Protein AF-A0A2D7M1Y5-F1 (afdb_monomer)

Secondary structure (DSSP, 8-state):
------PPPPPPTT-S---TTTTTTGGGSS------PPP-TTSPEEEEEEEESHHHH--EE---TTSTTSHHHHHHH-HHHHGGGEETTEEPPEEEEEEEEEETTTEEEEEEE-S--SSSTTEE-THHHHHHHHHTT-SSPEEEEEEE-TT--TTTTT--GGG--SSSS--SBTBTTHHHHHHHHHHHHHHHTHHHH-TT--S--EEEEEEEEE--HHHHTSHHHHHHHHHHHHHHHHHHHHHTT-TT--EEEE---TTGGG---HHHHHHHHHHHGGG-TTT-GGGTTTEEEE-GGGG---GGGSS---GGGGGG-HHHHHHHHHHHHHHHHHHHSPPS---EEEEEEEESSBEEETTSTT--EETTS-EEEEEEEE-TT-PBPPPEEEEEEETTEEEEEEPB--SB--S----STTT----SSSSEEEEE-GGG-STT-EEEEEETTEEEEE----EE---EEEEEEEEEEESS-----PPTTHHHHHHHTSS-SEEEEEEEEEEEESSEEEPPBTTB--EEESSHHHHHHHHSS---TTHHHHHHHHHHHHHHH-SSSSSSEEEEEEESS----EE-SSEEEEETT-HHHHHHHHHHHTT---GGG-TT---BSSBTTBPPSTT--B---SSPEEETTTTEEE-SBPPTT-TT-PPTTSBP--GGGTTS-SSS-TT-SSPPPPHHHHHHHHHHHHHH--EEETTTTEEEEEETTTTEEEEE----SSSS-SEEEEEEEEEEEEE-SSSGGG-EEPPPEEEEEEEE-----TT-HHHHHHHHHHT-BTB---EEEEEEETTEEEEEEES----TTS-TTSGGG-EEEEEEEEGGG--EEEEEEEE-TTHHHH---SS--EEEEEESEESSS--EEEEEEE-SSSEEEEEEPPPEESSSSPPEEEEEE-S--TT--PPPSBS-SEEEEESPPTT-EEEEEEEEEETTEEPPPPPPEEEEPPPS---S-----TT---EEEETTEEEE--S-----TTSS---------S----S-------

Radius of gyration: 48.02 Å; Cα contacts (8 Å, |Δi|>4): 2340; chains: 1; bounding box: 130×64×132 Å

Mean predicted aligned error: 16.03 Å

Structure (mmCIF, N/CA/C/O backbone):
data_AF-A0A2D7M1Y5-F1
#
_entry.id   AF-A0A2D7M1Y5-F1
#
loop_
_atom_site.group_PDB
_atom_site.id
_atom_site.type_symbol
_atom_site.label_atom_id
_atom_site.label_alt_id
_atom_site.label_comp_id
_atom_site.label_asym_id
_atom_site.label_entity_id
_atom_site.label_seq_id
_atom_site.pdbx_PDB_ins_code
_atom_site.Cartn_x
_atom_site.Cartn_y
_atom_site.Cartn_z
_atom_site.occupancy
_atom_site.B_iso_or_equiv
_atom_site.auth_seq_id
_atom_site.auth_comp_id
_atom_site.auth_asym_id
_atom_site.auth_atom_id
_atom_site.pdbx_PDB_model_num
ATOM 1 N N . MET A 1 1 ? -56.696 -0.060 4.057 1.00 29.52 1 MET A N 1
ATOM 2 C CA . MET A 1 1 ? -55.349 -0.663 4.052 1.00 29.52 1 MET A CA 1
ATOM 3 C C . MET A 1 1 ? -54.733 -0.290 5.389 1.00 29.52 1 MET A C 1
ATOM 5 O O . MET A 1 1 ? -54.521 0.890 5.624 1.00 29.52 1 MET A O 1
ATOM 9 N N . MET A 1 2 ? -54.680 -1.242 6.323 1.00 22.23 2 MET A N 1
ATOM 10 C CA . MET A 1 2 ? -54.199 -1.024 7.692 1.00 22.23 2 MET A CA 1
ATOM 11 C C . MET A 1 2 ? -52.678 -0.868 7.666 1.00 22.23 2 MET A C 1
ATOM 13 O O . MET A 1 2 ? -52.003 -1.708 7.080 1.00 22.23 2 MET A O 1
ATOM 17 N N . ILE A 1 3 ? -52.159 0.180 8.299 1.00 24.41 3 ILE A N 1
ATOM 18 C CA . ILE A 1 3 ? -50.735 0.329 8.600 1.00 24.41 3 ILE A CA 1
ATOM 19 C C . ILE A 1 3 ? -50.605 0.032 10.093 1.00 24.41 3 ILE A C 1
ATOM 21 O O . ILE A 1 3 ? -51.083 0.806 10.919 1.00 24.41 3 ILE A O 1
ATOM 25 N N . SER A 1 4 ? -50.045 -1.131 10.429 1.00 21.67 4 SER A N 1
ATOM 26 C CA . SER A 1 4 ? -49.664 -1.475 11.797 1.00 21.67 4 SER A CA 1
ATOM 27 C C . SER A 1 4 ? -48.241 -0.986 12.047 1.00 21.67 4 SER A C 1
ATOM 29 O O . SER A 1 4 ? -47.296 -1.504 11.454 1.00 21.67 4 SER A O 1
ATOM 31 N N . THR A 1 5 ? -48.079 -0.010 12.931 1.00 24.72 5 THR A N 1
ATOM 32 C CA . THR A 1 5 ? -46.787 0.355 13.515 1.00 24.72 5 THR A CA 1
ATOM 33 C C . THR A 1 5 ? -46.574 -0.486 14.771 1.00 24.72 5 THR A C 1
ATOM 35 O O . THR A 1 5 ? -47.108 -0.178 15.834 1.00 24.72 5 THR A O 1
ATOM 38 N N . SER A 1 6 ? -45.825 -1.581 14.648 1.00 22.72 6 SER A N 1
ATOM 39 C CA . SER A 1 6 ? -45.257 -2.291 15.795 1.00 22.72 6 SER A CA 1
ATOM 40 C C . SER A 1 6 ? -43.955 -1.594 16.189 1.00 22.72 6 SER A C 1
ATOM 42 O O . SER A 1 6 ? -42.912 -1.845 15.590 1.00 22.72 6 SER A O 1
ATOM 44 N N . ALA A 1 7 ? -44.029 -0.686 17.162 1.00 25.39 7 ALA A N 1
ATOM 45 C CA . ALA A 1 7 ? -42.845 -0.175 17.839 1.00 25.39 7 ALA A CA 1
ATOM 46 C C . ALA A 1 7 ? -42.215 -1.321 18.648 1.00 25.39 7 ALA A C 1
ATOM 48 O O . ALA A 1 7 ? -42.887 -1.950 19.470 1.00 25.39 7 ALA A O 1
ATOM 49 N N . ALA A 1 8 ? -40.950 -1.623 18.361 1.00 24.36 8 ALA A N 1
ATOM 50 C CA . ALA A 1 8 ? -40.138 -2.532 19.154 1.00 24.36 8 ALA A CA 1
ATOM 51 C C . ALA A 1 8 ? -39.989 -1.960 20.573 1.00 24.36 8 ALA A C 1
ATOM 53 O O . ALA A 1 8 ? -39.695 -0.777 20.741 1.00 24.36 8 ALA A O 1
ATOM 54 N N . LYS A 1 9 ? -40.237 -2.788 21.591 1.00 23.36 9 LYS A N 1
ATOM 55 C CA . LYS A 1 9 ? -39.936 -2.446 22.985 1.00 23.36 9 LYS A CA 1
ATOM 56 C C . LYS A 1 9 ? -38.410 -2.392 23.166 1.00 23.36 9 LYS A C 1
ATOM 58 O O . LYS A 1 9 ? -37.757 -3.333 22.715 1.00 23.36 9 LYS A O 1
ATOM 63 N N . PRO A 1 10 ? -37.849 -1.369 23.831 1.00 27.39 10 PRO A N 1
ATOM 64 C CA . PRO A 1 10 ? -36.472 -1.428 24.296 1.00 27.39 10 PRO A CA 1
ATOM 65 C C . PRO A 1 10 ? -36.359 -2.480 25.407 1.00 27.39 10 PRO A C 1
ATOM 67 O O . PRO A 1 10 ? -37.180 -2.516 26.325 1.00 27.39 10 PRO A O 1
ATOM 70 N N . TYR A 1 11 ? -35.365 -3.356 25.276 1.00 25.48 11 TYR A N 1
ATOM 71 C CA . TYR A 1 11 ? -34.915 -4.262 26.328 1.00 25.48 11 TYR A CA 1
ATOM 72 C C . TYR A 1 11 ? -34.262 -3.415 27.428 1.00 25.48 11 TYR A C 1
ATOM 74 O O . TYR A 1 11 ? -33.254 -2.768 27.164 1.00 25.48 11 TYR A O 1
ATOM 82 N N . SER A 1 12 ? -34.822 -3.408 28.640 1.00 33.16 12 SER A N 1
ATOM 83 C CA . SER A 1 12 ? -34.104 -2.952 29.839 1.00 33.16 12 SER A CA 1
ATOM 84 C C . SER A 1 12 ? -33.575 -4.170 30.601 1.00 33.16 12 SER A C 1
ATOM 86 O O . SER A 1 12 ? -34.051 -5.293 30.397 1.00 33.16 12 SER A O 1
ATOM 88 N N . ARG A 1 13 ? -32.623 -3.960 31.520 1.00 38.09 13 ARG A N 1
ATOM 89 C CA . ARG A 1 13 ? -32.072 -4.984 32.434 1.00 38.09 13 ARG A CA 1
ATOM 90 C C . ARG A 1 13 ? -33.130 -5.739 33.271 1.00 38.09 13 ARG A C 1
ATOM 92 O O . ARG A 1 13 ? -32.784 -6.691 33.965 1.00 38.09 13 ARG A O 1
ATOM 99 N N . HIS A 1 14 ? -34.414 -5.376 33.182 1.00 36.22 14 HIS A N 1
ATOM 100 C CA . HIS A 1 14 ? -35.514 -5.923 33.979 1.00 36.22 14 HIS A CA 1
ATOM 101 C C . HIS A 1 14 ? -36.563 -6.741 33.208 1.00 36.22 14 HIS A C 1
ATOM 103 O O . HIS A 1 14 ? -37.696 -6.888 33.670 1.00 36.22 14 HIS A O 1
ATOM 109 N N . ASP A 1 15 ? -36.215 -7.373 32.088 1.00 32.47 15 ASP A N 1
ATOM 110 C CA . ASP A 1 15 ? -37.070 -8.429 31.533 1.00 32.47 15 ASP A CA 1
ATOM 111 C C . ASP A 1 15 ? -36.880 -9.753 32.301 1.00 32.47 15 ASP A C 1
ATOM 113 O O . ASP A 1 15 ? -36.162 -10.645 31.846 1.00 32.47 15 ASP A O 1
ATOM 117 N N . ARG A 1 16 ? -37.549 -9.879 33.468 1.00 31.91 16 ARG A N 1
ATOM 118 C CA . ARG A 1 16 ? -38.249 -11.087 33.989 1.00 31.91 16 ARG A CA 1
ATOM 119 C C . ARG A 1 16 ? -38.615 -10.984 35.490 1.00 31.91 16 ARG A C 1
ATOM 121 O O . ARG A 1 16 ? -37.747 -10.883 36.344 1.00 31.91 16 ARG A O 1
ATOM 128 N N . HIS A 1 17 ? -39.905 -11.241 35.761 1.00 27.70 17 HIS A N 1
ATOM 129 C CA . HIS A 1 17 ? -40.585 -11.643 37.016 1.00 27.70 17 HIS A CA 1
ATOM 130 C C . HIS A 1 17 ? -41.253 -10.566 37.914 1.00 27.70 17 HIS A C 1
ATOM 132 O O . HIS A 1 17 ? -40.684 -9.511 38.161 1.00 27.70 17 HIS A O 1
ATOM 138 N N . PRO A 1 18 ? -42.446 -10.859 38.491 1.00 29.55 18 PRO A N 1
ATOM 139 C CA . PRO A 1 18 ? -43.138 -9.974 39.426 1.00 29.55 18 PRO A CA 1
ATOM 140 C C . PRO A 1 18 ? -42.559 -10.154 40.840 1.00 29.55 18 PRO A C 1
ATOM 142 O O . PRO A 1 18 ? -42.897 -11.113 41.531 1.00 29.55 18 PRO A O 1
ATOM 145 N N .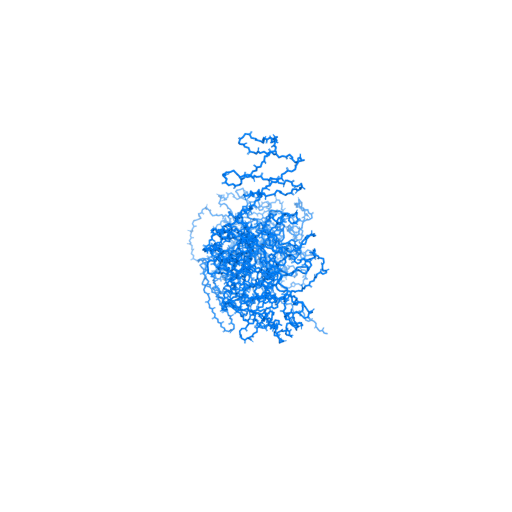 TRP A 1 19 ? -41.673 -9.254 41.273 1.00 27.17 19 TRP A N 1
ATOM 146 C CA . TRP A 1 19 ? -40.978 -9.337 42.574 1.00 27.17 19 TRP A CA 1
ATOM 147 C C . TRP A 1 19 ? -41.443 -8.298 43.605 1.00 27.17 19 TRP A C 1
ATOM 149 O O . TRP A 1 19 ? -40.751 -8.052 44.587 1.00 27.17 19 TRP A O 1
ATOM 159 N N . GLY A 1 20 ? -42.658 -7.759 43.473 1.00 28.73 20 GLY A N 1
ATOM 160 C CA . GLY A 1 20 ? -43.216 -6.745 44.387 1.00 28.73 20 GLY A CA 1
ATOM 161 C C . GLY A 1 20 ? -43.441 -7.170 45.851 1.00 28.73 20 GLY A C 1
ATOM 162 O O . GLY A 1 20 ? -44.026 -6.409 46.609 1.00 28.73 20 GLY A O 1
ATOM 163 N N . PHE A 1 21 ? -43.007 -8.361 46.276 1.00 30.44 21 PHE A N 1
ATOM 164 C CA . PHE A 1 21 ? -43.126 -8.822 47.669 1.00 30.44 21 PHE A CA 1
ATOM 165 C C . PHE A 1 21 ? -41.867 -9.502 48.240 1.00 30.44 21 PHE A C 1
ATOM 167 O O . PHE A 1 21 ? -41.849 -9.801 49.432 1.00 30.44 21 PHE A O 1
ATOM 174 N N . LEU A 1 22 ? -40.804 -9.722 47.449 1.00 29.20 22 LEU A N 1
ATOM 175 C CA . LEU A 1 22 ? -39.576 -10.396 47.920 1.00 29.20 22 LEU A CA 1
ATOM 176 C C . LEU A 1 22 ? -38.411 -9.434 48.236 1.00 29.20 22 LEU A C 1
ATOM 178 O O . LEU A 1 22 ? -37.340 -9.880 48.640 1.00 29.20 22 LEU A O 1
ATOM 182 N N . VAL A 1 23 ? -38.623 -8.122 48.086 1.00 36.06 23 VAL A N 1
ATOM 183 C CA . VAL A 1 23 ? -37.597 -7.076 48.286 1.00 36.06 23 VAL A CA 1
ATOM 184 C C . VAL A 1 23 ? -37.209 -6.901 49.763 1.00 36.06 23 VAL A C 1
ATOM 186 O O . VAL A 1 23 ? -36.140 -6.391 50.069 1.00 36.06 23 VAL A O 1
ATOM 189 N N . LEU A 1 24 ? -38.013 -7.399 50.707 1.00 34.97 24 LEU A N 1
ATOM 190 C CA . LEU A 1 24 ? -37.758 -7.190 52.136 1.00 34.97 24 LEU A CA 1
ATOM 191 C C . LEU A 1 24 ? -36.998 -8.334 52.833 1.00 34.97 24 LEU A C 1
ATOM 193 O O . LEU A 1 24 ? -36.590 -8.187 53.980 1.00 34.97 24 LEU A O 1
ATOM 197 N N . THR A 1 25 ? -36.815 -9.493 52.189 1.00 31.47 25 THR A N 1
ATOM 198 C CA . THR A 1 25 ? -36.315 -10.701 52.883 1.00 31.47 25 THR A CA 1
ATOM 199 C C . THR A 1 25 ? -34.816 -10.961 52.688 1.00 31.47 25 THR A C 1
ATOM 201 O O . THR A 1 25 ? -34.219 -11.673 53.493 1.00 31.47 25 THR A O 1
ATOM 204 N N . ILE A 1 26 ? -34.177 -10.371 51.672 1.00 31.59 26 ILE A N 1
ATOM 205 C CA . ILE A 1 26 ? -32.767 -10.666 51.347 1.00 31.59 26 ILE A CA 1
ATOM 206 C C . ILE A 1 26 ? -31.771 -9.792 52.139 1.00 31.59 26 ILE A C 1
ATOM 208 O O . ILE A 1 26 ? -30.643 -10.217 52.355 1.00 31.59 26 ILE A O 1
ATOM 212 N N . LEU A 1 27 ? -32.196 -8.661 52.714 1.00 33.72 27 LEU A N 1
ATOM 213 C CA . LEU A 1 27 ? -31.328 -7.803 53.543 1.00 33.72 27 LEU A CA 1
ATOM 214 C C . LEU A 1 27 ? -31.145 -8.267 55.006 1.00 33.72 27 LEU A C 1
ATOM 216 O O . LEU A 1 27 ? -30.360 -7.677 55.737 1.00 33.72 27 LEU A O 1
ATOM 220 N N . LEU A 1 28 ? -31.827 -9.330 55.454 1.00 32.84 28 LEU A N 1
ATOM 221 C CA . LEU A 1 28 ? -31.827 -9.754 56.869 1.00 32.84 28 LEU A CA 1
ATOM 222 C C . LEU A 1 28 ? -31.084 -11.069 57.165 1.00 32.84 28 LEU A C 1
ATOM 224 O O . LEU A 1 28 ? -31.109 -11.530 58.304 1.00 32.84 28 LEU A O 1
ATOM 228 N N . SER A 1 29 ? -30.418 -11.687 56.182 1.00 30.98 29 SER A N 1
ATOM 229 C CA . SER A 1 29 ? -29.858 -13.045 56.337 1.00 30.98 29 SER A CA 1
ATOM 230 C C . SER A 1 29 ? -28.378 -13.187 55.980 1.00 30.98 29 SER A C 1
ATOM 232 O O . SER A 1 29 ? -27.980 -14.219 55.453 1.00 30.98 29 SER A O 1
ATOM 234 N N . SER A 1 30 ? -27.543 -12.202 56.297 1.00 33.41 30 SER A N 1
ATOM 235 C CA . SER A 1 30 ? -26.091 -12.404 56.401 1.00 33.41 30 SER A CA 1
ATOM 236 C C . SER A 1 30 ? -25.444 -11.178 57.025 1.00 33.41 30 SER A C 1
ATOM 238 O O . SER A 1 30 ? -25.201 -10.214 56.322 1.00 33.41 30 SER A O 1
ATOM 240 N N . ILE A 1 31 ? -25.237 -11.221 58.344 1.00 36.06 31 ILE A N 1
ATOM 241 C CA . ILE A 1 31 ? -24.057 -10.771 59.111 1.00 36.06 31 ILE A CA 1
ATOM 242 C C . ILE A 1 31 ? -24.444 -10.963 60.589 1.00 36.06 31 ILE A C 1
ATOM 244 O O . ILE A 1 31 ? -24.975 -10.088 61.263 1.00 36.06 31 ILE A O 1
ATOM 248 N N . THR A 1 32 ? -24.212 -12.165 61.117 1.00 35.78 32 THR A N 1
ATOM 249 C CA . THR A 1 32 ? -23.962 -12.332 62.556 1.00 35.78 32 THR A CA 1
ATOM 250 C C . THR A 1 32 ? -22.473 -12.569 62.707 1.00 35.78 32 THR A C 1
ATOM 252 O O . THR A 1 32 ? -22.000 -13.704 62.688 1.00 35.78 32 THR A O 1
ATOM 255 N N . GLY A 1 33 ? -21.738 -11.470 62.796 1.00 29.92 33 GLY A N 1
ATOM 256 C CA . GLY A 1 33 ? -20.309 -11.449 63.044 1.00 29.92 33 GLY A CA 1
ATOM 257 C C . GLY A 1 33 ? -19.929 -10.061 63.521 1.00 29.92 33 GLY A C 1
ATOM 258 O O . GLY A 1 33 ? -19.493 -9.240 62.729 1.00 29.92 33 GLY A O 1
ATOM 259 N N . SER A 1 34 ? -20.139 -9.779 64.808 1.00 31.64 34 SER A N 1
ATOM 260 C CA . SER A 1 34 ? -19.578 -8.588 65.442 1.00 31.64 34 SER A CA 1
ATOM 261 C C . SER A 1 34 ? -18.054 -8.703 65.424 1.00 31.64 34 SER A C 1
ATOM 263 O O . SER A 1 34 ? -17.462 -9.362 66.278 1.00 31.64 34 SER A O 1
ATOM 265 N N . LEU A 1 35 ? -17.427 -8.083 64.431 1.00 30.94 35 LEU A N 1
ATOM 266 C CA . LEU A 1 35 ? -16.009 -7.766 64.432 1.00 30.94 35 LEU A CA 1
ATOM 267 C C . LEU A 1 35 ? -15.905 -6.253 64.571 1.00 30.94 35 LEU A C 1
ATOM 269 O O . LEU A 1 35 ? -16.088 -5.515 63.614 1.00 30.94 35 LEU A O 1
ATOM 273 N N . THR A 1 36 ? -15.627 -5.793 65.785 1.00 32.66 36 THR A N 1
ATOM 274 C CA . THR A 1 36 ? -15.134 -4.437 66.018 1.00 32.66 36 THR A CA 1
ATOM 275 C C . THR A 1 36 ? -13.777 -4.304 65.323 1.00 32.66 36 THR A C 1
ATOM 277 O O . THR A 1 36 ? -12.777 -4.787 65.859 1.00 32.66 36 THR A O 1
ATOM 280 N N . HIS A 1 37 ? -13.740 -3.703 64.134 1.00 32.91 37 HIS A N 1
ATOM 281 C CA . HIS A 1 37 ? -12.507 -3.258 63.485 1.00 32.91 37 HIS A CA 1
ATOM 282 C C . HIS A 1 37 ? -12.347 -1.751 63.696 1.00 32.91 37 HIS A C 1
ATOM 284 O O . HIS A 1 37 ? -13.298 -0.986 63.585 1.00 32.91 37 HIS A O 1
ATOM 290 N N . ALA A 1 38 ? -11.144 -1.346 64.094 1.00 31.50 38 ALA A N 1
ATOM 291 C CA . ALA A 1 38 ? -10.793 0.044 64.332 1.00 31.50 38 ALA A CA 1
ATOM 292 C C . ALA A 1 38 ? -10.486 0.743 62.998 1.00 31.50 38 ALA A C 1
ATOM 294 O O . ALA A 1 38 ? -9.658 0.239 62.241 1.00 31.50 38 ALA A O 1
ATOM 295 N N . GLN A 1 39 ? -11.113 1.900 62.754 1.00 37.84 39 GLN A N 1
ATOM 296 C CA . GLN A 1 39 ? -10.812 2.791 61.628 1.00 37.84 39 GLN A CA 1
ATOM 297 C C . GLN A 1 39 ? -9.316 3.136 61.581 1.00 37.84 39 GLN A C 1
ATOM 299 O O . GLN A 1 39 ? -8.747 3.662 62.544 1.00 37.84 39 GLN A O 1
ATOM 304 N N . THR A 1 40 ? -8.676 2.882 60.443 1.00 39.28 40 THR A N 1
ATOM 305 C CA . THR A 1 40 ? -7.374 3.455 60.097 1.00 39.28 40 THR A CA 1
ATOM 306 C C . THR A 1 40 ? -7.629 4.807 59.438 1.00 39.28 40 THR A C 1
ATOM 308 O O . THR A 1 40 ? -8.107 4.863 58.316 1.00 39.28 40 THR A O 1
ATOM 311 N N . GLY A 1 41 ? -7.377 5.912 60.146 1.00 48.25 41 GLY A N 1
ATOM 312 C CA . GLY A 1 41 ? -7.716 7.278 59.712 1.00 48.25 41 GLY A CA 1
ATOM 313 C C . GLY A 1 41 ? -6.909 7.843 58.530 1.00 48.25 41 GLY A C 1
ATOM 314 O O . GLY A 1 41 ? -6.389 8.949 58.650 1.00 48.25 41 GLY A O 1
ATOM 315 N N . SER A 1 42 ? -6.768 7.105 57.423 1.00 61.56 42 SER A N 1
ATOM 316 C CA . SER A 1 42 ? -6.041 7.523 56.211 1.00 61.56 42 SER A CA 1
ATOM 317 C C . SER A 1 42 ? -6.853 7.508 54.913 1.00 61.56 42 SER A C 1
ATOM 319 O O . SER A 1 42 ? -6.365 8.063 53.931 1.00 61.56 42 SER A O 1
ATOM 321 N N . ASP A 1 43 ? -8.038 6.897 54.881 1.00 79.00 43 ASP A N 1
ATOM 322 C CA . ASP A 1 43 ? -8.788 6.690 53.633 1.00 79.00 43 ASP A CA 1
ATOM 323 C C . ASP A 1 43 ? -9.723 7.873 53.322 1.00 79.00 43 ASP A C 1
ATOM 325 O O . ASP A 1 43 ? -10.274 8.465 54.255 1.00 79.00 43 ASP A O 1
ATOM 329 N N . PRO A 1 44 ? -9.881 8.267 52.041 1.00 91.62 44 PRO A N 1
ATOM 330 C CA . PRO A 1 44 ? -10.584 9.489 51.658 1.00 91.62 44 PRO A CA 1
ATOM 331 C C . PRO A 1 44 ? -12.092 9.412 51.916 1.00 91.62 44 PRO A C 1
ATOM 333 O O . PRO A 1 44 ? -12.712 8.356 51.819 1.00 91.62 44 PRO A O 1
ATOM 336 N N . VAL A 1 45 ? -12.700 10.571 52.181 1.00 94.56 45 VAL A N 1
ATOM 337 C CA . VAL A 1 45 ? -14.159 10.707 52.337 1.00 94.56 45 VAL A CA 1
ATOM 338 C C . VAL A 1 45 ? -14.859 10.392 51.013 1.00 94.56 45 VAL A C 1
ATOM 340 O O . VAL A 1 45 ? -14.505 10.962 49.978 1.00 94.56 45 VAL A O 1
ATOM 343 N N . LYS A 1 46 ? -15.883 9.535 51.045 1.00 96.75 46 LYS A N 1
ATOM 344 C CA . LYS A 1 46 ? -16.668 9.132 49.868 1.00 96.75 46 LYS A CA 1
ATOM 345 C C . LYS A 1 46 ? -17.790 10.135 49.616 1.00 96.75 46 LYS A C 1
ATOM 347 O O . LYS A 1 46 ? -18.731 10.227 50.401 1.00 96.75 46 LYS A O 1
ATOM 352 N N . VAL A 1 47 ? -17.698 10.912 48.540 1.00 98.00 47 VAL A N 1
ATOM 353 C CA . VAL A 1 47 ? -18.609 12.031 48.265 1.00 98.00 47 VAL A CA 1
ATOM 354 C C . VAL A 1 47 ? -19.657 11.653 47.224 1.00 98.00 47 VAL A C 1
ATOM 356 O O . VAL A 1 47 ? -19.327 11.285 46.096 1.00 98.00 47 VAL A O 1
ATOM 359 N N . PHE A 1 48 ? -20.927 11.833 47.579 1.00 98.44 48 PHE A N 1
ATOM 360 C CA . PHE A 1 48 ? -22.072 11.644 46.696 1.00 98.44 48 PHE A CA 1
ATOM 361 C C . PHE A 1 48 ? -22.834 12.950 46.505 1.00 98.44 48 PHE A C 1
ATOM 363 O O . PHE A 1 48 ? -23.159 13.658 47.462 1.00 98.44 48 PHE A O 1
ATOM 370 N N . LEU A 1 49 ? -23.146 13.260 45.251 1.00 98.69 49 LEU A N 1
ATOM 371 C CA . LEU A 1 49 ? -23.866 14.470 44.873 1.00 98.69 49 LEU A CA 1
ATOM 372 C C . LEU A 1 49 ? -25.347 14.152 44.699 1.00 98.69 49 LEU A C 1
ATOM 374 O O . LEU A 1 49 ? -25.705 13.244 43.957 1.00 98.69 49 LEU A O 1
ATOM 378 N N . LEU A 1 50 ? -26.218 14.884 45.390 1.00 98.56 50 LEU A N 1
ATOM 379 C CA . LEU A 1 50 ? -27.668 14.703 45.333 1.00 98.56 50 LEU A CA 1
ATOM 380 C C . LEU A 1 50 ? -28.292 15.971 44.760 1.00 98.56 50 LEU A C 1
ATOM 382 O O . LEU A 1 50 ? -28.464 16.952 45.482 1.00 98.56 50 LEU A O 1
ATOM 386 N N . ALA A 1 51 ? -28.659 15.952 43.481 1.00 98.31 51 ALA A N 1
ATOM 387 C CA . ALA A 1 51 ? -29.168 17.133 42.795 1.00 98.31 51 ALA A CA 1
ATOM 388 C C . ALA A 1 51 ? -30.578 16.936 42.233 1.00 98.31 51 ALA A C 1
ATOM 390 O O . ALA A 1 51 ? -31.004 15.832 41.878 1.00 98.31 51 ALA A O 1
ATOM 391 N N . GLY A 1 52 ? -31.324 18.034 42.142 1.00 97.19 52 GLY A N 1
ATOM 392 C CA . GLY A 1 52 ? -32.631 18.030 41.498 1.00 97.19 52 GLY A CA 1
ATOM 393 C C . GLY A 1 52 ? -33.559 19.134 41.979 1.00 97.19 52 GLY A C 1
ATOM 394 O O . GLY A 1 52 ? -33.137 20.128 42.567 1.00 97.19 52 GLY A O 1
ATOM 395 N N . GLN A 1 53 ? -34.857 18.961 41.721 1.00 95.19 53 GLN A N 1
ATOM 396 C CA . GLN A 1 53 ? -35.863 19.938 42.150 1.00 95.19 53 GLN A CA 1
ATOM 397 C C . GLN A 1 53 ? -36.488 19.587 43.514 1.00 95.19 53 GLN A C 1
ATOM 399 O O . GLN A 1 53 ? -35.926 18.822 44.293 1.00 95.19 53 GLN A O 1
ATOM 404 N N . SER A 1 54 ? -37.702 20.078 43.784 1.00 95.25 54 SER A N 1
ATOM 405 C CA . SER A 1 54 ? -38.440 19.878 45.042 1.00 95.25 54 SER A CA 1
ATOM 406 C C . SER A 1 54 ? -38.577 18.429 45.529 1.00 95.25 54 SER A C 1
ATOM 408 O O . SER A 1 54 ? -38.673 18.188 46.729 1.00 95.25 54 SER A O 1
ATOM 410 N N . ASN A 1 55 ? -38.565 17.433 44.639 1.00 96.19 55 ASN A N 1
ATOM 411 C CA . ASN A 1 55 ? -38.597 16.030 45.060 1.00 96.19 55 ASN A CA 1
ATOM 412 C C . ASN A 1 55 ? -37.235 15.497 45.529 1.00 96.19 55 ASN A C 1
ATOM 414 O O . ASN A 1 55 ? -37.216 14.584 46.347 1.00 96.19 55 ASN A O 1
ATOM 418 N N . MET A 1 56 ? -36.120 16.093 45.093 1.00 97.62 56 MET A N 1
ATOM 419 C CA . MET A 1 56 ? -34.828 15.898 45.754 1.00 97.62 56 MET A CA 1
ATOM 420 C C . MET A 1 56 ? -34.756 16.712 47.054 1.00 97.62 56 MET A C 1
ATOM 422 O O . MET A 1 56 ? -34.244 16.206 48.046 1.00 97.62 56 MET A O 1
ATOM 426 N N . GLU A 1 57 ? -35.315 17.936 47.100 1.00 96.19 57 GLU A N 1
ATOM 427 C CA . GLU A 1 57 ? -35.399 18.710 48.358 1.00 96.19 57 GLU A CA 1
ATOM 428 C C . GLU A 1 57 ? -36.095 17.905 49.452 1.00 96.19 57 GLU A C 1
ATOM 430 O O . GLU A 1 57 ? -35.606 17.869 50.574 1.00 96.19 57 GLU A O 1
ATOM 435 N N . GLY A 1 58 ? -37.193 17.227 49.117 1.00 96.75 58 GLY A N 1
ATOM 436 C CA . GLY A 1 58 ? -37.882 16.305 50.006 1.00 96.75 58 GLY A CA 1
ATOM 437 C C . GLY A 1 58 ? -39.092 16.919 50.699 1.00 96.75 58 GLY A C 1
ATOM 438 O O . GLY A 1 58 ? -38.987 17.872 51.473 1.00 96.75 58 GLY A O 1
ATOM 439 N N . HIS A 1 59 ? -40.265 16.344 50.448 1.00 97.38 59 HIS A N 1
ATOM 440 C CA . HIS A 1 59 ? -41.534 16.776 51.040 1.00 97.38 59 HIS A CA 1
ATOM 441 C C . HIS A 1 59 ? -42.245 15.658 51.816 1.00 97.38 59 HIS A C 1
ATOM 443 O O . HIS A 1 59 ? -43.418 15.807 52.149 1.00 97.38 59 HIS A O 1
ATOM 449 N N . GLY A 1 60 ? -41.565 14.549 52.115 1.00 97.62 60 GLY A N 1
ATOM 450 C CA . GLY A 1 60 ? -42.130 13.464 52.915 1.00 97.62 60 GLY A CA 1
ATOM 451 C C . GLY A 1 60 ? -42.316 13.905 54.362 1.00 97.62 60 GLY A C 1
ATOM 452 O O . GLY A 1 60 ? -41.338 14.279 55.003 1.00 97.62 60 GLY A O 1
ATOM 453 N N . GLU A 1 61 ? -43.541 13.887 54.886 1.00 98.12 61 GLU A N 1
ATOM 454 C CA . GLU A 1 61 ? -43.813 14.371 56.249 1.00 98.12 61 GLU A CA 1
ATOM 455 C C . GLU A 1 61 ? -43.256 13.414 57.313 1.00 98.12 61 GLU A C 1
ATOM 457 O O . GLU A 1 61 ? -43.505 12.207 57.292 1.00 98.12 61 GLU A O 1
ATOM 462 N N . LEU A 1 62 ? -42.547 13.949 58.308 1.00 97.31 62 LEU A N 1
ATOM 463 C CA . LEU A 1 62 ? -41.992 13.136 59.394 1.00 97.31 62 LEU A CA 1
ATOM 464 C C . LEU A 1 62 ? -43.041 12.733 60.439 1.00 97.31 62 LEU A C 1
ATOM 466 O O . LEU A 1 62 ? -42.891 11.703 61.092 1.00 97.31 62 LEU A O 1
ATOM 470 N N . SER A 1 63 ? -44.093 13.533 60.624 1.00 94.12 63 SER A N 1
ATOM 471 C CA . SER A 1 63 ? -45.021 13.442 61.762 1.00 94.12 63 SER A CA 1
ATOM 472 C C . SER A 1 63 ? -46.431 13.931 61.387 1.00 94.12 63 SER A C 1
ATOM 474 O O . SER A 1 63 ? -46.563 14.628 60.380 1.00 94.12 63 SER A O 1
ATOM 476 N N . PRO A 1 64 ? -47.483 13.639 62.180 1.00 93.75 64 PRO A N 1
ATOM 477 C CA . PRO A 1 64 ? -47.504 12.829 63.404 1.00 93.75 64 PRO A CA 1
ATOM 478 C C . PRO A 1 64 ? -47.702 11.327 63.141 1.00 93.75 64 PRO A C 1
ATOM 480 O O . PRO A 1 64 ? -48.329 10.942 62.161 1.00 93.75 64 PRO A O 1
ATOM 483 N N . VAL A 1 65 ? -47.287 10.484 64.096 1.00 90.19 65 VAL A N 1
ATOM 484 C CA . VAL A 1 65 ? -47.434 9.005 64.089 1.00 90.19 65 VAL A CA 1
ATOM 485 C C . VAL A 1 65 ? -48.823 8.471 63.700 1.00 90.19 65 VAL A C 1
ATOM 487 O O . VAL A 1 65 ? -48.934 7.361 63.190 1.00 90.19 65 VAL A O 1
ATOM 490 N N . GLY A 1 66 ? -49.891 9.236 63.946 1.00 90.62 66 GLY A N 1
ATOM 491 C CA . GLY A 1 66 ? -51.272 8.849 63.636 1.00 90.62 66 GLY A CA 1
ATOM 492 C C . GLY A 1 66 ? -51.708 9.097 62.188 1.00 90.62 66 GLY A C 1
ATOM 493 O O . GLY A 1 66 ? -52.809 8.689 61.825 1.00 90.62 66 GLY A O 1
ATOM 494 N N . THR A 1 67 ? -50.883 9.757 61.373 1.00 96.00 67 THR A N 1
ATOM 495 C CA . THR A 1 67 ? -51.205 10.098 59.982 1.00 96.00 67 THR A CA 1
ATOM 496 C C . THR A 1 67 ? -50.549 9.092 59.029 1.00 96.00 67 THR A C 1
ATOM 498 O O . THR A 1 67 ? -49.314 9.042 58.984 1.00 96.00 67 THR A O 1
ATOM 501 N N . PRO A 1 68 ? -51.334 8.310 58.256 1.00 95.50 68 PRO A N 1
ATOM 502 C CA . PRO A 1 68 ? -50.807 7.393 57.245 1.00 95.50 68 PRO A CA 1
ATOM 503 C C . PRO A 1 68 ? -49.835 8.081 56.280 1.00 95.50 68 PRO A C 1
ATOM 505 O O . PRO A 1 68 ? -50.066 9.215 55.861 1.00 95.50 68 PRO A O 1
ATOM 508 N N . GLY A 1 69 ? -48.735 7.404 55.953 1.00 95.00 69 GLY A N 1
ATOM 509 C CA . GLY A 1 69 ? -47.711 7.921 55.044 1.00 95.00 69 GLY A CA 1
ATOM 510 C C . GLY A 1 69 ? -46.663 8.840 55.679 1.00 95.00 69 GLY A C 1
ATOM 511 O O . GLY A 1 69 ? -45.713 9.207 54.996 1.00 95.00 69 GLY A O 1
ATOM 512 N N . THR A 1 70 ? -46.783 9.220 56.959 1.00 97.69 70 THR A N 1
ATOM 513 C CA . THR A 1 70 ? -45.702 9.945 57.662 1.00 97.69 70 THR A CA 1
ATOM 514 C C . THR A 1 70 ? -44.593 8.996 58.117 1.00 97.69 70 THR A C 1
ATOM 516 O O . THR A 1 70 ? -44.864 7.836 58.435 1.00 97.69 70 THR A O 1
ATOM 519 N N . LEU A 1 71 ? -43.346 9.465 58.229 1.00 96.25 71 LEU A N 1
ATOM 520 C CA . LEU A 1 71 ? -42.235 8.591 58.628 1.00 96.25 71 LEU A CA 1
ATOM 521 C C . LEU A 1 71 ? -42.465 7.960 60.015 1.00 96.25 71 LEU A C 1
ATOM 523 O O . LEU A 1 71 ? -42.270 6.759 60.181 1.00 96.25 71 LEU A O 1
ATOM 527 N N . GLN A 1 72 ? -42.978 8.723 60.989 1.00 95.56 72 GLN A N 1
ATOM 528 C CA . GLN A 1 72 ? -43.357 8.190 62.307 1.00 95.56 72 GLN A CA 1
ATOM 529 C C . GLN A 1 72 ? -44.433 7.100 62.228 1.00 95.56 72 GLN A C 1
ATOM 531 O O . GLN A 1 72 ? -44.364 6.124 62.977 1.00 95.56 72 GLN A O 1
ATOM 536 N N . TYR A 1 73 ? -45.420 7.240 61.336 1.00 96.00 73 TYR A N 1
ATOM 537 C CA . TYR A 1 73 ? -46.417 6.193 61.116 1.00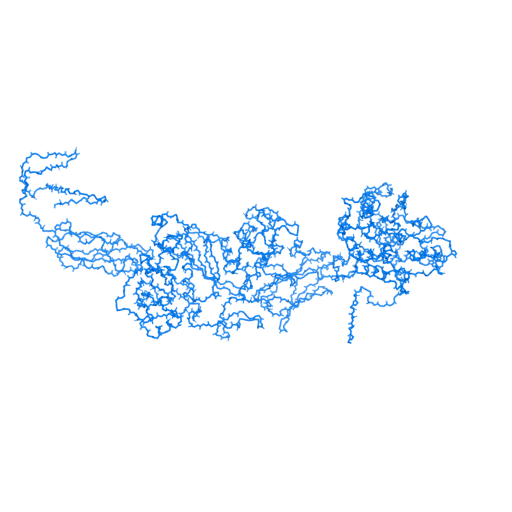 96.00 73 TYR A CA 1
ATOM 538 C C . TYR A 1 73 ? -45.750 4.898 60.634 1.00 96.00 73 TYR A C 1
ATOM 540 O O . TYR A 1 73 ? -46.055 3.827 61.161 1.00 96.00 73 TYR A O 1
ATOM 548 N N . HIS A 1 74 ? -44.805 4.983 59.693 1.00 95.44 74 HIS A N 1
ATOM 549 C CA . HIS A 1 74 ? -44.082 3.816 59.179 1.00 95.44 74 HIS A CA 1
ATOM 550 C C . HIS A 1 74 ? -43.136 3.198 60.218 1.00 95.44 74 HIS A C 1
ATOM 552 O O . HIS A 1 74 ? -43.122 1.979 60.359 1.00 95.44 74 HIS A O 1
ATOM 558 N N . VAL A 1 75 ? -42.438 4.001 61.023 1.00 94.50 75 VAL A N 1
ATOM 559 C CA . VAL A 1 75 ? -41.649 3.512 62.170 1.00 94.50 75 VAL A CA 1
ATOM 560 C C . VAL A 1 75 ? -42.517 2.713 63.146 1.00 94.50 75 VAL A C 1
ATOM 562 O O . VAL A 1 75 ? -42.128 1.630 63.575 1.00 94.50 75 VAL A O 1
ATOM 565 N N . ASN A 1 76 ? -43.714 3.210 63.470 1.00 92.75 76 ASN A N 1
ATOM 566 C CA . ASN A 1 76 ? -44.602 2.559 64.431 1.00 92.75 76 ASN A CA 1
ATOM 567 C C . ASN A 1 76 ? -45.276 1.291 63.877 1.00 92.75 76 ASN A C 1
ATOM 569 O O . ASN A 1 76 ? -45.438 0.314 64.604 1.00 92.75 76 ASN A O 1
ATOM 573 N N . ASN A 1 77 ? -45.702 1.304 62.611 1.00 92.88 77 ASN A N 1
ATOM 574 C CA . ASN A 1 77 ? -46.483 0.207 62.027 1.00 92.88 77 ASN A CA 1
ATOM 575 C C . ASN A 1 77 ? -45.619 -0.828 61.288 1.00 92.88 77 ASN A C 1
ATOM 577 O O . ASN A 1 77 ? -46.018 -1.984 61.191 1.00 92.88 77 ASN A O 1
ATOM 581 N N . ASN A 1 78 ? -44.431 -0.440 60.816 1.00 92.94 78 ASN A N 1
ATOM 582 C CA . ASN A 1 78 ? -43.508 -1.277 60.045 1.00 92.94 78 ASN A CA 1
ATOM 583 C C . ASN A 1 78 ? -42.065 -1.224 60.610 1.00 92.94 78 ASN A C 1
ATOM 585 O O . ASN A 1 78 ? -41.112 -0.986 59.862 1.00 92.94 78 ASN A O 1
ATOM 589 N N . PRO A 1 79 ? -41.849 -1.475 61.917 1.00 90.12 79 PRO A N 1
ATOM 590 C CA . PRO A 1 79 ? -40.551 -1.265 62.572 1.00 90.12 79 PRO A CA 1
ATOM 591 C C . PRO A 1 79 ? -39.417 -2.137 62.014 1.00 90.12 79 PRO A C 1
ATOM 593 O O . PRO A 1 79 ? -38.258 -1.762 62.124 1.00 90.12 79 PRO A O 1
ATOM 596 N N . SER A 1 80 ? -39.725 -3.275 61.381 1.00 88.00 80 SER A N 1
ATOM 597 C CA . SER A 1 80 ? -38.704 -4.110 60.722 1.00 88.00 80 SER A CA 1
ATOM 598 C C . SER A 1 80 ? -37.978 -3.406 59.571 1.00 88.00 80 SER A C 1
ATOM 600 O O . SER A 1 80 ? -36.840 -3.751 59.279 1.00 88.00 80 SER A O 1
ATOM 602 N N . VAL A 1 81 ? -38.622 -2.418 58.945 1.00 86.69 81 VAL A N 1
ATOM 603 C CA . VAL A 1 81 ? -38.073 -1.672 57.806 1.00 86.69 81 VAL A CA 1
ATOM 604 C C . VAL A 1 81 ? -37.530 -0.327 58.261 1.00 86.69 81 VAL A C 1
ATOM 606 O O . VAL A 1 81 ? -36.408 0.024 57.929 1.00 86.69 81 VAL A O 1
ATOM 609 N N . TYR A 1 82 ? -38.300 0.406 59.068 1.00 93.25 82 TYR A N 1
ATOM 610 C CA . TYR A 1 82 ? -37.999 1.802 59.413 1.00 93.25 82 TYR A CA 1
ATOM 611 C C . TYR A 1 82 ? -37.444 1.982 60.828 1.00 93.25 82 TYR A C 1
ATOM 613 O O . TYR A 1 82 ? -37.055 3.085 61.198 1.00 93.25 82 TYR A O 1
ATOM 621 N N . GLY A 1 83 ? -37.417 0.927 61.647 1.00 91.12 83 GLY A N 1
ATOM 622 C CA . GLY A 1 83 ? -37.037 1.018 63.058 1.00 91.12 83 GLY A CA 1
ATOM 623 C C . GLY A 1 83 ? -35.595 1.471 63.284 1.00 91.12 83 GLY A C 1
ATOM 624 O O . GLY A 1 83 ? -35.320 2.070 64.314 1.00 91.12 83 GLY A O 1
ATOM 625 N N . HIS A 1 84 ? -34.699 1.253 62.315 1.00 91.00 84 HIS A N 1
ATOM 626 C CA . HIS A 1 84 ? -33.304 1.706 62.378 1.00 91.00 84 HIS A CA 1
ATOM 627 C C . HIS A 1 84 ? -33.160 3.240 62.338 1.00 91.00 84 HIS A C 1
ATOM 629 O O . HIS A 1 84 ? -32.152 3.780 62.791 1.00 91.00 84 HIS A O 1
ATOM 635 N N . LEU A 1 85 ? -34.180 3.954 61.850 1.00 93.44 85 LEU A N 1
ATOM 636 C CA . LEU A 1 85 ? -34.183 5.416 61.763 1.00 93.44 85 LEU A CA 1
ATOM 637 C C . LEU A 1 85 ? -34.433 6.098 63.115 1.00 93.44 85 LEU A C 1
ATOM 639 O O . LEU A 1 85 ? -34.313 7.318 63.208 1.00 93.44 85 LEU A O 1
ATOM 643 N N . VAL A 1 86 ? -34.809 5.349 64.157 1.00 92.62 86 VAL A N 1
ATOM 644 C CA . VAL A 1 86 ? -35.069 5.893 65.494 1.00 92.62 86 VAL A CA 1
ATOM 645 C C . VAL A 1 86 ? -34.309 5.141 66.579 1.00 92.62 86 VAL A C 1
ATOM 647 O O . VAL A 1 86 ? -34.155 3.923 66.541 1.00 92.62 86 VAL A O 1
ATOM 650 N N . ASN A 1 87 ? -33.936 5.868 67.627 1.00 87.19 87 ASN A N 1
ATOM 651 C CA . ASN A 1 87 ? -33.531 5.304 68.905 1.00 87.19 87 ASN A CA 1
ATOM 652 C C . ASN A 1 87 ? -34.572 5.701 69.962 1.00 87.19 87 ASN A C 1
ATOM 654 O O . ASN A 1 87 ? -34.579 6.819 70.478 1.00 87.19 87 ASN A O 1
ATOM 658 N N . GLY A 1 88 ? -35.527 4.810 70.236 1.00 82.81 88 GLY A N 1
ATOM 659 C CA . GLY A 1 88 ? -36.688 5.134 71.067 1.00 82.81 88 GLY A CA 1
ATOM 660 C C . GLY A 1 88 ? -37.636 6.114 70.366 1.00 82.81 88 GLY A C 1
ATOM 661 O O . GLY A 1 88 ? -38.294 5.743 69.399 1.00 82.81 88 GLY A O 1
ATOM 662 N N . SER A 1 89 ? -37.747 7.348 70.873 1.00 80.19 89 SER A N 1
ATOM 663 C CA . SER A 1 89 ? -38.622 8.397 70.312 1.00 80.19 89 SER A CA 1
ATOM 664 C C . SER A 1 89 ? -37.877 9.501 69.552 1.00 80.19 89 SER A C 1
ATOM 666 O O . SER A 1 89 ? -38.504 10.477 69.140 1.00 80.19 89 SER A O 1
ATOM 668 N N . THR A 1 90 ? -36.555 9.396 69.419 1.00 90.06 90 THR A N 1
ATOM 669 C CA . THR A 1 90 ? -35.701 10.368 68.719 1.00 90.06 90 THR A CA 1
ATOM 670 C C . THR A 1 90 ? -35.175 9.769 67.422 1.00 90.06 90 THR A C 1
ATOM 672 O O . THR A 1 90 ? -34.909 8.568 67.375 1.00 90.06 90 THR A O 1
ATOM 675 N N . TRP A 1 91 ? -35.015 10.591 66.384 1.00 94.44 91 TRP A N 1
ATOM 676 C CA . TRP A 1 91 ? -34.360 10.171 65.144 1.00 94.44 91 TRP A CA 1
ATOM 677 C C . TRP A 1 91 ? -32.891 9.834 65.410 1.00 94.44 91 TRP A C 1
ATOM 679 O O . TRP A 1 91 ? -32.238 10.507 66.205 1.00 94.44 91 TRP A O 1
ATOM 689 N N . THR A 1 92 ? -32.402 8.769 64.785 1.00 92.69 92 THR A N 1
ATOM 690 C CA . THR A 1 92 ? -30.996 8.362 64.860 1.00 92.69 92 THR A CA 1
ATOM 691 C C . THR A 1 92 ? -30.135 9.343 64.061 1.00 92.69 92 THR A C 1
ATOM 693 O O . THR A 1 92 ? -30.558 9.827 63.010 1.00 92.69 92 THR A O 1
ATOM 696 N N . GLU A 1 93 ? -28.940 9.642 64.564 1.00 93.00 93 GLU A N 1
ATOM 697 C CA . GLU A 1 93 ? -27.879 10.340 63.831 1.00 93.00 93 GLU A CA 1
ATOM 698 C C . GLU A 1 93 ? -26.831 9.307 63.394 1.00 93.00 93 GLU A C 1
ATOM 700 O O . GLU A 1 93 ? -26.456 8.444 64.190 1.00 93.00 93 GLU A O 1
ATOM 705 N N . ARG A 1 94 ? -26.396 9.373 62.131 1.00 91.50 94 ARG A N 1
ATOM 706 C CA . ARG A 1 94 ? -25.261 8.607 61.592 1.00 91.50 94 ARG A CA 1
ATOM 707 C C . ARG A 1 94 ? -23.996 9.449 61.728 1.00 91.50 94 ARG A C 1
ATOM 709 O O . ARG A 1 94 ? -23.884 10.488 61.083 1.00 91.50 94 ARG A O 1
ATOM 716 N N . ASP A 1 95 ? -23.076 9.039 62.590 1.00 89.25 95 ASP A N 1
ATOM 717 C CA . ASP A 1 95 ? -21.792 9.719 62.808 1.00 89.25 95 ASP A CA 1
ATOM 718 C C . ASP A 1 95 ? -20.787 9.468 61.672 1.00 89.25 95 ASP A C 1
ATOM 720 O O . ASP A 1 95 ? -19.918 10.296 61.415 1.00 89.25 95 ASP A O 1
ATOM 724 N N . ASP A 1 96 ? -20.967 8.377 60.936 1.00 91.62 96 ASP A N 1
ATOM 725 C CA . ASP A 1 96 ? -20.208 7.971 59.752 1.00 91.62 96 ASP A CA 1
ATOM 726 C C . ASP A 1 96 ? -20.721 8.569 58.427 1.00 91.62 96 ASP A C 1
ATOM 728 O O . ASP A 1 96 ? -20.059 8.443 57.395 1.00 91.62 96 ASP A O 1
ATOM 732 N N . VAL A 1 97 ? -21.879 9.241 58.431 1.00 96.69 97 VAL A N 1
ATOM 733 C CA . VAL A 1 97 ? -22.459 9.869 57.234 1.00 96.69 97 VAL A CA 1
ATOM 734 C C . VAL A 1 97 ? -22.744 11.341 57.485 1.00 96.69 97 VAL A C 1
ATOM 736 O O . VAL A 1 97 ? -23.612 11.706 58.277 1.00 96.69 97 VAL A O 1
ATOM 739 N N . TRP A 1 98 ? -22.058 12.203 56.749 1.00 97.38 98 TRP A N 1
ATOM 740 C CA . TRP A 1 98 ? -22.237 13.644 56.772 1.00 97.38 98 TRP A CA 1
ATOM 741 C C . TRP A 1 98 ? -23.115 14.125 55.620 1.00 97.38 98 TRP A C 1
ATOM 743 O O . TRP A 1 98 ? -23.159 13.533 54.542 1.00 97.38 98 TRP A O 1
ATOM 753 N N . ILE A 1 99 ? -23.796 15.248 55.822 1.00 97.88 99 ILE A N 1
ATOM 754 C CA . ILE A 1 99 ? -24.567 15.921 54.779 1.00 97.88 99 ILE A CA 1
ATOM 755 C C . ILE A 1 99 ? -24.327 17.427 54.818 1.00 97.88 99 ILE A C 1
ATOM 757 O O . ILE A 1 99 ? -24.282 18.029 55.890 1.00 97.88 99 ILE A O 1
ATOM 761 N N . TYR A 1 100 ? -24.205 18.032 53.639 1.00 98.00 100 TYR A N 1
ATOM 762 C CA . TYR A 1 100 ? -24.308 19.470 53.416 1.00 98.00 100 TYR A CA 1
ATOM 763 C C . TYR A 1 100 ? -25.557 19.761 52.582 1.00 98.00 100 TYR A C 1
ATOM 765 O O . TYR A 1 100 ? -25.727 19.199 51.498 1.00 98.00 100 TYR A O 1
ATOM 773 N N . TYR A 1 101 ? -26.419 20.660 53.057 1.00 97.31 101 TYR A N 1
ATOM 774 C CA . TYR A 1 101 ? -27.577 21.134 52.304 1.00 97.31 101 TYR A CA 1
ATOM 775 C C . TYR A 1 101 ? -27.884 22.603 52.603 1.00 97.31 101 TYR A C 1
ATOM 777 O O . TYR A 1 101 ? -28.212 22.966 53.733 1.00 97.31 101 TYR A O 1
ATOM 785 N N . GLU A 1 102 ? -27.868 23.447 51.574 1.00 94.31 102 GLU A N 1
ATOM 786 C CA . GLU A 1 102 ? -28.350 24.824 51.672 1.00 94.31 102 GLU A CA 1
ATOM 787 C C . GLU A 1 102 ? -29.866 24.900 51.426 1.00 94.31 102 GLU A C 1
ATOM 789 O O . GLU A 1 102 ? -30.357 25.176 50.326 1.00 94.31 102 GLU A O 1
ATOM 794 N N . ARG A 1 103 ? -30.650 24.664 52.482 1.00 91.94 103 ARG A N 1
ATOM 795 C CA . ARG A 1 103 ? -32.112 24.709 52.415 1.00 91.94 103 ARG A CA 1
ATOM 796 C C . ARG A 1 103 ? -32.595 26.109 52.044 1.00 91.94 103 ARG A C 1
ATOM 798 O O . ARG A 1 103 ? -32.314 27.094 52.735 1.00 91.94 103 ARG A O 1
ATOM 805 N N . GLY A 1 104 ? -33.404 26.176 50.986 1.00 81.50 104 GLY A N 1
ATOM 806 C CA . GLY A 1 104 ? -34.048 27.410 50.536 1.00 81.50 104 GLY A CA 1
ATOM 807 C C . GLY A 1 104 ? -33.067 28.517 50.133 1.00 81.50 104 GLY A C 1
ATOM 808 O O . GLY A 1 104 ? -33.451 29.684 50.190 1.00 81.50 104 GLY A O 1
ATOM 809 N N . GLY A 1 105 ? -31.816 28.171 49.790 1.00 77.19 105 GLY A N 1
ATOM 810 C CA . GLY A 1 105 ? -30.777 29.118 49.355 1.00 77.19 105 GLY A CA 1
ATOM 811 C C . GLY A 1 105 ? -30.380 30.158 50.407 1.00 77.19 105 GLY A C 1
ATOM 812 O O . GLY A 1 105 ? -30.092 31.301 50.067 1.00 77.19 105 GLY A O 1
ATOM 813 N N . SER A 1 106 ? -30.521 29.826 51.694 1.00 77.88 106 SER A N 1
ATOM 814 C CA . SER A 1 106 ? -30.162 30.746 52.785 1.00 77.88 106 SER A CA 1
ATOM 815 C C . SER A 1 106 ? -29.884 30.068 54.126 1.00 77.88 106 SER A C 1
ATOM 817 O O . SER A 1 106 ? -29.262 30.674 54.997 1.00 77.88 106 SER A O 1
ATOM 819 N N . THR A 1 107 ? -30.359 28.835 54.336 1.00 88.75 107 THR A N 1
ATOM 820 C CA . THR A 1 107 ? -30.129 28.085 55.578 1.00 88.75 107 THR A CA 1
ATOM 821 C C . THR A 1 107 ? -29.199 26.908 55.311 1.00 88.75 107 THR A C 1
ATOM 823 O O . THR A 1 107 ? -29.640 25.878 54.810 1.00 88.75 107 THR A O 1
ATOM 826 N N . VAL A 1 108 ? -27.925 27.046 55.675 1.00 92.44 108 VAL A N 1
ATOM 827 C CA . VAL A 1 108 ? -26.947 25.952 55.586 1.00 92.44 108 VAL A CA 1
ATOM 828 C C . VAL A 1 108 ? -27.189 24.952 56.714 1.00 92.44 108 VAL A C 1
ATOM 830 O O . VAL A 1 108 ? -27.171 25.308 57.893 1.00 92.44 108 VAL A O 1
ATOM 833 N N . LEU A 1 109 ? -27.421 23.699 56.340 1.00 93.25 109 LEU A N 1
ATOM 834 C CA . LEU A 1 109 ? -27.507 22.552 57.231 1.00 93.25 109 LEU A CA 1
ATOM 835 C C . LEU A 1 109 ? -26.290 21.667 56.959 1.00 93.25 109 LEU A C 1
ATOM 837 O O . LEU A 1 109 ? -26.136 21.167 55.846 1.00 93.25 109 LEU A O 1
ATOM 841 N N . SER A 1 110 ? -25.428 21.495 57.959 1.00 93.25 110 SER A N 1
ATOM 842 C CA . SER A 1 110 ? -24.214 20.681 57.855 1.00 93.25 110 SER A CA 1
ATOM 843 C C . SER A 1 110 ? -23.988 19.873 59.130 1.00 93.25 110 SER A C 1
ATOM 845 O O . SER A 1 110 ? -23.978 20.450 60.220 1.00 93.25 110 SER A O 1
ATOM 847 N N . GLY A 1 111 ? -23.792 18.563 59.002 1.00 93.25 111 GLY A N 1
ATOM 848 C CA . GLY A 1 111 ? -23.498 17.671 60.127 1.00 93.25 111 GLY A CA 1
ATOM 849 C C . GLY A 1 111 ? -23.814 16.210 59.819 1.00 93.25 111 GLY A C 1
ATOM 850 O O . GLY A 1 111 ? -23.962 15.841 58.654 1.00 93.25 111 GLY A O 1
ATOM 851 N N . SER A 1 112 ? -23.936 15.397 60.868 1.00 95.62 112 SER A N 1
ATOM 852 C CA . SER A 1 112 ? -24.383 14.003 60.789 1.00 95.62 112 SER A CA 1
ATOM 853 C C . SER A 1 112 ? -25.763 13.876 60.142 1.00 95.62 112 SER A C 1
ATOM 855 O O . SER A 1 112 ? -26.656 14.715 60.337 1.00 95.62 112 SER A O 1
ATOM 857 N N . LEU A 1 113 ? -25.949 12.811 59.368 1.00 96.56 113 LEU A N 1
ATOM 858 C CA . LEU A 1 113 ? -27.210 12.515 58.710 1.00 96.56 113 LEU A CA 1
ATOM 859 C C . LEU A 1 113 ? -28.257 12.085 59.743 1.00 96.56 113 LEU A C 1
ATOM 861 O O . LEU A 1 113 ? -28.029 11.195 60.559 1.00 96.56 113 LEU A O 1
ATOM 865 N N . THR A 1 114 ? -29.433 12.703 59.675 1.00 96.06 114 THR A N 1
ATOM 866 C CA . THR A 1 114 ? -30.620 12.343 60.459 1.00 96.06 114 THR A CA 1
ATOM 867 C C . THR A 1 114 ? -31.887 12.756 59.708 1.00 96.06 114 THR A C 1
ATOM 869 O O . THR A 1 114 ? -31.819 13.341 58.628 1.00 96.06 114 THR A O 1
ATOM 872 N N . ALA A 1 115 ? -33.073 12.461 60.233 1.00 95.00 115 ALA A N 1
ATOM 873 C CA . ALA A 1 115 ? -34.310 12.931 59.622 1.00 95.00 115 ALA A CA 1
ATOM 874 C C . ALA A 1 115 ? -34.472 14.452 59.796 1.00 95.00 115 ALA A C 1
ATOM 876 O O . ALA A 1 115 ? -34.166 15.009 60.848 1.00 95.00 115 ALA A O 1
ATOM 877 N N . GLY A 1 116 ? -35.027 15.123 58.783 1.00 94.56 116 GLY A N 1
ATOM 878 C CA . GLY A 1 116 ? -35.279 16.566 58.837 1.00 94.56 116 GLY A CA 1
ATOM 879 C C . GLY A 1 116 ? -34.375 17.411 57.945 1.00 94.56 116 GLY A C 1
ATOM 880 O O . GLY A 1 116 ? -34.363 18.624 58.138 1.00 94.56 116 GLY A O 1
ATOM 881 N N . TYR A 1 117 ? -33.671 16.819 56.968 1.00 95.94 117 TYR A N 1
ATOM 882 C CA . TYR A 1 117 ? -32.964 17.507 55.868 1.00 95.94 117 TYR A CA 1
ATOM 883 C C . TYR A 1 117 ? -33.829 17.683 54.599 1.00 95.94 117 TYR A C 1
ATOM 885 O O . TYR A 1 117 ? -33.313 17.957 53.512 1.00 95.94 117 TYR A O 1
ATOM 893 N N . GLY A 1 118 ? -35.158 17.596 54.739 1.00 95.25 118 GLY A N 1
ATOM 894 C CA . GLY A 1 118 ? -36.114 17.891 53.671 1.00 95.25 118 GLY A CA 1
ATOM 895 C C . GLY A 1 118 ? -36.231 19.387 53.341 1.00 95.25 118 GLY A C 1
ATOM 896 O O . GLY A 1 118 ? -35.453 20.218 53.815 1.00 95.25 118 GLY A O 1
ATOM 897 N N . SER A 1 119 ? -37.278 19.769 52.613 1.00 94.88 119 SER A N 1
ATOM 898 C CA . SER A 1 119 ? -37.670 21.169 52.348 1.00 94.88 119 SER A CA 1
ATOM 899 C C . SER A 1 119 ? -37.947 21.992 53.621 1.00 94.88 119 SER A C 1
ATOM 901 O O . SER A 1 119 ? -37.896 23.222 53.609 1.00 94.88 119 SER A O 1
ATOM 903 N N . SER A 1 120 ? -38.212 21.326 54.745 1.00 94.50 120 SER A N 1
ATOM 904 C CA . SER A 1 120 ? -38.382 21.899 56.082 1.00 94.50 120 SER A CA 1
ATOM 905 C C . SER A 1 120 ? -37.799 20.965 57.149 1.00 94.50 120 SER A C 1
ATOM 907 O O . SER A 1 120 ? -37.540 19.793 56.890 1.00 94.50 120 SER A O 1
ATOM 909 N N . ALA A 1 121 ? -37.662 21.448 58.389 1.00 94.00 121 ALA A N 1
ATOM 910 C CA . ALA A 1 121 ? -37.206 20.620 59.513 1.00 94.00 121 ALA A CA 1
ATOM 911 C C . ALA A 1 121 ? -38.175 19.473 59.878 1.00 94.00 121 ALA A C 1
ATOM 913 O O . ALA A 1 121 ? -37.835 18.610 60.679 1.00 94.00 121 ALA A O 1
ATOM 914 N N . THR A 1 122 ? -39.389 19.463 59.317 1.00 95.50 122 THR A N 1
ATOM 915 C CA . THR A 1 122 ? -40.413 18.432 59.551 1.00 95.50 122 THR A CA 1
ATOM 916 C C . THR A 1 122 ? -40.592 17.490 58.364 1.00 95.50 122 THR A C 1
ATOM 918 O O . THR A 1 122 ? -41.528 16.691 58.373 1.00 95.50 122 THR A O 1
ATOM 921 N N . THR A 1 123 ? -39.734 17.582 57.345 1.00 97.25 123 THR A N 1
ATOM 922 C CA . THR A 1 123 ? -39.815 16.763 56.130 1.00 97.25 123 THR A CA 1
ATOM 923 C C . THR A 1 123 ? -38.497 16.054 55.820 1.00 97.25 123 THR A C 1
ATOM 925 O O . THR A 1 123 ? -37.438 16.428 56.326 1.00 97.25 123 THR A O 1
ATOM 928 N N . MET A 1 124 ? -38.571 15.022 54.980 1.00 96.88 124 MET A N 1
ATOM 929 C CA . MET A 1 124 ? -37.436 14.282 54.420 1.00 96.88 124 MET A CA 1
ATOM 930 C C . MET A 1 124 ? -37.539 14.182 52.895 1.00 96.88 124 MET A C 1
ATOM 932 O O . MET A 1 124 ? -38.637 14.249 52.328 1.00 96.88 124 MET A O 1
ATOM 936 N N . GLY A 1 125 ? -36.404 13.978 52.240 1.00 97.38 125 GLY A N 1
ATOM 937 C CA . GLY A 1 125 ? -36.321 13.527 50.855 1.00 97.38 125 GLY A CA 1
ATOM 938 C C . GLY A 1 125 ? -35.557 12.209 50.733 1.00 97.38 125 GLY A C 1
ATOM 939 O O . GLY A 1 125 ? -35.311 11.534 51.736 1.00 97.38 125 GLY A O 1
ATOM 940 N N . PRO A 1 126 ? -35.175 11.819 49.507 1.00 98.06 126 PRO A N 1
ATOM 941 C CA . PRO A 1 126 ? -34.437 10.582 49.270 1.00 98.06 126 PRO A CA 1
ATOM 942 C C . PRO A 1 126 ? -33.093 10.525 50.011 1.00 98.06 126 PRO A C 1
ATOM 944 O O . PRO A 1 126 ? -32.590 9.430 50.248 1.00 98.06 126 PRO A O 1
ATOM 947 N N . GLU A 1 127 ? -32.538 11.677 50.422 1.00 97.81 127 GLU A N 1
ATOM 948 C CA . GLU A 1 127 ? -31.231 11.773 51.082 1.00 97.81 127 GLU A CA 1
ATOM 949 C C . GLU A 1 127 ? -31.111 10.885 52.313 1.00 97.81 127 GLU A C 1
ATOM 951 O O . GLU A 1 127 ? -30.048 10.315 52.541 1.00 97.81 127 GLU A O 1
ATOM 956 N N . LEU A 1 128 ? -32.198 10.744 53.084 1.00 97.12 128 LEU A N 1
ATOM 957 C CA . LEU A 1 128 ? -32.159 10.004 54.337 1.00 97.12 128 LEU A CA 1
ATOM 958 C C . LEU A 1 128 ? -31.793 8.544 54.068 1.00 97.12 128 LEU A C 1
ATOM 960 O O . LEU A 1 128 ? -30.817 8.041 54.614 1.00 97.12 128 LEU A O 1
ATOM 964 N N . GLN A 1 129 ? -32.535 7.878 53.181 1.00 96.38 129 GLN A N 1
ATOM 965 C CA . GLN A 1 129 ? -32.283 6.466 52.920 1.00 96.38 129 GLN A CA 1
ATOM 966 C C . GLN A 1 129 ? -31.093 6.230 51.988 1.00 96.38 129 GLN A C 1
ATOM 968 O O . GLN A 1 129 ? -30.435 5.202 52.129 1.00 96.38 129 GLN A O 1
ATOM 973 N N . ILE A 1 130 ? -30.772 7.179 51.097 1.00 97.19 130 ILE A N 1
ATOM 974 C CA . ILE A 1 130 ? -29.526 7.129 50.317 1.00 97.19 130 ILE A CA 1
ATOM 975 C C . ILE A 1 130 ? -28.328 7.087 51.265 1.00 97.19 130 ILE A C 1
ATOM 977 O O . ILE A 1 130 ? -27.498 6.191 51.162 1.00 97.19 130 ILE A O 1
ATOM 981 N N . GLY A 1 131 ? -28.258 8.014 52.221 1.00 95.88 131 GLY A N 1
ATOM 982 C CA . GLY A 1 131 ? -27.127 8.084 53.135 1.00 95.88 131 GLY A CA 1
ATOM 983 C C . GLY A 1 131 ? -27.035 6.899 54.089 1.00 95.88 131 GLY A C 1
ATOM 984 O O . GLY A 1 131 ? -25.941 6.390 54.288 1.00 95.88 131 GLY A O 1
ATOM 985 N N . HIS A 1 132 ? -28.160 6.395 54.609 1.00 95.06 132 HIS A N 1
ATOM 986 C CA . HIS A 1 132 ? -28.154 5.165 55.410 1.00 95.06 132 HIS A CA 1
ATOM 987 C C . HIS A 1 132 ? -27.610 3.964 54.622 1.00 95.06 132 HIS A C 1
ATOM 989 O O . HIS A 1 132 ? -26.738 3.258 55.113 1.00 95.06 132 HIS A O 1
ATOM 995 N N . ALA A 1 133 ? -28.092 3.751 53.394 1.00 92.56 133 ALA A N 1
ATOM 996 C CA . ALA A 1 133 ? -27.665 2.619 52.576 1.00 92.56 133 ALA A CA 1
ATOM 997 C C . ALA A 1 133 ? -26.199 2.729 52.123 1.00 92.56 133 ALA A C 1
ATOM 999 O O . ALA A 1 133 ? -25.496 1.724 52.104 1.00 92.56 133 ALA A O 1
ATOM 1000 N N . LEU A 1 134 ? -25.730 3.933 51.777 1.00 91.00 134 LEU A N 1
ATOM 1001 C CA . LEU A 1 134 ? -24.335 4.154 51.388 1.00 91.00 134 LEU A CA 1
ATOM 1002 C C . LEU A 1 134 ? -23.382 4.088 52.585 1.00 91.00 134 LEU A C 1
ATOM 1004 O O . LEU A 1 134 ? -22.296 3.540 52.453 1.00 91.00 134 LEU A O 1
ATOM 1008 N N . GLY A 1 135 ? -23.782 4.579 53.757 1.00 91.25 135 GLY A N 1
ATOM 1009 C CA . GLY A 1 135 ? -22.982 4.416 54.971 1.00 91.25 135 GLY A CA 1
ATOM 1010 C C . GLY A 1 135 ? -22.877 2.956 55.421 1.00 91.25 135 GLY A C 1
ATOM 1011 O O . GLY A 1 135 ? -21.895 2.576 56.032 1.00 91.25 135 GLY A O 1
ATOM 1012 N N . ASP A 1 136 ? -23.871 2.111 55.130 1.00 90.00 136 ASP A N 1
ATOM 1013 C CA . ASP A 1 136 ? -23.767 0.663 55.387 1.00 90.00 136 ASP A CA 1
ATOM 1014 C C . ASP A 1 136 ? -22.839 -0.052 54.384 1.00 90.00 136 ASP A C 1
ATOM 1016 O O . ASP A 1 136 ? -22.438 -1.192 54.623 1.00 90.00 136 ASP A O 1
ATOM 1020 N N . LEU A 1 137 ? -22.531 0.590 53.251 1.00 84.94 137 LEU A N 1
ATOM 1021 C CA . LEU A 1 137 ? -21.700 0.039 52.180 1.00 84.94 137 LEU A CA 1
ATOM 1022 C C . LEU A 1 137 ? -20.207 0.353 52.356 1.00 84.94 137 LEU A C 1
ATOM 1024 O O . LEU A 1 137 ? -19.374 -0.426 51.896 1.00 84.94 137 LEU A O 1
ATOM 1028 N N . TYR A 1 138 ? -19.879 1.479 52.988 1.00 83.69 138 TYR A N 1
ATOM 1029 C CA . TYR A 1 138 ? -18.509 1.958 53.158 1.00 83.69 138 TYR A CA 1
ATOM 1030 C C . TYR A 1 138 ? -18.089 1.929 54.625 1.00 83.69 138 TYR A C 1
ATOM 1032 O O . TYR A 1 138 ? -18.846 2.329 55.503 1.00 83.69 138 TYR A O 1
ATOM 1040 N N . ASP A 1 139 ? -16.853 1.499 54.878 1.00 85.62 139 ASP A N 1
ATOM 1041 C CA . ASP A 1 139 ? -16.225 1.650 56.196 1.00 85.62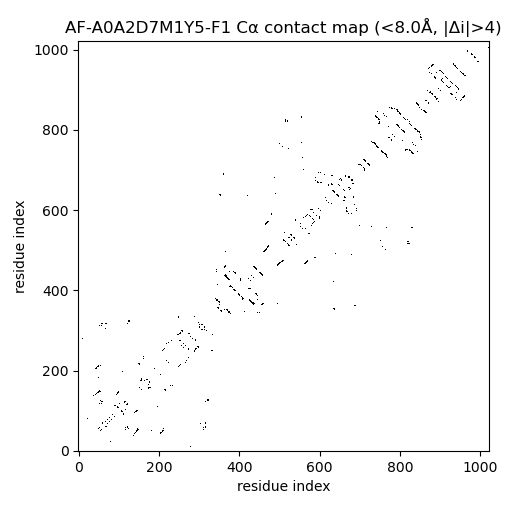 139 ASP A CA 1
ATOM 1042 C C . ASP A 1 139 ? -15.697 3.094 56.388 1.00 85.62 139 ASP A C 1
ATOM 1044 O O . ASP A 1 139 ? -15.505 3.565 57.518 1.00 85.62 139 ASP A O 1
ATOM 1048 N N . GLU A 1 140 ? -15.439 3.802 55.281 1.00 89.88 140 GLU A N 1
ATOM 1049 C CA . GLU A 1 140 ? -15.013 5.199 55.237 1.00 89.88 140 GLU A CA 1
ATOM 1050 C C . GLU A 1 140 ? -16.178 6.184 55.448 1.00 89.88 140 GLU A C 1
ATOM 1052 O O . GLU A 1 140 ? -17.313 5.897 55.063 1.00 89.88 140 GLU A O 1
ATOM 1057 N N . PRO A 1 141 ? -15.912 7.401 55.971 1.00 92.81 141 PRO A N 1
ATOM 1058 C CA . PRO A 1 141 ? -16.942 8.427 56.086 1.00 92.81 141 PRO A CA 1
ATOM 1059 C C . PRO A 1 141 ? -17.564 8.784 54.731 1.00 92.81 141 PRO A C 1
ATOM 1061 O O . PRO A 1 141 ? -16.852 9.065 53.759 1.00 92.81 141 PRO A O 1
ATOM 1064 N N . VAL A 1 142 ? -18.893 8.850 54.690 1.00 96.88 142 VAL A N 1
ATOM 1065 C CA . VAL A 1 142 ? -19.667 9.243 53.505 1.00 96.88 142 VAL A CA 1
ATOM 1066 C C . VAL A 1 142 ? -20.105 10.700 53.635 1.00 96.88 142 VAL A C 1
ATOM 1068 O O . VAL A 1 142 ? -20.613 11.107 54.673 1.00 96.88 142 VAL A O 1
ATOM 1071 N N . LEU A 1 143 ? -19.962 11.494 52.575 1.00 98.19 143 LEU A N 1
ATOM 1072 C CA . LEU A 1 143 ? -20.461 12.867 52.498 1.00 98.19 143 LEU A CA 1
ATOM 1073 C C . LEU A 1 143 ? -21.513 13.001 51.396 1.00 98.19 143 LEU A C 1
ATOM 1075 O O . LEU A 1 143 ? -21.226 12.798 50.219 1.00 98.19 143 LEU A O 1
ATOM 1079 N N . LEU A 1 144 ? -22.713 13.438 51.765 1.00 98.56 144 LEU A N 1
ATOM 1080 C CA . LEU A 1 144 ? -23.755 13.844 50.830 1.00 98.56 144 LEU A CA 1
ATOM 1081 C C . LEU A 1 144 ? -23.704 15.361 50.609 1.00 98.56 144 LEU A C 1
ATOM 1083 O O . LEU A 1 144 ? -23.932 16.134 51.540 1.00 98.56 144 LEU A O 1
ATOM 1087 N N . ILE A 1 145 ? -23.471 15.808 49.377 1.00 98.44 145 ILE A N 1
ATOM 1088 C CA . ILE A 1 145 ? -23.624 17.220 49.000 1.00 98.44 145 ILE A CA 1
ATOM 1089 C C . ILE A 1 145 ? -24.948 17.358 48.257 1.00 98.44 145 ILE A C 1
ATOM 1091 O O . ILE A 1 145 ? -25.089 16.919 47.115 1.00 98.44 145 ILE A O 1
ATOM 1095 N N . LYS A 1 146 ? -25.941 17.947 48.923 1.00 98.19 146 LYS A N 1
ATOM 1096 C CA . LYS A 1 146 ? -27.302 18.073 48.404 1.00 98.19 146 LYS A CA 1
ATOM 1097 C C . LYS A 1 146 ? -27.520 19.452 47.783 1.00 98.19 146 LYS A C 1
ATOM 1099 O O . LYS A 1 146 ? -27.573 20.461 48.482 1.00 98.19 146 LYS A O 1
ATOM 1104 N N . THR A 1 147 ? -27.710 19.478 46.470 1.00 97.31 147 THR A N 1
ATOM 1105 C CA . THR A 1 147 ? -27.909 20.668 45.631 1.00 97.31 147 THR A CA 1
ATOM 1106 C C . THR A 1 147 ? -29.304 20.628 45.008 1.00 97.31 147 THR A C 1
ATOM 1108 O O . THR A 1 147 ? -29.513 20.287 43.841 1.00 97.31 147 THR A O 1
ATOM 1111 N N . ALA A 1 148 ? -30.308 20.916 45.838 1.00 96.00 148 ALA A N 1
ATOM 1112 C CA . ALA A 1 148 ? -31.710 20.767 45.469 1.00 96.00 148 ALA A CA 1
ATOM 1113 C C . ALA A 1 148 ? -32.510 22.052 45.681 1.00 96.00 148 ALA A C 1
ATOM 1115 O O . ALA A 1 148 ? -32.443 22.656 46.753 1.00 96.00 148 ALA A O 1
ATOM 1116 N N . TRP A 1 149 ? -33.310 22.424 44.676 1.00 95.31 149 TRP A N 1
ATOM 1117 C CA . TRP A 1 149 ? -34.089 23.666 44.684 1.00 95.31 149 TRP A CA 1
ATOM 1118 C C . TRP A 1 149 ? -35.493 23.492 44.100 1.00 95.31 149 TRP A C 1
ATOM 1120 O O . TRP A 1 149 ? -35.689 22.975 42.998 1.00 95.31 149 TRP A O 1
ATOM 1130 N N . GLY A 1 150 ? -36.500 23.985 44.812 1.00 93.31 150 GLY A N 1
ATOM 1131 C CA . GLY A 1 150 ? -37.892 23.880 44.394 1.00 93.31 150 GLY A CA 1
ATOM 1132 C C . GLY A 1 150 ? -38.200 24.618 43.089 1.00 93.31 150 GLY A C 1
ATOM 1133 O O . GLY A 1 150 ? -37.730 25.729 42.842 1.00 93.31 150 GLY A O 1
ATOM 1134 N N . GLY A 1 151 ? -39.045 24.011 42.251 1.00 93.12 151 GLY A N 1
ATOM 1135 C CA . GLY A 1 151 ? -39.571 24.662 41.049 1.00 93.12 151 GLY A CA 1
ATOM 1136 C C . GLY A 1 151 ? -38.551 24.891 39.928 1.00 93.12 151 GLY A C 1
ATOM 1137 O O . GLY A 1 151 ? -38.733 25.819 39.141 1.00 93.12 151 GLY A O 1
ATOM 1138 N N . LYS A 1 152 ? -37.511 24.058 39.834 1.00 96.31 152 LYS A N 1
ATOM 1139 C CA . LYS A 1 152 ? -36.467 24.150 38.805 1.00 96.31 152 LYS A CA 1
ATOM 1140 C C . LYS A 1 152 ? -36.639 23.128 37.684 1.00 96.31 152 LYS A C 1
ATOM 1142 O O . LYS A 1 152 ? -37.026 21.982 37.924 1.00 96.31 152 LYS A O 1
ATOM 1147 N N . SER A 1 153 ? -36.378 23.576 36.461 1.00 97.75 153 SER A N 1
ATOM 1148 C CA . SER A 1 153 ? -36.461 22.812 35.213 1.00 97.75 153 SER A CA 1
ATOM 1149 C C . SER A 1 153 ? -35.078 22.454 34.676 1.00 97.75 153 SER A C 1
ATOM 1151 O O . SER A 1 153 ? -34.115 23.185 34.905 1.00 97.75 153 SER A O 1
ATOM 1153 N N . LEU A 1 154 ? -34.980 21.359 33.929 1.00 98.31 154 LEU A N 1
ATOM 1154 C CA . LEU A 1 154 ? -33.768 21.021 33.188 1.00 98.31 154 LEU A CA 1
ATOM 1155 C C . LEU A 1 154 ? -33.630 21.876 31.923 1.00 98.31 154 LEU A C 1
ATOM 1157 O O . LEU A 1 154 ? -32.528 22.260 31.553 1.00 98.31 154 LEU A O 1
ATOM 1161 N N . ALA A 1 155 ? -34.747 22.253 31.299 1.00 97.44 155 ALA A N 1
ATOM 1162 C CA . ALA A 1 155 ? -34.739 23.080 30.097 1.00 97.44 155 ALA A CA 1
ATOM 1163 C C . ALA A 1 155 ? -34.188 24.505 30.307 1.00 97.44 155 ALA A C 1
ATOM 1165 O O . ALA A 1 155 ? -33.683 25.098 29.349 1.00 97.44 155 ALA A O 1
ATOM 1166 N N . VAL A 1 156 ? -34.283 25.066 31.523 1.00 97.25 156 VAL A N 1
ATOM 1167 C CA . VAL A 1 156 ? -33.800 26.422 31.846 1.00 97.25 156 VAL A CA 1
ATOM 1168 C C . VAL A 1 156 ? -32.803 26.398 32.997 1.00 97.25 156 VAL A C 1
ATOM 1170 O O . VAL A 1 156 ? -31.638 26.710 32.793 1.00 97.25 156 VAL A O 1
ATOM 1173 N N . ASP A 1 157 ? -33.233 26.035 34.203 1.00 97.62 157 ASP A N 1
ATOM 1174 C CA . ASP A 1 157 ? -32.460 26.269 35.427 1.00 97.62 157 ASP A CA 1
ATOM 1175 C C . ASP A 1 157 ? -31.186 25.414 35.494 1.00 97.62 157 ASP A C 1
ATOM 1177 O O . ASP A 1 157 ? -30.103 25.939 35.750 1.00 97.62 157 ASP A O 1
ATOM 1181 N N . PHE A 1 158 ? -31.313 24.113 35.221 1.00 98.31 158 PHE A N 1
ATOM 1182 C CA . PHE A 1 158 ? -30.201 23.155 35.178 1.00 98.31 158 PHE A CA 1
ATOM 1183 C C . PHE A 1 158 ? -29.678 22.907 33.761 1.00 98.31 158 PHE A C 1
ATOM 1185 O O . PHE A 1 158 ? -29.002 21.906 33.531 1.00 98.31 158 PHE A O 1
ATOM 1192 N N . ARG A 1 159 ? -30.015 23.781 32.803 1.00 98.19 159 ARG A N 1
ATOM 1193 C CA . ARG A 1 159 ? -29.649 23.577 31.401 1.00 98.19 159 ARG A CA 1
ATOM 1194 C C . ARG A 1 159 ? -28.130 23.436 31.284 1.00 98.19 159 ARG A C 1
ATOM 1196 O O . ARG A 1 159 ? -27.429 24.362 31.694 1.00 98.19 159 ARG A O 1
ATOM 1203 N N . PRO A 1 160 ? -27.613 22.332 30.734 1.00 97.69 160 PRO A N 1
ATOM 1204 C CA . PRO A 1 160 ? -26.176 22.120 30.664 1.00 97.69 160 PRO A CA 1
ATOM 1205 C C . PRO A 1 160 ? -25.558 22.939 29.514 1.00 97.69 160 PRO A C 1
ATOM 1207 O O . PRO A 1 160 ? -26.267 23.270 28.552 1.00 97.69 160 PRO A O 1
ATOM 1210 N N . PRO A 1 161 ? -24.270 23.313 29.598 1.00 96.12 161 PRO A N 1
ATOM 1211 C CA . PRO A 1 161 ? -23.634 24.231 28.651 1.00 96.12 161 PRO A CA 1
ATOM 1212 C C . PRO A 1 161 ? -23.660 23.737 27.199 1.00 96.12 161 PRO A C 1
ATOM 1214 O O . PRO A 1 161 ? -23.876 24.545 26.290 1.00 96.12 161 PRO A O 1
ATOM 1217 N N . SER A 1 162 ? -23.530 22.430 26.955 1.00 96.50 162 SER A N 1
ATOM 1218 C CA . SER A 1 162 ? -23.625 21.835 25.610 1.00 96.50 162 SER A CA 1
ATOM 1219 C C . SER A 1 162 ? -25.029 21.927 24.995 1.00 96.50 162 SER A C 1
ATOM 1221 O O . SER A 1 162 ? -25.175 21.901 23.774 1.00 96.50 162 SER A O 1
ATOM 1223 N N . SER A 1 163 ? -26.066 22.145 25.814 1.00 95.44 163 SER A N 1
ATOM 1224 C CA . SER A 1 163 ? -27.426 22.453 25.340 1.00 95.44 163 SER A CA 1
ATOM 1225 C C . SER A 1 163 ? -27.626 23.942 25.021 1.00 95.44 163 SER A C 1
ATOM 1227 O O . SER A 1 163 ? -28.711 24.347 24.594 1.00 95.44 163 SER A O 1
ATOM 1229 N N . GLY A 1 164 ? -26.588 24.761 25.206 1.00 92.12 164 GLY A N 1
ATOM 1230 C CA . GLY A 1 164 ? -26.545 26.182 24.881 1.00 92.12 164 GLY A CA 1
ATOM 1231 C C . GLY A 1 164 ? -27.144 27.079 25.963 1.00 92.12 164 GLY A C 1
ATOM 1232 O O . GLY A 1 164 ? -28.233 26.820 26.474 1.00 92.12 164 GLY A O 1
ATOM 1233 N N . TRP A 1 165 ? -26.453 28.182 26.262 1.00 94.25 165 TRP A N 1
ATOM 1234 C CA . TRP A 1 165 ? -26.916 29.234 27.167 1.00 94.25 165 TRP A CA 1
ATOM 1235 C C . TRP A 1 165 ? -27.096 30.558 26.432 1.00 94.25 165 TRP A C 1
ATOM 1237 O O . TRP A 1 165 ? -26.226 30.984 25.671 1.00 94.25 165 TRP A O 1
ATOM 1247 N N . SER A 1 166 ? -28.189 31.262 26.717 1.00 89.31 166 SER A N 1
ATOM 1248 C CA . SER A 1 166 ? -28.383 32.641 26.259 1.00 89.31 166 SER A CA 1
ATOM 1249 C C . SER A 1 166 ? -27.388 33.630 26.883 1.00 89.31 166 SER A C 1
ATOM 1251 O O . SER A 1 166 ? -27.081 34.653 26.274 1.00 89.31 166 SER A O 1
ATOM 1253 N N . THR A 1 167 ? -26.882 33.318 28.079 1.00 89.25 167 THR A N 1
ATOM 1254 C CA . THR A 1 167 ? -25.897 34.103 28.836 1.00 89.25 167 THR A CA 1
ATOM 1255 C C . THR A 1 167 ? -24.801 33.149 29.311 1.00 89.25 167 THR A C 1
ATOM 1257 O O . THR A 1 167 ? -25.106 32.209 30.035 1.00 89.25 167 THR A O 1
ATOM 1260 N N . ASN A 1 168 ? -23.544 33.353 28.899 1.00 89.12 168 ASN A N 1
ATOM 1261 C CA . ASN A 1 168 ? -22.430 32.462 29.244 1.00 89.12 168 ASN A CA 1
ATOM 1262 C C . ASN A 1 168 ? -21.234 33.250 29.829 1.00 89.12 168 ASN A C 1
ATOM 1264 O O . ASN A 1 168 ? -20.640 34.044 29.089 1.00 89.12 168 ASN A O 1
ATOM 1268 N N . PRO A 1 169 ? -20.862 33.045 31.110 1.00 89.00 169 PRO A N 1
ATOM 1269 C CA . PRO A 1 169 ? -21.530 32.178 32.091 1.00 89.00 169 PRO A CA 1
ATOM 1270 C C . PRO A 1 169 ? -22.855 32.789 32.598 1.00 89.00 169 PRO A C 1
ATOM 1272 O O . PRO A 1 169 ? -23.012 34.013 32.543 1.00 89.00 169 PRO A O 1
ATOM 1275 N N . PRO A 1 170 ? -23.808 31.981 33.096 1.00 93.88 170 PRO A N 1
ATOM 1276 C CA . PRO A 1 170 ? -25.005 32.482 33.767 1.00 93.88 170 PRO A CA 1
ATOM 1277 C C . PRO A 1 170 ? -24.615 33.205 35.060 1.00 93.88 170 PRO A C 1
ATOM 1279 O O . PRO A 1 170 ? -23.687 32.797 35.756 1.00 93.88 170 PRO A O 1
ATOM 1282 N N . THR A 1 171 ? -25.313 34.294 35.393 1.00 93.44 171 THR A N 1
ATOM 1283 C CA . THR A 1 171 ? -24.924 35.169 36.520 1.00 93.44 171 THR A CA 1
ATOM 1284 C C . THR A 1 171 ? -26.040 35.438 37.521 1.00 93.44 171 THR A C 1
ATOM 1286 O O . THR A 1 171 ? -25.753 35.890 38.630 1.00 93.44 171 THR A O 1
ATOM 1289 N N . ALA A 1 172 ? -27.300 35.165 37.171 1.00 94.12 172 ALA A N 1
ATOM 1290 C CA . ALA A 1 172 ? -28.429 35.353 38.075 1.00 94.12 172 ALA A CA 1
ATOM 1291 C C . ALA A 1 172 ? -29.521 34.277 37.911 1.00 94.12 172 ALA A C 1
ATOM 1293 O O . ALA A 1 172 ? -29.688 33.726 36.819 1.00 94.12 172 ALA A O 1
ATOM 1294 N N . PRO A 1 173 ? -30.331 34.013 38.961 1.00 92.31 173 PRO A N 1
ATOM 1295 C CA . PRO A 1 173 ? -31.482 33.122 38.858 1.00 92.31 173 PRO A CA 1
ATOM 1296 C C . PRO A 1 173 ? -32.418 33.521 37.709 1.00 92.31 173 PRO A C 1
ATOM 1298 O O . PRO A 1 173 ? -32.910 34.649 37.663 1.00 92.31 173 PRO A O 1
ATOM 1301 N N . GLY A 1 174 ? -32.695 32.574 36.811 1.00 87.94 174 GLY A N 1
ATOM 1302 C CA . GLY A 1 174 ? -33.489 32.785 35.596 1.00 87.94 174 GLY A CA 1
ATOM 1303 C C . GLY A 1 174 ? -32.661 32.787 34.308 1.00 87.94 174 GLY A C 1
ATOM 1304 O O . GLY A 1 174 ? -33.232 32.535 33.247 1.00 87.94 174 GLY A O 1
ATOM 1305 N N . ASP A 1 175 ? -31.342 32.992 34.394 1.00 95.44 175 ASP A N 1
ATOM 1306 C CA . ASP A 1 175 ? -30.430 32.667 33.295 1.00 95.44 175 ASP A CA 1
ATOM 1307 C C . ASP A 1 175 ? -30.427 31.147 33.051 1.00 95.44 175 ASP A C 1
ATOM 1309 O O . ASP A 1 175 ? -30.517 30.348 33.991 1.00 95.44 175 ASP A O 1
ATOM 1313 N N . GLN A 1 176 ? -30.300 30.740 31.785 1.00 97.44 176 GLN A N 1
ATOM 1314 C CA . GLN A 1 176 ? -30.156 29.327 31.434 1.00 97.44 176 GLN A CA 1
ATOM 1315 C C . GLN A 1 176 ? -28.870 28.756 32.041 1.00 97.44 176 GLN A C 1
ATOM 1317 O O . GLN A 1 176 ? -27.798 29.315 31.838 1.00 97.44 176 GLN A O 1
ATOM 1322 N N . GLY A 1 177 ? -28.987 27.651 32.775 1.00 97.44 177 GLY A N 1
ATOM 1323 C CA . GLY A 1 177 ? -27.866 26.978 33.429 1.00 97.44 177 GLY A CA 1
ATOM 1324 C C . GLY A 1 177 ? -27.422 27.602 34.750 1.00 97.44 177 GLY A C 1
ATOM 1325 O O . GLY A 1 177 ? -26.426 27.158 35.313 1.00 97.44 177 GLY A O 1
ATOM 1326 N N . PHE A 1 178 ? -28.133 28.599 35.293 1.00 97.81 178 PHE A N 1
ATOM 1327 C CA . PHE A 1 178 ? -27.735 29.202 36.570 1.00 97.81 178 PHE A CA 1
ATOM 1328 C C . PHE A 1 178 ? -27.624 28.162 37.694 1.00 97.81 178 PHE A C 1
ATOM 1330 O O . PHE A 1 178 ? -26.617 28.110 38.385 1.00 97.81 178 PHE A O 1
ATOM 1337 N N . TYR A 1 179 ? -28.612 27.275 37.843 1.00 97.69 179 TYR A N 1
ATOM 1338 C CA . TYR A 1 179 ? -28.577 26.248 38.888 1.00 97.69 179 TYR A CA 1
ATOM 1339 C C . TYR A 1 179 ? -27.678 25.058 38.540 1.00 97.69 179 TYR A C 1
ATOM 1341 O O . TYR A 1 179 ? -27.243 24.356 39.445 1.00 97.69 179 TYR A O 1
ATOM 1349 N N . TYR A 1 180 ? -27.355 24.851 37.260 1.00 98.38 180 TYR A N 1
ATOM 1350 C CA . TYR A 1 180 ? -26.253 23.968 36.870 1.00 98.38 180 TYR A CA 1
ATOM 1351 C C . TYR A 1 180 ? -24.926 24.493 37.439 1.00 98.38 180 TYR A C 1
ATOM 1353 O O . TYR A 1 180 ? -24.206 23.765 38.117 1.00 98.38 180 TYR A O 1
ATOM 1361 N N . GLN A 1 181 ? -24.649 25.787 37.247 1.00 97.44 181 GLN A N 1
ATOM 1362 C CA . GLN A 1 181 ? -23.449 26.425 37.782 1.00 97.44 181 GLN A CA 1
ATOM 1363 C C . GLN A 1 181 ? -23.439 26.427 39.316 1.00 97.44 181 GLN A C 1
ATOM 1365 O O . GLN A 1 181 ? -22.390 26.202 39.915 1.00 97.44 181 GLN A O 1
ATOM 1370 N N . GLU A 1 182 ? -24.594 26.611 39.963 1.00 96.62 182 GLU A N 1
ATOM 1371 C CA . GLU A 1 182 ? -24.681 26.536 41.425 1.00 96.62 182 GLU A CA 1
ATOM 1372 C C . GLU A 1 182 ? -24.373 25.136 41.972 1.00 96.62 182 GLU A C 1
ATOM 1374 O O . GLU A 1 182 ? -23.762 25.044 43.031 1.00 96.62 182 GLU A O 1
ATOM 1379 N N . ILE A 1 183 ? -24.692 24.047 41.252 1.00 98.00 183 ILE A N 1
ATOM 1380 C CA . ILE A 1 183 ? -24.228 22.701 41.642 1.00 98.00 183 ILE A CA 1
ATOM 1381 C C . ILE A 1 183 ? -22.700 22.695 41.742 1.00 98.00 183 ILE A C 1
ATOM 1383 O O . ILE A 1 183 ? -22.156 22.308 42.774 1.00 98.00 183 ILE A O 1
ATOM 1387 N N . LEU A 1 184 ? -22.011 23.160 40.697 1.00 98.19 184 LEU A N 1
ATOM 1388 C CA . LEU A 1 184 ? -20.548 23.186 40.652 1.00 98.19 184 LEU A CA 1
ATOM 1389 C C . LEU A 1 184 ? -19.960 24.117 41.721 1.00 98.19 184 LEU A C 1
ATOM 1391 O O . LEU A 1 184 ? -18.992 23.752 42.386 1.00 98.19 184 LEU A O 1
ATOM 1395 N N . ASN A 1 185 ? -20.567 25.289 41.929 1.00 96.50 185 ASN A N 1
ATOM 1396 C CA . ASN A 1 185 ? -20.131 26.259 42.932 1.00 96.50 185 ASN A CA 1
ATOM 1397 C C . ASN A 1 185 ? -20.249 25.686 44.350 1.00 96.50 185 ASN A C 1
ATOM 1399 O O . ASN A 1 185 ? -19.281 25.740 45.107 1.00 96.50 185 ASN A O 1
ATOM 1403 N N . THR A 1 186 ? -21.397 25.096 44.703 1.00 96.81 186 THR A N 1
ATOM 1404 C CA . THR A 1 186 ? -21.604 24.475 46.018 1.00 96.81 186 THR A CA 1
ATOM 1405 C C . THR A 1 186 ? -20.668 23.289 46.224 1.00 96.81 186 THR A C 1
ATOM 1407 O O . THR A 1 186 ? -20.058 23.171 47.282 1.00 96.81 186 THR A O 1
ATOM 1410 N N . VAL A 1 187 ? -20.512 22.422 45.220 1.00 97.94 187 VAL A N 1
ATOM 1411 C CA . VAL A 1 187 ? -19.590 21.281 45.304 1.00 97.94 187 VAL A CA 1
ATOM 1412 C C . VAL A 1 187 ? -18.158 21.767 45.521 1.00 97.94 187 VAL A C 1
ATOM 1414 O O . VAL A 1 187 ? -17.489 21.304 46.442 1.00 97.94 187 VAL A O 1
ATOM 1417 N N . SER A 1 188 ? -17.704 22.754 44.747 1.00 97.38 188 SER A N 1
ATOM 1418 C CA . SER A 1 188 ? -16.375 23.345 44.908 1.00 97.38 188 SER A CA 1
ATOM 1419 C C . SER A 1 188 ? -16.181 23.981 46.287 1.00 97.38 188 SER A C 1
ATOM 1421 O O . SER A 1 188 ? -15.118 23.802 46.884 1.00 97.38 188 SER A O 1
ATOM 1423 N N . ASP A 1 189 ? -17.170 24.722 46.795 1.00 96.69 189 ASP A N 1
ATOM 1424 C CA . ASP A 1 189 ? -17.105 25.367 48.111 1.00 96.69 189 ASP A CA 1
ATOM 1425 C C . ASP A 1 189 ? -16.971 24.329 49.227 1.00 96.69 189 ASP A C 1
ATOM 1427 O O . ASP A 1 189 ? -16.004 24.357 49.991 1.00 96.69 189 ASP A O 1
ATOM 1431 N N . VAL A 1 190 ? -17.876 23.347 49.259 1.00 97.44 190 VAL A N 1
ATOM 1432 C CA . VAL A 1 190 ? -17.893 22.309 50.295 1.00 97.44 190 VAL A CA 1
ATOM 1433 C C . VAL A 1 190 ? -16.598 21.501 50.288 1.00 97.44 190 VAL A C 1
ATOM 1435 O O . VAL A 1 190 ? -16.006 21.291 51.346 1.00 97.44 190 VAL A O 1
ATOM 1438 N N . LEU A 1 191 ? -16.127 21.081 49.111 1.00 96.81 191 LEU A N 1
ATOM 1439 C CA . LEU A 1 191 ? -14.912 20.274 48.977 1.00 96.81 191 LEU A CA 1
ATOM 1440 C C . LEU A 1 191 ? -13.635 21.056 49.316 1.00 96.81 191 LEU A C 1
ATOM 1442 O O . LEU A 1 191 ? -12.685 20.484 49.850 1.00 96.81 191 LEU A O 1
ATOM 1446 N N . THR A 1 192 ? -13.612 22.367 49.060 1.00 96.50 192 THR A N 1
ATOM 1447 C CA . THR A 1 192 ? -12.489 23.241 49.450 1.00 96.50 192 THR A CA 1
ATOM 1448 C C . THR A 1 192 ? -12.494 23.523 50.954 1.00 96.50 192 THR A C 1
ATOM 1450 O O . THR A 1 192 ? -11.433 23.671 51.562 1.00 96.50 192 THR A O 1
ATOM 1453 N N . ASN A 1 193 ? -13.679 23.556 51.569 1.00 95.81 193 ASN A N 1
ATOM 1454 C CA . ASN A 1 193 ? -13.892 23.959 52.958 1.00 95.81 193 ASN A CA 1
ATOM 1455 C C . ASN A 1 193 ? -14.352 22.802 53.872 1.00 95.81 193 ASN A C 1
ATOM 1457 O O . ASN A 1 193 ? -15.011 23.040 54.888 1.00 95.81 193 ASN A O 1
ATOM 1461 N N . LEU A 1 194 ? -13.969 21.552 53.569 1.00 95.12 194 LEU A N 1
ATOM 1462 C CA . LEU A 1 194 ? -14.399 20.351 54.311 1.00 95.12 194 LEU A CA 1
ATOM 1463 C C . LEU A 1 194 ? -14.192 20.463 55.826 1.00 95.12 194 LEU A C 1
ATOM 1465 O O . LEU A 1 194 ? -15.116 20.197 56.583 1.00 95.12 194 LEU A O 1
ATOM 1469 N N . GLN A 1 195 ? -13.021 20.925 56.277 1.00 94.50 195 GLN A N 1
ATOM 1470 C CA . GLN A 1 195 ? -12.723 21.087 57.708 1.00 94.50 195 GLN A CA 1
ATOM 1471 C C . GLN A 1 195 ? -13.651 22.095 58.404 1.00 94.50 195 GLN A C 1
ATOM 1473 O O . GLN A 1 195 ? -13.940 21.964 59.594 1.00 94.50 195 GLN A O 1
ATOM 1478 N N . THR A 1 196 ? -14.084 23.130 57.680 1.00 94.12 196 THR A N 1
ATOM 1479 C CA . THR A 1 196 ? -14.967 24.176 58.204 1.00 94.12 196 THR A CA 1
ATOM 1480 C C . THR A 1 196 ? -16.399 23.673 58.330 1.00 94.12 196 THR A C 1
ATOM 1482 O O . THR A 1 196 ? -17.055 23.974 59.325 1.00 94.12 196 THR A O 1
ATOM 1485 N N . HIS A 1 197 ? -16.878 22.904 57.350 1.00 92.81 197 HIS A N 1
ATOM 1486 C CA . HIS A 1 197 ? -18.229 22.338 57.368 1.00 92.81 197 HIS A CA 1
ATOM 1487 C C . HIS A 1 197 ? -18.342 21.093 58.257 1.00 92.81 197 HIS A C 1
ATOM 1489 O O . HIS A 1 197 ? -19.384 20.882 58.876 1.00 92.81 197 HIS A O 1
ATOM 1495 N N . PHE A 1 198 ? -17.263 20.316 58.368 1.00 94.19 198 PHE A N 1
ATOM 1496 C CA . PHE A 1 198 ? -17.198 19.053 59.100 1.00 94.19 198 PHE A CA 1
ATOM 1497 C C . PHE A 1 198 ? -15.944 19.033 59.990 1.00 94.19 198 PHE A C 1
ATOM 1499 O O . PHE A 1 198 ? -14.881 18.589 59.560 1.00 94.19 198 PHE A O 1
ATOM 1506 N N . PRO A 1 199 ? -16.032 19.510 61.248 1.00 91.38 199 PRO A N 1
ATOM 1507 C CA . PRO A 1 199 ? -14.888 19.571 62.165 1.00 91.38 199 PRO A CA 1
ATOM 1508 C C . PRO A 1 199 ? -14.224 18.218 62.468 1.00 91.38 199 PRO A C 1
ATOM 1510 O O . PRO A 1 199 ? -13.088 18.199 62.931 1.00 91.38 199 PRO A O 1
ATOM 1513 N N . GLU A 1 200 ? -14.930 17.112 62.220 1.00 87.81 200 GLU A N 1
ATOM 1514 C CA . GLU A 1 200 ? -14.457 15.729 62.380 1.00 87.81 200 GLU A CA 1
ATOM 1515 C C . GLU A 1 200 ? -13.621 15.229 61.189 1.00 87.81 200 GLU A C 1
ATOM 1517 O O . GLU A 1 200 ? -12.988 14.176 61.271 1.00 87.81 200 GLU A O 1
ATOM 1522 N N . TYR A 1 201 ? -13.582 15.985 60.088 1.00 92.00 201 TYR A N 1
ATOM 1523 C CA . TYR A 1 201 ? -12.656 15.740 58.990 1.00 92.00 201 TYR A CA 1
ATOM 1524 C C . TYR A 1 201 ? -11.211 15.893 59.487 1.00 92.00 201 TYR A C 1
ATOM 1526 O O . TYR A 1 201 ? -10.883 16.860 60.172 1.00 92.00 201 TYR A O 1
ATOM 1534 N N . ASN A 1 202 ? -10.342 14.943 59.137 1.00 88.00 202 ASN A N 1
ATOM 1535 C CA . ASN A 1 202 ? -8.959 14.862 59.618 1.00 88.00 202 ASN A CA 1
ATOM 1536 C C . ASN A 1 202 ? -7.925 15.146 58.513 1.00 88.00 202 ASN A C 1
ATOM 1538 O O . ASN A 1 202 ? -6.733 14.908 58.705 1.00 88.00 202 ASN A O 1
ATOM 1542 N N . GLY A 1 203 ? -8.357 15.654 57.354 1.00 87.62 203 GLY A N 1
ATOM 1543 C CA . GLY A 1 203 ? -7.469 15.939 56.223 1.00 87.62 203 GLY A CA 1
ATOM 1544 C C . GLY A 1 203 ? -7.166 14.736 55.323 1.00 87.62 203 GLY A C 1
ATOM 1545 O O . GLY A 1 203 ? -6.218 14.806 54.546 1.00 87.62 203 GLY A O 1
ATOM 1546 N N . GLN A 1 204 ? -7.954 13.658 55.403 1.00 89.56 204 GLN A N 1
ATOM 1547 C CA . GLN A 1 204 ? -7.765 12.416 54.633 1.00 89.56 204 GLN A CA 1
ATOM 1548 C C . GLN A 1 204 ? -8.035 12.525 53.114 1.00 89.56 204 GLN A C 1
ATOM 1550 O O . GLN A 1 204 ? -7.888 11.547 52.389 1.00 89.56 204 GLN A O 1
ATOM 1555 N N . GLY A 1 205 ? -8.415 13.699 52.606 1.00 92.69 205 GLY A N 1
ATOM 1556 C CA . GLY A 1 205 ? -8.837 13.881 51.217 1.00 92.69 205 GLY A CA 1
ATOM 1557 C C . GLY A 1 205 ? -10.276 13.418 50.971 1.00 92.69 205 GLY A C 1
ATOM 1558 O O . GLY A 1 205 ? -10.995 13.039 51.899 1.00 92.69 205 GLY A O 1
ATOM 1559 N N . TYR A 1 206 ? -10.702 13.476 49.711 1.00 94.81 206 TYR A N 1
ATOM 1560 C CA . TYR A 1 206 ? -12.031 13.055 49.279 1.00 94.81 206 TYR A CA 1
ATOM 1561 C C . TYR A 1 206 ? -11.986 12.395 47.900 1.00 94.81 206 TYR A C 1
ATOM 1563 O O . TYR A 1 206 ? -11.052 12.607 47.126 1.00 94.81 206 TYR A O 1
ATOM 1571 N N . GLU A 1 207 ? -13.034 11.641 47.592 1.00 94.81 207 GLU A N 1
ATOM 1572 C CA . GLU A 1 207 ? -13.280 11.018 46.297 1.00 94.81 207 GLU A CA 1
ATOM 1573 C C . GLU A 1 207 ? -14.722 11.310 45.866 1.00 94.81 207 GLU A C 1
ATOM 1575 O O . GLU A 1 207 ? -15.645 11.126 46.657 1.00 94.81 207 GLU A O 1
ATOM 1580 N N . LEU A 1 208 ? -14.933 11.773 44.630 1.00 95.25 208 LEU A N 1
ATOM 1581 C CA . LEU A 1 208 ? -16.274 11.887 44.045 1.00 95.25 208 LEU A CA 1
ATOM 1582 C C . LEU A 1 208 ? -16.713 10.510 43.543 1.00 95.25 208 LEU A C 1
ATOM 1584 O O . LEU A 1 208 ? -16.138 9.994 42.589 1.00 95.25 208 LEU A O 1
ATOM 1588 N N . VAL A 1 209 ? -17.726 9.927 44.185 1.00 96.06 209 VAL A N 1
ATOM 1589 C CA . VAL A 1 209 ? -18.093 8.516 43.994 1.00 96.06 209 VAL A CA 1
ATOM 1590 C C . VAL A 1 209 ? -19.350 8.342 43.155 1.00 96.06 209 VAL A C 1
ATOM 1592 O O . VAL A 1 209 ? -19.438 7.394 42.387 1.00 96.06 209 VAL A O 1
ATOM 1595 N N . GLY A 1 210 ? -20.333 9.236 43.260 1.00 96.75 210 GLY A N 1
ATOM 1596 C CA . GLY A 1 210 ? -21.559 9.084 42.482 1.00 96.75 210 GLY A CA 1
ATOM 1597 C C . GLY A 1 210 ? -22.485 10.288 42.511 1.00 96.75 210 GLY A C 1
ATOM 1598 O O . GLY A 1 210 ? -22.378 11.175 43.360 1.00 96.75 210 GLY A O 1
ATOM 1599 N N . PHE A 1 211 ? -23.423 10.297 41.570 1.00 98.69 211 PHE A N 1
ATOM 1600 C CA . PHE A 1 211 ? -24.398 11.359 41.376 1.00 98.69 211 PHE A CA 1
ATOM 1601 C C . PHE A 1 211 ? -25.823 10.798 41.361 1.00 98.69 211 PHE A C 1
ATOM 1603 O O . PHE A 1 211 ? -26.166 9.933 40.560 1.00 98.69 211 PHE A O 1
ATOM 1610 N N . ALA A 1 212 ? -26.682 11.320 42.227 1.00 98.56 212 ALA A N 1
ATOM 1611 C CA . ALA A 1 212 ? -28.096 10.996 42.313 1.00 98.56 212 ALA A CA 1
ATOM 1612 C C . ALA A 1 212 ? -28.927 12.175 41.788 1.00 98.56 212 ALA A C 1
ATOM 1614 O O . ALA A 1 212 ? -28.919 13.265 42.363 1.00 98.56 212 ALA A O 1
ATOM 1615 N N . TRP A 1 213 ? -29.673 11.951 40.707 1.00 98.62 213 TRP A N 1
ATOM 1616 C CA . TRP A 1 213 ? -30.512 12.955 40.059 1.00 98.62 213 TRP A CA 1
ATOM 1617 C C . TRP A 1 213 ? -31.998 12.655 40.261 1.00 98.62 213 TRP A C 1
ATOM 1619 O O . TRP A 1 213 ? -32.495 11.601 39.856 1.00 98.62 213 TRP A O 1
ATOM 1629 N N . HIS A 1 214 ? -32.740 13.598 40.851 1.00 97.75 214 HIS A N 1
ATOM 1630 C CA . HIS A 1 214 ? -34.198 13.488 40.951 1.00 97.75 214 HIS A CA 1
ATOM 1631 C C . HIS A 1 214 ? -34.911 14.798 40.598 1.00 97.75 214 HIS A C 1
ATOM 1633 O O . HIS A 1 214 ? -35.139 15.692 41.423 1.00 97.75 214 HIS A O 1
ATOM 1639 N N . GLN A 1 215 ? -35.296 14.905 39.328 1.00 97.31 215 GLN A N 1
ATOM 1640 C CA . GLN A 1 215 ? -35.923 16.088 38.750 1.00 97.31 215 GLN A CA 1
ATOM 1641 C C . GLN A 1 215 ? -36.922 15.687 37.650 1.00 97.31 215 GLN A C 1
ATOM 1643 O O . GLN A 1 215 ? -36.933 14.539 37.214 1.00 97.31 215 GLN A O 1
ATOM 1648 N N . GLY A 1 216 ? -37.808 16.602 37.236 1.00 95.88 216 GLY A N 1
ATOM 1649 C CA . GLY A 1 216 ? -38.530 16.460 35.965 1.00 95.88 216 GLY A CA 1
ATOM 1650 C C . GLY A 1 216 ? -39.960 16.997 35.958 1.00 95.88 216 GLY A C 1
ATOM 1651 O O . GLY A 1 216 ? -40.549 17.179 34.896 1.00 95.88 216 GLY A O 1
ATOM 1652 N N . TRP A 1 217 ? -40.553 17.280 37.123 1.00 95.12 217 TRP A N 1
ATOM 1653 C CA . TRP A 1 217 ? -41.950 17.730 37.194 1.00 95.12 217 TRP A CA 1
ATOM 1654 C C . TRP A 1 217 ? -42.181 19.027 36.405 1.00 95.12 217 TRP A C 1
ATOM 1656 O O . TRP A 1 217 ? -43.161 19.131 35.666 1.00 95.12 217 TRP A O 1
ATOM 1666 N N . ASN A 1 218 ? -41.273 19.999 36.524 1.00 95.94 218 ASN A N 1
ATOM 1667 C CA . ASN A 1 218 ? -41.423 21.283 35.840 1.00 95.94 218 ASN A CA 1
ATOM 1668 C C . ASN A 1 218 ? -41.242 21.193 34.318 1.00 95.94 218 ASN A C 1
ATOM 1670 O O . ASN A 1 218 ? -41.887 21.943 33.586 1.00 95.94 218 ASN A O 1
ATOM 1674 N N . ASP A 1 219 ? -40.450 20.239 33.835 1.00 97.56 219 ASP A N 1
ATOM 1675 C CA . ASP A 1 219 ? -40.320 19.942 32.408 1.00 97.56 219 ASP A CA 1
ATOM 1676 C C . ASP A 1 219 ? -41.529 19.144 31.894 1.00 97.56 219 ASP A C 1
ATOM 1678 O O . ASP A 1 219 ? -42.006 19.367 30.787 1.00 97.56 219 ASP A O 1
ATOM 1682 N N . ARG A 1 220 ? -42.129 18.280 32.726 1.00 94.00 220 ARG A N 1
ATOM 1683 C CA . ARG A 1 220 ? -43.360 17.531 32.398 1.00 94.00 220 ARG A CA 1
ATOM 1684 C C . ARG A 1 220 ? -44.564 18.444 32.146 1.00 94.00 220 ARG A C 1
ATOM 1686 O O . ARG A 1 220 ? -45.435 18.105 31.340 1.00 94.00 220 ARG A O 1
ATOM 1693 N N . VAL A 1 221 ? -44.678 19.571 32.850 1.00 92.88 221 VAL A N 1
ATOM 1694 C CA . VAL A 1 221 ? -45.856 20.460 32.754 1.00 92.88 221 VAL A CA 1
ATOM 1695 C C . VAL A 1 221 ? -45.760 21.506 31.638 1.00 92.88 221 VAL A C 1
ATOM 1697 O O . VAL A 1 221 ? -46.739 22.221 31.401 1.00 92.88 221 VAL A O 1
ATOM 1700 N N . ASN A 1 222 ? -44.653 21.552 30.889 1.00 96.50 222 ASN A N 1
ATOM 1701 C CA . ASN A 1 222 ? -44.462 22.408 29.718 1.00 96.50 222 ASN A CA 1
ATOM 1702 C C . ASN A 1 222 ? -44.068 21.558 28.497 1.00 96.50 222 ASN A C 1
ATOM 1704 O O . ASN A 1 222 ? -43.118 20.797 28.562 1.00 96.50 222 ASN A O 1
ATOM 1708 N N . GLN A 1 223 ? -44.795 21.678 27.379 1.00 97.06 223 GLN A N 1
ATOM 1709 C CA . GLN A 1 223 ? -44.518 20.856 26.193 1.00 97.06 223 GLN A CA 1
ATOM 1710 C C . GLN A 1 223 ? -43.117 21.106 25.620 1.00 97.06 223 GLN A C 1
ATOM 1712 O O . GLN A 1 223 ? -42.412 20.144 25.361 1.00 97.06 223 GLN A O 1
ATOM 1717 N N . SER A 1 224 ? -42.681 22.363 25.493 1.00 97.00 224 SER A N 1
ATOM 1718 C CA . SER A 1 224 ? -41.365 22.653 24.908 1.00 97.00 224 SER A CA 1
ATOM 1719 C C . SER A 1 224 ? -40.220 22.129 25.775 1.00 97.00 224 SER A C 1
ATOM 1721 O O . SER A 1 224 ? -39.204 21.695 25.258 1.00 97.00 224 SER A O 1
ATOM 1723 N N . PHE A 1 225 ? -40.390 22.144 27.100 1.00 97.94 225 PHE A N 1
ATOM 1724 C CA . PHE A 1 225 ? -39.384 21.606 28.019 1.00 97.94 225 PHE A CA 1
ATOM 1725 C C . PHE A 1 225 ? -39.375 20.076 27.996 1.00 97.94 225 PHE A C 1
ATOM 1727 O O . PHE A 1 225 ? -38.314 19.468 28.066 1.00 97.94 225 PHE A O 1
ATOM 1734 N N . ASN A 1 226 ? -40.552 19.460 27.854 1.00 98.19 226 ASN A N 1
ATOM 1735 C CA . ASN A 1 226 ? -40.696 18.019 27.681 1.00 98.19 226 ASN A CA 1
ATOM 1736 C C . ASN A 1 226 ? -39.975 17.516 26.425 1.00 98.19 226 ASN A C 1
ATOM 1738 O O . ASN A 1 226 ? -39.271 16.516 26.504 1.00 98.19 226 ASN A O 1
ATOM 1742 N N . ASP A 1 227 ? -40.140 18.227 25.307 1.00 97.38 227 ASP A N 1
ATOM 1743 C CA . ASP A 1 227 ? -39.584 17.847 24.003 1.00 97.38 227 ASP A CA 1
ATOM 1744 C C . ASP A 1 227 ? -38.045 17.878 23.988 1.00 97.38 227 ASP A C 1
ATOM 1746 O O . ASP A 1 227 ? -37.422 17.099 23.275 1.00 97.38 227 ASP A O 1
ATOM 1750 N N . GLU A 1 228 ? -37.422 18.748 24.789 1.00 97.69 228 GLU A N 1
ATOM 1751 C CA . GLU A 1 228 ? -35.959 18.862 24.886 1.00 97.69 228 GLU A CA 1
ATOM 1752 C C . GLU A 1 228 ? -35.343 17.993 25.997 1.00 97.69 228 GLU A C 1
ATOM 1754 O O . GLU A 1 228 ? -34.120 17.933 26.126 1.00 97.69 228 GLU A O 1
ATOM 1759 N N . TYR A 1 229 ? -36.161 17.347 26.835 1.00 98.56 229 TYR A N 1
ATOM 1760 C CA . TYR A 1 229 ? -35.691 16.770 28.096 1.00 98.56 229 TYR A CA 1
ATOM 1761 C C . TYR A 1 229 ? -34.647 15.665 27.912 1.00 98.56 229 TYR A C 1
ATOM 1763 O O . TYR A 1 229 ? -33.657 15.652 28.634 1.00 98.56 229 TYR A O 1
ATOM 1771 N N . GLU A 1 230 ? -34.857 14.759 26.954 1.00 98.31 230 GLU A N 1
ATOM 1772 C CA . GLU A 1 230 ? -33.961 13.621 26.697 1.00 98.31 230 GLU A CA 1
ATOM 1773 C C . GLU A 1 230 ? -32.555 14.094 26.311 1.00 98.31 230 GLU A C 1
ATOM 1775 O O . GLU A 1 230 ? -31.577 13.730 26.961 1.00 98.31 230 GLU A O 1
ATOM 1780 N N . GLN A 1 231 ? -32.472 15.001 25.331 1.00 98.12 231 GLN A N 1
ATOM 1781 C CA . GLN A 1 231 ? -31.203 15.572 24.883 1.00 98.12 231 GLN A CA 1
ATOM 1782 C C . GLN A 1 231 ? -30.527 16.395 25.984 1.00 98.12 231 GLN A C 1
ATOM 1784 O O . GLN A 1 231 ? -29.318 16.291 26.183 1.00 98.12 231 GLN A O 1
ATOM 1789 N N . ASN A 1 232 ? -31.294 17.210 26.716 1.00 98.56 232 ASN A N 1
ATOM 1790 C CA . ASN A 1 232 ? -30.740 18.003 27.811 1.00 98.56 232 ASN A CA 1
ATOM 1791 C C . ASN A 1 232 ? -30.236 17.109 28.955 1.00 98.56 232 ASN A C 1
ATOM 1793 O O . ASN A 1 232 ? -29.264 17.470 29.608 1.00 98.56 232 ASN A O 1
ATOM 1797 N N . LEU A 1 233 ? -30.869 15.960 29.215 1.00 98.75 233 LEU A N 1
ATOM 1798 C CA . LEU A 1 233 ? -30.444 15.027 30.260 1.00 98.75 233 LEU A CA 1
ATOM 1799 C C . LEU A 1 233 ? -29.165 14.285 29.875 1.00 98.75 233 LEU A C 1
ATOM 1801 O O . LEU A 1 233 ? -28.257 14.201 30.700 1.00 98.75 233 LEU A O 1
ATOM 1805 N N . GLU A 1 234 ? -29.059 13.822 28.628 1.00 98.38 234 GLU A N 1
ATOM 1806 C CA . GLU A 1 234 ? -27.816 13.261 28.090 1.00 98.38 234 GLU A CA 1
ATOM 1807 C C . GLU A 1 234 ? -26.659 14.259 28.254 1.00 98.38 234 GLU A C 1
ATOM 1809 O O . GLU A 1 234 ? -25.616 13.936 28.828 1.00 98.38 234 GLU A O 1
ATOM 1814 N N . ASN A 1 235 ? -26.877 15.490 27.788 1.00 98.50 235 ASN A N 1
ATOM 1815 C CA . ASN A 1 235 ? -25.910 16.579 27.859 1.00 98.50 235 ASN A CA 1
ATOM 1816 C C . ASN A 1 235 ? -25.537 16.922 29.308 1.00 98.50 235 ASN A C 1
ATOM 1818 O O . ASN A 1 235 ? -24.373 17.159 29.611 1.00 98.50 235 ASN A O 1
ATOM 1822 N N . PHE A 1 236 ? -26.506 16.903 30.226 1.00 98.81 236 PHE A N 1
ATOM 1823 C CA . PHE A 1 236 ? -26.286 17.205 31.640 1.00 98.81 236 PHE A CA 1
ATOM 1824 C C . PHE A 1 236 ? -25.356 16.197 32.309 1.00 98.81 236 PHE A C 1
ATOM 1826 O O . PHE A 1 236 ? -24.445 16.594 33.031 1.00 98.81 236 PHE A O 1
ATOM 1833 N N . ILE A 1 237 ? -25.550 14.905 32.044 1.00 98.62 237 ILE A N 1
ATOM 1834 C CA . ILE A 1 237 ? -24.692 13.847 32.589 1.00 98.62 237 ILE A CA 1
ATOM 1835 C C . ILE A 1 237 ? -23.250 14.031 32.099 1.00 98.62 237 ILE A C 1
ATOM 1837 O O . ILE A 1 237 ? -22.309 13.960 32.891 1.00 98.62 237 ILE A O 1
ATOM 1841 N N . GLN A 1 238 ? -23.073 14.280 30.799 1.00 97.62 238 GLN A N 1
ATOM 1842 C CA . GLN A 1 238 ? -21.750 14.435 30.191 1.00 97.62 238 GLN A CA 1
ATOM 1843 C C . GLN A 1 238 ? -21.039 15.708 30.663 1.00 97.62 238 GLN A C 1
ATOM 1845 O O . GLN A 1 238 ? -19.870 15.646 31.050 1.00 97.62 238 GLN A O 1
ATOM 1850 N N . ASP A 1 239 ? -21.745 16.837 30.705 1.00 98.12 239 ASP A N 1
ATOM 1851 C CA . ASP A 1 239 ? -21.157 18.113 31.107 1.00 98.12 239 ASP A CA 1
ATOM 1852 C C . ASP A 1 239 ? -20.780 18.106 32.598 1.00 98.12 239 ASP A C 1
ATOM 1854 O O . ASP A 1 239 ? -19.670 18.514 32.931 1.00 98.12 239 ASP A O 1
ATOM 1858 N N . ILE A 1 240 ? -21.606 17.535 33.493 1.00 98.31 240 ILE A N 1
ATOM 1859 C CA . ILE A 1 240 ? -21.239 17.397 34.918 1.00 98.31 240 ILE A CA 1
ATOM 1860 C C . ILE A 1 240 ? -19.971 16.549 35.081 1.00 98.31 240 ILE A C 1
ATOM 1862 O O . ILE A 1 240 ? -19.088 16.907 35.860 1.00 98.31 240 ILE A O 1
ATOM 1866 N N . ARG A 1 241 ? -19.851 15.433 34.350 1.00 97.31 241 ARG A N 1
ATOM 1867 C CA . ARG A 1 241 ? -18.647 14.582 34.374 1.00 97.31 241 ARG A CA 1
ATOM 1868 C C . ARG A 1 241 ? -17.408 15.342 33.914 1.00 97.31 241 ARG A C 1
ATOM 1870 O O . ARG A 1 241 ? -16.352 15.211 34.532 1.00 97.31 241 ARG A O 1
ATOM 1877 N N . SER A 1 242 ? -17.545 16.132 32.852 1.00 96.00 242 SER A N 1
ATOM 1878 C CA . SER A 1 242 ? -16.474 16.978 32.329 1.00 96.00 242 SER A CA 1
ATOM 1879 C C . SER A 1 242 ? -16.064 18.052 33.340 1.00 96.00 242 SER A C 1
ATOM 1881 O O . SER A 1 242 ? -14.887 18.153 33.686 1.00 96.00 242 SER A O 1
ATOM 1883 N N . ASP A 1 243 ? -17.024 18.813 33.865 1.00 94.38 243 ASP A N 1
ATOM 1884 C CA . ASP A 1 243 ? -16.766 19.957 34.745 1.00 94.38 243 ASP A CA 1
ATOM 1885 C C . ASP A 1 243 ? -16.255 19.542 36.132 1.00 94.38 243 ASP A C 1
ATOM 1887 O O . ASP A 1 243 ? -15.460 20.258 36.742 1.00 94.38 243 ASP A O 1
ATOM 1891 N N . LEU A 1 244 ? -16.649 18.360 36.617 1.00 93.56 244 LEU A N 1
ATOM 1892 C CA . LEU A 1 244 ? -16.097 17.745 37.830 1.00 93.56 244 LEU A CA 1
ATOM 1893 C C . LEU A 1 244 ? -14.818 16.932 37.570 1.00 93.56 244 LEU A C 1
ATOM 1895 O O . LEU A 1 244 ? -14.312 16.286 38.488 1.00 93.56 244 LEU A O 1
ATOM 1899 N N . ALA A 1 245 ? -14.309 16.917 36.333 1.00 91.94 245 ALA A N 1
ATOM 1900 C CA . ALA A 1 245 ? -13.137 16.146 35.915 1.00 91.94 245 ALA A CA 1
ATOM 1901 C C . ALA A 1 245 ? -13.197 14.652 36.307 1.00 91.94 245 ALA A C 1
ATOM 1903 O O . ALA A 1 245 ? -12.183 14.039 36.639 1.00 91.94 245 ALA A O 1
ATOM 1904 N N . THR A 1 246 ? -14.395 14.062 36.262 1.00 88.50 246 THR A N 1
ATOM 1905 C CA . THR A 1 246 ? -14.660 12.669 36.646 1.00 88.50 246 THR A CA 1
ATOM 1906 C C . THR A 1 246 ? -15.440 11.971 35.518 1.00 88.50 246 THR A C 1
ATOM 1908 O O . THR A 1 246 ? -16.661 11.826 35.606 1.00 88.50 246 THR A O 1
ATOM 1911 N N . PRO A 1 247 ? -14.767 11.551 34.423 1.00 85.44 247 PRO A N 1
ATOM 1912 C CA . PRO A 1 247 ? -15.415 11.133 33.171 1.00 85.44 247 PRO A CA 1
ATOM 1913 C C . PRO A 1 247 ? -16.325 9.903 33.303 1.00 85.44 247 PRO A C 1
ATOM 1915 O O . PRO A 1 247 ? -17.260 9.756 32.522 1.00 85.44 247 PRO A O 1
ATOM 1918 N N . ASN A 1 248 ? -16.095 9.062 34.314 1.00 86.50 248 ASN A N 1
ATOM 1919 C CA . ASN A 1 248 ? -16.877 7.852 34.575 1.00 86.50 248 ASN A CA 1
ATOM 1920 C C . ASN A 1 248 ? -17.742 7.968 35.838 1.00 86.50 248 ASN A C 1
ATOM 1922 O O . ASN A 1 248 ? -18.129 6.943 36.382 1.00 86.50 248 ASN A O 1
ATOM 1926 N N . LEU A 1 249 ? -18.036 9.183 36.331 1.00 94.31 249 LEU A N 1
ATOM 1927 C CA . LEU A 1 249 ? -18.852 9.354 37.541 1.00 94.31 249 LEU A CA 1
ATOM 1928 C C . LEU A 1 249 ? -20.196 8.615 37.374 1.00 94.31 249 LEU A C 1
ATOM 1930 O O . LEU A 1 249 ? -20.944 8.956 36.446 1.00 94.31 249 LEU A O 1
ATOM 1934 N N . PRO A 1 250 ? -20.523 7.632 38.230 1.00 96.94 250 PRO A N 1
ATOM 1935 C CA . PRO A 1 250 ? -21.793 6.923 38.173 1.00 96.94 250 PRO A CA 1
ATOM 1936 C C . PRO A 1 250 ? -22.989 7.854 38.389 1.00 96.94 250 PRO A C 1
ATOM 1938 O O . PRO A 1 250 ? -22.992 8.667 39.315 1.00 96.94 250 PRO A O 1
ATOM 1941 N N . PHE A 1 251 ? -24.016 7.728 37.549 1.00 98.44 251 PHE A N 1
ATOM 1942 C CA . PHE A 1 251 ? -25.258 8.500 37.641 1.00 98.44 251 PHE A CA 1
ATOM 1943 C C . PHE A 1 251 ? -26.450 7.588 37.908 1.00 98.44 251 PHE A C 1
ATOM 1945 O O . PHE A 1 251 ? -26.682 6.634 37.174 1.00 98.44 251 PHE A O 1
ATOM 1952 N N . VAL A 1 252 ? -27.258 7.930 38.908 1.00 98.62 252 VAL A N 1
ATOM 1953 C CA . VAL A 1 252 ? -28.532 7.261 39.175 1.00 98.62 252 VAL A CA 1
ATOM 1954 C C . VAL A 1 252 ? -29.671 8.260 39.085 1.00 98.62 252 VAL A C 1
ATOM 1956 O O . VAL A 1 252 ? -29.691 9.273 39.786 1.00 98.62 252 VAL A O 1
ATOM 1959 N N . ILE A 1 253 ? -30.638 7.970 38.220 1.00 98.75 253 ILE A N 1
ATOM 1960 C CA . ILE A 1 253 ? -31.740 8.869 37.881 1.00 98.75 253 ILE A CA 1
ATOM 1961 C C . ILE A 1 253 ? -33.045 8.284 38.408 1.00 98.75 253 ILE A C 1
ATOM 1963 O O . ILE A 1 253 ? -33.411 7.171 38.057 1.00 98.75 253 ILE A O 1
ATOM 1967 N N . ALA A 1 254 ? -33.798 9.032 39.210 1.00 98.12 254 ALA A N 1
ATOM 1968 C CA . ALA A 1 254 ? -35.138 8.618 39.624 1.00 98.12 254 ALA A CA 1
ATOM 1969 C C . ALA A 1 254 ? -36.210 9.254 38.733 1.00 98.12 254 ALA A C 1
ATOM 1971 O O . ALA A 1 254 ? -36.316 10.486 38.658 1.00 98.12 254 ALA A O 1
ATOM 1972 N N . THR A 1 255 ? -37.048 8.423 38.101 1.00 97.88 255 THR A N 1
ATOM 1973 C CA . THR A 1 255 ? -38.098 8.906 37.194 1.00 97.88 255 THR A CA 1
ATOM 1974 C C . THR A 1 255 ? -39.175 9.726 37.915 1.00 97.88 255 THR A C 1
ATOM 1976 O O . THR A 1 255 ? -39.327 9.674 39.139 1.00 97.88 255 THR A O 1
ATOM 1979 N N . THR A 1 256 ? -40.006 10.439 37.157 1.00 94.50 256 THR A N 1
ATOM 1980 C CA . THR A 1 256 ? -41.187 11.168 37.661 1.00 94.50 256 THR A CA 1
ATOM 1981 C C . THR A 1 256 ? -42.466 10.313 37.687 1.00 94.50 256 THR A C 1
ATOM 1983 O O . THR A 1 256 ? -43.500 10.696 37.143 1.00 94.50 256 THR A O 1
ATOM 1986 N N . GLY A 1 257 ? -42.427 9.151 38.343 1.00 94.38 257 GLY A N 1
ATOM 1987 C CA . GLY A 1 257 ? -43.506 8.151 38.400 1.00 94.38 257 GLY A CA 1
ATOM 1988 C C . GLY A 1 257 ? -44.778 8.522 39.177 1.00 94.38 257 GLY A C 1
ATOM 1989 O O . GLY A 1 257 ? -45.507 7.624 39.602 1.00 94.38 257 GLY A O 1
ATOM 1990 N N . MET A 1 258 ? -45.057 9.811 39.408 1.00 92.62 258 MET A N 1
ATOM 1991 C CA . MET A 1 258 ? -46.279 10.253 40.089 1.00 92.62 258 MET A CA 1
ATOM 1992 C C . MET A 1 258 ? -47.526 9.742 39.347 1.00 92.62 258 MET A C 1
ATOM 1994 O O . MET A 1 258 ? -47.512 9.645 38.121 1.00 92.62 258 MET A O 1
ATOM 1998 N N . SER A 1 259 ? -48.598 9.438 40.086 1.00 91.56 259 SER A N 1
ATOM 1999 C CA . SER A 1 259 ? -49.801 8.710 39.627 1.00 91.56 259 SER A CA 1
ATOM 2000 C C . SER A 1 259 ? -49.584 7.216 39.309 1.00 91.56 259 SER A C 1
ATOM 2002 O O . SER A 1 259 ? -50.531 6.520 38.926 1.00 91.56 259 SER A O 1
ATOM 2004 N N . GLY A 1 260 ? -48.360 6.707 39.488 1.00 92.56 260 GLY A N 1
ATOM 2005 C CA . GLY A 1 260 ? -48.000 5.303 39.308 1.00 92.56 260 GLY A CA 1
ATOM 2006 C C . GLY A 1 260 ? -48.297 4.768 37.905 1.00 92.56 260 GLY A C 1
ATOM 2007 O O . GLY A 1 260 ? -48.344 5.500 36.917 1.00 92.56 260 GLY A O 1
ATOM 2008 N N . TRP A 1 261 ? -48.552 3.463 37.811 1.00 92.81 261 TRP A N 1
ATOM 2009 C CA . TRP A 1 261 ? -48.880 2.783 36.548 1.00 92.81 261 TRP A CA 1
ATOM 2010 C C . TRP A 1 261 ? -50.203 3.216 35.902 1.00 92.81 261 TRP A C 1
ATOM 2012 O O . TRP A 1 261 ? -50.469 2.848 34.760 1.00 92.81 261 TRP A O 1
ATOM 2022 N N . SER A 1 262 ? -51.030 3.985 36.614 1.00 92.88 262 SER A N 1
ATOM 2023 C CA . SER A 1 262 ? -52.296 4.513 36.091 1.00 92.88 262 SER A CA 1
ATOM 2024 C C . SER A 1 262 ? -52.135 5.866 35.383 1.00 92.88 262 SER A C 1
ATOM 2026 O O . SER A 1 262 ? -53.131 6.443 34.946 1.00 92.88 262 SER A O 1
ATOM 2028 N N . GLU A 1 263 ? -50.910 6.391 35.270 1.00 94.50 263 GLU A N 1
ATOM 2029 C CA . GLU A 1 263 ? -50.630 7.637 34.556 1.00 94.50 263 GLU A CA 1
ATOM 2030 C C . GLU A 1 263 ? -50.996 7.525 33.067 1.00 94.50 263 GLU A C 1
ATOM 2032 O O . GLU A 1 263 ? -50.653 6.564 32.380 1.00 94.50 263 GLU A O 1
ATOM 2037 N N . THR A 1 264 ? -51.698 8.535 32.555 1.00 95.19 264 THR A N 1
ATOM 2038 C CA . THR A 1 264 ? -52.177 8.575 31.161 1.00 95.19 264 THR A CA 1
ATOM 2039 C C . THR A 1 264 ? -51.858 9.888 30.461 1.00 95.19 264 THR A C 1
ATOM 2041 O O . THR A 1 264 ? -52.043 9.993 29.247 1.00 95.19 264 THR A O 1
ATOM 2044 N N . HIS A 1 265 ? -51.370 10.903 31.182 1.00 96.00 265 HIS A N 1
ATOM 2045 C CA . HIS A 1 265 ? -51.065 12.183 30.569 1.00 96.00 265 HIS A CA 1
ATOM 2046 C C . HIS A 1 265 ? -49.874 12.025 29.597 1.00 96.00 265 HIS A C 1
ATOM 2048 O O . HIS A 1 265 ? -48.796 11.597 30.007 1.00 96.00 265 HIS A O 1
ATOM 2054 N N . PRO A 1 266 ? -49.992 12.431 28.318 1.00 96.06 266 PRO A N 1
ATOM 2055 C CA . PRO A 1 266 ? -48.971 12.154 27.302 1.00 96.06 266 PRO A CA 1
ATOM 2056 C C . PRO A 1 266 ? -47.593 12.720 27.664 1.00 96.06 266 PRO A C 1
ATOM 2058 O O . PRO A 1 266 ? -46.608 11.995 27.632 1.00 96.06 266 PRO A O 1
ATOM 2061 N N . ARG A 1 267 ? -47.520 13.978 28.121 1.00 96.50 267 ARG A N 1
ATOM 2062 C CA . ARG A 1 267 ? -46.257 14.579 28.601 1.00 96.50 267 ARG A CA 1
ATOM 2063 C C . ARG A 1 267 ? -45.641 13.854 29.798 1.00 96.50 267 ARG A C 1
ATOM 2065 O O . ARG A 1 267 ? -44.425 13.800 29.928 1.00 96.50 267 ARG A O 1
ATOM 2072 N N . ALA A 1 268 ? -46.476 13.303 30.676 1.00 95.12 268 ALA A N 1
ATOM 2073 C CA . ALA A 1 268 ? -46.014 12.588 31.854 1.00 95.12 268 ALA A CA 1
ATOM 2074 C C . ALA A 1 268 ? -45.306 11.288 31.469 1.00 95.12 268 ALA A C 1
ATOM 2076 O O . ALA A 1 268 ? -44.195 11.034 31.932 1.00 95.12 268 ALA A O 1
ATOM 2077 N N . LEU A 1 269 ? -45.934 10.525 30.573 1.00 96.38 269 LEU A N 1
ATOM 2078 C CA . LEU A 1 269 ? -45.380 9.311 29.985 1.00 96.38 269 LEU A CA 1
ATOM 2079 C C . LEU A 1 269 ? -44.135 9.606 29.138 1.00 96.38 269 LEU A C 1
ATOM 2081 O O . LEU A 1 269 ? -43.140 8.907 29.276 1.00 96.38 269 LEU A O 1
ATOM 2085 N N . SER A 1 270 ? -44.178 10.664 28.323 1.00 97.44 270 SER A N 1
ATOM 2086 C CA . SER A 1 270 ? -43.061 11.117 27.483 1.00 97.44 270 SER A CA 1
ATOM 2087 C C . SER A 1 270 ? -41.823 11.469 28.310 1.00 97.44 270 SER A C 1
ATOM 2089 O O . SER A 1 270 ? -40.740 10.966 28.037 1.00 97.44 270 SER A O 1
ATOM 2091 N N . LEU A 1 271 ? -41.981 12.244 29.392 1.00 97.88 271 LEU A N 1
ATOM 2092 C CA . LEU A 1 271 ? -40.840 12.597 30.243 1.00 97.88 271 LEU A CA 1
ATOM 2093 C C . LEU A 1 271 ? -40.223 11.367 30.921 1.00 97.88 271 LEU A C 1
ATOM 2095 O O . LEU A 1 271 ? -39.007 11.251 31.004 1.00 97.88 271 LEU A O 1
ATOM 2099 N N . MET A 1 272 ? -41.058 10.448 31.421 1.00 97.56 272 MET A N 1
ATOM 2100 C CA . MET A 1 272 ? -40.555 9.210 32.024 1.00 97.56 272 MET A CA 1
ATOM 2101 C C . MET A 1 272 ? -39.846 8.338 30.990 1.00 97.56 272 MET A C 1
ATOM 2103 O O . MET A 1 272 ? -38.835 7.733 31.318 1.00 97.56 272 MET A O 1
ATOM 2107 N N . ALA A 1 273 ? -40.338 8.298 29.749 1.00 97.25 273 ALA A N 1
ATOM 2108 C CA . ALA A 1 273 ? -39.657 7.606 28.662 1.00 97.25 273 ALA A CA 1
ATOM 2109 C C . ALA A 1 273 ? -38.277 8.221 28.384 1.00 97.25 273 ALA A C 1
ATOM 2111 O O . ALA A 1 273 ? -37.314 7.469 28.310 1.00 97.25 273 ALA A O 1
ATOM 2112 N N . ALA A 1 274 ? -38.164 9.553 28.344 1.00 98.00 274 ALA A N 1
ATOM 2113 C CA . ALA A 1 274 ? -36.882 10.249 28.206 1.00 98.00 274 ALA A CA 1
ATOM 2114 C C . ALA A 1 274 ? -35.908 9.938 29.361 1.00 98.00 274 ALA A C 1
ATOM 2116 O O . ALA A 1 274 ? -34.712 9.779 29.144 1.00 98.00 274 ALA A O 1
ATOM 2117 N N . GLN A 1 275 ? -36.411 9.806 30.594 1.00 98.38 275 GLN A N 1
ATOM 2118 C CA . GLN A 1 275 ? -35.596 9.403 31.749 1.00 98.38 275 GLN A CA 1
ATOM 2119 C C . GLN A 1 275 ? -35.122 7.949 31.633 1.00 98.38 275 GLN A C 1
ATOM 2121 O O . GLN A 1 275 ? -33.941 7.679 31.815 1.00 98.38 275 GLN A O 1
ATOM 2126 N N . LEU A 1 276 ? -36.026 7.026 31.293 1.00 97.00 276 LEU A N 1
ATOM 2127 C CA . LEU A 1 276 ? -35.718 5.603 31.093 1.00 97.00 276 LEU A CA 1
ATOM 2128 C C . LEU A 1 276 ? -34.794 5.364 29.889 1.00 97.00 276 LEU A C 1
ATOM 2130 O O . LEU A 1 276 ? -34.049 4.390 29.875 1.00 97.00 276 LEU A O 1
ATOM 2134 N N . ALA A 1 277 ? -34.819 6.247 28.887 1.00 96.94 277 ALA A N 1
ATOM 2135 C CA . ALA A 1 277 ? -33.978 6.142 27.700 1.00 96.94 277 ALA A CA 1
ATOM 2136 C C . ALA A 1 277 ? -32.479 6.228 28.018 1.00 96.94 277 ALA A C 1
ATOM 2138 O O . ALA A 1 277 ? -31.691 5.679 27.257 1.00 96.94 277 ALA A O 1
ATOM 2139 N N . MET A 1 278 ? -32.079 6.824 29.150 1.00 97.62 278 MET A N 1
ATOM 2140 C CA . MET A 1 278 ? -30.668 6.893 29.560 1.00 97.62 278 MET A CA 1
ATOM 2141 C C . MET A 1 278 ? -30.042 5.507 29.824 1.00 97.62 278 MET A C 1
ATOM 2143 O O . MET A 1 278 ? -28.823 5.382 29.796 1.00 97.62 278 MET A O 1
ATOM 2147 N N . GLU A 1 279 ? -30.857 4.461 30.018 1.00 91.19 279 GLU A N 1
ATOM 2148 C CA . GLU A 1 279 ? -30.418 3.054 30.088 1.00 91.19 279 GLU A CA 1
ATOM 2149 C C . GLU A 1 279 ? -30.546 2.290 28.757 1.00 91.19 279 GLU A C 1
ATOM 2151 O O . GLU A 1 279 ? -30.330 1.079 28.691 1.00 91.19 279 GLU A O 1
ATOM 2156 N N . ASN A 1 280 ? -30.910 2.958 27.662 1.00 87.62 280 ASN A N 1
ATOM 2157 C CA . ASN A 1 280 ? -30.901 2.345 26.340 1.00 87.62 280 ASN A CA 1
ATOM 2158 C C . ASN A 1 280 ? -29.491 2.426 25.743 1.00 87.62 280 ASN A C 1
ATOM 2160 O O . ASN A 1 280 ? -29.200 3.296 24.924 1.00 87.62 280 ASN A O 1
ATOM 2164 N N . PHE A 1 281 ? -28.617 1.497 26.127 1.00 87.25 281 PHE A N 1
ATOM 2165 C CA . PHE A 1 281 ? -27.203 1.504 25.724 1.00 87.25 281 PHE A CA 1
ATOM 2166 C C . PHE A 1 281 ? -26.967 1.244 24.229 1.00 87.25 281 PHE A C 1
ATOM 2168 O O . PHE A 1 281 ? -25.894 1.522 23.711 1.00 87.25 281 PHE A O 1
ATOM 2175 N N . SER A 1 282 ? -27.981 0.787 23.486 1.00 78.56 282 SER A N 1
ATOM 2176 C CA . SER A 1 282 ? -27.904 0.777 22.017 1.00 78.56 282 SER A CA 1
ATOM 2177 C C . SER A 1 282 ? -27.982 2.184 21.412 1.00 78.56 282 SER A C 1
ATOM 2179 O O . SER A 1 282 ? -27.505 2.393 20.300 1.00 78.56 282 SER A O 1
ATOM 2181 N N . VAL A 1 283 ? -28.608 3.131 22.116 1.00 80.88 283 VAL A N 1
ATOM 2182 C CA . VAL A 1 283 ? -28.702 4.544 21.719 1.00 80.88 283 VAL A CA 1
ATOM 2183 C C . VAL A 1 283 ? -27.608 5.368 22.402 1.00 80.88 283 VAL A C 1
ATOM 2185 O O . VAL A 1 283 ? -26.985 6.193 21.742 1.00 80.88 283 VAL A O 1
ATOM 2188 N N . TYR A 1 284 ? -27.333 5.094 23.681 1.00 86.31 284 TYR A N 1
ATOM 2189 C CA . TYR A 1 284 ? -26.327 5.779 24.499 1.00 86.31 284 TYR A CA 1
ATOM 2190 C C . TYR A 1 284 ? -25.264 4.799 25.031 1.00 86.31 284 TYR A C 1
ATOM 2192 O O . TYR A 1 284 ? -25.225 4.525 26.235 1.00 86.31 284 TYR A O 1
ATOM 2200 N N . PRO A 1 285 ? -24.399 4.229 24.170 1.00 79.19 285 PRO A N 1
ATOM 2201 C CA . PRO A 1 285 ? -23.397 3.242 24.588 1.00 79.19 285 PRO A CA 1
ATOM 2202 C C . PRO A 1 285 ? -22.408 3.797 25.621 1.00 79.19 285 PRO A C 1
ATOM 2204 O O . PRO A 1 285 ? -21.946 3.068 26.490 1.00 79.19 285 PRO A O 1
ATOM 2207 N N . GLN A 1 286 ? -22.149 5.108 25.607 1.00 83.81 286 GLN A N 1
ATOM 2208 C CA . GLN A 1 286 ? -21.284 5.782 26.581 1.00 83.81 286 GLN A CA 1
ATOM 2209 C C . GLN A 1 286 ? -21.818 5.760 28.029 1.00 83.81 286 GLN A C 1
ATOM 2211 O O . GLN A 1 286 ? -21.118 6.172 28.955 1.00 83.81 286 GLN A O 1
ATOM 2216 N N . PHE A 1 287 ? -23.068 5.342 28.238 1.00 91.38 287 PHE A N 1
ATOM 2217 C CA . PHE A 1 287 ? -23.700 5.245 29.554 1.00 91.38 287 PHE A CA 1
ATOM 2218 C C . PHE A 1 287 ? -23.707 3.825 30.128 1.00 91.38 287 PHE A C 1
ATOM 2220 O O . PHE A 1 287 ? -23.998 3.662 31.316 1.00 91.38 287 PHE A O 1
ATOM 2227 N N . GLU A 1 288 ? -23.335 2.816 29.336 1.00 86.19 288 GLU A N 1
ATOM 2228 C CA . GLU A 1 288 ? -23.289 1.430 29.794 1.00 86.19 288 GLU A CA 1
ATOM 2229 C C . GLU A 1 288 ? -22.328 1.273 30.981 1.00 86.19 288 GLU A C 1
ATOM 2231 O O . GLU A 1 288 ? -21.207 1.780 30.983 1.00 86.19 288 GLU A O 1
ATOM 2236 N N . GLY A 1 289 ? -22.812 0.630 32.047 1.00 83.75 289 GLY A N 1
ATOM 2237 C CA . GLY A 1 289 ? -22.044 0.401 33.275 1.00 83.75 289 GLY A CA 1
ATOM 2238 C C . GLY A 1 289 ? -21.858 1.618 34.189 1.00 83.75 289 GLY A C 1
ATOM 2239 O O . GLY A 1 289 ? -21.405 1.434 35.311 1.00 83.75 289 GLY A O 1
ATOM 2240 N N . ASN A 1 290 ? -22.243 2.832 33.771 1.00 89.81 290 ASN A N 1
ATOM 2241 C CA . ASN A 1 290 ? -22.046 4.061 34.556 1.00 89.81 290 ASN A CA 1
ATOM 2242 C C . ASN A 1 290 ? -23.318 4.912 34.737 1.00 89.81 290 ASN A C 1
ATOM 2244 O O . ASN A 1 290 ? -23.268 5.947 35.403 1.00 89.81 290 ASN A O 1
ATOM 2248 N N . VAL A 1 291 ? -24.451 4.540 34.140 1.00 96.88 291 VAL A N 1
ATOM 2249 C CA . VAL A 1 291 ? -25.752 5.191 34.364 1.00 96.88 291 VAL A CA 1
ATOM 2250 C C . VAL A 1 291 ? -26.805 4.135 34.669 1.00 96.88 291 VAL A C 1
ATOM 2252 O O . VAL A 1 291 ? -26.860 3.107 33.997 1.00 96.88 291 VAL A O 1
ATOM 2255 N N . ALA A 1 292 ? -27.648 4.414 35.660 1.00 96.81 292 ALA A N 1
ATOM 2256 C CA . ALA A 1 292 ? -28.819 3.615 35.986 1.00 96.81 292 ALA A CA 1
ATOM 2257 C C . ALA A 1 292 ? -30.059 4.493 36.216 1.00 96.81 292 ALA A C 1
ATOM 2259 O O . ALA A 1 292 ? -29.960 5.664 36.603 1.00 96.81 292 ALA A O 1
ATOM 2260 N N . VAL A 1 293 ? -31.246 3.933 35.993 1.00 97.62 293 VAL A N 1
ATOM 2261 C CA . VAL A 1 293 ? -32.529 4.626 36.127 1.00 97.62 293 VAL A CA 1
ATOM 2262 C C . VAL A 1 293 ? -33.470 3.824 37.022 1.00 97.62 293 VAL A C 1
ATOM 2264 O O . VAL A 1 293 ? -33.855 2.698 36.735 1.00 97.62 293 VAL A O 1
ATOM 2267 N N . VAL A 1 294 ? -33.930 4.460 38.094 1.00 96.81 294 VAL A N 1
ATOM 2268 C CA . VAL A 1 294 ? -34.951 3.926 38.993 1.00 96.81 294 VAL A CA 1
ATOM 2269 C C . VAL A 1 294 ? -36.332 4.342 38.495 1.00 96.81 294 VAL A C 1
ATOM 2271 O O . VAL A 1 294 ? -36.713 5.516 38.587 1.00 96.81 294 VAL A O 1
ATOM 2274 N N . ASP A 1 295 ? -37.117 3.374 38.025 1.00 95.94 295 ASP A N 1
ATOM 2275 C CA . ASP A 1 295 ? -38.535 3.572 37.725 1.00 95.94 295 ASP A CA 1
ATOM 2276 C C . ASP A 1 295 ? -39.356 3.658 39.017 1.00 95.94 295 ASP A C 1
ATOM 2278 O O . ASP A 1 295 ? -39.534 2.696 39.760 1.00 95.94 295 ASP A O 1
ATOM 2282 N N . THR A 1 296 ? -39.877 4.846 39.290 1.00 96.75 296 THR A N 1
ATOM 2283 C CA . THR A 1 296 ? -40.517 5.174 40.567 1.00 96.75 296 THR A CA 1
ATOM 2284 C C . THR A 1 296 ? -42.026 4.935 40.574 1.00 96.75 296 THR A C 1
ATOM 2286 O O . THR A 1 296 ? -42.684 5.226 41.576 1.00 96.75 296 THR A O 1
ATOM 2289 N N . ARG A 1 297 ? -42.613 4.402 39.492 1.00 95.56 297 ARG A N 1
ATOM 2290 C CA . ARG A 1 297 ? -44.070 4.183 39.388 1.00 95.56 297 ARG A CA 1
ATOM 2291 C C . ARG A 1 297 ? -44.623 3.247 40.467 1.00 95.56 297 ARG A C 1
ATOM 2293 O O . ARG A 1 297 ? -45.748 3.457 40.924 1.00 95.56 297 ARG A O 1
ATOM 2300 N N . ASP A 1 298 ? -43.833 2.276 40.923 1.00 93.38 298 ASP A N 1
ATOM 2301 C CA . ASP A 1 298 ? -44.199 1.355 42.013 1.00 93.38 298 ASP A CA 1
ATOM 2302 C C . ASP A 1 298 ? -44.213 2.016 43.404 1.00 93.38 298 ASP A C 1
ATOM 2304 O O . ASP A 1 298 ? -44.800 1.501 44.364 1.00 93.38 298 ASP A O 1
ATOM 2308 N N . PHE A 1 299 ? -43.599 3.192 43.536 1.00 96.31 299 PHE A N 1
ATOM 2309 C CA . PHE A 1 299 ? -43.498 3.907 44.808 1.00 96.31 299 PHE A CA 1
ATOM 2310 C C . PHE A 1 299 ? -44.652 4.885 45.026 1.00 96.31 299 PHE A C 1
ATOM 2312 O O . PHE A 1 299 ? -44.742 5.507 46.085 1.00 96.31 299 PHE A O 1
ATOM 2319 N N . TRP A 1 300 ? -45.570 5.004 44.063 1.00 95.69 300 TRP A N 1
ATOM 2320 C CA . TRP A 1 300 ? -46.762 5.830 44.202 1.00 95.69 300 TRP A CA 1
ATOM 2321 C C . TRP A 1 300 ? -47.654 5.361 45.361 1.00 95.69 300 TRP A C 1
ATOM 2323 O O . TRP A 1 300 ? -47.900 4.165 45.547 1.00 95.69 300 TRP A O 1
ATOM 2333 N N . ARG A 1 301 ? -48.163 6.323 46.134 1.00 95.88 301 ARG A N 1
ATOM 2334 C CA . ARG A 1 301 ? -49.150 6.123 47.200 1.00 95.88 301 ARG A CA 1
ATOM 2335 C C . ARG A 1 301 ? -50.283 7.116 47.014 1.00 95.88 301 ARG A C 1
ATOM 2337 O O . ARG A 1 301 ? -50.044 8.317 46.890 1.00 95.88 301 ARG A O 1
ATOM 2344 N N . ASP A 1 302 ? -51.517 6.623 47.001 1.00 94.88 302 ASP A N 1
ATOM 2345 C CA . ASP A 1 302 ? -52.691 7.474 46.824 1.00 94.88 302 ASP A CA 1
ATOM 2346 C C . ASP A 1 302 ? -52.878 8.439 48.003 1.00 94.88 302 ASP A C 1
ATOM 2348 O O . ASP A 1 302 ? -52.461 8.174 49.136 1.00 94.88 302 ASP A O 1
ATOM 2352 N N . ALA A 1 303 ? -53.565 9.554 47.747 1.00 94.31 303 ALA A N 1
ATOM 2353 C CA . ALA A 1 303 ? -53.833 10.584 48.752 1.00 94.31 303 ALA A CA 1
ATOM 2354 C C . ALA A 1 303 ? -54.574 10.030 49.986 1.00 94.31 303 ALA A C 1
ATOM 2356 O O . ALA A 1 303 ? -54.365 10.501 51.098 1.00 94.31 303 ALA A O 1
ATOM 2357 N N . ALA A 1 304 ? -55.390 8.981 49.817 1.00 94.69 304 ALA A N 1
ATOM 2358 C CA . ALA A 1 304 ? -56.133 8.339 50.907 1.00 94.69 304 ALA A CA 1
ATOM 2359 C C . ALA A 1 304 ? -55.242 7.673 51.975 1.00 94.69 304 ALA A C 1
ATOM 2361 O O . ALA A 1 304 ? -55.701 7.439 53.092 1.00 94.69 304 ALA A O 1
ATOM 2362 N N . VAL A 1 305 ? -53.990 7.356 51.637 1.00 95.44 305 VAL A N 1
ATOM 2363 C CA . VAL A 1 305 ? -53.008 6.721 52.533 1.00 95.44 305 VAL A CA 1
ATOM 2364 C C . VAL A 1 305 ? -51.764 7.591 52.719 1.00 95.44 305 VAL A C 1
ATOM 2366 O O . VAL A 1 305 ? -50.692 7.084 53.044 1.00 95.44 305 VAL A O 1
ATOM 2369 N N . SER A 1 306 ? -51.904 8.898 52.499 1.00 97.38 306 SER A N 1
ATOM 2370 C CA . SER A 1 306 ? -50.795 9.847 52.516 1.00 97.38 306 SER A CA 1
ATOM 2371 C C . SER A 1 306 ? -51.134 11.113 53.317 1.00 97.38 306 SER A C 1
ATOM 2373 O O . SER A 1 306 ? -52.311 11.401 53.544 1.00 97.38 306 SER A O 1
ATOM 2375 N N . PRO A 1 307 ? -50.129 11.902 53.740 1.00 96.38 307 PRO A N 1
ATOM 2376 C CA . PRO A 1 307 ? -50.351 13.079 54.584 1.00 96.38 307 PRO A CA 1
ATOM 2377 C C . PRO A 1 307 ? -51.034 14.260 53.879 1.00 96.38 307 PRO A C 1
ATOM 2379 O O . PRO A 1 307 ? -51.601 15.123 54.552 1.00 96.38 307 PRO A O 1
ATOM 2382 N N . ALA A 1 308 ? -50.970 14.332 52.546 1.00 95.38 308 ALA A N 1
ATOM 2383 C CA . ALA A 1 308 ? -51.545 15.421 51.762 1.00 95.38 308 ALA A CA 1
ATOM 2384 C C . ALA A 1 308 ? -52.076 14.947 50.401 1.00 95.38 308 ALA A C 1
ATOM 2386 O O . ALA A 1 308 ? -51.663 13.919 49.880 1.00 95.38 308 ALA A O 1
ATOM 2387 N N . ASP A 1 309 ? -52.944 15.744 49.782 1.00 95.44 309 ASP A N 1
ATOM 2388 C CA . ASP A 1 309 ? -53.342 15.582 48.378 1.00 95.44 309 ASP A CA 1
ATOM 2389 C C . ASP A 1 309 ? -52.479 16.508 47.506 1.00 95.44 309 ASP A C 1
ATOM 2391 O O . ASP A 1 309 ? -52.859 17.626 47.155 1.00 95.44 309 ASP A O 1
ATOM 2395 N N . GLN A 1 310 ? -51.231 16.093 47.283 1.00 93.56 310 GLN A N 1
ATOM 2396 C CA . GLN A 1 310 ? -50.206 16.881 46.596 1.00 93.56 310 GLN A CA 1
ATOM 2397 C C . GLN A 1 310 ? -49.429 15.983 45.634 1.00 93.56 310 GLN A C 1
ATOM 2399 O O . GLN A 1 310 ? -48.258 15.674 45.854 1.00 93.56 310 GLN A O 1
ATOM 2404 N N . SER A 1 311 ? -50.092 15.544 44.566 1.00 91.62 311 SER A N 1
ATOM 2405 C CA . SER A 1 311 ? -49.570 14.527 43.643 1.00 91.62 311 SER A CA 1
ATOM 2406 C C . SER A 1 311 ? -48.157 14.804 43.121 1.00 91.62 311 SER A C 1
ATOM 2408 O O . SER A 1 311 ? -47.333 13.897 43.046 1.00 91.62 311 SER A O 1
ATOM 2410 N N . TYR A 1 312 ? -47.841 16.067 42.839 1.00 92.94 312 TYR A N 1
ATOM 2411 C CA . TYR A 1 312 ? -46.536 16.517 42.347 1.00 92.94 312 TYR A CA 1
ATOM 2412 C C . TYR A 1 312 ? -45.377 16.369 43.345 1.00 92.94 312 TYR A C 1
ATOM 2414 O O . TYR A 1 312 ? -44.213 16.400 42.944 1.00 92.94 312 TYR A O 1
ATOM 2422 N N . HIS A 1 313 ? -45.698 16.173 44.624 1.00 96.12 313 HIS A N 1
ATOM 2423 C CA . HIS A 1 313 ? -44.772 15.822 45.702 1.00 96.12 313 HIS A CA 1
ATOM 2424 C C . HIS A 1 313 ? -45.140 14.480 46.337 1.00 96.12 313 HIS A C 1
ATOM 2426 O O . HIS A 1 313 ? -45.062 14.322 47.556 1.00 96.12 313 HIS A O 1
ATOM 2432 N N . TRP A 1 314 ? -45.621 13.531 45.529 1.00 95.88 314 TRP A N 1
ATOM 2433 C CA . TRP A 1 314 ? -45.929 12.175 45.988 1.00 95.88 314 TRP A CA 1
ATOM 2434 C C . TRP A 1 314 ? -46.894 12.143 47.181 1.00 95.88 314 TRP A C 1
ATOM 2436 O O . TRP A 1 314 ? -46.730 11.357 48.110 1.00 95.88 314 TRP A O 1
ATOM 2446 N N . ASN A 1 315 ? -47.876 13.055 47.198 1.00 97.25 315 ASN A N 1
ATOM 2447 C CA . ASN A 1 315 ? -48.844 13.200 48.291 1.00 97.25 315 ASN A CA 1
ATOM 2448 C C . ASN A 1 315 ? -48.197 13.440 49.670 1.00 97.25 315 ASN A C 1
ATOM 2450 O O . ASN A 1 315 ? -48.803 13.183 50.711 1.00 97.25 315 ASN A O 1
ATOM 2454 N N . ARG A 1 316 ? -46.957 13.955 49.671 1.00 97.44 316 ARG A N 1
ATOM 2455 C CA . ARG A 1 316 ? -46.084 14.120 50.841 1.00 97.44 316 ARG A CA 1
ATOM 2456 C C . ARG A 1 316 ? -45.833 12.831 51.626 1.00 97.44 316 ARG A C 1
ATOM 2458 O O . ARG A 1 316 ? -45.595 12.861 52.834 1.00 97.44 316 ARG A O 1
ATOM 2465 N N . ASN A 1 317 ? -45.905 11.691 50.946 1.00 98.19 317 ASN A N 1
ATOM 2466 C CA . ASN A 1 317 ? -45.727 10.383 51.550 1.00 98.19 317 ASN A CA 1
ATOM 2467 C C . ASN A 1 317 ? -44.234 10.096 51.788 1.00 98.19 317 ASN A C 1
ATOM 2469 O O . ASN A 1 317 ? -43.447 10.020 50.846 1.00 98.19 317 ASN A O 1
ATOM 2473 N N . ALA A 1 318 ? -43.834 9.945 53.050 1.00 97.50 318 ALA A N 1
ATOM 2474 C CA . ALA A 1 318 ? -42.448 9.690 53.434 1.00 97.50 318 ALA A CA 1
ATOM 2475 C C . ALA A 1 318 ? -41.949 8.303 53.003 1.00 97.50 318 ALA A C 1
ATOM 2477 O O . ALA A 1 318 ? -40.775 8.167 52.663 1.00 97.50 318 ALA A O 1
ATOM 2478 N N . GLU A 1 319 ? -42.819 7.286 52.957 1.00 97.06 319 GLU A N 1
ATOM 2479 C CA . GLU A 1 319 ? -42.442 5.959 52.456 1.00 97.06 319 GLU A CA 1
ATOM 2480 C C . GLU A 1 319 ? -42.040 6.024 50.980 1.00 97.06 319 GLU A C 1
ATOM 2482 O O . GLU A 1 319 ? -41.058 5.395 50.598 1.00 97.06 319 GLU A O 1
ATOM 2487 N N . THR A 1 320 ? -42.716 6.832 50.159 1.00 97.31 320 THR A N 1
ATOM 2488 C CA . THR A 1 320 ? -42.323 7.019 48.755 1.00 97.31 320 THR A CA 1
ATOM 2489 C C . THR A 1 320 ? -40.901 7.572 48.629 1.00 97.31 320 THR A C 1
ATOM 2491 O O . THR A 1 320 ? -40.092 7.000 47.904 1.00 97.31 320 THR A O 1
ATOM 2494 N N . TYR A 1 321 ? -40.557 8.640 49.357 1.00 98.12 321 TYR A N 1
ATOM 2495 C CA . TYR A 1 321 ? -39.198 9.202 49.329 1.00 98.12 321 TYR A CA 1
ATOM 2496 C C . TYR A 1 321 ? -38.148 8.224 49.871 1.00 98.12 321 TYR A C 1
ATOM 2498 O O . TYR A 1 321 ? -37.050 8.147 49.323 1.00 98.12 321 TYR A O 1
ATOM 2506 N N . PHE A 1 322 ? -38.493 7.445 50.900 1.00 97.75 322 PHE A N 1
ATOM 2507 C CA . PHE A 1 322 ? -37.632 6.387 51.426 1.00 97.75 322 PHE A CA 1
ATOM 2508 C C . PHE A 1 322 ? -37.354 5.306 50.372 1.00 97.75 322 PHE A C 1
ATOM 2510 O O . PHE A 1 322 ? -36.204 4.928 50.177 1.00 97.75 322 PHE A O 1
ATOM 2517 N N . LEU A 1 323 ? -38.387 4.829 49.665 1.00 96.75 323 LEU A N 1
ATOM 2518 C CA . LEU A 1 323 ? -38.256 3.797 48.628 1.00 96.75 323 LEU A CA 1
ATOM 2519 C C . LEU A 1 323 ? -37.462 4.288 47.414 1.00 96.75 323 LEU A C 1
ATOM 2521 O O . LEU A 1 323 ? -36.644 3.539 46.881 1.00 96.75 323 LEU A O 1
ATOM 2525 N N . ILE A 1 324 ? -37.660 5.550 47.014 1.00 97.88 324 ILE A N 1
ATOM 2526 C CA . ILE A 1 324 ? -36.836 6.199 45.988 1.00 97.88 324 ILE A CA 1
ATOM 2527 C C . ILE A 1 324 ? -35.375 6.196 46.440 1.00 97.88 324 ILE A C 1
ATOM 2529 O O . ILE A 1 324 ? -34.519 5.718 45.703 1.00 97.88 324 ILE A O 1
ATOM 2533 N N . GLY A 1 325 ? -35.094 6.658 47.662 1.00 96.94 325 GLY A N 1
ATOM 2534 C CA . GLY A 1 325 ? -33.729 6.707 48.181 1.00 96.94 325 GLY A CA 1
ATOM 2535 C C . GLY A 1 325 ? -33.063 5.331 48.282 1.00 96.94 325 GLY A C 1
ATOM 2536 O O . GLY A 1 325 ? -31.930 5.168 47.837 1.00 96.94 325 GLY A O 1
ATOM 2537 N N . ALA A 1 326 ? -33.784 4.324 48.783 1.00 94.25 326 ALA A N 1
ATOM 2538 C CA . ALA A 1 326 ? -33.299 2.945 48.861 1.00 94.25 326 ALA A CA 1
ATOM 2539 C C . ALA A 1 326 ? -32.937 2.381 47.480 1.00 94.25 326 ALA A C 1
ATOM 2541 O O . ALA A 1 326 ? -31.869 1.802 47.305 1.00 94.25 326 ALA A O 1
ATOM 2542 N N . SER A 1 327 ? -33.813 2.583 46.494 1.00 95.00 327 SER A N 1
ATOM 2543 C CA . SER A 1 327 ? -33.611 2.057 45.141 1.00 95.00 327 SER A CA 1
ATOM 2544 C C . SER A 1 327 ? -32.477 2.785 44.422 1.00 95.00 327 SER A C 1
ATOM 2546 O O . SER A 1 327 ? -31.673 2.152 43.747 1.00 95.00 327 SER A O 1
ATOM 2548 N N . MET A 1 328 ? -32.352 4.104 44.618 1.00 97.88 328 MET A N 1
ATOM 2549 C CA . MET A 1 328 ? -31.234 4.865 44.056 1.00 97.88 328 MET A CA 1
ATOM 2550 C C . MET A 1 328 ? -29.888 4.415 44.637 1.00 97.88 328 MET A C 1
ATOM 2552 O O . MET A 1 328 ? -28.922 4.281 43.894 1.00 97.88 328 MET A O 1
ATOM 2556 N N . ALA A 1 329 ? -29.819 4.147 45.944 1.00 94.56 329 ALA A N 1
ATOM 2557 C CA . ALA A 1 329 ? -28.605 3.625 46.568 1.00 94.56 329 ALA A CA 1
ATOM 2558 C C . ALA A 1 329 ? -28.272 2.198 46.107 1.00 94.56 329 ALA A C 1
ATOM 2560 O O . ALA A 1 329 ? -27.102 1.872 45.926 1.00 94.56 329 ALA A O 1
ATOM 2561 N N . GLN A 1 330 ? -29.286 1.359 45.877 1.00 90.06 330 GLN A N 1
ATOM 2562 C CA . GLN A 1 330 ? -29.086 0.017 45.339 1.00 90.06 330 GLN A CA 1
ATOM 2563 C C . GLN A 1 330 ? -28.487 0.054 43.929 1.00 90.06 330 GLN A C 1
ATOM 2565 O O . GLN A 1 330 ? -27.494 -0.627 43.685 1.00 90.06 330 GLN A O 1
ATOM 2570 N N . GLU A 1 331 ? -29.054 0.851 43.020 1.00 92.75 331 GLU A N 1
ATOM 2571 C CA . GLU A 1 331 ? -28.501 0.999 41.669 1.00 92.75 331 GLU A CA 1
ATOM 2572 C C . GLU A 1 331 ? -27.100 1.615 41.704 1.00 92.75 331 GLU A C 1
ATOM 2574 O O . GLU A 1 331 ? -26.200 1.142 41.017 1.00 92.75 331 GLU A O 1
ATOM 2579 N N . MET A 1 332 ? -26.870 2.593 42.586 1.00 94.19 332 MET A N 1
ATOM 2580 C CA . MET A 1 332 ? -25.537 3.160 42.798 1.00 94.19 332 MET A CA 1
ATOM 2581 C C . MET A 1 332 ? -24.534 2.077 43.217 1.00 94.19 332 MET A C 1
ATOM 2583 O O . MET A 1 332 ? -23.450 1.988 42.652 1.00 94.19 332 MET A O 1
ATOM 2587 N N . ASN A 1 333 ? -24.909 1.199 44.151 1.00 87.25 333 ASN A N 1
ATOM 2588 C CA . ASN A 1 333 ? -24.071 0.072 44.548 1.00 87.25 333 ASN A CA 1
ATOM 2589 C C . ASN A 1 333 ? -23.822 -0.916 43.397 1.00 87.25 333 ASN A C 1
ATOM 2591 O O . ASN A 1 333 ? -22.722 -1.439 43.289 1.00 87.25 333 ASN A O 1
ATOM 2595 N N . LEU A 1 334 ? -24.802 -1.176 42.528 1.00 83.62 334 LEU A N 1
ATOM 2596 C CA . LEU A 1 334 ? -24.612 -2.059 41.371 1.00 83.62 334 LEU A CA 1
ATOM 2597 C C . LEU A 1 334 ? -23.669 -1.466 40.317 1.00 83.62 334 LEU A C 1
ATOM 2599 O O . LEU A 1 334 ? -22.965 -2.224 39.653 1.00 83.62 334 LEU A O 1
ATOM 2603 N N . LEU A 1 335 ? -23.649 -0.138 40.169 1.00 85.69 335 LEU A N 1
ATOM 2604 C CA . LEU A 1 335 ? -22.680 0.562 39.321 1.00 85.69 335 LEU A CA 1
ATOM 2605 C C . LEU A 1 335 ? -21.274 0.545 39.942 1.00 85.69 335 LEU A C 1
ATOM 2607 O O . LEU A 1 335 ? -20.294 0.346 39.234 1.00 85.69 335 LEU A O 1
ATOM 2611 N N . LEU A 1 336 ? -21.173 0.728 41.262 1.00 84.38 336 LEU A N 1
ATOM 2612 C CA . LEU A 1 336 ? -19.892 0.806 41.977 1.00 84.38 336 LEU A CA 1
ATOM 2613 C C . LEU A 1 336 ? -19.258 -0.561 42.248 1.00 84.38 336 LEU A C 1
ATOM 2615 O O . LEU A 1 336 ? -18.038 -0.690 42.244 1.00 84.38 336 LEU A O 1
ATOM 2619 N N . ASN A 1 337 ? -20.083 -1.577 42.484 1.00 78.19 337 ASN A N 1
ATOM 2620 C CA . ASN A 1 337 ? -19.682 -2.933 42.838 1.00 78.19 337 ASN A CA 1
ATOM 2621 C C . ASN A 1 337 ? -20.385 -3.945 41.915 1.00 78.19 337 ASN A C 1
ATOM 2623 O O . ASN A 1 337 ? -21.247 -4.709 42.374 1.00 78.19 337 ASN A O 1
ATOM 2627 N N . PRO A 1 338 ? -20.056 -3.964 40.609 1.00 64.38 338 PRO A N 1
ATOM 2628 C CA . PRO A 1 338 ? -20.630 -4.936 39.694 1.00 64.38 338 PRO A CA 1
ATOM 2629 C C . PRO A 1 338 ? -20.227 -6.362 40.120 1.00 64.38 338 PRO A C 1
ATOM 2631 O O . PRO A 1 338 ? -19.100 -6.595 40.567 1.00 64.38 338 PRO A O 1
ATOM 2634 N N . PRO A 1 339 ? -21.131 -7.350 40.026 1.00 55.72 339 PRO A N 1
ATOM 2635 C CA . PRO A 1 339 ? -20.804 -8.731 40.365 1.00 55.72 339 PRO A CA 1
ATOM 2636 C C . PRO A 1 339 ? -19.723 -9.296 39.425 1.00 55.72 339 PRO A C 1
ATOM 2638 O O . PRO A 1 339 ? -19.800 -9.118 38.215 1.00 55.72 339 PRO A O 1
ATOM 2641 N N . SER A 1 340 ? -18.746 -10.021 39.987 1.00 51.09 340 SER A N 1
ATOM 2642 C CA . SER A 1 340 ? -17.689 -10.711 39.221 1.00 51.09 340 SER A CA 1
ATOM 2643 C C . SER A 1 340 ? -18.249 -11.691 38.175 1.00 51.09 340 SER A C 1
ATOM 2645 O O . SER A 1 340 ? -19.234 -12.387 38.437 1.00 51.09 340 SER A O 1
ATOM 2647 N N . GLY A 1 341 ? -17.593 -11.765 37.007 1.00 59.88 341 GLY A N 1
ATOM 2648 C CA . GLY A 1 341 ? -18.087 -12.480 35.818 1.00 59.88 341 GLY A CA 1
ATOM 2649 C C . GLY A 1 341 ? -18.827 -11.567 34.831 1.00 59.88 341 GLY A C 1
ATOM 2650 O O . GLY A 1 341 ? -19.777 -12.007 34.183 1.00 59.88 341 GLY A O 1
ATOM 2651 N N . SER A 1 342 ? -18.449 -10.286 34.799 1.00 69.56 342 SER A N 1
ATOM 2652 C CA . SER A 1 342 ? -19.053 -9.236 33.975 1.00 69.56 342 SER A CA 1
ATOM 2653 C C . SER A 1 342 ? -18.199 -8.869 32.767 1.00 69.56 342 SER A C 1
ATOM 2655 O O . SER A 1 342 ? -18.428 -7.818 32.174 1.00 69.56 342 SER A O 1
ATOM 2657 N N . GLU A 1 343 ? -17.208 -9.695 32.420 1.00 85.75 343 GLU A N 1
ATOM 2658 C CA . GLU A 1 343 ? -16.283 -9.387 31.342 1.00 85.75 343 GLU A CA 1
ATOM 2659 C C . GLU A 1 343 ? -17.017 -9.053 30.036 1.00 85.75 343 GLU A C 1
ATOM 2661 O O . GLU A 1 343 ? -18.013 -9.684 29.675 1.00 85.75 343 GLU A O 1
ATOM 2666 N N . THR A 1 344 ? -16.518 -8.052 29.318 1.00 91.19 344 THR A N 1
ATOM 2667 C CA . THR A 1 344 ? -17.042 -7.627 28.017 1.00 91.19 344 THR A CA 1
ATOM 2668 C C . THR A 1 344 ? -15.945 -7.668 26.963 1.00 91.19 344 THR A C 1
ATOM 2670 O O . THR A 1 344 ? -14.748 -7.656 27.261 1.00 91.19 344 THR A O 1
ATOM 2673 N N . ILE A 1 345 ? -16.359 -7.764 25.699 1.00 94.56 345 ILE A N 1
ATOM 2674 C CA . ILE A 1 345 ? -15.473 -7.638 24.539 1.00 94.56 345 ILE A CA 1
ATOM 2675 C C . ILE A 1 345 ? -15.848 -6.334 23.834 1.00 94.56 345 ILE A C 1
ATOM 2677 O O . ILE A 1 345 ? -16.716 -6.331 22.960 1.00 94.56 345 ILE A O 1
ATOM 2681 N N . ASP A 1 346 ? -15.203 -5.239 24.226 1.00 92.19 346 ASP A N 1
ATOM 2682 C CA . ASP A 1 346 ? -15.576 -3.881 23.805 1.00 92.19 346 ASP A CA 1
ATOM 2683 C C . ASP A 1 346 ? -15.182 -3.584 22.353 1.00 92.19 346 ASP A C 1
ATOM 2685 O O . ASP A 1 346 ? -15.823 -2.796 21.656 1.00 92.19 346 ASP A O 1
ATOM 2689 N N . ALA A 1 347 ? -14.122 -4.230 21.862 1.00 94.50 347 ALA A N 1
ATOM 2690 C CA . ALA A 1 347 ? -13.670 -4.048 20.492 1.00 94.50 347 ALA A CA 1
ATOM 2691 C C . ALA A 1 347 ? -12.893 -5.248 19.949 1.00 94.50 347 ALA A C 1
ATOM 2693 O O . ALA A 1 347 ? -12.132 -5.910 20.658 1.00 94.50 347 ALA A O 1
ATOM 2694 N N . VAL A 1 348 ? -13.036 -5.475 18.641 1.00 97.38 348 VAL A N 1
ATOM 2695 C CA . VAL A 1 348 ? -12.246 -6.442 17.873 1.00 97.38 348 VAL A CA 1
ATOM 2696 C C . VAL A 1 348 ? -11.642 -5.734 16.665 1.00 97.38 348 VAL A C 1
ATOM 2698 O O . VAL A 1 348 ? -12.353 -5.231 15.794 1.00 97.38 348 VAL A O 1
ATOM 2701 N N . TYR A 1 349 ? -10.317 -5.712 16.629 1.00 98.19 349 TYR A N 1
ATOM 2702 C CA . TYR A 1 349 ? -9.495 -5.106 15.597 1.00 98.19 349 TYR A CA 1
ATOM 2703 C C . TYR A 1 349 ? -8.786 -6.176 14.773 1.00 98.19 349 TYR A C 1
ATOM 2705 O O . TYR A 1 349 ? -8.399 -7.227 15.290 1.00 98.19 349 TYR A O 1
ATOM 2713 N N . PHE A 1 350 ? -8.535 -5.855 13.509 1.00 98.44 350 PHE A N 1
ATOM 2714 C CA . PHE A 1 350 ? -7.681 -6.629 12.622 1.00 98.44 350 PHE A CA 1
ATOM 2715 C C . PHE A 1 350 ? -6.555 -5.745 12.092 1.00 98.44 350 PHE A C 1
ATOM 2717 O O . PHE A 1 350 ? -6.738 -4.538 11.943 1.00 98.44 350 PHE A O 1
ATOM 2724 N N . GLY A 1 351 ? -5.390 -6.337 11.827 1.00 97.12 351 GLY A N 1
ATOM 2725 C CA . GLY A 1 351 ? -4.206 -5.601 11.385 1.00 97.12 351 GLY A CA 1
ATOM 2726 C C . GLY A 1 351 ? -3.462 -6.276 10.240 1.00 97.12 351 GLY A C 1
ATOM 2727 O O . GLY A 1 351 ? -3.011 -7.409 10.382 1.00 97.12 351 GLY A O 1
ATOM 2728 N N . GLN A 1 352 ? -3.289 -5.562 9.127 1.00 96.62 352 GLN A N 1
ATOM 2729 C CA . GLN A 1 352 ? -2.367 -5.938 8.043 1.00 96.62 352 GLN A CA 1
ATOM 2730 C C . GLN A 1 352 ? -1.465 -4.765 7.670 1.00 96.62 352 GLN A C 1
ATOM 2732 O O . GLN A 1 352 ? -0.268 -4.831 7.916 1.00 96.62 352 GLN A O 1
ATOM 2737 N N . THR A 1 353 ? -2.048 -3.700 7.109 1.00 96.19 353 THR A N 1
ATOM 2738 C CA . THR A 1 353 ? -1.369 -2.413 6.867 1.00 96.19 353 THR A CA 1
ATOM 2739 C C . THR A 1 353 ? -1.756 -1.364 7.907 1.00 96.19 353 THR A C 1
ATOM 2741 O O . THR A 1 353 ? -0.960 -0.485 8.224 1.00 96.19 353 THR A O 1
ATOM 2744 N N . HIS A 1 354 ? -2.971 -1.474 8.448 1.00 97.81 354 HIS A N 1
ATOM 2745 C CA . HIS A 1 354 ? -3.549 -0.626 9.486 1.00 97.81 354 HIS A CA 1
ATOM 2746 C C . HIS A 1 354 ? -4.320 -1.478 10.484 1.00 97.81 354 HIS A C 1
ATOM 2748 O O . HIS A 1 354 ? -4.806 -2.549 10.118 1.00 97.81 354 HIS A O 1
ATOM 2754 N N . VAL A 1 355 ? -4.431 -1.000 11.724 1.00 97.94 355 VAL A N 1
ATOM 2755 C CA . VAL A 1 355 ? -5.247 -1.626 12.768 1.00 97.94 355 VAL A CA 1
ATOM 2756 C C . VAL A 1 355 ? -6.633 -1.000 12.756 1.00 97.94 355 VAL A C 1
ATOM 2758 O O . VAL A 1 355 ? -6.778 0.178 13.067 1.00 97.94 355 VAL A O 1
ATOM 2761 N N . GLN A 1 356 ? -7.645 -1.779 12.385 1.00 97.19 356 GLN A N 1
ATOM 2762 C CA . GLN A 1 356 ? -9.005 -1.286 12.161 1.00 97.19 356 GLN A CA 1
ATOM 2763 C C . GLN A 1 356 ? -10.051 -2.293 12.631 1.00 97.19 356 GLN A C 1
ATOM 2765 O O . GLN A 1 356 ? -9.818 -3.506 12.634 1.00 97.19 356 GLN A O 1
ATOM 2770 N N . LYS A 1 357 ? -11.231 -1.801 12.997 1.00 96.31 357 LYS A N 1
ATOM 2771 C CA . LYS A 1 357 ? -12.422 -2.626 13.200 1.00 96.31 357 LYS A CA 1
ATOM 2772 C C . LYS A 1 357 ? -13.059 -2.948 11.858 1.00 96.31 357 LYS A C 1
ATOM 2774 O O . LYS A 1 357 ? -12.994 -2.163 10.918 1.00 96.31 357 LYS A O 1
ATOM 2779 N N . SER A 1 358 ? -13.782 -4.065 11.799 1.00 95.31 358 SER A N 1
ATOM 2780 C CA . SER A 1 358 ? -14.530 -4.461 10.591 1.00 95.31 358 SER A CA 1
ATOM 2781 C C . SER A 1 358 ? -15.596 -3.449 10.136 1.00 95.31 358 SER A C 1
ATOM 2783 O O . SER A 1 358 ? -16.071 -3.523 9.006 1.00 95.31 358 SER A O 1
ATOM 2785 N N . THR A 1 359 ? -15.976 -2.521 11.015 1.00 93.25 359 THR A N 1
ATOM 2786 C CA . THR A 1 359 ? -16.966 -1.464 10.782 1.00 93.25 359 THR A CA 1
ATOM 2787 C C . THR A 1 359 ? -16.351 -0.130 10.363 1.00 93.25 359 THR A C 1
ATOM 2789 O O . THR A 1 359 ? -17.099 0.801 10.067 1.00 93.25 359 THR A O 1
ATOM 2792 N N . ASP A 1 360 ? -15.021 -0.003 10.361 1.00 94.56 360 ASP A N 1
ATOM 2793 C CA . ASP A 1 360 ? -14.363 1.254 10.008 1.00 94.56 360 ASP A CA 1
ATOM 2794 C C . ASP A 1 360 ? -14.500 1.534 8.496 1.00 94.56 360 ASP A C 1
ATOM 2796 O O . ASP A 1 360 ? -14.430 0.598 7.694 1.00 94.56 360 ASP A O 1
ATOM 2800 N N . PRO A 1 361 ? -14.654 2.804 8.061 1.00 91.62 361 PRO A N 1
ATOM 2801 C CA . PRO A 1 361 ? -15.011 3.141 6.675 1.00 91.62 361 PRO A CA 1
ATOM 2802 C C . PRO A 1 361 ? -14.071 2.605 5.586 1.00 91.62 361 PRO A C 1
ATOM 2804 O O . PRO A 1 361 ? -14.503 2.395 4.453 1.00 91.62 361 PRO A O 1
ATOM 2807 N N . TYR A 1 362 ? -12.789 2.407 5.908 1.00 96.31 362 TYR A N 1
ATOM 2808 C CA . TYR A 1 362 ? -11.750 1.981 4.959 1.00 96.31 362 TYR A CA 1
ATOM 2809 C C . TYR A 1 362 ? -11.210 0.575 5.244 1.00 96.31 362 TYR A C 1
ATOM 2811 O O . TYR A 1 362 ? -10.206 0.159 4.651 1.00 96.31 362 TYR A O 1
ATOM 2819 N N . PHE A 1 363 ? -11.891 -0.165 6.125 1.00 96.88 363 PHE A N 1
ATOM 2820 C CA . PHE A 1 363 ? -11.539 -1.531 6.471 1.00 96.88 363 PHE A CA 1
ATOM 2821 C C . PHE A 1 363 ? -11.514 -2.439 5.239 1.00 96.88 363 PHE A C 1
ATOM 2823 O O . PHE A 1 363 ? -12.422 -2.438 4.408 1.00 96.88 363 PHE A O 1
ATOM 2830 N N . GLY A 1 364 ? -10.482 -3.269 5.154 1.00 95.94 364 GLY A N 1
ATOM 2831 C CA . GLY A 1 364 ? -10.437 -4.379 4.214 1.00 95.94 364 GLY A CA 1
ATOM 2832 C C . GLY A 1 364 ? -9.141 -5.158 4.359 1.00 95.94 364 GLY A C 1
ATOM 2833 O O . GLY A 1 364 ? -8.062 -4.567 4.429 1.00 95.94 364 GLY A O 1
ATOM 2834 N N . LEU A 1 365 ? -9.245 -6.481 4.398 1.00 97.50 365 LEU A N 1
ATOM 2835 C CA . LEU A 1 365 ? -8.087 -7.367 4.424 1.00 97.50 365 LEU A CA 1
ATOM 2836 C C . LEU A 1 365 ? -7.739 -7.833 3.010 1.00 97.50 365 LEU A C 1
ATOM 2838 O O . LEU A 1 365 ? -8.602 -7.975 2.150 1.00 97.50 365 LEU A O 1
ATOM 2842 N N . ILE A 1 366 ? -6.464 -8.094 2.779 1.00 97.56 366 ILE A N 1
ATOM 2843 C CA . ILE A 1 366 ? -5.922 -8.686 1.560 1.00 97.56 366 ILE A CA 1
ATOM 2844 C C . ILE A 1 366 ? -5.905 -10.200 1.760 1.00 97.56 366 ILE A C 1
ATOM 2846 O O . ILE A 1 366 ? -5.392 -10.679 2.778 1.00 97.56 366 ILE A O 1
ATOM 2850 N N . SER A 1 367 ? -6.473 -10.947 0.812 1.00 97.00 367 SER A N 1
ATOM 2851 C CA . SER A 1 367 ? -6.477 -12.411 0.881 1.00 97.00 367 SER A CA 1
ATOM 2852 C C . SER A 1 367 ? -5.066 -12.985 0.851 1.00 97.00 367 SER A C 1
ATOM 2854 O O . SER A 1 367 ? -4.164 -12.393 0.264 1.00 97.00 367 SER A O 1
ATOM 2856 N N . GLN A 1 368 ? -4.884 -14.176 1.428 1.00 96.31 368 GLN A N 1
ATOM 2857 C CA . GLN A 1 368 ? -3.589 -14.873 1.458 1.00 96.31 368 GLN A CA 1
ATOM 2858 C C . GLN A 1 368 ? -2.465 -14.060 2.117 1.00 96.31 368 GLN A C 1
ATOM 2860 O O . GLN A 1 368 ? -1.286 -14.274 1.848 1.00 96.31 368 GLN A O 1
ATOM 2865 N N . ARG A 1 369 ? -2.821 -13.150 3.026 1.00 96.94 369 ARG A N 1
ATOM 2866 C CA . ARG A 1 369 ? -1.877 -12.408 3.857 1.00 96.94 369 ARG A CA 1
ATOM 2867 C C . ARG A 1 369 ? -2.294 -12.539 5.310 1.00 96.94 369 ARG A C 1
ATOM 2869 O O . ARG A 1 369 ? -3.444 -12.279 5.652 1.00 96.94 369 ARG A O 1
ATOM 2876 N N . ALA A 1 370 ? -1.367 -12.957 6.168 1.00 97.69 370 ALA A N 1
ATOM 2877 C CA . ALA A 1 370 ? -1.646 -13.120 7.591 1.00 97.69 370 ALA A CA 1
ATOM 2878 C C . ALA A 1 370 ? -2.150 -11.801 8.196 1.00 97.69 370 ALA A C 1
ATOM 2880 O O . ALA A 1 370 ? -1.708 -10.724 7.794 1.00 97.69 370 ALA A O 1
ATOM 2881 N N . ALA A 1 371 ? -3.078 -11.887 9.145 1.00 98.12 371 ALA A N 1
ATOM 2882 C CA . ALA A 1 371 ? -3.672 -10.717 9.783 1.00 98.12 371 ALA A CA 1
ATOM 2883 C C . ALA A 1 371 ? -3.547 -10.822 11.302 1.00 98.12 371 ALA A C 1
ATOM 2885 O O . ALA A 1 371 ? -3.851 -11.859 11.888 1.00 98.12 371 ALA A O 1
ATOM 2886 N N . LEU A 1 372 ? -3.141 -9.739 11.957 1.00 98.56 372 LEU A N 1
ATOM 2887 C CA . LEU A 1 372 ? -3.335 -9.587 13.393 1.00 98.56 372 LEU A CA 1
ATOM 2888 C C . LEU A 1 372 ? -4.837 -9.645 13.688 1.00 98.56 372 LEU A C 1
ATOM 2890 O O . LEU A 1 372 ? -5.622 -9.010 12.987 1.00 98.56 372 LEU A O 1
ATOM 2894 N N . ILE A 1 373 ? -5.216 -10.342 14.753 1.00 98.56 373 ILE A N 1
ATOM 2895 C CA . ILE A 1 373 ? -6.490 -10.151 15.440 1.00 98.56 373 ILE A CA 1
ATOM 2896 C C . ILE A 1 373 ? -6.211 -9.668 16.858 1.00 98.56 373 ILE A C 1
ATOM 2898 O O . ILE A 1 373 ? -5.341 -10.213 17.538 1.00 98.56 373 ILE A O 1
ATOM 2902 N N . LYS A 1 374 ? -6.923 -8.629 17.291 1.00 98.12 374 LYS A N 1
ATOM 2903 C CA . LYS A 1 374 ? -6.751 -7.985 18.594 1.00 98.12 374 LYS A CA 1
ATOM 2904 C C . LYS A 1 374 ? -8.113 -7.725 19.227 1.00 98.12 374 LYS A C 1
ATOM 2906 O O . LYS A 1 374 ? -8.929 -7.027 18.639 1.00 98.12 374 LYS A O 1
ATOM 2911 N N . ALA A 1 375 ? -8.345 -8.251 20.422 1.00 97.94 375 ALA A N 1
ATOM 2912 C CA . ALA A 1 375 ? -9.570 -8.070 21.186 1.00 97.94 375 ALA A CA 1
ATOM 2913 C C . ALA A 1 375 ? -9.299 -7.257 22.457 1.00 97.94 375 ALA A C 1
ATOM 2915 O O . ALA A 1 375 ? -8.383 -7.564 23.228 1.00 97.94 375 ALA A O 1
ATOM 2916 N N . HIS A 1 376 ? -10.108 -6.223 22.665 1.00 96.50 376 HIS A N 1
ATOM 2917 C CA . HIS A 1 376 ? -10.223 -5.517 23.934 1.00 96.50 376 HIS A CA 1
ATOM 2918 C C . HIS A 1 376 ? -11.199 -6.286 24.808 1.00 96.50 376 HIS A C 1
ATOM 2920 O O . HIS A 1 376 ? -12.390 -6.317 24.518 1.00 96.50 376 HIS A O 1
ATOM 2926 N N . VAL A 1 377 ? -10.665 -6.950 25.829 1.00 95.75 377 VAL A N 1
ATOM 2927 C CA . VAL A 1 377 ? -11.455 -7.653 26.839 1.00 95.75 377 VAL A CA 1
ATOM 2928 C C . VAL A 1 377 ? -11.239 -6.917 28.146 1.00 95.75 377 VAL A C 1
ATOM 2930 O O . VAL A 1 377 ? -10.090 -6.764 28.564 1.00 95.75 377 VAL A O 1
ATOM 2933 N N . VAL A 1 378 ? -12.319 -6.445 28.755 1.00 91.94 378 VAL A N 1
ATOM 2934 C CA . VAL A 1 378 ? -12.274 -5.621 29.965 1.00 91.94 378 VAL A CA 1
ATOM 2935 C C . VAL A 1 378 ? -13.215 -6.184 31.017 1.00 91.94 378 VAL A C 1
ATOM 2937 O O . VAL A 1 378 ? -14.150 -6.918 30.701 1.00 91.94 378 VAL A O 1
ATOM 2940 N N . ASP A 1 379 ? -12.952 -5.855 32.274 1.00 87.44 379 ASP A N 1
ATOM 2941 C CA . ASP A 1 379 ? -13.896 -6.062 33.370 1.00 87.44 379 ASP A CA 1
ATOM 2942 C C . ASP A 1 379 ? -13.591 -5.019 34.467 1.00 87.44 379 ASP A C 1
ATOM 2944 O O . ASP A 1 379 ? -12.438 -4.945 34.914 1.00 87.44 379 ASP A O 1
ATOM 2948 N N . PRO A 1 380 ? -14.578 -4.212 34.916 1.00 79.12 380 PRO A N 1
ATOM 2949 C CA . PRO A 1 380 ? -14.367 -3.156 35.910 1.00 79.12 380 PRO A CA 1
ATOM 2950 C C . PRO A 1 380 ? -13.742 -3.631 37.229 1.00 79.12 380 PRO A C 1
ATOM 2952 O O . PRO A 1 380 ? -13.070 -2.850 37.900 1.00 79.12 380 PRO A O 1
ATOM 2955 N N . ALA A 1 381 ? -13.929 -4.902 37.597 1.00 75.75 381 ALA A N 1
ATOM 2956 C CA . ALA A 1 381 ? -13.379 -5.499 38.811 1.00 75.75 381 ALA A CA 1
ATOM 2957 C C . ALA A 1 381 ? -11.912 -5.952 38.669 1.00 75.75 381 ALA A C 1
ATOM 2959 O O . ALA A 1 381 ? -11.329 -6.439 39.640 1.00 75.75 381 ALA A O 1
ATOM 2960 N N . ILE A 1 382 ? -11.307 -5.810 37.481 1.00 77.12 382 ILE A N 1
ATOM 2961 C CA . ILE A 1 382 ? -9.904 -6.153 37.180 1.00 77.12 382 ILE A CA 1
ATOM 2962 C C . ILE A 1 382 ? -9.540 -7.590 37.640 1.00 77.12 382 ILE A C 1
ATOM 2964 O O . ILE A 1 382 ? -8.540 -7.806 38.337 1.00 77.12 382 ILE A O 1
ATOM 2968 N N . PRO A 1 383 ? -10.350 -8.616 37.308 1.00 84.06 383 PRO A N 1
ATOM 2969 C CA . PRO A 1 383 ? -10.070 -9.990 37.692 1.00 84.06 383 PRO A CA 1
ATOM 2970 C C . PRO A 1 383 ? -8.844 -10.539 36.950 1.00 84.06 383 PRO A C 1
ATOM 2972 O O . PRO A 1 383 ? -8.320 -9.951 35.999 1.00 84.06 383 PRO A O 1
ATOM 2975 N N . ALA A 1 384 ? -8.403 -11.732 37.353 1.00 88.88 384 ALA A N 1
ATOM 2976 C CA . ALA A 1 384 ? -7.487 -12.515 36.532 1.00 88.88 384 ALA A CA 1
ATOM 2977 C C . ALA A 1 384 ? -8.112 -12.783 35.155 1.00 88.88 384 ALA A C 1
ATOM 2979 O O . ALA A 1 384 ? -9.294 -13.117 35.055 1.00 88.88 384 ALA A O 1
ATOM 2980 N N . SER A 1 385 ? -7.306 -12.659 34.105 1.00 92.31 385 SER A N 1
ATOM 2981 C CA . SER A 1 385 ? -7.772 -12.837 32.736 1.00 92.31 385 SER A CA 1
ATOM 2982 C C . SER A 1 385 ? -8.320 -14.248 32.498 1.00 92.31 385 SER A C 1
ATOM 2984 O O . SER A 1 385 ? -7.637 -15.227 32.827 1.00 92.31 385 SER A O 1
ATOM 2986 N N . PRO A 1 386 ? -9.511 -14.395 31.888 1.00 91.75 386 PRO A N 1
ATOM 2987 C CA . PRO A 1 386 ? -9.977 -15.688 31.419 1.00 91.75 386 PRO A CA 1
ATOM 2988 C C . PRO A 1 386 ? -9.132 -16.158 30.226 1.00 91.75 386 PRO A C 1
ATOM 2990 O O . PRO A 1 386 ? -8.360 -15.403 29.631 1.00 91.75 386 PRO A O 1
ATOM 2993 N N . ALA A 1 387 ? -9.304 -17.420 29.830 1.00 93.31 387 ALA A N 1
ATOM 2994 C CA . ALA A 1 387 ? -8.813 -17.858 28.530 1.00 93.31 387 ALA A CA 1
ATOM 2995 C C . ALA A 1 387 ? -9.585 -17.119 27.425 1.00 93.31 387 ALA A C 1
ATOM 2997 O O . ALA A 1 387 ? -10.818 -17.147 27.413 1.00 93.31 387 ALA A O 1
ATOM 2998 N N . VAL A 1 388 ? -8.857 -16.489 26.501 1.00 97.62 388 VAL A N 1
ATOM 2999 C CA . VAL A 1 388 ? -9.435 -15.793 25.345 1.00 97.62 388 VAL A CA 1
ATOM 3000 C C . VAL A 1 388 ? -9.078 -16.550 24.073 1.00 97.62 388 VAL A C 1
ATOM 3002 O O . VAL A 1 388 ? -7.916 -16.896 23.840 1.00 97.62 388 VAL A O 1
ATOM 3005 N N . THR A 1 389 ? -10.081 -16.828 23.245 1.00 98.25 389 THR A N 1
ATOM 3006 C CA . THR A 1 389 ? -9.914 -17.569 21.989 1.00 98.25 389 THR A CA 1
ATOM 3007 C C . THR A 1 389 ? -10.639 -16.887 20.837 1.00 98.25 389 THR A C 1
ATOM 3009 O O . THR A 1 389 ? -11.624 -16.185 21.050 1.00 98.25 389 THR A O 1
ATOM 3012 N N . ALA A 1 390 ? -10.149 -17.104 19.618 1.00 98.38 390 ALA A N 1
ATOM 3013 C CA . ALA A 1 390 ? -10.827 -16.747 18.381 1.00 98.38 390 ALA A CA 1
ATOM 3014 C C . ALA A 1 390 ? -11.135 -18.019 17.590 1.00 98.38 390 ALA A C 1
ATOM 3016 O O . ALA A 1 390 ? -10.225 -18.741 17.181 1.00 98.38 390 ALA A O 1
ATOM 3017 N N . GLU A 1 391 ? -12.412 -18.292 17.365 1.00 98.06 391 GLU A N 1
ATOM 3018 C CA . GLU A 1 391 ? -12.880 -19.353 16.484 1.00 98.06 391 GLU A CA 1
ATOM 3019 C C . GLU A 1 391 ? -13.042 -18.803 15.070 1.00 98.06 391 GLU A C 1
ATOM 3021 O O . GLU A 1 391 ? -13.936 -18.007 14.783 1.00 98.06 391 GLU A O 1
ATOM 3026 N N . LEU A 1 392 ? -12.153 -19.230 14.184 1.00 98.44 392 LEU A N 1
ATOM 3027 C CA . LEU A 1 392 ? -12.206 -18.959 12.759 1.00 98.44 392 LEU A CA 1
ATOM 3028 C C . LEU A 1 392 ? -13.148 -19.961 12.102 1.00 98.44 392 LEU A C 1
ATOM 3030 O O . LEU A 1 392 ? -13.025 -21.161 12.340 1.00 98.44 392 LEU A O 1
ATOM 3034 N N . ASN A 1 393 ? -14.040 -19.486 11.241 1.00 97.44 393 ASN A N 1
ATOM 3035 C CA . ASN A 1 393 ? -14.931 -20.313 10.438 1.00 97.44 393 ASN A CA 1
ATOM 3036 C C . ASN A 1 393 ? -14.860 -19.879 8.973 1.00 97.44 393 ASN A C 1
ATOM 3038 O O . ASN A 1 393 ? -15.151 -18.730 8.649 1.00 97.44 393 ASN A O 1
ATOM 3042 N N . LEU A 1 394 ? -14.497 -20.799 8.082 1.00 96.00 394 LEU A N 1
ATOM 3043 C CA . LEU A 1 394 ? -14.367 -20.542 6.648 1.00 96.00 394 LEU A CA 1
ATOM 3044 C C . LEU A 1 394 ? -14.793 -21.785 5.865 1.00 96.00 394 LEU A C 1
ATOM 3046 O O . LEU A 1 394 ? -14.257 -22.869 6.075 1.00 96.00 394 LEU A O 1
ATOM 3050 N N . ASN A 1 395 ? -15.762 -21.647 4.954 1.00 90.69 395 ASN A N 1
ATOM 3051 C CA . ASN A 1 395 ? -16.220 -22.733 4.070 1.00 90.69 395 ASN A CA 1
ATOM 3052 C C . ASN A 1 395 ? -16.567 -24.054 4.800 1.00 90.69 395 ASN A C 1
ATOM 3054 O O . ASN A 1 395 ? -16.339 -25.147 4.282 1.00 90.69 395 ASN A O 1
ATOM 3058 N N . GLY A 1 396 ? -17.115 -23.959 6.017 1.00 89.62 396 GLY A N 1
ATOM 3059 C CA . GLY A 1 396 ? -17.471 -25.112 6.854 1.00 89.62 396 GLY A CA 1
ATOM 3060 C C . GLY A 1 396 ? -16.301 -25.768 7.599 1.00 89.62 396 GLY A C 1
ATOM 3061 O O . GLY A 1 396 ? -16.512 -26.769 8.279 1.00 89.62 396 GLY A O 1
ATOM 3062 N N . GLN A 1 397 ? -15.088 -25.224 7.486 1.00 95.69 397 GLN A N 1
ATOM 3063 C CA . GLN A 1 397 ? -13.942 -25.575 8.323 1.00 95.69 397 GLN A CA 1
ATOM 3064 C C . GLN A 1 397 ? -13.825 -24.600 9.494 1.00 95.69 397 GLN A C 1
ATOM 3066 O O . GLN A 1 397 ? -14.150 -23.419 9.350 1.00 95.69 397 GLN A O 1
ATOM 3071 N N . SER A 1 398 ? -13.313 -25.091 10.624 1.00 96.31 398 SER A N 1
ATOM 3072 C CA . SER A 1 398 ? -13.106 -24.284 11.827 1.00 96.31 398 SER A CA 1
ATOM 3073 C C . SER A 1 398 ? -11.695 -24.454 12.389 1.00 96.31 398 SER A C 1
ATOM 3075 O O . SER A 1 398 ? -11.132 -25.550 12.346 1.00 96.31 398 SER A O 1
ATOM 3077 N N . MET A 1 399 ? -11.136 -23.378 12.936 1.00 97.44 399 MET A N 1
ATOM 3078 C CA . MET A 1 399 ? -9.860 -23.361 13.654 1.00 97.44 399 MET A CA 1
ATOM 3079 C C . MET A 1 399 ? -10.001 -22.483 14.891 1.00 97.44 399 MET A C 1
ATOM 3081 O O . MET A 1 399 ? -10.546 -21.389 14.810 1.00 97.44 399 MET A O 1
ATOM 3085 N N . THR A 1 400 ? -9.470 -22.927 16.026 1.00 98.00 400 THR A N 1
ATOM 3086 C CA . THR A 1 400 ? -9.424 -22.112 17.246 1.00 98.00 400 THR A CA 1
ATOM 3087 C C . THR A 1 400 ? -8.014 -21.575 17.451 1.00 98.00 400 THR A C 1
ATOM 3089 O O . THR A 1 400 ? -7.058 -22.347 17.522 1.00 98.00 400 THR A O 1
ATOM 3092 N N . LEU A 1 401 ? -7.889 -20.256 17.573 1.00 98.25 401 LEU A N 1
ATOM 3093 C CA . LEU A 1 401 ? -6.667 -19.570 17.980 1.00 98.25 401 LEU A CA 1
ATOM 3094 C C . LEU A 1 401 ? -6.760 -19.191 19.457 1.00 98.25 401 LEU A C 1
ATOM 3096 O O . LEU A 1 401 ? -7.760 -18.620 19.889 1.00 98.25 401 LEU A O 1
ATOM 3100 N N . THR A 1 402 ? -5.706 -19.453 20.225 1.00 98.00 402 THR A N 1
ATOM 3101 C CA . THR A 1 402 ? -5.558 -18.887 21.573 1.00 98.00 402 THR A CA 1
ATOM 3102 C C . THR A 1 402 ? -4.969 -17.489 21.460 1.00 98.00 402 THR A C 1
ATOM 3104 O O . THR A 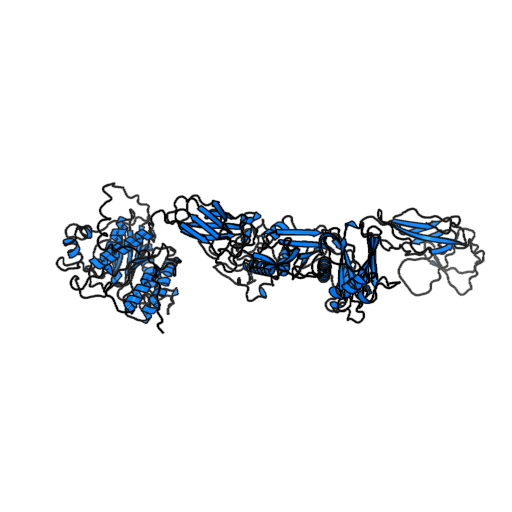1 402 ? -3.931 -17.315 20.820 1.00 98.00 402 THR A O 1
ATOM 3107 N N . LEU A 1 403 ? -5.605 -16.501 22.090 1.00 98.25 403 LEU A N 1
ATOM 3108 C CA . LEU A 1 403 ? -5.102 -15.132 22.109 1.00 98.25 403 LEU A CA 1
ATOM 3109 C C . LEU A 1 403 ? -4.256 -14.902 23.366 1.00 98.25 403 LEU A C 1
ATOM 3111 O O . LEU A 1 403 ? -4.631 -15.297 24.468 1.00 98.25 403 LEU A O 1
ATOM 3115 N N . SER A 1 404 ? -3.110 -14.248 23.191 1.00 96.88 404 SER A N 1
ATOM 3116 C CA . SER A 1 404 ? -2.207 -13.856 24.280 1.00 96.88 404 SER A CA 1
ATOM 3117 C C . SER A 1 404 ? -2.491 -12.419 24.703 1.00 96.88 404 SER A C 1
ATOM 3119 O O . SER A 1 404 ? -2.606 -11.555 23.837 1.00 96.88 404 SER A O 1
ATOM 3121 N N . GLY A 1 405 ? -2.583 -12.153 26.005 1.00 95.69 405 GLY A N 1
ATOM 3122 C CA . GLY A 1 405 ? -2.879 -10.821 26.538 1.00 95.69 405 GLY A CA 1
ATOM 3123 C C . GLY A 1 405 ? -2.427 -10.646 27.992 1.00 95.69 405 GLY A C 1
ATOM 3124 O O . GLY A 1 405 ? -1.637 -11.463 28.482 1.00 95.69 405 GLY A O 1
ATOM 3125 N N . PRO A 1 406 ? -2.889 -9.589 28.686 1.00 95.12 406 PRO A N 1
ATOM 3126 C CA . PRO A 1 406 ? -2.498 -9.311 30.067 1.00 95.12 406 PRO A CA 1
ATOM 3127 C C . PRO A 1 406 ? -2.919 -10.421 31.034 1.00 95.12 406 PRO A C 1
ATOM 3129 O O . PRO A 1 406 ? -3.875 -11.155 30.792 1.00 95.12 406 PRO A O 1
ATOM 3132 N N . ALA A 1 407 ? -2.227 -10.517 32.173 1.00 93.50 407 ALA A N 1
ATOM 3133 C CA . ALA A 1 407 ? -2.543 -11.493 33.222 1.00 93.50 407 ALA A CA 1
ATOM 3134 C C . ALA A 1 407 ? -3.828 -11.158 34.007 1.00 93.50 407 ALA A C 1
ATOM 3136 O O . ALA A 1 407 ? -4.455 -12.053 34.575 1.00 93.50 407 ALA A O 1
ATOM 3137 N N . THR A 1 408 ? -4.211 -9.883 34.035 1.00 92.19 408 THR A N 1
ATOM 3138 C CA . THR A 1 408 ? -5.446 -9.362 34.637 1.00 92.19 408 THR A CA 1
ATOM 3139 C C . THR A 1 408 ? -6.174 -8.502 33.616 1.00 92.19 408 THR A C 1
ATOM 3141 O O . THR A 1 408 ? -5.516 -7.777 32.865 1.00 92.19 408 THR A O 1
ATOM 3144 N N . LEU A 1 409 ? -7.506 -8.553 33.593 1.00 90.44 409 LEU A N 1
ATOM 3145 C CA . LEU A 1 409 ? -8.282 -7.713 32.686 1.00 90.44 409 LEU A CA 1
ATOM 3146 C C . LEU A 1 409 ? -8.145 -6.238 33.088 1.00 90.44 409 LEU A C 1
ATOM 3148 O O . LEU A 1 409 ? -8.225 -5.934 34.276 1.00 90.44 409 LEU A O 1
ATOM 3152 N N . PRO A 1 410 ? -7.930 -5.311 32.145 1.00 89.00 410 PRO A N 1
ATOM 3153 C CA . PRO A 1 410 ? -8.049 -3.888 32.433 1.00 89.00 410 PRO A CA 1
ATOM 3154 C C . PRO A 1 410 ? -9.507 -3.515 32.750 1.00 89.00 410 PRO A C 1
ATOM 3156 O O . PRO A 1 410 ? -10.435 -4.119 32.216 1.00 89.00 410 PRO A O 1
ATOM 3159 N N . ALA A 1 411 ? -9.702 -2.488 33.585 1.00 84.50 411 ALA A N 1
ATOM 3160 C CA . ALA A 1 411 ? -11.039 -1.984 33.925 1.00 84.50 411 ALA A CA 1
ATOM 3161 C C . ALA A 1 411 ? -11.763 -1.364 32.721 1.00 84.50 411 ALA A C 1
ATOM 3163 O O . ALA A 1 411 ? -12.977 -1.462 32.597 1.00 84.50 411 ALA A O 1
ATOM 3164 N N . SER A 1 412 ? -11.008 -0.693 31.851 1.00 85.81 412 SER A N 1
ATOM 3165 C CA . SER A 1 412 ? -11.474 -0.121 30.588 1.00 85.81 412 SER A CA 1
ATOM 3166 C C . SER A 1 412 ? -10.275 0.130 29.676 1.00 85.81 412 SER A C 1
ATOM 3168 O O . SER A 1 412 ? -9.136 0.233 30.146 1.00 85.81 412 SER A O 1
ATOM 3170 N N . ILE A 1 413 ? -10.520 0.238 28.371 1.00 88.12 413 ILE A N 1
ATOM 3171 C CA . ILE A 1 413 ? -9.519 0.657 27.389 1.00 88.12 413 ILE A CA 1
ATOM 3172 C C . ILE A 1 413 ? -10.155 1.738 26.523 1.00 88.12 413 ILE A C 1
ATOM 3174 O O . ILE A 1 413 ? -11.253 1.551 26.008 1.00 88.12 413 ILE A O 1
ATOM 3178 N N . ALA A 1 414 ? -9.471 2.873 26.363 1.00 85.56 414 ALA A N 1
ATOM 3179 C CA . ALA A 1 414 ? -9.953 3.931 25.484 1.00 85.56 414 ALA A CA 1
ATOM 3180 C C . ALA A 1 414 ? -10.050 3.413 24.043 1.00 85.56 414 ALA A C 1
ATOM 3182 O O . ALA A 1 414 ? -9.094 2.852 23.500 1.00 85.56 414 ALA A O 1
ATOM 3183 N N . ASP A 1 415 ? -11.203 3.637 23.429 1.00 88.69 415 ASP A N 1
ATOM 3184 C CA . ASP A 1 415 ? -11.552 3.112 22.122 1.00 88.69 415 ASP A CA 1
ATOM 3185 C C . ASP A 1 415 ? -12.030 4.241 21.202 1.00 88.69 415 ASP A C 1
ATOM 3187 O O . ASP A 1 415 ? -12.725 5.162 21.628 1.00 88.69 415 ASP A O 1
ATOM 3191 N N . GLY A 1 416 ? -11.623 4.177 19.935 1.00 82.75 416 GLY A N 1
ATOM 3192 C CA . GLY A 1 416 ? -12.005 5.140 18.907 1.00 82.75 416 GLY A CA 1
ATOM 3193 C C . GLY A 1 416 ? -10.848 5.985 18.354 1.00 82.75 416 GLY A C 1
ATOM 3194 O O . GLY A 1 416 ? -9.749 6.022 18.923 1.00 82.75 416 GLY A O 1
ATOM 3195 N N . PRO A 1 417 ? -11.071 6.668 17.215 1.00 83.75 417 PRO A N 1
ATOM 3196 C CA . PRO A 1 417 ? -10.032 7.415 16.513 1.00 83.75 417 PRO A CA 1
ATOM 3197 C C . PRO A 1 417 ? -9.400 8.513 17.375 1.00 83.75 417 PRO A C 1
ATOM 3199 O O . PRO A 1 417 ? -10.093 9.269 18.051 1.00 83.75 417 PRO A O 1
ATOM 3202 N N . GLY A 1 418 ? -8.070 8.610 17.339 1.00 81.81 418 GLY A N 1
ATOM 3203 C CA . GLY A 1 418 ? -7.303 9.630 18.065 1.00 81.81 418 GLY A CA 1
ATOM 3204 C C . GLY A 1 418 ? -7.184 9.416 19.579 1.00 81.81 418 GLY A C 1
ATOM 3205 O O . GLY A 1 418 ? -6.331 10.048 20.197 1.00 81.81 418 GLY A O 1
ATOM 3206 N N . VAL A 1 419 ? -7.963 8.502 20.169 1.00 85.50 419 VAL A N 1
ATOM 3207 C CA . VAL A 1 419 ? -7.900 8.178 21.606 1.00 85.50 419 VAL A CA 1
ATOM 3208 C C . VAL A 1 419 ? -7.329 6.786 21.874 1.00 85.50 419 VAL A C 1
ATOM 3210 O O . VAL A 1 419 ? -6.572 6.625 22.832 1.00 85.50 419 VAL A O 1
ATOM 3213 N N . VAL A 1 420 ? -7.598 5.800 21.008 1.00 91.44 420 VAL A N 1
ATOM 3214 C CA . VAL A 1 420 ? -7.068 4.438 21.165 1.00 91.44 420 VAL A CA 1
ATOM 3215 C C . VAL A 1 420 ? -5.539 4.409 21.049 1.00 91.44 420 VAL A C 1
ATOM 3217 O O . VAL A 1 420 ? -4.948 4.939 20.104 1.00 91.44 420 VAL A O 1
ATOM 3220 N N . GLN A 1 421 ? -4.887 3.765 22.019 1.00 93.44 421 GLN A N 1
ATOM 3221 C CA . GLN A 1 421 ? -3.438 3.554 22.041 1.00 93.44 421 GLN A CA 1
ATOM 3222 C C . GLN A 1 421 ? -3.143 2.066 21.853 1.00 93.44 421 GLN A C 1
ATOM 3224 O O . GLN A 1 421 ? -3.248 1.273 22.788 1.00 93.44 421 GLN A O 1
ATOM 3229 N N . HIS A 1 422 ? -2.789 1.656 20.635 1.00 95.44 422 HIS A N 1
ATOM 3230 C CA . HIS A 1 422 ? -2.573 0.240 20.347 1.00 95.44 422 HIS A CA 1
ATOM 3231 C C . HIS A 1 422 ? -1.271 -0.272 20.964 1.00 95.44 422 HIS A C 1
ATOM 3233 O O . HIS A 1 422 ? -0.182 0.210 20.664 1.00 95.44 422 HIS A O 1
ATOM 3239 N N . ASN A 1 423 ? -1.387 -1.304 21.795 1.00 94.88 423 ASN A N 1
ATOM 3240 C CA . ASN A 1 423 ? -0.262 -2.070 22.308 1.00 94.88 423 ASN A CA 1
ATOM 3241 C C . ASN A 1 423 ? -0.686 -3.530 22.563 1.00 94.88 423 ASN A C 1
ATOM 3243 O O . ASN A 1 423 ? -1.865 -3.877 22.478 1.00 94.88 423 ASN A O 1
ATOM 3247 N N . PHE A 1 424 ? 0.293 -4.398 22.824 1.00 95.06 424 PHE A N 1
ATOM 3248 C CA . PHE A 1 424 ? 0.055 -5.812 23.147 1.00 95.06 424 PHE A CA 1
ATOM 3249 C C . PHE A 1 424 ? -0.193 -6.060 24.642 1.00 95.06 424 PHE A C 1
ATOM 3251 O O . PHE A 1 424 ? -0.574 -7.164 25.015 1.00 95.06 424 PHE A O 1
ATOM 3258 N N . ALA A 1 425 ? 0.071 -5.076 25.505 1.00 93.12 425 ALA A N 1
ATOM 3259 C CA . ALA A 1 425 ? 0.052 -5.255 26.953 1.00 93.12 425 ALA A CA 1
ATOM 3260 C C . ALA A 1 425 ? -1.353 -5.124 27.553 1.00 93.12 425 ALA A C 1
ATOM 3262 O O . ALA A 1 425 ? -1.603 -5.698 28.604 1.00 93.12 425 ALA A O 1
ATOM 3263 N N . ASP A 1 426 ? -2.260 -4.399 26.903 1.00 91.12 426 ASP A N 1
ATOM 3264 C CA . ASP A 1 426 ? -3.630 -4.167 27.376 1.00 91.12 426 ASP A CA 1
ATOM 3265 C C . ASP A 1 426 ? -4.688 -5.008 26.647 1.00 91.12 426 ASP A C 1
ATOM 3267 O O . ASP A 1 426 ? -5.872 -4.891 26.932 1.00 91.12 426 ASP A O 1
ATOM 3271 N N . SER A 1 427 ? -4.286 -5.846 25.689 1.00 95.62 427 SER A N 1
ATOM 3272 C CA . SER A 1 427 ? -5.206 -6.501 24.758 1.00 95.62 427 SER A CA 1
ATOM 3273 C C . SER A 1 427 ? -4.828 -7.944 24.476 1.00 95.62 427 SER A C 1
ATOM 3275 O O . SER A 1 427 ? -3.668 -8.333 24.576 1.00 95.62 427 SER A O 1
ATOM 3277 N N . PHE A 1 428 ? -5.807 -8.725 24.029 1.00 98.06 428 PHE A N 1
ATOM 3278 C CA . PHE A 1 428 ? -5.614 -10.113 23.627 1.00 98.06 428 PHE A CA 1
ATOM 3279 C C . PHE A 1 428 ? -5.360 -10.192 22.131 1.00 98.06 428 PHE A C 1
ATOM 3281 O O . PHE A 1 428 ? -6.142 -9.665 21.347 1.00 98.06 428 PHE A O 1
ATOM 3288 N N . THR A 1 429 ? -4.278 -10.841 21.716 1.00 98.38 429 THR A N 1
ATOM 3289 C CA . THR A 1 429 ? -3.844 -10.858 20.316 1.00 98.38 429 THR A CA 1
ATOM 3290 C C . THR A 1 429 ? -3.450 -12.244 19.826 1.00 98.38 429 THR A C 1
ATOM 3292 O O . THR A 1 429 ? -2.973 -13.085 20.588 1.00 98.38 429 THR A O 1
ATOM 3295 N N . ALA A 1 430 ? -3.653 -12.480 18.534 1.00 98.25 430 ALA A N 1
ATOM 3296 C CA . ALA A 1 430 ? -3.138 -13.631 17.801 1.00 98.25 430 ALA A CA 1
ATOM 3297 C C . ALA A 1 430 ? -2.900 -13.244 16.333 1.00 98.25 430 ALA A C 1
ATOM 3299 O O . ALA A 1 430 ? -3.308 -12.173 15.885 1.00 98.25 430 ALA A O 1
ATOM 3300 N N . THR A 1 431 ? -2.253 -14.121 15.569 1.00 98.25 431 THR A N 1
ATOM 3301 C CA . THR A 1 431 ? -2.148 -13.984 14.111 1.00 98.25 431 THR A CA 1
ATOM 3302 C C . THR A 1 431 ? -3.069 -14.997 13.444 1.00 98.25 431 THR A C 1
ATOM 3304 O O . THR A 1 431 ? -2.930 -16.199 13.663 1.00 98.25 431 THR A O 1
ATOM 3307 N N . ILE A 1 432 ? -3.998 -14.510 12.626 1.00 98.56 432 ILE A N 1
ATOM 3308 C CA . ILE A 1 432 ? -4.777 -15.322 11.694 1.00 98.56 432 ILE A CA 1
ATOM 3309 C C . ILE A 1 432 ? -3.836 -15.756 10.562 1.00 98.56 432 ILE A C 1
ATOM 3311 O O . ILE A 1 432 ? -3.254 -14.884 9.905 1.00 98.56 432 ILE A O 1
ATOM 3315 N N . PRO A 1 433 ? -3.670 -17.069 10.317 1.00 98.19 433 PRO A N 1
ATOM 3316 C CA . PRO A 1 433 ? -2.827 -17.558 9.233 1.00 98.19 433 PRO A CA 1
ATOM 3317 C C . PRO A 1 433 ? -3.298 -17.057 7.863 1.00 98.19 433 PRO A C 1
ATOM 3319 O O . PRO A 1 433 ? -4.498 -16.901 7.627 1.00 98.19 433 PRO A O 1
ATOM 3322 N N . ALA A 1 434 ? -2.354 -16.821 6.952 1.00 97.56 434 ALA A N 1
ATOM 3323 C CA . ALA A 1 434 ? -2.618 -16.248 5.632 1.00 97.56 434 ALA A CA 1
ATOM 3324 C C . ALA A 1 434 ? -3.672 -17.041 4.842 1.00 97.56 434 ALA A C 1
ATOM 3326 O O . ALA A 1 434 ? -4.557 -16.457 4.222 1.00 97.56 434 ALA A O 1
ATOM 3327 N N . GLU A 1 435 ? -3.626 -18.368 4.921 1.00 96.75 435 GLU A N 1
ATOM 3328 C CA . GLU A 1 435 ? -4.546 -19.277 4.247 1.00 96.75 435 GLU A CA 1
ATOM 3329 C C . GLU A 1 435 ? -5.985 -19.221 4.782 1.00 96.75 435 GLU A C 1
ATOM 3331 O O . GLU A 1 435 ? -6.897 -19.657 4.085 1.00 96.75 435 GLU A O 1
ATOM 3336 N N . TRP A 1 436 ? -6.214 -18.663 5.975 1.00 97.75 436 TRP A N 1
ATOM 3337 C CA . TRP A 1 436 ? -7.557 -18.431 6.522 1.00 97.75 436 TRP A CA 1
ATOM 3338 C C . TRP A 1 436 ? -8.116 -17.057 6.159 1.00 97.75 436 TRP A C 1
ATOM 3340 O O . TRP A 1 436 ? -9.332 -16.873 6.179 1.00 97.75 436 TRP A O 1
ATOM 3350 N N . VAL A 1 437 ? -7.260 -16.096 5.802 1.00 97.62 437 VAL A N 1
ATOM 3351 C CA . VAL A 1 437 ? -7.687 -14.766 5.355 1.00 97.62 437 VAL A CA 1
ATOM 3352 C C . VAL A 1 437 ? -8.163 -14.872 3.907 1.00 97.62 437 VAL A C 1
ATOM 3354 O O . VAL A 1 437 ? -7.395 -14.703 2.962 1.00 97.62 437 VAL A O 1
ATOM 3357 N N . GLN A 1 438 ? -9.442 -15.213 3.747 1.00 95.31 438 GLN A N 1
ATOM 3358 C CA . GLN A 1 438 ? -10.128 -15.361 2.463 1.00 95.31 438 GLN A CA 1
ATOM 3359 C C . GLN A 1 438 ? -11.582 -14.874 2.563 1.00 95.31 438 GLN A C 1
ATOM 3361 O O . GLN A 1 438 ? -12.154 -14.904 3.658 1.00 95.31 438 GLN A O 1
ATOM 3366 N N . PRO A 1 439 ? -12.224 -14.478 1.446 1.00 95.12 439 PRO A N 1
ATOM 3367 C CA . PRO A 1 439 ? -13.616 -14.042 1.457 1.00 95.12 439 PRO A CA 1
ATOM 3368 C C . PRO A 1 439 ? -14.534 -15.111 2.062 1.00 95.12 439 PRO A C 1
ATOM 3370 O O . PRO A 1 439 ? -14.464 -16.287 1.709 1.00 95.12 439 PRO A O 1
ATOM 3373 N N . GLY A 1 440 ? -15.395 -14.694 2.995 1.00 92.94 440 GLY A N 1
ATOM 3374 C CA . GLY A 1 440 ? -16.284 -15.586 3.746 1.00 92.94 440 GLY A CA 1
ATOM 3375 C C . GLY A 1 440 ? -15.760 -16.036 5.114 1.00 92.94 440 GLY A C 1
ATOM 3376 O O . GLY A 1 440 ? -16.489 -16.737 5.818 1.00 92.94 440 GLY A O 1
ATOM 3377 N N . LEU A 1 441 ? -14.548 -15.629 5.515 1.00 97.06 441 LEU A N 1
ATOM 3378 C CA . LEU A 1 441 ? -14.051 -15.836 6.877 1.00 97.06 441 LEU A CA 1
ATOM 3379 C C . LEU A 1 441 ? -14.970 -15.144 7.893 1.00 97.06 441 LEU A C 1
ATOM 3381 O O . LEU A 1 441 ? -15.266 -13.954 7.785 1.00 97.06 441 LEU A O 1
ATOM 3385 N N . GLN A 1 442 ? -15.359 -15.892 8.917 1.00 97.25 442 GLN A N 1
ATOM 3386 C CA . GLN A 1 442 ? -16.068 -15.402 10.093 1.00 97.25 442 GLN A CA 1
ATOM 3387 C C . GLN A 1 442 ? -15.216 -15.675 11.326 1.00 97.25 442 GLN A C 1
ATOM 3389 O O . GLN A 1 442 ? -14.539 -16.703 11.397 1.00 97.25 442 GLN A O 1
ATOM 3394 N N . VAL A 1 443 ? -15.254 -14.768 12.298 1.00 98.06 443 VAL A N 1
ATOM 3395 C CA . VAL A 1 443 ? -14.474 -14.904 13.529 1.00 98.06 443 VAL A CA 1
ATOM 3396 C C . VAL A 1 443 ? -15.354 -14.680 14.745 1.00 98.06 443 VAL A C 1
ATOM 3398 O O . VAL A 1 443 ? -16.015 -13.652 14.845 1.00 98.06 443 VAL A O 1
ATOM 3401 N N . THR A 1 444 ? -15.323 -15.612 15.690 1.00 97.81 444 THR A N 1
ATOM 3402 C CA . THR A 1 444 ? -16.002 -15.485 16.983 1.00 97.81 444 THR A CA 1
ATOM 3403 C C . THR A 1 444 ? -14.965 -15.410 18.095 1.00 97.81 444 THR A C 1
ATOM 3405 O O . THR A 1 444 ? -14.174 -16.332 18.267 1.00 97.81 444 THR A O 1
ATOM 3408 N N . ILE A 1 445 ? -14.946 -14.305 18.838 1.00 98.12 445 ILE A N 1
ATOM 3409 C CA . ILE A 1 445 ? -14.111 -14.134 20.028 1.00 98.12 445 ILE A CA 1
ATOM 3410 C C . ILE A 1 445 ? -14.886 -14.621 21.244 1.00 98.12 445 ILE A C 1
ATOM 3412 O O . ILE A 1 445 ? -16.013 -14.179 21.462 1.00 98.12 445 ILE A O 1
ATOM 3416 N N . ASN A 1 446 ? -14.253 -15.471 22.048 1.00 96.12 446 ASN A N 1
ATOM 3417 C CA . ASN A 1 446 ? -14.783 -15.963 23.314 1.00 96.12 446 ASN A CA 1
ATOM 3418 C C . ASN A 1 446 ? -13.825 -15.576 24.447 1.00 96.12 446 ASN A C 1
ATOM 3420 O O . ASN A 1 446 ? -12.630 -15.879 24.363 1.00 96.12 446 ASN A O 1
ATOM 3424 N N . ALA A 1 447 ? -14.343 -14.945 25.501 1.00 93.50 447 ALA A N 1
ATOM 3425 C CA . ALA A 1 447 ? -13.595 -14.555 26.695 1.00 93.50 447 ALA A CA 1
ATOM 3426 C C . ALA A 1 447 ? -14.451 -14.805 27.942 1.00 93.50 447 ALA A C 1
ATOM 3428 O O . ALA A 1 447 ? -15.362 -14.040 28.236 1.00 93.50 447 ALA A O 1
ATOM 3429 N N . GLY A 1 448 ? -14.193 -15.903 28.658 1.00 85.44 448 GLY A N 1
ATOM 3430 C CA . GLY A 1 448 ? -15.057 -16.307 29.771 1.00 85.44 448 GLY A CA 1
ATOM 3431 C C . GLY A 1 448 ? -16.490 -16.576 29.297 1.00 85.44 448 GLY A C 1
ATOM 3432 O O . GLY A 1 448 ? -16.716 -17.471 28.482 1.00 85.44 448 GLY A O 1
ATOM 3433 N N . SER A 1 449 ? -17.446 -15.813 29.817 1.00 81.56 449 SER A N 1
ATOM 3434 C CA . SER A 1 449 ? -18.857 -15.822 29.419 1.00 81.56 449 SER A CA 1
ATOM 3435 C C . SER A 1 449 ? -19.189 -14.850 28.277 1.00 81.56 449 SER A C 1
ATOM 3437 O O . SER A 1 449 ? -20.246 -14.984 27.656 1.00 81.56 449 SER A O 1
ATOM 3439 N N . ALA A 1 450 ? -18.286 -13.917 27.956 1.00 89.56 450 ALA A N 1
ATOM 3440 C CA . ALA A 1 450 ? -18.453 -12.964 26.867 1.00 89.56 450 ALA A CA 1
ATOM 3441 C C . ALA A 1 450 ? -18.179 -13.600 25.502 1.00 89.56 450 ALA A C 1
ATOM 3443 O O . ALA A 1 450 ? -17.254 -14.400 25.320 1.00 89.56 450 ALA A O 1
ATOM 3444 N N . THR A 1 451 ? -18.973 -13.215 24.505 1.00 94.12 451 THR A N 1
ATOM 3445 C CA . THR A 1 451 ? -18.817 -13.671 23.122 1.00 94.12 451 THR A CA 1
ATOM 3446 C C . THR A 1 451 ? -19.207 -12.569 22.147 1.00 94.12 451 THR A C 1
ATOM 3448 O O . THR A 1 451 ? -20.304 -12.024 22.241 1.00 94.12 451 THR A O 1
ATOM 3451 N N . THR A 1 452 ? -18.348 -12.312 21.160 1.00 94.50 452 THR A N 1
ATOM 3452 C CA . THR A 1 452 ? -18.605 -11.369 20.061 1.00 94.50 452 THR A CA 1
ATOM 3453 C C . THR A 1 452 ? -18.230 -12.017 18.735 1.00 94.50 452 THR A C 1
ATOM 3455 O O . THR A 1 452 ? -17.157 -12.599 18.605 1.00 94.50 452 THR A O 1
ATOM 3458 N N . SER A 1 453 ? -19.105 -11.920 17.731 1.00 94.44 453 SER A N 1
ATOM 3459 C CA . SER A 1 453 ? -18.856 -12.470 16.391 1.00 94.44 453 SER A CA 1
ATOM 3460 C C . SER A 1 453 ? -18.727 -11.375 15.340 1.00 94.44 453 SER A C 1
ATOM 3462 O O . SER A 1 453 ? -19.548 -10.465 15.271 1.00 94.44 453 SER A O 1
ATOM 3464 N N . VAL A 1 454 ? -17.728 -11.519 14.475 1.00 94.62 454 VAL A N 1
ATOM 3465 C CA . VAL A 1 454 ? -17.504 -10.711 13.279 1.00 94.62 454 VAL A CA 1
ATOM 3466 C C . VAL A 1 454 ? -17.781 -11.591 12.063 1.00 94.62 454 VAL A C 1
ATOM 3468 O O . VAL A 1 454 ? -16.982 -12.456 11.706 1.00 94.62 454 VAL A O 1
ATOM 3471 N N . THR A 1 455 ? -18.944 -11.396 11.441 1.00 90.12 455 THR A N 1
ATOM 3472 C CA . THR A 1 455 ? -19.444 -12.273 10.365 1.00 90.12 455 THR A CA 1
ATOM 3473 C C . THR A 1 455 ? -19.301 -11.691 8.958 1.00 90.12 455 THR A C 1
ATOM 3475 O O . THR A 1 455 ? -19.431 -12.426 7.986 1.00 90.12 455 THR A O 1
ATOM 3478 N N . ASN A 1 456 ? -19.004 -10.393 8.833 1.00 83.31 456 ASN A N 1
ATOM 3479 C CA . ASN A 1 456 ? -18.957 -9.668 7.557 1.00 83.31 456 ASN A CA 1
ATOM 3480 C C . ASN A 1 456 ? -17.572 -9.059 7.284 1.00 83.31 456 ASN A C 1
ATOM 3482 O O . ASN A 1 456 ? -17.463 -7.881 6.938 1.00 83.31 456 ASN A O 1
ATOM 3486 N N . LEU A 1 457 ? -16.503 -9.843 7.455 1.00 94.31 457 LEU A N 1
ATOM 3487 C CA . LEU A 1 457 ? -15.151 -9.376 7.149 1.00 94.31 457 LEU A CA 1
ATOM 3488 C C . LEU A 1 457 ? -15.009 -9.075 5.653 1.00 94.31 457 LEU A C 1
ATOM 3490 O O . LEU A 1 457 ? -15.142 -9.966 4.814 1.00 94.31 457 LEU A O 1
ATOM 3494 N N . GLN A 1 458 ? -14.717 -7.814 5.325 1.00 94.81 458 GLN A N 1
ATOM 3495 C CA . GLN A 1 458 ? -14.349 -7.418 3.968 1.00 94.81 458 GLN A CA 1
ATOM 3496 C C . GLN A 1 458 ? -12.937 -7.922 3.676 1.00 94.81 458 GLN A C 1
ATOM 3498 O O . GLN A 1 458 ? -11.963 -7.440 4.255 1.00 94.81 458 GLN A O 1
ATOM 3503 N N . ILE A 1 459 ? -12.841 -8.920 2.803 1.00 96.25 459 ILE A N 1
ATOM 3504 C CA . ILE A 1 459 ? -11.579 -9.522 2.380 1.00 96.25 459 ILE A CA 1
ATOM 3505 C C . ILE A 1 459 ? -11.552 -9.486 0.851 1.00 96.25 459 ILE A C 1
ATOM 3507 O O . ILE A 1 459 ? -12.482 -9.962 0.200 1.00 96.25 459 ILE A O 1
ATOM 3511 N N . GLY A 1 460 ? -10.521 -8.846 0.310 1.00 95.50 460 GLY A N 1
ATOM 3512 C CA . GLY A 1 460 ? -10.335 -8.555 -1.106 1.00 95.50 460 GLY A CA 1
ATOM 3513 C C . GLY A 1 460 ? -9.450 -9.569 -1.827 1.00 95.50 460 GLY A C 1
ATOM 3514 O O . GLY A 1 460 ? -9.236 -10.683 -1.346 1.00 95.50 460 GLY A O 1
ATOM 3515 N N . ALA A 1 461 ? -8.909 -9.184 -2.978 1.00 96.56 461 ALA A N 1
ATOM 3516 C CA . ALA A 1 461 ? -8.090 -10.067 -3.810 1.00 96.56 461 ALA A CA 1
ATOM 3517 C C . ALA A 1 461 ? -6.720 -10.407 -3.179 1.00 96.56 461 ALA A C 1
ATOM 3519 O O . ALA A 1 461 ? -6.148 -9.577 -2.467 1.00 96.56 461 ALA A O 1
ATOM 3520 N N . PRO A 1 462 ? -6.135 -11.589 -3.465 1.00 96.06 462 PRO A N 1
ATOM 3521 C CA . PRO A 1 462 ? -4.738 -11.891 -3.154 1.00 96.06 462 PRO A CA 1
ATOM 3522 C C . PRO A 1 462 ? -3.830 -11.213 -4.191 1.00 96.06 462 PRO A C 1
ATOM 3524 O O . PRO A 1 462 ? -3.310 -11.851 -5.109 1.00 96.06 462 PRO A O 1
ATOM 3527 N N . ASN A 1 463 ? -3.720 -9.885 -4.095 1.00 94.25 463 ASN A N 1
ATOM 3528 C CA . ASN A 1 463 ? -2.999 -9.062 -5.061 1.00 94.25 463 ASN A CA 1
ATOM 3529 C C . ASN A 1 463 ? -1.501 -9.399 -5.055 1.00 94.25 463 ASN A C 1
ATOM 3531 O O . ASN A 1 463 ? -0.751 -8.909 -4.210 1.00 94.25 463 ASN A O 1
ATOM 3535 N N . ARG A 1 464 ? -1.060 -10.196 -6.031 1.00 94.06 464 ARG A N 1
ATOM 3536 C CA . ARG A 1 464 ? 0.357 -10.448 -6.308 1.00 94.06 464 ARG A CA 1
ATOM 3537 C C . ARG A 1 464 ? 0.858 -9.501 -7.391 1.00 94.06 464 ARG A C 1
ATOM 3539 O O . ARG A 1 464 ? 0.343 -9.516 -8.508 1.00 94.06 464 ARG A O 1
ATOM 3546 N N . MET A 1 465 ? 1.883 -8.713 -7.082 1.00 94.88 465 MET A N 1
ATOM 3547 C CA . MET A 1 465 ? 2.478 -7.770 -8.029 1.00 94.88 465 MET A CA 1
ATOM 3548 C C . MET A 1 465 ? 3.864 -8.238 -8.462 1.00 94.88 465 MET A C 1
ATOM 3550 O O . MET A 1 465 ? 4.737 -8.454 -7.630 1.00 94.88 465 MET A O 1
ATOM 3554 N N . ILE A 1 466 ? 4.094 -8.321 -9.772 1.00 95.75 466 ILE A N 1
ATOM 3555 C CA . ILE A 1 466 ? 5.444 -8.444 -10.331 1.00 95.75 466 ILE A CA 1
ATOM 3556 C C . ILE A 1 466 ? 5.944 -7.035 -10.629 1.00 95.75 466 ILE A C 1
ATOM 3558 O O . ILE A 1 466 ? 5.389 -6.383 -11.516 1.00 95.75 466 ILE A O 1
ATOM 3562 N N . MET A 1 467 ? 6.998 -6.580 -9.954 1.00 96.25 467 MET A N 1
ATOM 3563 C CA . MET A 1 467 ? 7.641 -5.298 -10.243 1.00 96.25 467 MET A CA 1
ATOM 3564 C C . MET A 1 467 ? 8.963 -5.509 -10.984 1.00 96.25 467 MET A C 1
ATOM 3566 O O . MET A 1 467 ? 9.945 -5.965 -10.405 1.00 96.25 467 MET A O 1
ATOM 3570 N N . THR A 1 468 ? 8.993 -5.150 -12.268 1.00 96.31 468 THR A N 1
ATOM 3571 C CA . THR A 1 468 ? 10.216 -5.129 -13.076 1.00 96.31 468 THR A CA 1
ATOM 3572 C C . THR A 1 468 ? 10.851 -3.749 -12.990 1.00 96.31 468 THR A C 1
ATOM 3574 O O . THR A 1 468 ? 10.238 -2.752 -13.371 1.00 96.31 468 THR A O 1
ATOM 3577 N N . MET A 1 469 ? 12.070 -3.686 -12.470 1.00 97.00 469 MET A N 1
ATOM 3578 C CA . MET A 1 469 ? 12.768 -2.445 -12.161 1.00 97.00 469 MET A CA 1
ATOM 3579 C C . MET A 1 469 ? 14.098 -2.383 -12.908 1.00 97.00 469 MET A C 1
ATOM 3581 O O . MET A 1 469 ? 14.857 -3.348 -12.882 1.00 97.00 469 MET A O 1
ATOM 3585 N N . PHE A 1 470 ? 14.386 -1.255 -13.555 1.00 97.62 470 PHE A N 1
ATOM 3586 C CA . PHE A 1 470 ? 15.645 -1.026 -14.265 1.00 97.62 470 PHE A CA 1
ATOM 3587 C C . PHE A 1 470 ? 16.395 0.143 -13.641 1.00 97.62 470 PHE A C 1
ATOM 3589 O O . PHE A 1 470 ? 15.886 1.265 -13.609 1.00 97.62 470 PHE A O 1
ATOM 3596 N N . ASP A 1 471 ? 17.624 -0.104 -13.204 1.00 96.50 471 ASP A N 1
ATOM 3597 C CA . ASP A 1 471 ? 18.496 0.935 -12.669 1.00 96.50 471 ASP A CA 1
ATOM 3598 C C . ASP A 1 471 ? 19.324 1.542 -13.790 1.00 96.50 471 ASP A C 1
ATOM 3600 O O . ASP A 1 471 ? 20.409 1.061 -14.124 1.00 96.50 471 ASP A O 1
ATOM 3604 N N . VAL A 1 472 ? 18.785 2.597 -14.394 1.00 96.88 472 VAL A N 1
ATOM 3605 C CA . VAL A 1 472 ? 19.391 3.253 -15.546 1.00 96.88 472 VAL A CA 1
ATOM 3606 C C . VAL A 1 472 ? 20.373 4.326 -15.090 1.00 96.88 472 VAL A C 1
ATOM 3608 O O . VAL A 1 472 ? 20.025 5.316 -14.445 1.00 96.88 472 VAL A O 1
ATOM 3611 N N . GLN A 1 473 ? 21.626 4.126 -15.477 1.00 95.06 473 GLN A N 1
ATOM 3612 C CA . GLN A 1 473 ? 22.758 4.993 -15.197 1.00 95.06 473 GLN A CA 1
ATOM 3613 C C . GLN A 1 473 ? 22.990 5.908 -16.401 1.00 95.06 473 GLN A C 1
ATOM 3615 O O . GLN A 1 473 ? 23.339 5.446 -17.493 1.00 95.06 473 GLN A O 1
ATOM 3620 N N . TYR A 1 474 ? 22.783 7.211 -16.215 1.00 95.50 474 TYR A N 1
ATOM 3621 C CA . TYR A 1 474 ? 22.953 8.191 -17.284 1.00 95.50 474 TYR A CA 1
ATOM 3622 C C . TYR A 1 474 ? 24.445 8.449 -17.518 1.00 95.50 474 TYR A C 1
ATOM 3624 O O . TYR A 1 474 ? 25.160 8.864 -16.606 1.00 95.50 474 TYR A O 1
ATOM 3632 N N . PHE A 1 475 ? 24.899 8.245 -18.757 1.00 94.38 475 PHE A N 1
ATOM 3633 C CA . PHE A 1 475 ? 26.259 8.468 -19.273 1.00 94.38 475 PHE A CA 1
ATOM 3634 C C . PHE A 1 475 ? 27.356 7.547 -18.714 1.00 94.38 475 PHE A C 1
ATOM 3636 O O . PHE A 1 475 ? 28.241 7.124 -19.455 1.00 94.38 475 PHE A O 1
ATOM 3643 N N . SER A 1 476 ? 27.323 7.214 -17.426 1.00 91.69 476 SER A N 1
ATOM 3644 C CA . SER A 1 476 ? 28.339 6.388 -16.769 1.00 91.69 476 SER A CA 1
ATOM 3645 C C . SER A 1 476 ? 27.779 5.688 -15.536 1.00 91.69 476 SER A C 1
ATOM 3647 O O . SER A 1 476 ? 26.879 6.216 -14.890 1.00 91.69 476 SER A O 1
ATOM 3649 N N . ALA A 1 477 ? 28.359 4.544 -15.170 1.00 91.06 477 ALA A N 1
ATOM 3650 C CA . ALA A 1 477 ? 28.008 3.832 -13.944 1.00 91.06 477 ALA A CA 1
ATOM 3651 C C . ALA A 1 477 ? 28.230 4.691 -12.684 1.00 91.06 477 ALA A C 1
ATOM 3653 O O . ALA A 1 477 ? 29.197 5.453 -12.597 1.00 91.06 477 ALA A O 1
ATOM 3654 N N . THR A 1 478 ? 27.367 4.514 -11.682 1.00 90.50 478 THR A N 1
ATOM 3655 C CA . THR A 1 478 ? 27.505 5.116 -10.348 1.00 90.50 478 THR A CA 1
ATOM 3656 C C . THR A 1 478 ? 27.419 4.055 -9.253 1.00 90.50 478 THR A C 1
ATOM 3658 O O . THR A 1 478 ? 27.129 2.894 -9.524 1.00 90.50 478 THR A O 1
ATOM 3661 N N . THR A 1 479 ? 27.714 4.441 -8.009 1.00 87.31 479 THR A N 1
ATOM 3662 C CA . THR A 1 479 ? 27.769 3.530 -6.851 1.00 87.31 479 THR A CA 1
ATOM 3663 C C . THR A 1 479 ? 26.619 3.723 -5.858 1.00 87.31 479 THR A C 1
ATOM 3665 O O . THR A 1 479 ? 26.642 3.117 -4.791 1.00 87.31 479 THR A O 1
ATOM 3668 N N . GLY A 1 480 ? 25.681 4.635 -6.132 1.00 86.00 480 GLY A N 1
ATOM 3669 C CA . GLY A 1 480 ? 24.542 4.895 -5.249 1.00 86.00 480 GLY A CA 1
ATOM 3670 C C . GLY A 1 480 ? 23.474 3.818 -5.399 1.00 86.00 480 GLY A C 1
ATOM 3671 O O . GLY A 1 480 ? 23.241 3.356 -6.511 1.00 86.00 480 GLY A O 1
ATOM 3672 N N . ASP A 1 481 ? 22.822 3.453 -4.297 1.00 89.94 481 ASP A N 1
ATOM 3673 C CA . ASP A 1 481 ? 21.707 2.507 -4.283 1.00 89.94 481 ASP A CA 1
ATOM 3674 C C . ASP A 1 481 ? 20.737 2.817 -3.123 1.00 89.94 481 ASP A C 1
ATOM 3676 O O . ASP A 1 481 ? 21.074 3.575 -2.204 1.00 89.94 481 ASP A O 1
ATOM 3680 N N . TYR A 1 482 ? 19.538 2.238 -3.155 1.00 92.31 482 TYR A N 1
ATOM 3681 C CA . TYR A 1 482 ? 18.626 2.189 -2.026 1.00 92.31 482 TYR A CA 1
ATOM 3682 C C . TYR A 1 482 ? 19.264 1.450 -0.838 1.00 92.31 482 TYR A C 1
ATOM 3684 O O . TYR A 1 482 ? 19.949 0.441 -1.016 1.00 92.31 482 TYR A O 1
ATOM 3692 N N . PRO A 1 483 ? 19.027 1.902 0.404 1.00 93.69 483 PRO A N 1
ATOM 3693 C CA . PRO A 1 483 ? 19.434 1.160 1.589 1.00 93.69 483 PRO A CA 1
ATOM 3694 C C . PRO A 1 483 ? 18.813 -0.236 1.655 1.00 93.69 483 PRO A C 1
ATOM 3696 O O . PRO A 1 483 ? 17.684 -0.456 1.208 1.00 93.69 483 PRO A O 1
ATOM 3699 N N . ALA A 1 484 ? 19.536 -1.165 2.279 1.00 93.62 484 ALA A N 1
ATOM 3700 C CA . ALA A 1 484 ? 19.038 -2.509 2.553 1.00 93.62 484 ALA A CA 1
ATOM 3701 C C . ALA A 1 484 ? 17.713 -2.459 3.338 1.00 93.62 484 ALA A C 1
ATOM 3703 O O . ALA A 1 484 ? 17.568 -1.638 4.244 1.00 93.62 484 ALA A O 1
ATOM 3704 N N . GLY A 1 485 ? 16.767 -3.338 2.998 1.00 93.50 485 GLY A N 1
ATOM 3705 C CA . GLY A 1 485 ? 15.432 -3.369 3.606 1.00 93.50 485 GLY A CA 1
ATOM 3706 C C . GLY A 1 485 ? 14.373 -2.526 2.884 1.00 93.50 485 GLY A C 1
ATOM 3707 O O . GLY A 1 485 ? 13.203 -2.586 3.254 1.00 93.50 485 GLY A O 1
ATOM 3708 N N . THR A 1 486 ? 14.747 -1.731 1.869 1.00 94.75 486 THR A N 1
ATOM 3709 C CA . THR A 1 486 ? 13.809 -0.813 1.190 1.00 94.75 486 THR A CA 1
ATOM 3710 C C . THR A 1 486 ? 12.621 -1.545 0.562 1.00 94.75 486 THR A C 1
ATOM 3712 O O . THR A 1 486 ? 11.492 -1.073 0.680 1.00 94.75 486 THR A O 1
ATOM 3715 N N . PHE A 1 487 ? 12.847 -2.678 -0.107 1.00 94.38 487 PHE A N 1
ATOM 3716 C CA . PHE A 1 487 ? 11.779 -3.381 -0.825 1.00 94.38 487 PHE A CA 1
ATOM 3717 C C . PHE A 1 487 ? 10.940 -4.270 0.097 1.00 94.38 487 PHE A C 1
ATOM 3719 O O . PHE A 1 487 ? 9.735 -4.379 -0.107 1.00 94.38 487 PHE A O 1
ATOM 3726 N N . GLU A 1 488 ? 11.545 -4.828 1.144 1.00 94.62 488 GLU A N 1
ATOM 3727 C CA . GLU A 1 488 ? 10.845 -5.566 2.197 1.00 94.62 488 GLU A CA 1
ATOM 3728 C C . GLU A 1 488 ? 9.884 -4.648 2.965 1.00 94.62 488 GLU A C 1
ATOM 3730 O O . GLU A 1 488 ? 8.734 -5.005 3.225 1.00 94.62 488 GLU A O 1
ATOM 3735 N N . GLU A 1 489 ? 10.329 -3.430 3.289 1.00 95.56 489 GLU A N 1
ATOM 3736 C CA . GLU A 1 489 ? 9.467 -2.422 3.901 1.00 95.56 489 GLU A CA 1
ATOM 3737 C C . GLU A 1 489 ? 8.398 -1.917 2.921 1.00 95.56 489 GLU A C 1
ATOM 3739 O O . GLU A 1 489 ? 7.246 -1.736 3.310 1.00 95.56 489 GLU A O 1
ATOM 3744 N N . LEU A 1 490 ? 8.730 -1.724 1.641 1.00 94.75 490 LEU A N 1
ATOM 3745 C CA . LEU A 1 490 ? 7.742 -1.342 0.630 1.00 94.75 490 LEU A CA 1
ATOM 3746 C C . LEU A 1 490 ? 6.606 -2.375 0.530 1.00 94.75 490 LEU A C 1
ATOM 3748 O O . LEU A 1 490 ? 5.436 -1.992 0.539 1.00 94.75 490 LEU A O 1
ATOM 3752 N N . GLU A 1 491 ? 6.934 -3.669 0.470 1.00 94.38 491 GLU A N 1
ATOM 3753 C CA . GLU A 1 491 ? 5.952 -4.758 0.439 1.00 94.38 491 GLU A CA 1
ATOM 3754 C C . GLU A 1 491 ? 5.056 -4.749 1.688 1.00 94.38 491 GLU A C 1
ATOM 3756 O O . GLU A 1 491 ? 3.827 -4.858 1.581 1.00 94.38 491 GLU A O 1
ATOM 3761 N N . SER A 1 492 ? 5.639 -4.541 2.876 1.00 92.69 492 SER A N 1
ATOM 3762 C CA . SER A 1 492 ? 4.876 -4.492 4.128 1.00 92.69 492 SER A CA 1
ATOM 3763 C C . SER A 1 492 ? 3.875 -3.333 4.150 1.00 92.69 492 SER A C 1
ATOM 3765 O O . SER A 1 492 ? 2.753 -3.492 4.644 1.00 92.69 492 SER A O 1
ATOM 3767 N N . LYS A 1 493 ? 4.228 -2.199 3.535 1.00 92.75 493 LYS A N 1
ATOM 3768 C CA . LYS A 1 493 ? 3.383 -1.006 3.435 1.00 92.75 493 LYS A CA 1
ATOM 3769 C C . LYS A 1 493 ? 2.451 -0.995 2.229 1.00 92.75 493 LYS A C 1
ATOM 3771 O O . LYS A 1 493 ? 1.784 0.008 2.020 1.00 92.75 493 LYS A O 1
ATOM 3776 N N . TRP A 1 494 ? 2.370 -2.041 1.419 1.00 94.31 494 TRP A N 1
ATOM 3777 C CA . TRP A 1 494 ? 1.508 -2.050 0.235 1.00 94.31 494 TRP A CA 1
ATOM 3778 C C . TRP A 1 494 ? 0.323 -3.002 0.378 1.00 94.31 494 TRP A C 1
ATOM 3780 O O . TRP A 1 494 ? 0.408 -3.967 1.139 1.00 94.31 494 TRP A O 1
ATOM 3790 N N . PRO A 1 495 ? -0.799 -2.772 -0.333 1.00 95.56 495 PRO A N 1
ATOM 3791 C CA . PRO A 1 495 ? -1.973 -3.636 -0.261 1.00 95.56 495 PRO A CA 1
ATOM 3792 C C . PRO A 1 495 ? -1.821 -4.910 -1.116 1.00 95.56 495 PRO A C 1
ATOM 3794 O O . PRO A 1 495 ? -2.689 -5.246 -1.925 1.00 95.56 495 PRO A O 1
ATOM 3797 N N . LEU A 1 496 ? -0.698 -5.610 -0.943 1.00 95.69 496 LEU A N 1
ATOM 3798 C CA . LEU A 1 496 ? -0.316 -6.812 -1.682 1.00 95.69 496 LEU A CA 1
ATOM 3799 C C . LEU A 1 496 ? -0.284 -8.041 -0.780 1.00 95.69 496 LEU A C 1
ATOM 3801 O O . LEU A 1 496 ? -0.041 -7.925 0.420 1.00 95.69 496 LEU A O 1
ATOM 3805 N N . SER A 1 497 ? -0.514 -9.215 -1.360 1.00 95.56 497 SER A N 1
ATOM 3806 C CA . SER A 1 497 ? -0.220 -10.498 -0.716 1.00 95.56 497 SER A CA 1
ATOM 3807 C C . SER A 1 497 ? 1.224 -10.942 -0.953 1.00 95.56 497 SER A C 1
ATOM 3809 O O . SER A 1 497 ? 1.760 -11.678 -0.135 1.00 95.56 497 SER A O 1
ATOM 3811 N N . ASP A 1 498 ? 1.817 -10.517 -2.074 1.00 95.31 498 ASP A N 1
ATOM 3812 C CA . ASP A 1 498 ? 3.173 -10.870 -2.509 1.00 95.31 498 ASP A CA 1
ATOM 3813 C C . ASP A 1 498 ? 3.703 -9.802 -3.483 1.00 95.31 498 ASP A C 1
ATOM 3815 O O . ASP A 1 498 ? 2.980 -9.374 -4.398 1.00 95.31 498 ASP A O 1
ATOM 3819 N N . LEU A 1 499 ? 4.953 -9.379 -3.296 1.00 95.50 499 LEU A N 1
ATOM 3820 C CA . LEU A 1 499 ? 5.697 -8.522 -4.218 1.00 95.50 499 LEU A CA 1
ATOM 3821 C C . LEU A 1 499 ? 6.900 -9.277 -4.795 1.00 95.50 499 LEU A C 1
ATOM 3823 O O . LEU A 1 499 ? 7.931 -9.452 -4.149 1.00 95.50 499 LEU A O 1
ATOM 3827 N N . GLU A 1 500 ? 6.820 -9.639 -6.072 1.00 95.88 500 GLU A N 1
ATOM 3828 C CA . GLU A 1 500 ? 7.953 -10.221 -6.785 1.00 95.88 500 GLU A CA 1
ATOM 3829 C C . GLU A 1 500 ? 8.811 -9.118 -7.417 1.00 95.88 500 GLU A C 1
ATOM 3831 O O . GLU A 1 500 ? 8.469 -8.545 -8.457 1.00 95.88 500 GLU A O 1
ATOM 3836 N N . MET A 1 501 ? 9.960 -8.851 -6.800 1.00 94.88 501 MET A N 1
ATOM 3837 C CA . MET A 1 501 ? 10.956 -7.903 -7.295 1.00 94.88 501 MET A CA 1
ATOM 3838 C C . MET A 1 501 ? 11.828 -8.509 -8.401 1.00 94.88 501 MET A C 1
ATOM 3840 O O . MET A 1 501 ? 12.572 -9.462 -8.178 1.00 94.88 501 MET A O 1
ATOM 3844 N N . ARG A 1 502 ? 11.797 -7.908 -9.594 1.00 95.62 502 ARG A N 1
ATOM 3845 C CA . ARG A 1 502 ? 12.671 -8.229 -10.734 1.00 95.62 502 ARG A CA 1
ATOM 3846 C C . ARG A 1 502 ? 13.518 -7.019 -11.082 1.00 95.62 502 ARG A C 1
ATOM 3848 O O . ARG A 1 502 ? 13.190 -6.252 -11.985 1.00 95.62 502 ARG A O 1
ATOM 3855 N N . ARG A 1 503 ? 14.589 -6.829 -10.324 1.00 94.31 503 ARG A N 1
ATOM 3856 C CA . ARG A 1 503 ? 15.480 -5.681 -10.466 1.00 94.31 503 ARG A CA 1
ATOM 3857 C C . ARG A 1 503 ? 16.668 -6.024 -11.358 1.00 94.31 503 ARG A C 1
ATOM 3859 O O . ARG A 1 503 ? 17.379 -6.989 -11.090 1.00 94.31 503 ARG A O 1
ATOM 3866 N N . LEU A 1 504 ? 16.875 -5.232 -12.405 1.00 95.50 504 LEU A N 1
ATOM 3867 C CA . LEU A 1 504 ? 18.077 -5.259 -13.225 1.00 95.50 504 LEU A CA 1
ATOM 3868 C C . LEU A 1 504 ? 18.937 -4.042 -12.887 1.00 95.50 504 LEU A C 1
ATOM 3870 O O . LEU A 1 504 ? 18.592 -2.902 -13.208 1.00 95.50 504 LEU A O 1
ATOM 3874 N N . GLU A 1 505 ? 20.049 -4.313 -12.219 1.00 92.25 505 GLU A N 1
ATOM 3875 C CA . GLU A 1 505 ? 20.957 -3.292 -11.709 1.00 92.25 505 GLU A CA 1
ATOM 3876 C C . GLU A 1 505 ? 21.944 -2.831 -12.794 1.00 92.25 505 GLU A C 1
ATOM 3878 O O . GLU A 1 505 ? 22.336 -3.600 -13.673 1.00 92.25 505 GLU A O 1
ATOM 3883 N N . ASN A 1 506 ? 22.393 -1.576 -12.701 1.00 89.00 506 ASN A N 1
ATOM 3884 C CA . ASN A 1 506 ? 23.505 -1.021 -13.484 1.00 89.00 506 ASN A CA 1
ATOM 3885 C C . ASN A 1 506 ? 23.339 -1.080 -15.022 1.00 89.00 506 ASN A C 1
ATOM 3887 O O . ASN A 1 506 ? 24.263 -1.441 -15.756 1.00 89.00 506 ASN A O 1
ATOM 3891 N N . VAL A 1 507 ? 22.177 -0.667 -15.532 1.00 94.88 507 VAL A N 1
ATOM 3892 C CA . VAL A 1 507 ? 21.950 -0.474 -16.972 1.00 94.88 507 VAL A CA 1
ATOM 3893 C C . VAL A 1 507 ? 22.571 0.857 -17.400 1.00 94.88 507 VAL A C 1
ATOM 3895 O O . VAL A 1 507 ? 21.995 1.922 -17.191 1.00 94.88 507 VAL A O 1
ATOM 3898 N N . VAL A 1 508 ? 23.766 0.822 -17.990 1.00 93.25 508 VAL A N 1
ATOM 3899 C CA . VAL A 1 508 ? 24.488 2.040 -18.391 1.00 93.25 508 VAL A CA 1
ATOM 3900 C C . VAL A 1 508 ? 24.122 2.462 -19.806 1.00 93.25 508 VAL A C 1
ATOM 3902 O O . VAL A 1 508 ? 24.366 1.730 -20.765 1.00 93.25 508 VAL A O 1
ATOM 3905 N N . PHE A 1 509 ? 23.623 3.690 -19.948 1.00 94.56 509 PHE A N 1
ATOM 3906 C CA . PHE A 1 509 ? 23.443 4.324 -21.250 1.00 94.56 509 PHE A CA 1
ATOM 3907 C C . PHE A 1 509 ? 24.485 5.431 -21.455 1.00 94.56 509 PHE A C 1
ATOM 3909 O O . PHE A 1 509 ? 24.308 6.537 -20.943 1.00 94.56 509 PHE A O 1
ATOM 3916 N N . PRO A 1 510 ? 25.573 5.166 -22.209 1.00 91.56 510 PRO A N 1
ATOM 3917 C CA . PRO A 1 510 ? 26.624 6.155 -22.468 1.00 91.56 510 PRO A CA 1
ATOM 3918 C C . PRO A 1 510 ? 26.168 7.285 -23.402 1.00 91.56 510 PRO A C 1
ATOM 3920 O O . PRO A 1 510 ? 26.796 8.337 -23.473 1.00 91.56 510 PRO A O 1
ATOM 3923 N N . GLU A 1 511 ? 25.074 7.065 -24.125 1.00 94.19 511 GLU A N 1
ATOM 3924 C CA . GLU A 1 511 ? 24.455 8.011 -25.038 1.00 94.19 511 GLU A CA 1
ATOM 3925 C C . GLU A 1 511 ? 22.937 7.925 -24.877 1.00 94.19 511 GLU A C 1
ATOM 3927 O O . GLU A 1 511 ? 22.391 6.836 -24.694 1.00 94.19 511 GLU A O 1
ATOM 3932 N N . LEU A 1 512 ? 22.260 9.071 -24.904 1.00 95.81 512 LEU A N 1
ATOM 3933 C CA . LEU A 1 512 ? 20.835 9.205 -24.621 1.00 95.81 512 LEU A CA 1
ATOM 3934 C C . LEU A 1 512 ? 20.146 9.956 -25.757 1.00 95.81 512 LEU A C 1
ATOM 3936 O O . LEU A 1 512 ? 20.671 10.950 -26.253 1.00 95.81 512 LEU A O 1
ATOM 3940 N N . VAL A 1 513 ? 18.927 9.545 -26.098 1.00 97.38 513 VAL A N 1
ATOM 3941 C CA . VAL A 1 513 ? 17.987 10.350 -26.882 1.00 97.38 513 VAL A CA 1
ATOM 3942 C C . VAL A 1 513 ? 16.971 10.973 -25.931 1.00 97.38 513 VAL A C 1
ATOM 3944 O O . VAL A 1 513 ? 16.172 10.270 -25.313 1.00 97.38 513 VAL A O 1
ATOM 3947 N N . ILE A 1 514 ? 17.015 12.296 -25.812 1.00 96.06 514 ILE A N 1
ATOM 3948 C CA . ILE A 1 514 ? 16.086 13.099 -25.021 1.00 96.06 514 ILE A CA 1
ATOM 3949 C C . ILE A 1 514 ? 14.896 13.485 -25.910 1.00 96.06 514 ILE A C 1
ATOM 3951 O O . ILE A 1 514 ? 15.117 14.068 -26.977 1.00 96.06 514 ILE A O 1
ATOM 3955 N N . PRO A 1 515 ? 13.646 13.176 -25.514 1.00 95.25 515 PRO A N 1
ATOM 3956 C CA . PRO A 1 515 ? 12.464 13.561 -26.279 1.00 95.25 515 PRO A CA 1
ATOM 3957 C C . PRO A 1 515 ? 12.298 15.084 -26.425 1.00 95.25 515 PRO A C 1
ATOM 3959 O O . PRO A 1 515 ? 12.829 15.840 -25.606 1.00 95.25 515 PRO A O 1
ATOM 3962 N N . PRO A 1 516 ? 11.527 15.554 -27.424 1.00 93.25 516 PRO A N 1
ATOM 3963 C CA . PRO A 1 516 ? 11.209 16.973 -27.577 1.00 93.25 516 PRO A CA 1
ATOM 3964 C C . PRO A 1 516 ? 10.520 17.544 -26.327 1.00 93.25 516 PRO A C 1
ATOM 3966 O O . PRO A 1 516 ? 9.645 16.897 -25.745 1.00 93.25 516 PRO A O 1
ATOM 3969 N N . ARG A 1 517 ? 10.873 18.773 -25.928 1.00 87.56 517 ARG A N 1
ATOM 3970 C CA . ARG A 1 517 ? 10.266 19.471 -24.776 1.00 87.56 517 ARG A CA 1
ATOM 3971 C C . ARG A 1 517 ? 10.251 20.982 -24.970 1.00 87.56 517 ARG A C 1
ATOM 3973 O O . ARG A 1 517 ? 11.228 21.532 -25.452 1.00 87.56 517 ARG A O 1
ATOM 3980 N N . ALA A 1 518 ? 9.185 21.665 -24.547 1.00 74.00 518 ALA A N 1
ATOM 3981 C CA . ALA A 1 518 ? 9.143 23.129 -24.387 1.00 74.00 518 ALA A CA 1
ATOM 3982 C C . ALA A 1 518 ? 9.819 23.947 -25.521 1.00 74.00 518 ALA A C 1
ATOM 3984 O O . ALA A 1 518 ? 10.606 24.854 -25.254 1.00 74.00 518 ALA A O 1
ATOM 3985 N N . ASN A 1 519 ? 9.484 23.649 -26.783 1.00 83.31 519 ASN A N 1
ATOM 3986 C CA . ASN A 1 519 ? 10.057 24.250 -28.005 1.00 83.31 519 ASN A CA 1
ATOM 3987 C C . ASN A 1 519 ? 11.491 23.819 -28.378 1.00 83.31 519 ASN A C 1
ATOM 3989 O O . ASN A 1 519 ? 12.118 24.460 -29.220 1.00 83.31 519 ASN A O 1
ATOM 3993 N N . LEU A 1 520 ? 12.005 22.735 -27.802 1.00 91.75 520 LEU A N 1
ATOM 3994 C CA . LEU A 1 520 ? 13.247 22.077 -28.203 1.00 91.75 520 LEU A CA 1
ATOM 3995 C C . LEU A 1 520 ? 12.921 20.779 -28.955 1.00 91.75 520 LEU A C 1
ATOM 3997 O O . LEU A 1 520 ? 12.052 20.026 -28.498 1.00 91.75 520 LEU A O 1
ATOM 4001 N N . PRO A 1 521 ? 13.602 20.494 -30.079 1.00 93.69 521 PRO A N 1
ATOM 4002 C CA . PRO A 1 521 ? 13.482 19.204 -30.744 1.00 93.69 521 PRO A CA 1
ATOM 4003 C C . PRO A 1 521 ? 14.120 18.106 -29.885 1.00 93.69 521 PRO A C 1
ATOM 4005 O O . PRO A 1 521 ? 14.822 18.386 -28.911 1.00 93.69 521 PRO A O 1
ATOM 4008 N N . ALA A 1 522 ? 13.904 16.846 -30.264 1.00 95.44 522 ALA A N 1
ATOM 4009 C CA . ALA A 1 522 ? 14.655 15.742 -29.677 1.00 95.44 522 ALA A CA 1
ATOM 4010 C C . ALA A 1 522 ? 16.169 15.976 -29.835 1.00 95.44 522 ALA A C 1
ATOM 4012 O O . ALA A 1 522 ? 16.609 16.488 -30.869 1.00 95.44 522 ALA A O 1
ATOM 4013 N N . ALA A 1 523 ? 16.950 15.568 -28.836 1.00 95.94 523 ALA A N 1
ATOM 4014 C CA . ALA A 1 523 ? 18.403 15.723 -28.817 1.00 95.94 523 ALA A CA 1
ATOM 4015 C C . ALA A 1 523 ? 19.076 14.391 -28.485 1.00 95.94 523 ALA A C 1
ATOM 4017 O O . ALA A 1 523 ? 18.626 13.672 -27.594 1.00 95.94 523 ALA A O 1
ATOM 4018 N N . ARG A 1 524 ? 20.163 14.069 -29.185 1.00 96.94 524 ARG A N 1
ATOM 4019 C CA . ARG A 1 524 ? 20.966 12.870 -28.938 1.00 96.94 524 ARG A CA 1
ATOM 4020 C C . ARG A 1 524 ? 22.313 13.296 -28.369 1.00 96.94 524 ARG A C 1
ATOM 4022 O O . ARG A 1 524 ? 23.018 14.068 -29.010 1.00 96.94 524 ARG A O 1
ATOM 4029 N N . VAL A 1 525 ? 22.626 12.846 -27.156 1.00 96.50 525 VAL A N 1
ATOM 4030 C CA . VAL A 1 525 ? 23.701 13.417 -26.331 1.00 96.50 525 VAL A CA 1
ATOM 4031 C C . VAL A 1 525 ? 24.456 12.352 -25.542 1.00 96.50 525 VAL A C 1
ATOM 4033 O O . VAL A 1 525 ? 23.870 11.377 -25.077 1.00 96.50 525 VAL A O 1
ATOM 4036 N N . LYS A 1 526 ? 25.752 12.571 -25.328 1.00 94.75 526 LYS A N 1
ATOM 4037 C CA . LYS A 1 526 ? 26.667 11.715 -24.551 1.00 94.75 526 LYS A CA 1
ATOM 4038 C C . LYS A 1 526 ? 27.097 12.345 -23.228 1.00 94.75 526 LYS A C 1
ATOM 4040 O O . LYS A 1 526 ? 27.818 11.728 -22.449 1.00 94.75 526 LYS A O 1
ATOM 4045 N N . SER A 1 527 ? 26.690 13.586 -22.962 1.00 95.38 527 SER A N 1
ATOM 4046 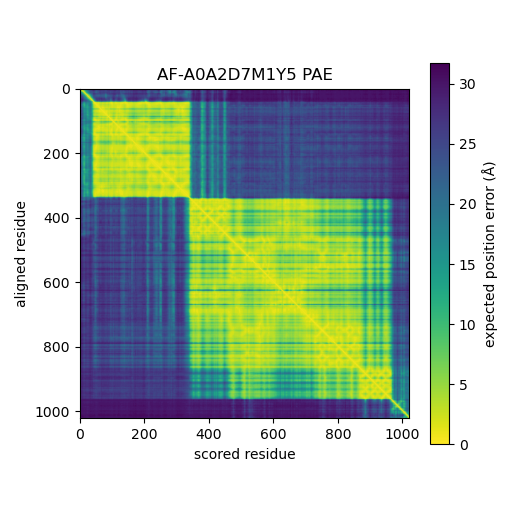C CA . SER A 1 527 ? 26.944 14.256 -21.687 1.00 95.38 527 SER A CA 1
ATOM 4047 C C . SER A 1 527 ? 25.956 15.392 -21.420 1.00 95.38 527 SER A C 1
ATOM 4049 O O . SER A 1 527 ? 25.310 15.911 -22.331 1.00 95.38 527 SER A O 1
ATOM 4051 N N . GLN A 1 528 ? 25.895 15.843 -20.164 1.00 94.94 528 GLN A N 1
ATOM 4052 C CA . GLN A 1 528 ? 25.139 17.044 -19.785 1.00 94.94 528 GLN A CA 1
ATOM 4053 C C . GLN A 1 528 ? 25.671 18.313 -20.479 1.00 94.94 528 GLN A C 1
ATOM 4055 O O . GLN A 1 528 ? 24.896 19.209 -20.804 1.00 94.94 528 GLN A O 1
ATOM 4060 N N . ALA A 1 529 ? 26.986 18.390 -20.721 1.00 95.75 529 ALA A N 1
ATOM 4061 C CA . ALA A 1 529 ? 27.614 19.526 -21.396 1.00 95.75 529 ALA A CA 1
ATOM 4062 C C . ALA A 1 529 ? 27.218 19.591 -22.876 1.00 95.75 529 ALA A C 1
ATOM 4064 O O . ALA A 1 529 ? 26.875 20.658 -23.371 1.00 95.75 529 ALA A O 1
ATOM 4065 N N . GLU A 1 530 ? 27.193 18.441 -23.548 1.00 96.12 530 GLU A N 1
ATOM 4066 C CA . GLU A 1 530 ? 26.729 18.340 -24.932 1.00 96.12 530 GLU A CA 1
ATOM 4067 C C . GLU A 1 530 ? 25.242 18.693 -25.047 1.00 96.12 530 GLU A C 1
ATOM 4069 O O . GLU A 1 530 ? 24.843 19.397 -25.968 1.00 96.12 530 GLU A O 1
ATOM 4074 N N . TYR A 1 531 ? 24.419 18.278 -24.081 1.00 95.00 531 TYR A N 1
ATOM 4075 C CA . TYR A 1 531 ? 23.018 18.693 -24.037 1.00 95.00 531 TYR A CA 1
ATOM 4076 C C . TYR A 1 531 ? 22.861 20.213 -23.929 1.00 95.00 531 TYR A C 1
ATOM 4078 O O . TYR A 1 531 ? 22.066 20.804 -24.663 1.00 95.00 531 TYR A O 1
ATOM 4086 N N . LEU A 1 532 ? 23.647 20.856 -23.063 1.00 94.69 532 LEU A N 1
ATOM 4087 C CA . LEU A 1 532 ? 23.669 22.312 -22.947 1.00 94.69 532 LEU A CA 1
ATOM 4088 C C . LEU A 1 532 ? 24.141 22.982 -24.243 1.00 94.69 532 LEU A C 1
ATOM 4090 O O . LEU A 1 532 ? 23.555 23.979 -24.652 1.00 94.69 532 LEU A O 1
ATOM 4094 N N . GLU A 1 533 ? 25.162 22.436 -24.900 1.00 95.75 533 GLU A N 1
ATOM 4095 C CA . GLU A 1 533 ? 25.671 22.951 -26.174 1.00 95.75 533 GLU A CA 1
ATOM 4096 C C . GLU A 1 533 ? 24.626 22.848 -27.294 1.00 95.75 533 GLU A C 1
ATOM 4098 O O . GLU A 1 533 ? 24.392 23.823 -28.007 1.00 95.75 533 GLU A O 1
ATOM 4103 N N . GLN A 1 534 ? 23.954 21.698 -27.418 1.00 94.06 534 GLN A N 1
ATOM 4104 C CA . GLN A 1 534 ? 22.956 21.463 -28.463 1.00 94.06 534 GLN A CA 1
ATOM 4105 C C . GLN A 1 534 ? 21.661 22.257 -28.240 1.00 94.06 534 GLN A C 1
ATOM 4107 O O . GLN A 1 534 ? 21.045 22.714 -29.202 1.00 94.06 534 GLN A O 1
ATOM 4112 N N . THR A 1 535 ? 21.215 22.400 -26.988 1.00 92.12 535 THR A N 1
ATOM 4113 C CA . THR A 1 535 ? 19.867 22.918 -26.679 1.00 92.12 535 THR A CA 1
ATOM 4114 C C . THR A 1 535 ? 19.855 24.313 -26.060 1.00 92.12 535 THR A C 1
ATOM 4116 O O . THR A 1 535 ? 18.807 24.957 -26.006 1.00 92.12 535 THR A O 1
ATOM 4119 N N . GLY A 1 536 ? 20.996 24.787 -25.556 1.00 93.50 536 GLY A N 1
ATOM 4120 C CA . GLY A 1 536 ? 21.087 26.011 -24.761 1.00 93.50 536 GLY A CA 1
ATOM 4121 C C . GLY A 1 536 ? 20.432 25.912 -23.378 1.00 93.50 536 GLY A C 1
ATOM 4122 O O . GLY A 1 536 ? 20.303 26.936 -22.709 1.00 93.50 536 GLY A O 1
ATOM 4123 N N . GLN A 1 537 ? 20.007 24.718 -22.943 1.00 92.31 537 GLN A N 1
ATOM 4124 C CA . GLN A 1 537 ? 19.353 24.486 -21.653 1.00 92.31 537 GLN A CA 1
ATOM 4125 C C . GLN A 1 537 ? 20.189 23.575 -20.746 1.00 92.31 537 GLN A C 1
ATOM 4127 O O . GLN A 1 537 ? 20.833 22.646 -21.235 1.00 92.31 537 GLN A O 1
ATOM 4132 N N . PRO A 1 538 ? 20.181 23.798 -19.420 1.00 92.12 538 PRO A N 1
ATOM 4133 C CA . PRO A 1 538 ? 20.817 22.875 -18.490 1.00 92.12 538 PRO A CA 1
ATOM 4134 C C . PRO A 1 538 ? 20.128 21.504 -18.517 1.00 92.12 538 PRO A C 1
ATOM 4136 O O . PRO A 1 538 ? 18.932 21.388 -18.797 1.00 92.12 538 PRO A O 1
ATOM 4139 N N . PHE A 1 539 ? 20.899 20.466 -18.199 1.00 90.75 539 PHE A N 1
ATOM 4140 C CA . PHE A 1 539 ? 20.389 19.107 -18.057 1.00 90.75 539 PHE A CA 1
ATOM 4141 C C . PHE A 1 539 ? 19.659 18.970 -16.715 1.00 90.75 539 PHE A C 1
ATOM 4143 O O . PHE A 1 539 ? 20.282 19.115 -15.664 1.00 90.75 539 PHE A O 1
ATOM 4150 N N . ASP A 1 540 ? 18.358 18.683 -16.741 1.00 86.94 540 ASP A N 1
ATOM 4151 C CA . ASP A 1 540 ? 17.513 18.615 -15.535 1.00 86.94 540 ASP A CA 1
ATOM 4152 C C . ASP A 1 540 ? 16.944 17.205 -15.337 1.00 86.94 540 ASP A C 1
ATOM 4154 O O . ASP A 1 540 ? 15.735 16.966 -15.358 1.00 86.94 540 ASP A O 1
ATOM 4158 N N . GLY A 1 541 ? 17.846 16.223 -15.295 1.00 83.88 541 GLY A N 1
ATOM 4159 C CA . GLY A 1 541 ? 17.527 14.796 -15.162 1.00 83.88 541 GLY A CA 1
ATOM 4160 C C . GLY A 1 541 ? 16.875 14.155 -16.388 1.00 83.88 541 GLY A C 1
ATOM 4161 O O . GLY A 1 541 ? 17.030 12.959 -16.605 1.00 83.88 541 GLY A O 1
ATOM 4162 N N . GLU A 1 542 ? 16.171 14.939 -17.205 1.00 91.00 542 GLU A N 1
ATOM 4163 C CA . GLU A 1 542 ? 15.515 14.533 -18.448 1.00 91.00 542 GLU A CA 1
ATOM 4164 C C . GLU A 1 542 ? 14.661 13.262 -18.297 1.00 91.00 542 GLU A C 1
ATOM 4166 O O . GLU A 1 542 ? 14.769 12.301 -19.063 1.00 91.00 542 GLU A O 1
ATOM 4171 N N . GLN A 1 543 ? 13.770 13.270 -17.298 1.00 92.38 543 GLN A N 1
ATOM 4172 C CA . GLN A 1 543 ? 12.879 12.151 -16.941 1.00 92.38 543 GLN A CA 1
ATOM 4173 C C . GLN A 1 543 ? 11.992 11.680 -18.106 1.00 92.38 543 GLN A C 1
ATOM 4175 O O . GLN A 1 543 ? 11.601 10.516 -18.160 1.00 92.38 543 GLN A O 1
ATOM 4180 N N . ALA A 1 544 ? 11.707 12.561 -19.071 1.00 92.19 544 ALA A N 1
ATOM 4181 C CA . ALA A 1 544 ? 10.972 12.219 -20.286 1.00 92.19 544 ALA A CA 1
ATOM 4182 C C . ALA A 1 544 ? 11.639 11.080 -21.079 1.00 92.19 544 ALA A C 1
ATOM 4184 O O . ALA A 1 544 ? 10.937 10.249 -21.655 1.00 92.19 544 ALA A O 1
ATOM 4185 N N . ALA A 1 545 ? 12.976 11.006 -21.078 1.00 95.25 545 ALA A N 1
ATOM 4186 C CA . ALA A 1 545 ? 13.705 9.915 -21.718 1.00 95.25 545 ALA A CA 1
ATOM 4187 C C . ALA A 1 545 ? 13.453 8.582 -20.992 1.00 95.25 545 ALA A C 1
ATOM 4189 O O . ALA A 1 545 ? 13.059 7.602 -21.623 1.00 95.25 545 ALA A O 1
ATOM 4190 N N . ALA A 1 546 ? 13.554 8.573 -19.659 1.00 96.94 546 ALA A N 1
ATOM 4191 C CA . ALA A 1 546 ? 13.236 7.404 -18.842 1.00 96.94 546 ALA A CA 1
ATOM 4192 C C . ALA A 1 546 ? 11.778 6.950 -19.003 1.00 96.94 546 ALA A C 1
ATOM 4194 O O . ALA A 1 546 ? 11.520 5.755 -19.116 1.00 96.94 546 ALA A O 1
ATOM 4195 N N . LEU A 1 547 ? 10.817 7.874 -19.087 1.00 96.12 547 LEU A N 1
ATOM 4196 C CA . LEU A 1 547 ? 9.414 7.534 -19.349 1.00 96.12 547 LEU A CA 1
ATOM 4197 C C . LEU A 1 547 ? 9.235 6.856 -20.715 1.00 96.12 547 LEU A C 1
ATOM 4199 O O . LEU A 1 547 ? 8.489 5.879 -20.825 1.00 96.12 547 LEU A O 1
A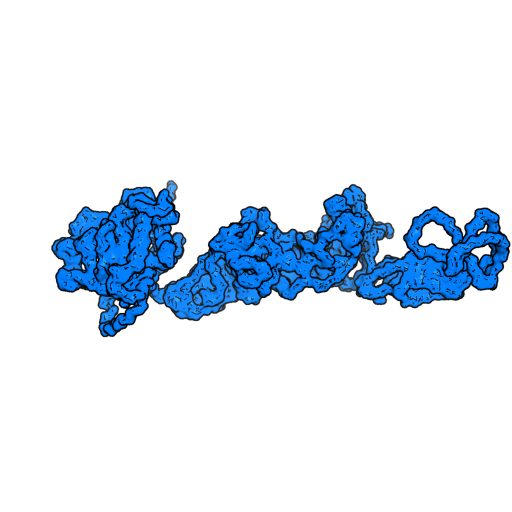TOM 4203 N N . ALA A 1 548 ? 9.939 7.336 -21.745 1.00 96.50 548 ALA A N 1
ATOM 4204 C CA . ALA A 1 548 ? 9.915 6.733 -23.074 1.00 96.50 548 ALA A CA 1
ATOM 4205 C C . ALA A 1 548 ? 10.503 5.310 -23.065 1.00 96.50 548 ALA A C 1
ATOM 4207 O O . ALA A 1 548 ? 9.871 4.392 -23.596 1.00 96.50 548 ALA A O 1
ATOM 4208 N N . TRP A 1 549 ? 11.649 5.102 -22.403 1.00 97.94 549 TRP A N 1
ATOM 4209 C CA . TRP A 1 549 ? 12.254 3.774 -22.239 1.00 97.94 549 TRP A CA 1
ATOM 4210 C C . TRP A 1 549 ? 11.355 2.833 -21.443 1.00 97.94 549 TRP A C 1
ATOM 4212 O O . TRP A 1 549 ? 11.123 1.704 -21.867 1.00 97.94 549 TRP A O 1
ATOM 4222 N N . ASN A 1 550 ? 10.785 3.301 -20.331 1.00 97.50 550 ASN A N 1
ATOM 4223 C CA . ASN A 1 550 ? 9.907 2.493 -19.492 1.00 97.50 550 ASN A CA 1
ATOM 4224 C C . ASN A 1 550 ? 8.666 2.034 -20.271 1.00 97.50 550 ASN A C 1
ATOM 4226 O O . ASN A 1 550 ? 8.290 0.863 -20.245 1.00 97.50 550 ASN A O 1
ATOM 4230 N N . GLY A 1 551 ? 8.060 2.947 -21.037 1.00 96.56 551 GLY A N 1
ATOM 4231 C CA . GLY A 1 551 ? 6.950 2.621 -21.925 1.00 96.56 551 GLY A CA 1
ATOM 4232 C C . GLY A 1 551 ? 7.327 1.578 -22.981 1.00 96.56 551 GLY A C 1
ATOM 4233 O O . GLY A 1 551 ? 6.551 0.651 -23.217 1.00 96.56 551 GLY A O 1
ATOM 4234 N N . ALA A 1 552 ? 8.502 1.713 -23.602 1.00 97.44 552 ALA A N 1
ATOM 4235 C CA . ALA A 1 552 ? 9.001 0.779 -24.608 1.00 97.44 552 ALA A CA 1
ATOM 4236 C C . ALA A 1 552 ? 9.259 -0.620 -24.023 1.00 97.44 552 ALA A C 1
ATOM 4238 O O . ALA A 1 552 ? 8.727 -1.604 -24.535 1.00 97.44 552 ALA A O 1
ATOM 4239 N N . LEU A 1 553 ? 10.004 -0.707 -22.917 1.00 97.19 553 LEU A N 1
ATOM 4240 C CA . LEU A 1 553 ? 10.344 -1.968 -22.247 1.00 97.19 553 LEU A CA 1
ATOM 4241 C C . LEU A 1 553 ? 9.104 -2.698 -21.731 1.00 97.19 553 LEU A C 1
ATOM 4243 O O . LEU A 1 553 ? 8.981 -3.912 -21.887 1.00 97.19 553 LEU A O 1
ATOM 4247 N N . ARG A 1 554 ? 8.133 -1.957 -21.192 1.00 95.25 554 ARG A N 1
ATOM 4248 C CA . ARG A 1 554 ? 6.838 -2.517 -20.808 1.00 95.25 554 ARG A CA 1
ATOM 4249 C C . ARG A 1 554 ? 6.113 -3.127 -22.009 1.00 95.25 554 ARG A C 1
ATOM 4251 O O . ARG A 1 554 ? 5.699 -4.282 -21.936 1.00 95.25 554 ARG A O 1
ATOM 4258 N N . ARG A 1 555 ? 5.994 -2.384 -23.121 1.00 95.62 555 ARG A N 1
ATOM 4259 C CA . ARG A 1 555 ? 5.338 -2.868 -24.351 1.00 95.62 555 ARG A CA 1
ATOM 4260 C C . ARG A 1 555 ? 6.031 -4.092 -24.951 1.00 95.62 555 ARG A C 1
ATOM 4262 O O . ARG A 1 555 ? 5.334 -4.914 -25.540 1.00 95.62 555 ARG A O 1
ATOM 4269 N N . ALA A 1 556 ? 7.346 -4.225 -24.779 1.00 96.88 556 ALA A N 1
ATOM 4270 C CA . ALA A 1 556 ? 8.124 -5.371 -25.247 1.00 96.88 556 ALA A CA 1
ATOM 4271 C C . ALA A 1 556 ? 7.755 -6.685 -24.535 1.00 96.88 556 ALA A C 1
ATOM 4273 O O . ALA A 1 556 ? 7.779 -7.743 -25.157 1.00 96.88 556 ALA A O 1
ATOM 4274 N N . GLY A 1 557 ? 7.376 -6.619 -23.251 1.00 94.94 557 GLY A N 1
ATOM 4275 C CA . GLY A 1 557 ? 6.858 -7.770 -22.501 1.00 94.94 557 GLY A CA 1
ATOM 4276 C C . GLY A 1 557 ? 5.345 -7.980 -22.637 1.00 94.94 557 GLY A C 1
ATOM 4277 O O . GLY A 1 557 ? 4.855 -9.088 -22.439 1.00 94.94 557 GLY A O 1
ATOM 4278 N N . GLY A 1 558 ? 4.595 -6.925 -22.961 1.00 94.88 558 GLY A N 1
ATOM 4279 C CA . GLY A 1 558 ? 3.140 -6.943 -23.119 1.00 94.88 558 GLY A CA 1
ATOM 4280 C C . GLY A 1 558 ? 2.572 -5.529 -23.220 1.00 94.88 558 GLY A C 1
ATOM 4281 O O . GLY A 1 558 ? 2.868 -4.668 -22.394 1.00 94.88 558 GLY A O 1
ATOM 4282 N N . ARG A 1 559 ? 1.754 -5.262 -24.242 1.00 92.31 559 ARG A N 1
ATOM 4283 C CA . ARG A 1 559 ? 1.236 -3.912 -24.532 1.00 92.31 559 ARG A CA 1
ATOM 4284 C C . ARG A 1 559 ? 0.104 -3.451 -23.614 1.00 92.31 559 ARG A C 1
ATOM 4286 O O . ARG A 1 559 ? -0.132 -2.247 -23.526 1.00 92.31 559 ARG A O 1
ATOM 4293 N N . SER A 1 560 ? -0.575 -4.367 -22.928 1.00 91.25 560 SER A N 1
ATOM 4294 C CA . SER A 1 560 ? -1.614 -4.030 -21.955 1.00 91.25 560 SER A CA 1
ATOM 4295 C C . SER A 1 560 ? -1.037 -3.598 -20.609 1.00 91.25 560 SER A C 1
ATOM 4297 O O . SER A 1 560 ? 0.115 -3.858 -20.259 1.00 91.25 560 SER A O 1
ATOM 4299 N N . SER A 1 561 ? -1.851 -2.871 -19.849 1.00 81.12 561 SER A N 1
ATOM 4300 C CA . SER A 1 561 ? -1.476 -2.341 -18.546 1.00 81.12 561 SER A CA 1
ATOM 4301 C C . SER A 1 561 ? -1.636 -3.328 -17.403 1.00 81.12 561 SER A C 1
ATOM 4303 O O . SER A 1 561 ? -2.497 -4.196 -17.439 1.00 81.12 561 SER A O 1
ATOM 4305 N N . CYS A 1 562 ? -0.815 -3.126 -16.374 1.00 89.81 562 CYS A N 1
ATOM 4306 C CA . CYS A 1 562 ? -0.971 -3.686 -15.036 1.00 89.81 562 CYS A CA 1
ATOM 4307 C C . CYS A 1 562 ? -1.075 -5.219 -14.921 1.00 89.81 562 CYS A C 1
ATOM 4309 O O . CYS A 1 562 ? -1.789 -5.728 -14.066 1.00 89.81 562 CYS A O 1
ATOM 4311 N N . TYR A 1 563 ? -0.334 -5.966 -15.743 1.00 93.12 563 TYR A N 1
ATOM 4312 C CA . TYR A 1 563 ? 0.016 -7.365 -15.427 1.00 93.12 563 TYR A CA 1
ATOM 4313 C C . TYR A 1 563 ? 1.390 -7.477 -14.735 1.00 93.12 563 TYR A C 1
ATOM 4315 O O . TYR A 1 563 ? 1.718 -8.486 -14.119 1.00 93.12 563 TYR A O 1
ATOM 4323 N N . SER A 1 564 ? 2.206 -6.429 -14.863 1.00 93.62 564 SER A N 1
ATOM 4324 C CA . SER A 1 564 ? 3.445 -6.185 -14.128 1.00 93.62 564 SER A CA 1
ATOM 4325 C C . SER A 1 564 ? 3.608 -4.673 -13.979 1.00 93.62 564 SER A C 1
ATOM 4327 O O . SER A 1 564 ? 3.229 -3.917 -14.882 1.00 93.62 564 SER A O 1
ATOM 4329 N N . LEU A 1 565 ? 4.145 -4.235 -12.841 1.00 96.25 565 LEU A N 1
ATOM 4330 C CA . LEU A 1 565 ? 4.576 -2.861 -12.627 1.00 96.25 565 LEU A CA 1
ATOM 4331 C C . LEU A 1 565 ? 5.970 -2.678 -13.231 1.00 96.25 565 LEU A C 1
ATOM 4333 O O . LEU A 1 565 ? 6.874 -3.445 -12.917 1.00 96.25 565 LEU A O 1
ATOM 4337 N N . SER A 1 566 ? 6.155 -1.668 -14.083 1.00 96.56 566 SER A N 1
ATOM 4338 C CA . SER A 1 566 ? 7.462 -1.362 -14.687 1.00 96.56 566 SER A CA 1
ATOM 4339 C C . SER A 1 566 ? 8.024 -0.042 -14.161 1.00 96.56 566 SER A C 1
ATOM 4341 O O . SER A 1 566 ? 7.380 1.001 -14.300 1.00 96.56 566 SER A O 1
ATOM 4343 N N . TYR A 1 567 ? 9.215 -0.062 -13.568 1.00 97.69 567 TYR A N 1
ATOM 4344 C CA . TYR A 1 567 ? 9.817 1.117 -12.945 1.00 97.69 567 TYR A CA 1
ATOM 4345 C C . TYR A 1 567 ? 11.245 1.365 -13.441 1.00 97.69 567 TYR A C 1
ATOM 4347 O O . TYR A 1 567 ? 12.036 0.430 -13.535 1.00 97.69 567 TYR A O 1
ATOM 4355 N N . ILE A 1 568 ? 11.595 2.618 -13.745 1.00 98.06 568 ILE A N 1
ATOM 4356 C CA . ILE A 1 568 ? 12.984 3.003 -14.043 1.00 98.06 568 ILE A CA 1
ATOM 4357 C C . ILE A 1 568 ? 13.521 3.910 -12.944 1.00 98.06 568 ILE A C 1
ATOM 4359 O O . ILE A 1 568 ? 13.016 5.012 -12.727 1.00 98.06 568 ILE A O 1
ATOM 4363 N N . ASN A 1 569 ? 14.596 3.464 -12.306 1.00 96.88 569 ASN A N 1
ATOM 4364 C CA . ASN A 1 569 ? 15.390 4.291 -11.418 1.00 96.88 569 ASN A CA 1
ATOM 4365 C C . ASN A 1 569 ? 16.435 5.049 -12.230 1.00 96.88 569 ASN A C 1
ATOM 4367 O O . ASN A 1 569 ? 17.173 4.459 -13.017 1.00 96.88 569 ASN A O 1
ATOM 4371 N N . ILE A 1 570 ? 16.503 6.358 -12.026 1.00 95.94 570 ILE A N 1
ATOM 4372 C CA . ILE A 1 570 ? 17.453 7.247 -12.686 1.00 95.94 570 ILE A CA 1
ATOM 4373 C C . ILE A 1 570 ? 18.618 7.502 -11.733 1.00 95.94 570 ILE A C 1
ATOM 4375 O O . ILE A 1 570 ? 18.417 7.968 -10.607 1.00 95.94 570 ILE A O 1
ATOM 4379 N N . TYR A 1 571 ? 19.830 7.233 -12.212 1.00 94.69 571 TYR A N 1
ATOM 4380 C CA . TYR A 1 571 ? 21.085 7.468 -11.504 1.00 94.69 571 TYR A CA 1
ATOM 4381 C C . TYR A 1 571 ? 22.041 8.353 -12.316 1.00 94.69 571 TYR A C 1
ATOM 4383 O O . TYR A 1 571 ? 21.952 8.449 -13.541 1.00 94.69 571 TYR A O 1
ATOM 4391 N N . GLY A 1 572 ? 22.988 8.993 -11.621 1.00 90.50 572 GLY A N 1
ATOM 4392 C CA . GLY A 1 572 ? 24.035 9.837 -12.219 1.00 90.50 572 GLY A CA 1
ATOM 4393 C C . GLY A 1 572 ? 23.647 11.297 -12.451 1.00 90.50 572 GLY A C 1
ATOM 4394 O O . GLY A 1 572 ? 24.511 12.119 -12.757 1.00 90.50 572 GLY A O 1
ATOM 4395 N N . VAL A 1 573 ? 22.376 11.646 -12.256 1.00 91.44 573 VAL A N 1
ATOM 4396 C CA . VAL A 1 573 ? 21.836 12.999 -12.444 1.00 91.44 573 VAL A CA 1
ATOM 4397 C C . VAL A 1 573 ? 20.799 13.321 -11.368 1.00 91.44 573 VAL A C 1
ATOM 4399 O O . VAL A 1 573 ? 20.234 12.418 -10.752 1.00 91.44 573 VAL A O 1
ATOM 4402 N N . ASN A 1 574 ? 20.536 14.610 -11.133 1.00 88.94 574 ASN A N 1
ATOM 4403 C CA . ASN A 1 574 ? 19.408 15.011 -10.296 1.00 88.94 574 ASN A CA 1
ATOM 4404 C C . ASN A 1 574 ? 18.101 14.659 -11.016 1.00 88.94 574 ASN A C 1
ATOM 4406 O O . ASN A 1 574 ? 17.906 15.072 -12.155 1.00 88.94 574 ASN A O 1
ATOM 4410 N N . ALA A 1 575 ? 17.220 13.908 -10.363 1.00 90.25 575 ALA A N 1
ATOM 4411 C CA . ALA A 1 575 ? 15.941 13.489 -10.920 1.00 90.25 575 ALA A CA 1
ATOM 4412 C C . ALA A 1 575 ? 14.845 13.570 -9.852 1.00 90.25 575 ALA A C 1
ATOM 4414 O O . ALA A 1 575 ? 15.096 13.289 -8.677 1.00 90.25 575 ALA A O 1
ATOM 4415 N N . GLY A 1 576 ? 13.643 13.958 -10.279 1.00 91.25 576 GLY A N 1
ATOM 4416 C CA . GLY A 1 576 ? 12.398 13.792 -9.534 1.00 91.25 576 GLY A CA 1
ATOM 4417 C C . GLY A 1 576 ? 11.757 12.448 -9.871 1.00 91.25 576 GLY A C 1
ATOM 4418 O O . GLY A 1 576 ? 12.467 11.454 -10.042 1.00 91.25 576 GLY A O 1
ATOM 4419 N N . GLY A 1 577 ? 10.433 12.427 -9.988 1.00 93.88 577 GLY A N 1
ATOM 4420 C CA . GLY A 1 577 ? 9.689 11.238 -10.365 1.00 93.88 577 GLY A CA 1
ATOM 4421 C C . GLY A 1 577 ? 8.404 11.554 -11.123 1.00 93.88 577 GLY A C 1
ATOM 4422 O O . GLY A 1 577 ? 7.915 12.685 -11.115 1.00 93.88 577 GLY A O 1
ATOM 4423 N N . GLN A 1 578 ? 7.913 10.540 -11.831 1.00 95.50 578 GLN A N 1
ATOM 4424 C CA . GLN A 1 578 ? 6.603 10.552 -12.466 1.00 95.50 578 GLN A CA 1
ATOM 4425 C C . GLN A 1 578 ? 6.107 9.120 -12.650 1.00 95.50 578 GLN A C 1
ATOM 4427 O O . GLN A 1 578 ? 6.811 8.271 -13.203 1.00 95.50 578 GLN A O 1
ATOM 4432 N N . ALA A 1 579 ? 4.856 8.861 -12.284 1.00 96.69 579 ALA A N 1
ATOM 4433 C CA . ALA A 1 579 ? 4.269 7.536 -12.401 1.00 96.69 579 ALA A CA 1
ATOM 4434 C C . ALA A 1 579 ? 2.760 7.546 -12.669 1.00 96.69 579 ALA A C 1
ATOM 4436 O O . ALA A 1 579 ? 2.084 8.568 -12.580 1.00 96.69 579 ALA A O 1
ATOM 4437 N N . GLY A 1 580 ? 2.247 6.383 -13.067 1.00 96.12 580 GLY A N 1
ATOM 4438 C CA . GLY A 1 580 ? 0.848 6.155 -13.402 1.00 96.12 580 GLY A CA 1
ATOM 4439 C C . GLY A 1 580 ? 0.633 4.829 -14.131 1.00 96.12 580 GLY A C 1
ATOM 4440 O O . GLY A 1 580 ? 1.466 4.389 -14.925 1.00 96.12 580 GLY A O 1
ATOM 4441 N N . GLY A 1 581 ? -0.509 4.183 -13.891 1.00 94.38 581 GLY A N 1
ATOM 4442 C CA . GLY A 1 581 ? -0.942 3.026 -14.680 1.00 94.38 581 GLY A CA 1
ATOM 4443 C C . GLY A 1 581 ? -0.007 1.817 -14.584 1.00 94.38 581 GLY A C 1
ATOM 4444 O O . GLY A 1 581 ? 0.347 1.244 -15.622 1.00 94.38 581 GLY A O 1
ATOM 4445 N N . CYS A 1 582 ? 0.421 1.468 -13.367 1.00 95.81 582 CYS A N 1
ATOM 4446 C CA . CYS A 1 582 ? 1.397 0.416 -13.058 1.00 95.81 582 CYS A CA 1
ATOM 4447 C C . CYS A 1 582 ? 2.734 0.617 -13.788 1.00 95.81 582 CYS A C 1
ATOM 4449 O O . CYS A 1 582 ? 3.348 -0.317 -14.301 1.00 95.81 582 CYS A O 1
ATOM 4451 N N . ALA A 1 583 ? 3.180 1.867 -13.878 1.00 97.06 583 ALA A N 1
ATOM 4452 C CA . ALA A 1 583 ? 4.517 2.205 -14.322 1.00 97.06 583 ALA A CA 1
ATOM 4453 C C . ALA A 1 583 ? 4.994 3.502 -13.672 1.00 97.06 583 ALA A C 1
ATOM 4455 O O . ALA A 1 583 ? 4.177 4.330 -13.273 1.00 97.06 583 ALA A O 1
ATOM 4456 N N . GLY A 1 584 ? 6.306 3.691 -13.589 1.00 96.88 584 GLY A N 1
ATOM 4457 C CA . GLY A 1 584 ? 6.875 4.924 -13.065 1.00 96.88 584 GLY A CA 1
ATOM 4458 C C . GLY A 1 584 ? 8.350 5.103 -13.362 1.00 96.88 584 GLY A C 1
ATOM 4459 O O . GLY A 1 584 ? 9.024 4.197 -13.850 1.00 96.88 584 GLY A O 1
ATOM 4460 N N . VAL A 1 585 ? 8.837 6.301 -13.088 1.00 97.69 585 VAL A N 1
ATOM 4461 C CA . VAL A 1 585 ? 10.258 6.619 -13.055 1.00 97.69 585 VAL A CA 1
ATOM 4462 C C . VAL A 1 585 ? 10.544 7.430 -11.806 1.00 97.69 585 VAL A C 1
ATOM 4464 O O . VAL A 1 585 ? 9.693 8.202 -11.365 1.00 97.69 585 VAL A O 1
ATOM 4467 N N . GLY A 1 586 ? 11.742 7.296 -11.256 1.00 95.75 586 GLY A N 1
ATOM 4468 C CA . GLY A 1 586 ? 12.137 8.102 -10.113 1.00 95.75 586 GLY A CA 1
ATOM 4469 C C . GLY A 1 586 ? 13.626 8.069 -9.841 1.00 95.75 586 GLY A C 1
ATOM 4470 O O . GLY A 1 586 ? 14.394 7.377 -10.502 1.00 95.75 586 GLY A O 1
ATOM 4471 N N . ASN A 1 587 ? 14.038 8.838 -8.844 1.00 93.44 587 ASN A N 1
ATOM 4472 C CA . ASN A 1 587 ? 15.419 8.882 -8.393 1.00 93.44 587 ASN A CA 1
ATOM 4473 C C . ASN A 1 587 ? 15.820 7.572 -7.690 1.00 93.44 587 ASN A C 1
ATOM 4475 O O . ASN A 1 587 ? 15.224 7.195 -6.675 1.00 93.44 587 ASN A O 1
ATOM 4479 N N . GLY A 1 588 ? 16.872 6.925 -8.195 1.00 92.12 588 GLY A N 1
ATOM 4480 C CA . GLY A 1 588 ? 17.368 5.640 -7.695 1.00 92.12 588 GLY A CA 1
ATOM 4481 C C . GLY A 1 588 ? 18.027 5.667 -6.310 1.00 92.12 588 GLY A C 1
ATOM 4482 O O . GLY A 1 588 ? 18.424 4.629 -5.792 1.00 92.12 588 GLY A O 1
ATOM 4483 N N . THR A 1 589 ? 18.159 6.840 -5.689 1.00 89.88 589 THR A N 1
ATOM 4484 C CA . THR A 1 589 ? 18.725 6.989 -4.337 1.00 89.88 589 THR A CA 1
ATOM 4485 C C . THR A 1 589 ? 17.753 7.621 -3.339 1.00 89.88 589 THR A C 1
ATOM 4487 O O . THR A 1 589 ? 18.162 7.996 -2.245 1.00 89.88 589 THR A O 1
ATOM 4490 N N . SER A 1 590 ? 16.472 7.782 -3.696 1.00 93.31 590 SER A N 1
ATOM 4491 C CA . SER A 1 590 ? 15.467 8.422 -2.835 1.00 93.31 590 SER A CA 1
ATOM 4492 C C . SER A 1 590 ? 14.274 7.506 -2.571 1.00 93.31 590 SER A C 1
ATOM 4494 O O . SER A 1 590 ? 13.403 7.355 -3.428 1.00 93.31 590 SER A O 1
ATOM 4496 N N . GLN A 1 591 ? 14.193 6.923 -1.368 1.00 93.25 591 GLN A N 1
ATOM 4497 C CA . GLN A 1 591 ? 13.043 6.092 -0.975 1.00 93.25 591 GLN A CA 1
ATOM 4498 C C . GLN A 1 591 ? 11.756 6.914 -0.896 1.00 93.25 591 GLN A C 1
ATOM 4500 O O . GLN A 1 591 ? 10.684 6.401 -1.193 1.00 93.25 591 GLN A O 1
ATOM 4505 N N . GLY A 1 592 ? 11.867 8.196 -0.526 1.00 94.06 592 GLY A N 1
ATOM 4506 C CA . GLY A 1 592 ? 10.734 9.115 -0.460 1.00 94.06 592 GLY A CA 1
ATOM 4507 C C . GLY A 1 592 ? 10.102 9.370 -1.831 1.00 94.06 592 GLY A C 1
ATOM 4508 O O . GLY A 1 592 ? 8.881 9.318 -1.963 1.00 94.06 592 GLY A O 1
ATOM 4509 N N . VAL A 1 593 ? 10.929 9.556 -2.870 1.00 94.94 593 VAL A N 1
ATOM 4510 C CA . VAL A 1 593 ? 10.446 9.628 -4.261 1.00 94.94 593 VAL A CA 1
ATOM 4511 C C . VAL A 1 593 ? 9.891 8.273 -4.689 1.00 94.94 593 VAL A C 1
ATOM 4513 O O . VAL A 1 593 ? 8.790 8.226 -5.219 1.00 94.94 593 VAL A O 1
ATOM 4516 N N . LEU A 1 594 ? 10.593 7.170 -4.403 1.00 95.81 594 LEU A N 1
ATOM 4517 C CA . LEU A 1 594 ? 10.140 5.825 -4.766 1.00 95.81 594 LEU A CA 1
ATOM 4518 C C . LEU A 1 594 ? 8.720 5.537 -4.256 1.00 95.81 594 LEU A C 1
ATOM 4520 O O . LEU A 1 594 ? 7.845 5.222 -5.055 1.00 95.81 594 LEU A O 1
ATOM 4524 N N . ILE A 1 595 ? 8.461 5.676 -2.951 1.00 96.19 595 ILE A N 1
ATOM 4525 C CA . ILE A 1 595 ? 7.131 5.383 -2.396 1.00 96.19 595 ILE A CA 1
ATOM 4526 C C . ILE A 1 595 ? 6.057 6.342 -2.934 1.00 96.19 595 ILE A C 1
ATOM 4528 O O . ILE A 1 595 ? 4.939 5.909 -3.203 1.00 96.19 595 ILE A O 1
ATOM 4532 N N . HIS A 1 596 ? 6.390 7.621 -3.136 1.00 97.25 596 HIS A N 1
ATOM 4533 C CA . HIS A 1 596 ? 5.463 8.618 -3.676 1.00 97.25 596 HIS A CA 1
ATOM 4534 C C . HIS A 1 596 ? 5.033 8.277 -5.108 1.00 97.25 596 HIS A C 1
ATOM 4536 O O . HIS A 1 596 ? 3.842 8.180 -5.405 1.00 97.25 596 HIS A O 1
ATOM 4542 N N . GLU A 1 597 ? 6.000 8.022 -5.989 1.00 97.00 597 GLU A N 1
ATOM 4543 C CA . GLU A 1 597 ? 5.722 7.668 -7.379 1.00 97.00 597 GLU A CA 1
ATOM 4544 C C . GLU A 1 597 ? 5.040 6.312 -7.493 1.00 97.00 597 GLU A C 1
ATOM 4546 O O . GLU A 1 597 ? 4.135 6.123 -8.299 1.00 97.00 597 GLU A O 1
ATOM 4551 N N . LEU A 1 598 ? 5.401 5.349 -6.654 1.00 96.31 598 LEU A N 1
ATOM 4552 C CA . LEU A 1 598 ? 4.701 4.077 -6.638 1.00 96.31 598 LEU A CA 1
ATOM 4553 C C . LEU A 1 598 ? 3.231 4.237 -6.190 1.00 96.31 598 LEU A C 1
ATOM 4555 O O . LEU A 1 598 ? 2.361 3.546 -6.723 1.00 96.31 598 LEU A O 1
ATOM 4559 N N . GLY A 1 599 ? 2.912 5.203 -5.321 1.00 97.19 599 GLY A N 1
ATOM 4560 C CA . GLY A 1 599 ? 1.528 5.606 -5.047 1.00 97.19 599 GLY A CA 1
ATOM 4561 C C . GLY A 1 599 ? 0.800 6.112 -6.302 1.00 97.19 599 GLY A C 1
ATOM 4562 O O . GLY A 1 599 ? -0.305 5.657 -6.604 1.00 97.19 599 GLY A O 1
ATOM 4563 N N . HIS A 1 600 ? 1.441 6.969 -7.104 1.00 97.69 600 HIS A N 1
ATOM 4564 C CA . HIS A 1 600 ? 0.919 7.380 -8.416 1.00 97.69 600 HIS A CA 1
ATOM 4565 C C . HIS A 1 600 ? 0.787 6.205 -9.401 1.00 97.69 600 HIS A C 1
ATOM 4567 O O . HIS A 1 600 ? -0.198 6.126 -10.141 1.00 97.69 600 HIS A O 1
ATOM 4573 N N . ALA A 1 601 ? 1.723 5.249 -9.397 1.00 97.12 601 ALA A N 1
ATOM 4574 C CA . ALA A 1 601 ? 1.643 4.036 -10.213 1.00 97.12 601 ALA A CA 1
ATOM 4575 C C . ALA A 1 601 ? 0.383 3.214 -9.893 1.00 97.12 601 ALA A C 1
ATOM 4577 O O . ALA A 1 601 ? -0.173 2.588 -10.799 1.00 97.12 601 ALA A O 1
ATOM 4578 N N . LEU A 1 602 ? -0.091 3.278 -8.644 1.00 97.00 602 LEU A N 1
ATOM 4579 C CA . LEU A 1 602 ? -1.349 2.701 -8.165 1.00 97.00 602 LEU A CA 1
ATOM 4580 C C . LEU A 1 602 ? -2.511 3.715 -8.115 1.00 97.00 602 LEU A C 1
ATOM 4582 O O . LEU A 1 602 ? -3.474 3.539 -7.372 1.00 97.00 602 LEU A O 1
ATOM 4586 N N . SER A 1 603 ? -2.444 4.747 -8.962 1.00 96.50 603 SER A N 1
ATOM 4587 C CA . SER A 1 603 ? -3.510 5.717 -9.246 1.00 96.50 603 SER A CA 1
ATOM 4588 C C . SER A 1 603 ? -3.854 6.707 -8.126 1.00 96.50 603 SER A C 1
ATOM 4590 O O . SER A 1 603 ? -4.887 7.377 -8.216 1.00 96.50 603 SER A O 1
ATOM 4592 N N . LEU A 1 604 ? -3.009 6.864 -7.105 1.00 97.19 604 LEU A N 1
ATOM 4593 C CA . LEU A 1 604 ? -3.214 7.926 -6.118 1.00 97.19 604 LEU A CA 1
ATOM 4594 C C . LEU A 1 604 ? -2.897 9.307 -6.725 1.00 97.19 604 LEU A C 1
ATOM 4596 O O . LEU A 1 604 ? -1.896 9.432 -7.429 1.00 97.19 604 LEU A O 1
ATOM 4600 N N . PRO A 1 605 ? -3.699 10.358 -6.477 1.00 96.06 605 PRO A N 1
ATOM 4601 C CA . PRO A 1 605 ? -3.346 11.739 -6.799 1.00 96.06 605 PRO A CA 1
ATOM 4602 C C . PRO A 1 605 ? -2.487 12.365 -5.686 1.00 96.06 605 PRO A C 1
ATOM 4604 O O . PRO A 1 605 ? -2.282 11.772 -4.630 1.00 96.06 605 PRO A O 1
ATOM 4607 N N . HIS A 1 606 ? -2.035 13.609 -5.876 1.00 95.31 606 HIS A N 1
ATOM 4608 C CA . HIS A 1 606 ? -1.672 14.446 -4.723 1.00 95.31 606 HIS A CA 1
ATOM 4609 C C . HIS A 1 606 ? -2.942 14.827 -3.972 1.00 95.31 606 HIS A C 1
ATOM 4611 O O . HIS A 1 606 ? -3.857 15.394 -4.574 1.00 95.31 606 HIS A O 1
ATOM 4617 N N . TRP A 1 607 ? -2.999 14.565 -2.666 1.00 93.94 607 TRP A N 1
ATOM 4618 C CA . TRP A 1 607 ? -4.230 14.765 -1.894 1.00 93.94 607 TRP A CA 1
ATOM 4619 C C . TRP A 1 607 ? -4.677 16.221 -1.807 1.00 93.94 607 TRP A C 1
ATOM 4621 O O . TRP A 1 607 ? -5.873 16.481 -1.713 1.00 93.94 607 TRP A O 1
ATOM 4631 N N . ALA A 1 608 ? -3.755 17.176 -1.962 1.00 88.94 608 ALA A N 1
ATOM 4632 C CA . ALA A 1 608 ? -4.114 18.588 -2.078 1.00 88.94 608 ALA A CA 1
ATOM 4633 C C . ALA A 1 608 ? -5.045 18.907 -3.265 1.00 88.94 608 ALA A C 1
ATOM 4635 O O . ALA A 1 608 ? -5.719 19.937 -3.251 1.00 88.94 608 ALA A O 1
ATOM 4636 N N . ASN A 1 609 ? -5.098 18.029 -4.270 1.00 88.75 609 ASN A N 1
ATOM 4637 C CA . ASN A 1 609 ? -5.914 18.187 -5.470 1.00 88.75 609 ASN A CA 1
ATOM 4638 C C . ASN A 1 609 ? -7.216 17.365 -5.434 1.00 88.75 609 ASN A C 1
ATOM 4640 O O . ASN A 1 609 ? -7.987 17.439 -6.391 1.00 88.75 609 ASN A O 1
ATOM 4644 N N . ASP A 1 610 ? -7.472 16.589 -4.374 1.00 91.06 610 ASP A N 1
ATOM 4645 C CA . ASP A 1 610 ? -8.662 15.738 -4.257 1.00 91.06 610 ASP A CA 1
ATOM 4646 C C . ASP A 1 610 ? -9.559 16.202 -3.094 1.00 91.06 610 ASP A C 1
ATOM 4648 O O . ASP A 1 610 ? -9.191 16.049 -1.927 1.00 91.06 610 ASP A O 1
ATOM 4652 N N . PRO A 1 611 ? -10.759 16.742 -3.375 1.00 89.50 611 PRO A N 1
ATOM 4653 C CA . PRO A 1 611 ? -11.674 17.197 -2.331 1.00 89.50 611 PRO A CA 1
ATOM 4654 C C . PRO A 1 611 ? -12.268 16.058 -1.486 1.00 89.50 611 PRO A C 1
ATOM 4656 O O . PRO A 1 611 ? -12.895 16.344 -0.469 1.00 89.50 611 PRO A O 1
ATOM 4659 N N . ASN A 1 612 ? -12.116 14.793 -1.895 1.00 93.50 612 ASN A N 1
ATOM 4660 C CA . ASN A 1 612 ? -12.652 13.638 -1.170 1.00 93.50 612 ASN A CA 1
ATOM 4661 C C . ASN A 1 612 ? -11.683 13.087 -0.118 1.00 93.50 612 ASN A C 1
ATOM 4663 O O . ASN A 1 612 ? -12.073 12.211 0.653 1.00 93.50 612 ASN A O 1
ATOM 4667 N N . TYR A 1 613 ? -10.433 13.563 -0.080 1.00 95.81 613 TYR A N 1
ATOM 4668 C CA . TYR A 1 613 ? -9.477 13.102 0.919 1.00 95.81 613 TYR A CA 1
ATOM 4669 C C . TYR A 1 613 ? -9.930 13.528 2.328 1.00 95.81 613 TYR A C 1
ATOM 4671 O O . TYR A 1 613 ? -10.083 14.725 2.583 1.00 95.81 613 TYR A O 1
ATOM 4679 N N . PRO A 1 614 ? -10.146 12.584 3.262 1.00 95.44 614 PRO A N 1
ATOM 4680 C CA . PRO A 1 614 ? -10.835 12.877 4.520 1.00 95.44 614 PRO A CA 1
ATOM 4681 C C . PRO A 1 614 ? -9.942 13.537 5.582 1.00 95.44 614 PRO A C 1
ATOM 4683 O O . PRO A 1 614 ? -10.455 14.108 6.543 1.00 95.44 614 PRO A O 1
ATOM 4686 N N . TYR A 1 615 ? -8.616 13.446 5.451 1.00 94.94 615 TYR A N 1
ATOM 4687 C CA . TYR A 1 615 ? -7.677 13.794 6.521 1.00 94.94 615 TYR A CA 1
ATOM 4688 C C . TYR A 1 615 ? -7.068 15.176 6.316 1.00 94.94 615 TYR A C 1
ATOM 4690 O O . TYR A 1 615 ? -5.942 15.327 5.827 1.00 94.94 615 TYR A O 1
ATOM 4698 N N . VAL A 1 616 ? -7.866 16.186 6.674 1.00 93.06 616 VAL A N 1
ATOM 4699 C CA . VAL A 1 616 ? -7.544 17.605 6.514 1.00 93.06 616 VAL A CA 1
ATOM 4700 C C . VAL A 1 616 ? -7.716 18.367 7.832 1.00 93.06 616 VAL A C 1
ATOM 4702 O O . VAL A 1 616 ? -8.755 18.273 8.482 1.00 93.06 616 VAL A O 1
ATOM 4705 N N . GLY A 1 617 ? -6.736 19.202 8.178 1.00 91.56 617 GLY A N 1
ATOM 4706 C CA . GLY A 1 617 ? -6.756 20.065 9.358 1.00 91.56 617 GLY A CA 1
ATOM 4707 C C . GLY A 1 617 ? -6.576 19.308 10.677 1.00 91.56 617 GLY A C 1
ATOM 4708 O O . GLY A 1 617 ? -6.270 18.121 10.709 1.00 91.56 617 GLY A O 1
ATOM 4709 N N . SER A 1 618 ? -6.708 20.022 11.797 1.00 90.56 618 SER A N 1
ATOM 4710 C CA . SER A 1 618 ? -6.672 19.390 13.120 1.00 90.56 618 SER A CA 1
ATOM 4711 C C . SER A 1 618 ? -7.938 18.564 13.343 1.00 90.56 618 SER A C 1
ATOM 4713 O O . SER A 1 618 ? -9.040 19.036 13.067 1.00 90.56 618 SER A O 1
ATOM 4715 N N . MET A 1 619 ? -7.797 17.364 13.901 1.00 92.44 619 MET A N 1
ATOM 4716 C CA . MET A 1 619 ? -8.920 16.474 14.205 1.00 92.44 619 MET A CA 1
ATOM 4717 C C . MET A 1 619 ? -8.592 15.557 15.381 1.00 92.44 619 MET A C 1
ATOM 4719 O O . MET A 1 619 ? -7.429 15.223 15.604 1.00 92.44 619 MET A O 1
ATOM 4723 N N . PHE A 1 620 ? -9.619 15.168 16.141 1.00 89.75 620 PHE A N 1
ATOM 4724 C CA . PHE A 1 620 ? -9.492 14.329 17.343 1.00 89.75 620 PHE A CA 1
ATOM 4725 C C . PHE A 1 620 ? -8.505 14.887 18.389 1.00 89.75 620 PHE A C 1
ATOM 4727 O O . PHE A 1 620 ? -7.781 14.143 19.037 1.00 89.75 620 PHE A O 1
ATOM 4734 N N . GLY A 1 621 ? -8.427 16.218 18.520 1.00 87.19 621 GLY A N 1
ATOM 4735 C CA . GLY A 1 621 ? -7.504 16.887 19.450 1.00 87.19 621 GLY A CA 1
ATOM 4736 C C . GLY A 1 621 ? -6.027 16.874 19.028 1.00 87.19 621 GLY A C 1
ATOM 4737 O O . GLY A 1 621 ? -5.193 17.423 19.743 1.00 87.19 621 GLY A O 1
ATOM 4738 N N . ILE A 1 622 ? -5.697 16.302 17.867 1.00 89.25 622 ILE A N 1
ATOM 4739 C CA . ILE A 1 622 ? -4.338 16.229 17.322 1.00 89.25 622 ILE A CA 1
ATOM 4740 C C . ILE A 1 622 ? -4.169 17.313 16.249 1.00 89.25 622 ILE A C 1
ATOM 4742 O O . ILE A 1 622 ? -5.038 17.519 15.395 1.00 89.25 622 ILE A O 1
ATOM 4746 N N . SER A 1 623 ? -3.047 18.027 16.300 1.00 92.00 623 SER A N 1
ATOM 4747 C CA . SER A 1 623 ? -2.715 19.103 15.365 1.00 92.00 623 SER A CA 1
ATOM 4748 C C . SER A 1 623 ? -1.980 18.604 14.117 1.00 92.00 623 SER A C 1
ATOM 4750 O O . SER A 1 623 ? -1.318 17.563 14.120 1.00 92.00 623 SER A O 1
ATOM 4752 N N . ILE A 1 624 ? -2.083 19.372 13.030 1.00 89.75 624 ILE A N 1
ATOM 4753 C CA . ILE A 1 624 ? -1.351 19.103 11.785 1.00 89.75 624 ILE A CA 1
ATOM 4754 C C . ILE A 1 624 ? 0.143 19.439 11.902 1.00 89.75 624 ILE A C 1
ATOM 4756 O O . ILE A 1 624 ? 0.523 20.357 12.639 1.00 89.75 624 ILE A O 1
ATOM 4760 N N . PRO A 1 625 ? 1.005 18.746 11.140 1.00 79.94 625 PRO A N 1
ATOM 4761 C CA . PRO A 1 625 ? 2.414 19.086 11.046 1.00 79.94 625 PRO A CA 1
ATOM 4762 C C . PRO A 1 625 ? 2.633 20.296 10.119 1.00 79.94 625 PRO A C 1
ATOM 4764 O O . PRO A 1 625 ? 2.450 20.231 8.904 1.00 79.94 625 PRO A O 1
ATOM 4767 N N . GLY A 1 626 ? 3.103 21.413 10.675 1.00 77.00 626 GLY A N 1
ATOM 4768 C CA . GLY A 1 626 ? 3.512 22.579 9.881 1.00 77.00 626 GLY A CA 1
ATOM 4769 C C . GLY A 1 626 ? 2.348 23.300 9.183 1.00 77.00 626 GLY A C 1
ATOM 4770 O O . GLY A 1 626 ? 1.300 23.514 9.782 1.00 77.00 626 GLY A O 1
ATOM 4771 N N . THR A 1 627 ? 2.557 23.747 7.937 1.00 67.00 627 THR A N 1
ATOM 4772 C CA . THR A 1 627 ? 1.581 24.545 7.160 1.00 67.00 627 THR A CA 1
ATOM 4773 C C . THR A 1 627 ? 0.765 23.731 6.153 1.00 67.00 627 THR A C 1
ATOM 4775 O O . THR A 1 627 ? -0.074 24.294 5.452 1.00 67.00 627 THR A O 1
ATOM 4778 N N . ASN A 1 628 ? 1.033 22.429 6.030 1.00 72.88 628 ASN A N 1
ATOM 4779 C CA . ASN A 1 628 ? 0.332 21.546 5.106 1.00 72.88 628 ASN A CA 1
ATOM 4780 C C . ASN A 1 628 ? -0.927 21.007 5.789 1.00 72.88 628 ASN A C 1
ATOM 4782 O O . ASN A 1 628 ? -0.841 20.364 6.830 1.00 72.88 628 ASN A O 1
ATOM 4786 N N . ASN A 1 629 ? -2.095 21.270 5.207 1.00 85.56 629 ASN A N 1
ATOM 4787 C CA . ASN A 1 629 ? -3.365 20.906 5.830 1.00 85.56 629 ASN A CA 1
ATOM 4788 C C . ASN A 1 629 ? -3.686 19.406 5.745 1.00 85.56 629 ASN A C 1
ATOM 4790 O O . ASN A 1 629 ? -4.666 18.998 6.345 1.00 85.56 629 ASN A O 1
ATOM 4794 N N . PHE A 1 630 ? -2.913 18.591 5.029 1.00 92.00 630 PHE A N 1
ATOM 4795 C CA . PHE A 1 630 ? -3.232 17.189 4.742 1.00 92.00 630 PHE A CA 1
ATOM 4796 C C . PHE A 1 630 ? -2.302 16.241 5.509 1.00 92.00 630 PHE A C 1
ATOM 4798 O O . PHE A 1 630 ? -1.098 16.487 5.594 1.00 92.00 630 PHE A O 1
ATOM 4805 N N . HIS A 1 631 ? -2.842 15.147 6.049 1.00 93.94 631 HIS A N 1
ATOM 4806 C CA . HIS A 1 631 ? -2.096 14.226 6.917 1.00 93.94 631 HIS A CA 1
ATOM 4807 C C . HIS A 1 631 ? -2.572 12.770 6.781 1.00 93.94 631 HIS A C 1
ATOM 4809 O O . HIS A 1 631 ? -3.494 12.497 6.023 1.00 93.94 631 HIS A O 1
ATOM 4815 N N . ALA A 1 632 ? -1.948 11.819 7.482 1.00 93.38 632 ALA A N 1
ATOM 4816 C CA . ALA A 1 632 ? -2.195 10.378 7.320 1.00 93.38 632 ALA A CA 1
ATOM 4817 C C . ALA A 1 632 ? -3.453 9.830 8.040 1.00 93.38 632 ALA A C 1
ATOM 4819 O O . ALA A 1 632 ? -3.720 8.633 7.984 1.00 93.38 632 ALA A O 1
ATOM 4820 N N . GLY A 1 633 ? -4.234 10.692 8.698 1.00 94.25 633 GLY A N 1
ATOM 4821 C CA . GLY A 1 633 ? -5.424 10.297 9.462 1.00 94.25 633 GLY A CA 1
ATOM 4822 C C . GLY A 1 633 ? -5.142 9.739 10.867 1.00 94.25 633 GLY A C 1
ATOM 4823 O O . GLY A 1 633 ? -3.993 9.720 11.308 1.00 94.25 633 GLY A O 1
ATOM 4824 N N . PRO A 1 634 ? -6.195 9.341 11.606 1.00 95.12 634 PRO A N 1
ATOM 4825 C CA . PRO A 1 634 ? -6.118 8.911 13.008 1.00 95.12 634 PRO A CA 1
ATOM 4826 C C . PRO A 1 634 ? -5.838 7.413 13.204 1.00 95.12 634 PRO A C 1
ATOM 4828 O O . PRO A 1 634 ? -5.640 6.972 14.337 1.00 95.12 634 PRO A O 1
ATOM 4831 N N . THR A 1 635 ? -5.863 6.622 12.134 1.00 96.69 635 THR A N 1
ATOM 4832 C CA . THR A 1 635 ? -5.716 5.166 12.192 1.00 96.69 635 THR A CA 1
ATOM 4833 C C . THR A 1 635 ? -4.245 4.791 12.356 1.00 96.69 635 THR A C 1
ATOM 4835 O O . THR A 1 635 ? -3.377 5.304 11.653 1.00 96.69 635 THR A O 1
ATOM 4838 N N . TRP A 1 636 ? -3.948 3.873 13.275 1.00 97.56 636 TRP A N 1
ATOM 4839 C CA . TRP A 1 636 ? -2.591 3.356 13.433 1.00 97.56 636 TRP A CA 1
ATOM 4840 C C . TRP A 1 636 ? -2.239 2.420 12.280 1.00 97.56 636 TRP A C 1
ATOM 4842 O O . TRP A 1 636 ? -2.999 1.505 11.951 1.00 97.56 636 TRP A O 1
ATOM 4852 N N . ALA A 1 637 ? -1.059 2.615 11.703 1.00 97.38 637 ALA A N 1
ATOM 4853 C CA . ALA A 1 637 ? -0.491 1.652 10.778 1.00 97.38 637 ALA A CA 1
ATOM 4854 C C . ALA A 1 637 ? 0.014 0.415 11.542 1.00 97.38 637 ALA A C 1
ATOM 4856 O O . ALA A 1 637 ? 0.285 0.460 12.746 1.00 97.38 637 ALA A O 1
ATOM 4857 N N . PHE A 1 638 ? 0.142 -0.702 10.837 1.00 97.12 638 PHE A N 1
ATOM 4858 C CA . PHE A 1 638 ? 0.676 -1.944 11.378 1.00 97.12 638 PHE A CA 1
ATOM 4859 C C . PHE A 1 638 ? 1.731 -2.499 10.430 1.00 97.12 638 PHE A C 1
ATOM 4861 O O . PHE A 1 638 ? 1.458 -2.702 9.249 1.00 97.12 638 PHE A O 1
ATOM 4868 N N . ASP A 1 639 ? 2.930 -2.748 10.949 1.00 96.06 639 ASP A N 1
ATOM 4869 C CA . ASP A 1 639 ? 3.966 -3.471 10.223 1.00 96.06 639 ASP A CA 1
ATOM 4870 C C . ASP A 1 639 ? 3.946 -4.941 10.647 1.00 96.06 639 ASP A C 1
ATOM 4872 O O . ASP A 1 639 ? 4.442 -5.313 11.712 1.00 96.06 639 ASP A O 1
ATOM 4876 N N . ALA A 1 640 ? 3.328 -5.781 9.816 1.00 91.94 640 ALA A N 1
ATOM 4877 C CA . ALA A 1 640 ? 3.152 -7.199 10.110 1.00 91.94 640 ALA A CA 1
ATOM 4878 C C . ALA A 1 640 ? 4.472 -7.991 10.255 1.00 91.94 640 ALA A C 1
ATOM 4880 O O . ALA A 1 640 ? 4.529 -8.818 11.171 1.00 91.94 640 ALA A O 1
ATOM 4881 N N . PRO A 1 641 ? 5.526 -7.770 9.436 1.00 91.81 641 PRO A N 1
ATOM 4882 C CA . PRO A 1 641 ? 6.796 -8.485 9.585 1.00 91.81 641 PRO A CA 1
ATOM 4883 C C . PRO A 1 641 ? 7.459 -8.275 10.950 1.00 91.81 641 PRO A C 1
ATOM 4885 O O . PRO A 1 641 ? 7.913 -9.242 11.558 1.00 91.81 641 PRO A O 1
ATOM 4888 N N . SER A 1 642 ? 7.486 -7.036 11.457 1.00 93.38 642 SER A N 1
ATOM 4889 C CA . SER A 1 642 ? 8.050 -6.733 12.781 1.00 93.38 642 SER A CA 1
ATOM 4890 C C . SER A 1 642 ? 7.036 -6.809 13.928 1.00 93.38 642 SER A C 1
ATOM 4892 O O . SER A 1 642 ? 7.430 -6.672 15.084 1.00 93.38 642 SER A O 1
ATOM 4894 N N . GLN A 1 643 ? 5.750 -7.039 13.629 1.00 93.62 643 GLN A N 1
ATOM 4895 C CA . GLN A 1 643 ? 4.631 -6.967 14.580 1.00 93.62 643 GLN A CA 1
ATOM 4896 C C . GLN A 1 643 ? 4.579 -5.618 15.318 1.00 93.62 643 GLN A C 1
ATOM 4898 O O . GLN A 1 643 ? 4.343 -5.565 16.523 1.00 93.62 643 GLN A O 1
ATOM 4903 N N . THR A 1 644 ? 4.803 -4.512 14.605 1.00 95.62 644 THR A N 1
ATOM 4904 C CA . THR A 1 644 ? 4.891 -3.176 15.213 1.00 95.62 644 THR A CA 1
ATOM 4905 C C . THR A 1 644 ? 3.629 -2.357 14.959 1.00 95.62 644 THR A C 1
ATOM 4907 O O . THR A 1 644 ? 3.207 -2.174 13.817 1.00 95.62 644 THR A O 1
ATOM 4910 N N . PHE A 1 645 ? 3.052 -1.809 16.032 1.00 96.94 645 PHE A N 1
ATOM 4911 C CA . PHE A 1 645 ? 2.035 -0.761 15.962 1.00 96.94 645 PHE A CA 1
ATOM 4912 C C . PHE A 1 645 ? 2.698 0.589 15.695 1.00 96.94 645 PHE A C 1
ATOM 4914 O O . PHE A 1 645 ? 3.571 1.013 16.451 1.00 96.94 645 PHE A O 1
ATOM 4921 N N . ILE A 1 646 ? 2.279 1.267 14.629 1.00 96.75 646 ILE A N 1
ATOM 4922 C CA . ILE A 1 646 ? 2.880 2.523 14.186 1.00 96.75 646 ILE A CA 1
ATOM 4923 C C . ILE A 1 646 ? 1.862 3.646 14.398 1.00 96.75 646 ILE A C 1
ATOM 4925 O O . ILE A 1 646 ? 0.841 3.689 13.703 1.00 96.75 646 ILE A O 1
ATOM 4929 N N . PRO A 1 647 ? 2.114 4.562 15.348 1.00 96.31 647 PRO A N 1
ATOM 4930 C CA . PRO A 1 647 ? 1.164 5.609 15.679 1.00 96.31 647 PRO A CA 1
ATOM 4931 C C . PRO A 1 647 ? 0.971 6.587 14.514 1.00 96.31 647 PRO A C 1
ATOM 4933 O O . PRO A 1 647 ? 1.925 6.865 13.778 1.00 96.31 647 PRO A O 1
ATOM 4936 N N . PRO A 1 648 ? -0.230 7.176 14.374 1.00 95.56 648 PRO A N 1
ATOM 4937 C CA . PRO A 1 648 ? -0.513 8.214 13.386 1.00 95.56 648 PRO A CA 1
ATOM 4938 C C . PRO A 1 648 ? 0.185 9.536 13.722 1.00 95.56 648 PRO A C 1
ATOM 4940 O O . PRO A 1 648 ? 0.236 10.435 12.886 1.00 95.56 648 PRO A O 1
ATOM 4943 N N . THR A 1 649 ? 0.710 9.680 14.942 1.00 95.50 649 THR A N 1
ATOM 4944 C CA . THR A 1 649 ? 1.402 10.877 15.414 1.00 95.50 649 THR A CA 1
ATOM 4945 C C . THR A 1 649 ? 2.914 10.733 15.345 1.00 95.50 649 THR A C 1
ATOM 4947 O O . THR A 1 649 ? 3.481 9.656 15.538 1.00 95.50 649 THR A O 1
ATOM 4950 N N . VAL A 1 650 ? 3.582 11.854 15.098 1.00 95.56 650 VAL A N 1
ATOM 4951 C CA . VAL A 1 650 ? 5.036 11.976 15.098 1.00 95.56 650 VAL A CA 1
ATOM 4952 C C . VAL A 1 650 ? 5.588 11.621 16.476 1.00 95.56 650 VAL A C 1
ATOM 4954 O O . VAL A 1 650 ? 5.215 12.228 17.483 1.00 95.56 650 VAL A O 1
ATOM 4957 N N . GLN A 1 651 ? 6.511 10.662 16.498 1.00 95.38 651 GLN A N 1
ATOM 4958 C CA . GLN A 1 651 ? 7.171 10.187 17.711 1.00 95.38 651 GLN A CA 1
ATOM 4959 C C . GLN A 1 651 ? 8.489 10.935 17.983 1.00 95.38 651 GLN A C 1
ATOM 4961 O O . GLN A 1 651 ? 9.064 11.553 17.072 1.00 95.38 651 GLN A O 1
ATOM 4966 N N . PRO A 1 652 ? 9.003 10.892 19.230 1.00 95.12 652 PRO A N 1
ATOM 4967 C CA . PRO A 1 652 ? 10.354 11.352 19.535 1.00 95.12 652 PRO A CA 1
ATOM 4968 C C . PRO A 1 652 ? 11.402 10.681 18.636 1.00 95.12 652 PRO A C 1
ATOM 4970 O O . PRO A 1 652 ? 11.303 9.492 18.343 1.00 95.12 652 PRO A O 1
ATOM 4973 N N . ASN A 1 653 ? 12.434 11.432 18.239 1.00 93.94 653 ASN A N 1
ATOM 4974 C CA . ASN A 1 653 ? 13.523 10.971 17.362 1.00 93.94 653 ASN A CA 1
ATOM 4975 C C . ASN A 1 653 ? 13.093 10.554 15.941 1.00 93.94 653 ASN A C 1
ATOM 4977 O O . ASN A 1 653 ? 13.811 9.794 15.295 1.00 93.94 653 ASN A O 1
ATOM 4981 N N . ASN A 1 654 ? 11.946 11.032 15.444 1.00 94.38 654 ASN A N 1
ATOM 4982 C CA . ASN A 1 654 ? 11.590 10.867 14.032 1.00 94.38 654 ASN A CA 1
ATOM 4983 C C . ASN A 1 654 ? 12.689 11.430 13.110 1.00 94.38 654 ASN A C 1
ATOM 4985 O O . ASN A 1 654 ? 13.363 12.405 13.450 1.00 94.38 654 ASN A O 1
ATOM 4989 N N . VAL A 1 655 ? 12.851 10.817 11.937 1.00 93.69 655 VAL A N 1
ATOM 4990 C CA . VAL A 1 655 ? 13.996 11.050 11.037 1.00 93.69 655 VAL A CA 1
ATOM 4991 C C . VAL A 1 655 ? 14.123 12.516 10.585 1.00 93.69 655 VAL A C 1
ATOM 4993 O O . VAL A 1 655 ? 15.233 13.024 10.430 1.00 93.69 655 VAL A O 1
ATOM 4996 N N . GLY A 1 656 ? 13.003 13.215 10.399 1.00 92.38 656 GLY A N 1
ATOM 4997 C CA . GLY A 1 656 ? 12.922 14.592 9.906 1.00 92.38 656 GLY A CA 1
ATOM 4998 C C . GLY A 1 656 ? 12.895 15.672 10.990 1.00 92.38 656 GLY A C 1
ATOM 4999 O O . GLY A 1 656 ? 12.792 16.852 10.658 1.00 92.38 656 GLY A O 1
ATOM 5000 N N . ASN A 1 657 ? 12.999 15.307 12.275 1.00 92.81 657 ASN A N 1
ATOM 5001 C CA . ASN A 1 657 ? 12.873 16.221 13.421 1.00 92.81 657 ASN A CA 1
ATOM 5002 C C . ASN A 1 657 ? 11.575 17.060 13.413 1.00 92.81 657 ASN A C 1
ATOM 5004 O O . ASN A 1 657 ? 11.565 18.229 13.807 1.00 92.81 657 ASN A O 1
ATOM 5008 N N . HIS A 1 658 ? 10.466 16.471 12.967 1.00 92.38 658 HIS A N 1
ATOM 5009 C CA . HIS A 1 658 ? 9.146 17.094 12.990 1.00 92.38 658 HIS A CA 1
ATOM 5010 C C . HIS A 1 658 ? 8.575 17.190 14.421 1.00 92.38 658 HIS A C 1
ATOM 5012 O O . HIS A 1 658 ? 8.981 16.414 15.297 1.00 92.38 658 HIS A O 1
ATOM 5018 N N . PRO A 1 659 ? 7.629 18.118 14.684 1.00 93.19 659 PRO A N 1
ATOM 5019 C CA . PRO A 1 659 ? 7.052 18.319 16.013 1.00 93.19 659 PRO A CA 1
ATOM 5020 C C . PRO A 1 659 ? 6.320 17.077 16.543 1.00 93.19 659 PRO A C 1
ATOM 5022 O O . PRO A 1 659 ? 5.353 16.608 15.942 1.00 93.19 659 PRO A O 1
ATOM 5025 N N . VAL A 1 660 ? 6.762 16.573 17.696 1.00 95.56 660 VAL A N 1
ATOM 5026 C CA . VAL A 1 660 ? 6.172 15.405 18.371 1.00 95.56 660 VAL A CA 1
ATOM 5027 C C . VAL A 1 660 ? 4.709 15.666 18.736 1.00 95.56 660 VAL A C 1
ATOM 5029 O O . VAL A 1 660 ? 4.358 16.766 19.158 1.00 95.56 660 VAL A O 1
ATOM 5032 N N . GLY A 1 661 ? 3.862 14.647 18.583 1.00 94.12 661 GLY A N 1
ATOM 5033 C CA . GLY A 1 661 ? 2.435 14.715 18.913 1.00 94.12 661 GLY A CA 1
ATOM 5034 C C . GLY A 1 661 ? 1.548 15.332 17.827 1.00 94.12 661 GLY A C 1
ATOM 5035 O O . GLY A 1 661 ? 0.332 15.312 17.974 1.00 94.12 661 GLY A O 1
ATOM 5036 N N . THR A 1 662 ? 2.123 15.832 16.728 1.00 94.75 662 THR A N 1
ATOM 5037 C CA . THR A 1 662 ? 1.366 16.198 15.514 1.00 94.75 662 THR A CA 1
ATOM 5038 C C . THR A 1 662 ? 1.099 14.968 14.650 1.00 94.75 662 THR A C 1
ATOM 5040 O O . THR A 1 662 ? 1.771 13.950 14.817 1.00 94.75 662 THR A O 1
ATOM 5043 N N . TYR A 1 663 ? 0.146 15.028 13.717 1.00 95.25 663 TYR A N 1
ATOM 5044 C CA . TYR A 1 663 ? -0.039 13.947 12.742 1.00 95.25 663 TYR A CA 1
ATOM 5045 C C . TYR A 1 663 ? 1.200 13.730 11.858 1.00 95.25 663 TYR A C 1
ATOM 5047 O O . TYR A 1 663 ? 1.918 14.669 11.520 1.00 95.25 663 TYR A O 1
ATOM 5055 N N . LYS A 1 664 ? 1.417 12.486 11.423 1.00 94.50 664 LYS A N 1
ATOM 5056 C CA . LYS A 1 664 ? 2.302 12.140 10.305 1.00 94.50 664 LYS A CA 1
ATOM 5057 C C . LYS A 1 664 ? 1.638 12.484 8.973 1.00 94.50 664 LYS A C 1
ATOM 5059 O O . LYS A 1 664 ? 0.420 12.641 8.885 1.00 94.50 664 LYS A O 1
ATOM 5064 N N . VAL A 1 665 ? 2.442 12.574 7.920 1.00 93.19 665 VAL A N 1
ATOM 5065 C CA . VAL A 1 665 ? 1.984 12.963 6.583 1.00 93.19 665 VAL A CA 1
ATOM 5066 C C . VAL A 1 665 ? 1.922 11.755 5.653 1.00 93.19 665 VAL A C 1
ATOM 5068 O O . VAL A 1 665 ? 2.827 10.921 5.650 1.00 93.19 665 VAL A O 1
ATOM 5071 N N . ASP A 1 666 ? 0.860 11.688 4.851 1.00 94.75 666 ASP A N 1
ATOM 5072 C CA . ASP A 1 666 ? 0.708 10.681 3.801 1.00 94.75 666 ASP A CA 1
ATOM 5073 C C . ASP A 1 666 ? 1.786 10.878 2.708 1.00 94.75 666 ASP A C 1
ATOM 5075 O O . ASP A 1 666 ? 2.063 12.024 2.331 1.00 94.75 666 ASP A O 1
ATOM 5079 N N . PRO A 1 667 ? 2.405 9.809 2.164 1.00 95.31 667 PRO A N 1
ATOM 5080 C CA . PRO A 1 667 ? 3.426 9.910 1.128 1.00 95.31 667 PRO A CA 1
ATOM 5081 C C . PRO A 1 667 ? 3.005 10.760 -0.068 1.00 95.31 667 PRO A C 1
ATOM 5083 O O . PRO A 1 667 ? 3.849 11.470 -0.614 1.00 95.31 667 PRO A O 1
ATOM 5086 N N . MET A 1 668 ? 1.716 10.779 -0.420 1.00 95.31 668 MET A N 1
ATOM 5087 C CA . MET A 1 668 ? 1.182 11.567 -1.534 1.00 95.31 668 MET A CA 1
ATOM 5088 C C . MET A 1 668 ? 1.104 13.069 -1.256 1.00 95.31 668 MET A C 1
ATOM 5090 O O . MET A 1 668 ? 0.646 13.829 -2.108 1.00 95.31 668 MET A O 1
ATOM 5094 N N . GLN A 1 669 ? 1.539 13.516 -0.075 1.00 88.44 669 GLN A N 1
ATOM 5095 C CA . GLN A 1 669 ? 1.450 14.910 0.331 1.00 88.44 669 GLN A CA 1
ATOM 5096 C C . GLN A 1 669 ? 2.591 15.333 1.269 1.00 88.44 669 GLN A C 1
ATOM 5098 O O . GLN A 1 669 ? 2.362 16.098 2.194 1.00 88.44 669 GLN A O 1
ATOM 5103 N N . GLY A 1 670 ? 3.831 14.881 1.046 1.00 74.88 670 GLY A N 1
ATOM 5104 C CA . GLY A 1 670 ? 4.956 15.275 1.914 1.00 74.88 670 GLY A CA 1
ATOM 5105 C C . GLY A 1 670 ? 6.322 14.656 1.618 1.00 74.88 670 GLY A C 1
ATOM 5106 O O . GLY A 1 670 ? 7.187 14.705 2.483 1.00 74.88 670 GLY A O 1
ATOM 5107 N N . GLY A 1 671 ? 6.530 14.068 0.435 1.00 75.19 671 GLY A N 1
ATOM 5108 C CA . GLY A 1 671 ? 7.846 13.562 0.014 1.00 75.19 671 GLY A CA 1
ATOM 5109 C C . GLY A 1 671 ? 8.210 12.155 0.501 1.00 75.19 671 GLY A C 1
ATOM 5110 O O . GLY A 1 671 ? 9.368 11.770 0.400 1.00 75.19 671 GLY A O 1
ATOM 5111 N N . GLY A 1 672 ? 7.247 11.381 1.014 1.00 88.88 672 GLY A N 1
ATOM 5112 C CA . GLY A 1 672 ? 7.393 9.937 1.253 1.00 88.88 672 GLY A CA 1
ATOM 5113 C C . GLY A 1 672 ? 8.330 9.496 2.388 1.00 88.88 672 GLY A C 1
ATOM 5114 O O . GLY A 1 672 ? 8.342 8.314 2.717 1.00 88.88 672 GLY A O 1
ATOM 5115 N N . ASN A 1 673 ? 9.080 10.396 3.026 1.00 92.06 673 ASN A N 1
ATOM 5116 C CA . ASN A 1 673 ? 9.915 10.117 4.202 1.00 92.06 673 ASN A CA 1
ATOM 5117 C C . ASN A 1 673 ? 9.961 11.323 5.170 1.00 92.06 673 ASN A C 1
ATOM 5119 O O . ASN A 1 673 ? 9.266 12.320 4.976 1.00 92.06 673 ASN A O 1
ATOM 5123 N N . GLY A 1 674 ? 10.732 11.206 6.252 1.00 93.00 674 GLY A N 1
ATOM 5124 C CA . GLY A 1 674 ? 10.954 12.229 7.278 1.00 93.00 674 GLY A CA 1
ATOM 5125 C C . GLY A 1 674 ? 10.070 12.089 8.522 1.00 93.00 674 GLY A C 1
ATOM 5126 O O . GLY A 1 674 ? 10.521 12.393 9.621 1.00 93.00 674 GLY A O 1
ATOM 5127 N N . PHE A 1 675 ? 8.845 11.578 8.406 1.00 93.69 675 PHE A N 1
ATOM 5128 C CA . PHE A 1 675 ? 7.897 11.507 9.530 1.00 93.69 675 PHE A CA 1
ATOM 5129 C C . PHE A 1 675 ? 7.943 10.179 10.290 1.00 93.69 675 PHE A C 1
ATOM 5131 O O . PHE A 1 675 ? 7.347 10.058 11.364 1.00 93.69 675 PHE A O 1
ATOM 5138 N N . GLN A 1 676 ? 8.631 9.186 9.736 1.00 94.31 676 GLN A N 1
ATOM 5139 C CA . GLN A 1 676 ? 8.742 7.855 10.307 1.00 94.31 676 GLN A CA 1
ATOM 5140 C C . GLN A 1 676 ? 9.755 7.770 11.460 1.00 94.31 676 GLN A C 1
ATOM 5142 O O . GLN A 1 676 ? 10.646 8.612 11.624 1.00 94.31 676 GLN A O 1
ATOM 5147 N N . GLU A 1 677 ? 9.612 6.722 12.265 1.00 94.25 677 GLU A N 1
ATOM 5148 C CA . GLU A 1 677 ? 10.555 6.330 13.307 1.00 94.25 677 GLU A CA 1
ATOM 5149 C C . GLU A 1 677 ? 11.861 5.768 12.707 1.00 94.25 677 GLU A C 1
ATOM 5151 O O . GLU A 1 677 ? 11.822 5.185 11.626 1.00 94.25 677 GLU A O 1
ATOM 5156 N N . PRO A 1 678 ? 13.014 5.863 13.405 1.00 92.25 678 PRO A N 1
ATOM 5157 C CA . PRO A 1 678 ? 14.315 5.430 12.876 1.00 92.25 678 PRO A CA 1
ATOM 5158 C C . PRO A 1 678 ? 14.410 4.004 12.302 1.00 92.25 678 PRO A C 1
ATOM 5160 O O . PRO A 1 678 ? 15.205 3.817 11.384 1.00 92.25 678 PRO A O 1
ATOM 5163 N N . PRO A 1 679 ? 13.668 2.992 12.805 1.00 92.62 679 PRO A N 1
ATOM 5164 C CA . PRO A 1 679 ? 13.674 1.657 12.205 1.00 92.62 679 PRO A CA 1
ATOM 5165 C C . PRO A 1 679 ? 13.056 1.583 10.802 1.00 92.62 679 PRO A C 1
ATOM 5167 O O . PRO A 1 679 ? 13.284 0.596 10.112 1.00 92.62 679 PRO A O 1
ATOM 5170 N N . PHE A 1 680 ? 12.281 2.591 10.394 1.00 95.62 680 PHE A N 1
ATOM 5171 C CA . PHE A 1 680 ? 11.581 2.643 9.114 1.00 95.62 680 PHE A CA 1
ATOM 5172 C C . PHE A 1 680 ? 12.278 3.602 8.138 1.00 95.62 680 PHE A C 1
ATOM 5174 O O . PHE A 1 680 ? 12.754 4.685 8.496 1.00 95.62 680 PHE A O 1
ATOM 5181 N N . LEU A 1 681 ? 12.318 3.219 6.868 1.00 95.44 681 LEU A N 1
ATOM 5182 C CA . LEU A 1 681 ? 12.956 3.956 5.780 1.00 95.44 681 LEU A CA 1
ATOM 5183 C C . LEU A 1 681 ? 12.004 4.955 5.111 1.00 95.44 681 LEU A C 1
ATOM 5185 O O . LEU A 1 681 ? 12.469 5.919 4.497 1.00 95.44 681 LEU A O 1
ATOM 5189 N N . MET A 1 682 ? 10.689 4.751 5.228 1.00 95.44 682 MET A N 1
ATOM 5190 C CA . MET A 1 682 ? 9.675 5.557 4.539 1.00 95.44 682 MET A CA 1
ATOM 5191 C C . MET A 1 682 ? 8.415 5.789 5.385 1.00 95.44 682 MET A C 1
ATOM 5193 O O . MET A 1 682 ? 8.125 5.059 6.334 1.00 95.44 682 MET A O 1
ATOM 5197 N N . ASN A 1 683 ? 7.650 6.825 5.038 1.00 95.00 683 ASN A N 1
ATOM 5198 C CA . ASN A 1 683 ? 6.368 7.128 5.675 1.00 95.00 683 ASN A CA 1
ATOM 5199 C C . ASN A 1 683 ? 5.321 6.054 5.331 1.00 95.00 683 ASN A C 1
ATOM 5201 O O . ASN A 1 683 ? 5.396 5.393 4.296 1.00 95.00 683 ASN A O 1
ATOM 5205 N N . HIS A 1 684 ? 4.300 5.915 6.177 1.00 94.69 684 HIS A N 1
ATOM 5206 C CA . HIS A 1 684 ? 3.129 5.091 5.877 1.00 94.69 684 HIS A CA 1
ATOM 5207 C C . HIS A 1 684 ? 2.065 5.890 5.134 1.00 94.69 684 HIS A C 1
ATOM 5209 O O . HIS A 1 684 ? 1.758 7.019 5.515 1.00 94.69 684 HIS A O 1
ATOM 5215 N N . PHE A 1 685 ? 1.465 5.273 4.116 1.00 96.81 685 PHE A N 1
ATOM 5216 C CA . PHE A 1 685 ? 0.200 5.743 3.557 1.00 96.81 685 PHE A CA 1
ATOM 5217 C C . PHE A 1 685 ? -0.901 5.707 4.608 1.00 96.81 685 PHE A C 1
ATOM 5219 O O . PHE A 1 685 ? -0.911 4.811 5.448 1.00 96.81 685 PHE A O 1
ATOM 5226 N N . SER A 1 686 ? -1.842 6.642 4.508 1.00 96.62 686 SER A N 1
ATOM 5227 C CA . SER A 1 686 ? -3.097 6.581 5.250 1.00 96.62 686 SER A CA 1
ATOM 5228 C C . SER A 1 686 ? -3.901 5.328 4.895 1.00 96.62 686 SER A C 1
ATOM 5230 O O . SER A 1 686 ? -3.762 4.753 3.809 1.00 96.62 686 SER A O 1
ATOM 5232 N N . ASP A 1 687 ? -4.808 4.924 5.778 1.00 97.56 687 ASP A N 1
ATOM 5233 C CA . ASP A 1 687 ? -5.770 3.853 5.508 1.00 97.56 687 ASP A CA 1
ATOM 5234 C C . ASP A 1 687 ? -6.679 4.169 4.305 1.00 97.56 687 ASP A C 1
ATOM 5236 O O . ASP A 1 687 ? -7.017 3.268 3.535 1.00 97.56 687 ASP A O 1
ATOM 5240 N N . TYR A 1 688 ? -6.994 5.448 4.072 1.00 97.88 688 TYR A N 1
ATOM 5241 C CA . TYR A 1 688 ? -7.680 5.907 2.863 1.00 97.88 688 TYR A CA 1
ATOM 5242 C C . TYR A 1 688 ? -6.862 5.610 1.600 1.00 97.88 688 TYR A C 1
ATOM 5244 O O . TYR A 1 688 ? -7.367 4.961 0.684 1.00 97.88 688 TYR A O 1
ATOM 5252 N N . SER A 1 689 ? -5.593 6.028 1.558 1.00 97.69 689 SER A N 1
ATOM 5253 C CA . SER A 1 689 ? -4.678 5.749 0.442 1.00 97.69 689 SER A CA 1
ATOM 5254 C C . SER A 1 689 ? -4.534 4.248 0.183 1.00 97.69 689 SER A C 1
ATOM 5256 O O . SER A 1 689 ? -4.608 3.809 -0.964 1.00 97.69 689 SER A O 1
ATOM 5258 N N . MET A 1 690 ? -4.399 3.439 1.241 1.00 97.31 690 MET A N 1
ATOM 5259 C CA . MET A 1 690 ? -4.357 1.977 1.119 1.00 97.31 690 MET A CA 1
ATOM 5260 C C . MET A 1 690 ? -5.632 1.410 0.502 1.00 97.31 690 MET A C 1
ATOM 5262 O O . MET A 1 690 ? -5.558 0.547 -0.371 1.00 97.31 690 MET A O 1
ATOM 5266 N N . ASN A 1 691 ? -6.797 1.896 0.932 1.00 97.81 691 ASN A N 1
ATOM 5267 C CA . ASN A 1 691 ? -8.079 1.484 0.377 1.00 97.81 691 ASN A CA 1
ATOM 5268 C C . ASN A 1 691 ? -8.201 1.859 -1.110 1.00 97.81 691 ASN A C 1
ATOM 5270 O O . ASN A 1 691 ? -8.620 1.026 -1.909 1.00 97.81 691 ASN A O 1
ATOM 5274 N N . GLN A 1 692 ? -7.779 3.064 -1.509 1.00 98.00 692 GLN A N 1
ATOM 5275 C CA . GLN A 1 692 ? -7.783 3.476 -2.920 1.00 98.00 692 GLN A CA 1
ATOM 5276 C C . GLN A 1 692 ? -6.853 2.605 -3.778 1.00 98.00 692 GLN A C 1
ATOM 5278 O O . GLN A 1 692 ? -7.269 2.123 -4.831 1.00 98.00 692 GLN A O 1
ATOM 5283 N N . MET A 1 693 ? -5.630 2.333 -3.309 1.00 98.00 693 MET A N 1
ATOM 5284 C CA . MET A 1 693 ? -4.696 1.443 -4.011 1.00 98.00 693 MET A CA 1
ATOM 5285 C C . MET A 1 693 ? -5.234 0.009 -4.111 1.00 98.00 693 MET A C 1
ATOM 5287 O O . MET A 1 693 ? -5.136 -0.606 -5.171 1.00 98.00 693 MET A O 1
ATOM 5291 N N . ARG A 1 694 ? -5.850 -0.520 -3.045 1.00 96.81 694 ARG A N 1
ATOM 5292 C CA . ARG A 1 694 ? -6.502 -1.841 -3.056 1.00 96.81 694 ARG A CA 1
ATOM 5293 C C . ARG A 1 694 ? -7.614 -1.904 -4.107 1.00 96.81 694 ARG A C 1
ATOM 5295 O O . ARG A 1 694 ? -7.608 -2.813 -4.931 1.00 96.81 694 ARG A O 1
ATOM 5302 N N . ASN A 1 695 ? -8.502 -0.910 -4.137 1.00 96.31 695 ASN A N 1
ATOM 5303 C CA . ASN A 1 695 ? -9.583 -0.829 -5.126 1.00 96.31 695 ASN A CA 1
ATOM 5304 C C . ASN A 1 695 ? -9.042 -0.726 -6.558 1.00 96.31 695 ASN A C 1
ATOM 5306 O O . ASN A 1 695 ? -9.576 -1.344 -7.480 1.00 96.31 695 ASN A O 1
ATOM 5310 N N . TYR A 1 696 ? -7.966 0.041 -6.754 1.00 97.38 696 TYR A N 1
ATOM 5311 C CA . TYR A 1 696 ? -7.306 0.149 -8.048 1.00 97.38 696 TYR A CA 1
ATOM 5312 C C . TYR A 1 696 ? -6.763 -1.206 -8.516 1.00 97.38 696 TYR A C 1
ATOM 5314 O O . TYR A 1 696 ? -7.014 -1.596 -9.657 1.00 97.38 696 TYR A O 1
ATOM 5322 N N . LEU A 1 697 ? -6.076 -1.945 -7.642 1.00 96.75 697 LEU A N 1
ATOM 5323 C CA . LEU A 1 697 ? -5.554 -3.274 -7.961 1.00 96.75 697 LEU A CA 1
ATOM 5324 C C . LEU A 1 697 ? -6.677 -4.262 -8.281 1.00 96.75 697 LEU A C 1
ATOM 5326 O O . LEU 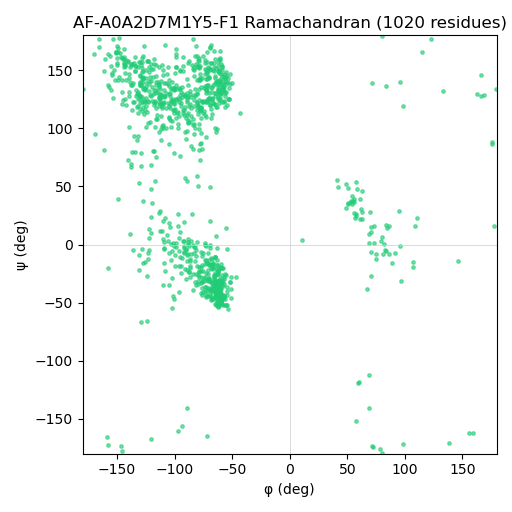A 1 697 ? -6.623 -4.919 -9.313 1.00 96.75 697 LEU A O 1
ATOM 5330 N N . GLU A 1 698 ? -7.738 -4.315 -7.482 1.00 94.88 698 GLU A N 1
ATOM 5331 C CA . GLU A 1 698 ? -8.874 -5.209 -7.744 1.00 94.88 698 GLU A CA 1
ATOM 5332 C C . GLU A 1 698 ? -9.588 -4.888 -9.067 1.00 94.88 698 GLU A C 1
ATOM 5334 O O . GLU A 1 698 ? -10.082 -5.786 -9.747 1.00 94.88 698 GLU A O 1
ATOM 5339 N N . GLY A 1 699 ? -9.598 -3.619 -9.481 1.00 94.75 699 GLY A N 1
ATOM 5340 C CA . GLY A 1 699 ? -10.173 -3.203 -10.759 1.00 94.75 699 GLY A CA 1
ATOM 5341 C C . GLY A 1 699 ? -9.266 -3.394 -11.981 1.00 94.75 699 GLY A C 1
ATOM 5342 O O . GLY A 1 699 ? -9.782 -3.494 -13.094 1.00 94.75 699 GLY A O 1
ATOM 5343 N N . ASN A 1 700 ? -7.937 -3.413 -11.811 1.00 95.50 700 ASN A N 1
ATOM 5344 C CA . ASN A 1 700 ? -6.990 -3.251 -12.928 1.00 95.50 700 ASN A CA 1
ATOM 5345 C C . ASN A 1 700 ? -5.873 -4.300 -12.998 1.00 95.50 700 ASN A C 1
ATOM 5347 O O . ASN A 1 700 ? -5.297 -4.469 -14.073 1.00 95.50 700 ASN A O 1
ATOM 5351 N N . LEU A 1 701 ? -5.542 -4.982 -11.898 1.00 96.75 701 LEU A N 1
ATOM 5352 C CA . LEU A 1 701 ? -4.489 -5.996 -11.876 1.00 96.75 701 LEU A CA 1
ATOM 5353 C C . LEU A 1 701 ? -4.933 -7.216 -12.686 1.00 96.75 701 LEU A C 1
ATOM 5355 O O . LEU A 1 701 ? -5.937 -7.863 -12.379 1.00 96.75 701 LEU A O 1
ATOM 5359 N N . VAL A 1 702 ? -4.157 -7.530 -13.720 1.00 96.62 702 VAL A N 1
ATOM 5360 C CA . VAL A 1 702 ? -4.377 -8.690 -14.583 1.00 96.62 702 VAL A CA 1
ATOM 5361 C C . VAL A 1 702 ? -3.398 -9.787 -14.196 1.00 96.62 702 VAL A C 1
ATOM 5363 O O . VAL A 1 702 ? -2.185 -9.602 -14.278 1.00 96.62 702 VAL A O 1
ATOM 5366 N N . VAL A 1 703 ? -3.912 -10.964 -13.854 1.00 95.75 703 VAL A N 1
ATOM 5367 C CA . VAL A 1 703 ? -3.090 -12.129 -13.511 1.00 95.75 703 VAL A CA 1
ATOM 5368 C C . VAL A 1 703 ? -3.332 -13.265 -14.493 1.00 95.75 703 VAL A C 1
ATOM 5370 O O . VAL A 1 703 ? -4.387 -13.360 -15.118 1.00 95.75 703 VAL A O 1
ATOM 5373 N N . TRP A 1 704 ? -2.347 -14.146 -14.640 1.00 95.44 704 TRP A N 1
ATOM 5374 C CA . TRP A 1 704 ? -2.553 -15.417 -15.326 1.00 95.44 704 TRP A CA 1
ATOM 5375 C C . TRP A 1 704 ? -3.221 -16.409 -14.369 1.00 95.44 704 TRP A C 1
ATOM 5377 O O . TRP A 1 704 ? -2.667 -16.702 -13.313 1.00 95.44 704 TRP A O 1
ATOM 5387 N N . ASN A 1 705 ? -4.388 -16.935 -14.741 1.00 95.75 705 ASN A N 1
ATOM 5388 C CA . ASN A 1 705 ? -5.073 -17.978 -13.986 1.00 95.75 705 ASN A CA 1
ATOM 5389 C C . ASN A 1 705 ? -4.780 -19.345 -14.626 1.00 95.75 705 ASN A C 1
ATOM 5391 O O . ASN A 1 705 ? -5.290 -19.656 -15.705 1.00 95.75 705 ASN A O 1
ATOM 5395 N N . ASP A 1 706 ? -3.977 -20.175 -13.952 1.00 94.06 706 ASP A N 1
ATOM 5396 C CA . ASP A 1 706 ? -3.579 -21.501 -14.448 1.00 94.06 706 ASP A CA 1
ATOM 5397 C C . ASP A 1 706 ? -4.760 -22.460 -14.639 1.00 94.06 706 ASP A C 1
ATOM 5399 O O . ASP A 1 706 ? -4.743 -23.275 -15.561 1.00 94.06 706 ASP A O 1
ATOM 5403 N N . SER A 1 707 ? -5.812 -22.338 -13.824 1.00 95.12 707 SER A N 1
ATOM 5404 C CA . SER A 1 707 ? -7.010 -23.181 -13.942 1.00 95.12 707 SER A CA 1
ATOM 5405 C C . SER A 1 707 ? -7.834 -22.840 -15.184 1.00 95.12 707 SER A C 1
ATOM 5407 O O . SER A 1 707 ? -8.466 -23.721 -15.767 1.00 95.12 707 SER A O 1
ATOM 5409 N N . LEU A 1 708 ? -7.823 -21.569 -15.603 1.00 96.06 708 LEU A N 1
ATOM 5410 C CA . LEU A 1 708 ? -8.490 -21.106 -16.824 1.00 96.06 708 LEU A CA 1
ATOM 5411 C C . LEU A 1 708 ? -7.594 -21.222 -18.064 1.00 96.06 708 LEU A C 1
ATOM 5413 O O . LEU A 1 708 ? -8.103 -21.259 -19.183 1.00 96.06 708 LEU A O 1
ATOM 5417 N N . GLY A 1 709 ? -6.271 -21.242 -17.881 1.00 95.69 709 GLY A N 1
ATOM 5418 C CA . GLY A 1 709 ? -5.309 -21.108 -18.973 1.00 95.69 709 GLY A CA 1
ATOM 5419 C C . GLY A 1 709 ? -5.427 -19.758 -19.691 1.00 95.69 709 GLY A C 1
ATOM 5420 O O . GLY A 1 709 ? -5.225 -19.690 -20.905 1.00 95.69 709 GLY A O 1
ATOM 5421 N N . GLN A 1 710 ? -5.827 -18.704 -18.971 1.00 96.25 710 GLN A N 1
ATOM 5422 C CA . GLN A 1 710 ? -6.104 -17.373 -19.516 1.00 96.25 710 GLN A CA 1
ATOM 5423 C C . GLN A 1 710 ? -5.726 -16.268 -18.522 1.00 96.25 710 GLN A C 1
ATOM 5425 O O . GLN A 1 710 ? -5.603 -16.502 -17.320 1.00 96.25 710 GLN A O 1
ATOM 5430 N N . TYR A 1 711 ? -5.559 -15.048 -19.034 1.00 97.06 711 TYR A N 1
ATOM 5431 C CA . TYR A 1 711 ? -5.426 -13.851 -18.206 1.00 97.06 711 TYR A CA 1
ATOM 5432 C C . TYR A 1 711 ? -6.797 -13.396 -17.697 1.00 97.06 711 TYR A C 1
ATOM 5434 O O . TYR A 1 711 ? -7.777 -13.445 -18.444 1.00 97.06 711 TYR A O 1
ATOM 5442 N N . ALA A 1 712 ? -6.867 -12.925 -16.453 1.00 96.94 712 ALA A N 1
ATOM 5443 C CA . ALA A 1 712 ? -8.102 -12.466 -15.831 1.00 96.94 712 ALA A CA 1
ATOM 5444 C C . ALA A 1 712 ? -7.865 -11.356 -14.794 1.00 96.94 712 ALA A C 1
ATOM 5446 O O . ALA A 1 712 ? -6.791 -11.269 -14.198 1.00 96.94 712 ALA A O 1
ATOM 5447 N N . THR A 1 713 ? -8.883 -10.526 -14.565 1.00 96.38 713 THR A N 1
ATOM 5448 C CA . THR A 1 713 ? -8.961 -9.598 -13.425 1.00 96.38 713 THR A CA 1
ATOM 5449 C C . THR A 1 713 ? -9.816 -10.183 -12.300 1.00 96.38 713 THR A C 1
ATOM 5451 O O . THR A 1 713 ? -10.486 -11.212 -12.467 1.00 96.38 713 THR A O 1
ATOM 5454 N N . TRP A 1 714 ? -9.764 -9.549 -11.129 1.00 96.12 714 TRP A N 1
ATOM 5455 C CA . TRP A 1 714 ? -10.504 -9.988 -9.952 1.00 96.12 714 TRP A CA 1
ATOM 5456 C C . TRP A 1 714 ? -12.017 -9.949 -10.193 1.00 96.12 714 TRP A C 1
ATOM 5458 O O . TRP A 1 714 ? -12.558 -9.016 -10.795 1.00 96.12 714 TRP A O 1
ATOM 5468 N N . ASN A 1 715 ? -12.712 -10.977 -9.713 1.00 94.94 715 ASN A N 1
ATOM 5469 C CA . ASN A 1 715 ? -14.163 -11.052 -9.707 1.00 94.94 715 ASN A CA 1
ATOM 5470 C C . ASN A 1 715 ? -14.662 -11.214 -8.270 1.00 94.94 715 ASN A C 1
ATOM 5472 O O . ASN A 1 715 ? -14.622 -12.307 -7.701 1.00 94.94 715 ASN A O 1
ATOM 5476 N N . GLN A 1 716 ? -15.209 -10.130 -7.718 1.00 89.31 716 GLN A N 1
ATOM 5477 C CA . GLN A 1 716 ? -15.753 -10.113 -6.359 1.00 89.31 716 GLN A CA 1
ATOM 5478 C C . GLN A 1 716 ? -16.859 -11.159 -6.147 1.00 89.31 716 GLN A C 1
ATOM 5480 O O . GLN A 1 716 ? -16.988 -11.703 -5.055 1.00 89.31 716 GLN A O 1
ATOM 5485 N N . GLY A 1 717 ? -17.651 -11.464 -7.181 1.00 89.19 717 GLY A N 1
ATOM 5486 C CA . GLY A 1 717 ? -18.756 -12.420 -7.086 1.00 89.19 717 GLY A CA 1
ATOM 5487 C C . GLY A 1 717 ? -18.299 -13.872 -6.943 1.00 89.19 717 GLY A C 1
ATOM 5488 O O . GLY A 1 717 ? -19.001 -14.667 -6.322 1.00 89.19 717 GLY A O 1
ATOM 5489 N N . THR A 1 718 ? -17.134 -14.221 -7.496 1.00 92.00 718 THR A N 1
ATOM 5490 C CA . THR A 1 718 ? -16.545 -15.565 -7.359 1.00 92.00 718 THR A CA 1
ATOM 5491 C C . THR A 1 718 ? -15.418 -15.624 -6.338 1.00 92.00 718 THR A C 1
ATOM 5493 O O . THR A 1 718 ? -14.923 -16.718 -6.092 1.00 92.00 718 THR A O 1
ATOM 5496 N N . ALA A 1 719 ? -15.006 -14.482 -5.775 1.00 91.69 719 ALA A N 1
ATOM 5497 C CA . ALA A 1 719 ? -13.835 -14.368 -4.907 1.00 91.69 719 ALA A CA 1
ATOM 5498 C C . ALA A 1 719 ? -12.555 -14.951 -5.546 1.00 91.69 719 ALA A C 1
ATOM 5500 O O . ALA A 1 719 ? -11.750 -15.590 -4.872 1.00 91.69 719 ALA A O 1
ATOM 5501 N N . ASP A 1 720 ? -12.387 -14.759 -6.860 1.00 94.25 720 ASP A N 1
ATOM 5502 C CA . ASP A 1 720 ? -11.249 -15.290 -7.622 1.00 94.25 720 ASP A CA 1
ATOM 5503 C C . ASP A 1 720 ? -11.000 -14.464 -8.901 1.00 94.25 720 ASP A C 1
ATOM 5505 O O . ASP A 1 720 ? -11.879 -13.733 -9.365 1.00 94.25 720 ASP A O 1
ATOM 5509 N N . TYR A 1 721 ? -9.817 -14.585 -9.506 1.00 96.00 721 TYR A N 1
ATOM 5510 C CA . TYR A 1 721 ? -9.468 -13.962 -10.785 1.00 96.00 721 TYR A CA 1
ATOM 5511 C C . TYR A 1 721 ? -10.101 -14.719 -11.959 1.00 96.00 721 TYR A C 1
ATOM 5513 O O . TYR A 1 721 ? -9.463 -15.554 -12.604 1.00 96.00 721 TYR A O 1
ATOM 5521 N N . THR A 1 722 ? -11.375 -14.433 -12.237 1.00 96.94 722 THR A N 1
ATOM 5522 C CA . THR A 1 722 ? -12.170 -15.134 -13.264 1.00 96.94 722 THR A CA 1
ATOM 5523 C C . THR A 1 722 ? -12.742 -14.228 -14.354 1.00 96.94 722 THR A C 1
ATOM 5525 O O . THR A 1 722 ? -13.309 -14.725 -15.329 1.00 96.94 722 THR A O 1
ATOM 5528 N N . ASN A 1 723 ? -12.572 -12.906 -14.246 1.00 96.44 723 ASN A N 1
ATOM 5529 C CA . ASN A 1 723 ? -12.970 -11.969 -15.295 1.00 96.44 723 ASN A CA 1
ATOM 5530 C C . ASN A 1 723 ? -11.945 -12.002 -16.434 1.00 96.44 723 ASN A C 1
ATOM 5532 O O . ASN A 1 723 ? -10.975 -11.247 -16.435 1.00 96.44 723 ASN A O 1
ATOM 5536 N N . ILE A 1 724 ? -12.144 -12.918 -17.384 1.00 96.38 724 ILE A N 1
ATOM 5537 C CA . ILE A 1 724 ? -11.220 -13.163 -18.499 1.00 96.38 724 ILE A CA 1
ATOM 5538 C C . ILE A 1 724 ? -10.969 -11.879 -19.298 1.00 96.38 724 ILE A C 1
ATOM 5540 O O . ILE A 1 724 ? -11.906 -11.222 -19.757 1.00 96.38 724 ILE A O 1
ATOM 5544 N N . VAL A 1 725 ? -9.692 -11.584 -19.544 1.00 95.69 725 VAL A N 1
ATOM 5545 C CA . VAL A 1 725 ? -9.254 -10.534 -20.466 1.00 95.69 725 VAL A CA 1
ATOM 5546 C C . VAL A 1 725 ? -8.668 -11.151 -21.734 1.00 95.69 725 VAL A C 1
ATOM 5548 O O . VAL A 1 725 ? -7.948 -12.150 -21.705 1.00 95.69 725 VAL A O 1
ATOM 5551 N N . SER A 1 726 ? -8.990 -10.566 -22.887 1.00 93.88 726 SER A N 1
ATOM 5552 C CA . SER A 1 726 ? -8.539 -11.085 -24.179 1.00 93.88 726 SER A CA 1
ATOM 5553 C C . SER A 1 726 ? -7.049 -10.824 -24.401 1.00 93.88 726 SER A C 1
ATOM 5555 O O . SER A 1 726 ? -6.597 -9.687 -24.267 1.00 93.88 726 SER A O 1
ATOM 5557 N N . ASN A 1 727 ? -6.314 -11.840 -24.854 1.00 95.44 727 ASN A N 1
ATOM 5558 C CA . ASN A 1 727 ? -4.953 -11.688 -25.359 1.00 95.44 727 ASN A CA 1
ATOM 5559 C C . ASN A 1 727 ? -4.894 -12.106 -26.833 1.00 95.44 727 ASN A C 1
ATOM 5561 O O . ASN A 1 727 ? -5.194 -13.251 -27.160 1.00 95.44 727 ASN A O 1
ATOM 5565 N N . ASN A 1 728 ? -4.498 -11.194 -27.720 1.00 95.06 728 ASN A N 1
ATOM 5566 C CA . ASN A 1 728 ? -4.340 -11.458 -29.156 1.00 95.06 728 ASN A CA 1
ATOM 5567 C C . ASN A 1 728 ? -2.891 -11.807 -29.553 1.00 95.06 728 ASN A C 1
ATOM 5569 O O . ASN A 1 728 ? -2.582 -11.828 -30.739 1.00 95.06 728 ASN A O 1
ATOM 5573 N N . GLY A 1 729 ? -2.008 -12.042 -28.577 1.00 95.62 729 GLY A N 1
ATOM 5574 C CA . GLY A 1 729 ? -0.598 -12.382 -28.798 1.00 95.62 729 GLY A CA 1
ATOM 5575 C C . GLY A 1 729 ? 0.387 -11.265 -28.461 1.00 95.62 729 GLY A C 1
ATOM 5576 O O . GLY A 1 729 ? 1.574 -11.545 -28.322 1.00 95.62 729 GLY A O 1
ATOM 5577 N N . ILE A 1 730 ? -0.086 -10.023 -28.297 1.00 95.88 730 ILE A N 1
ATOM 5578 C CA . ILE A 1 730 ? 0.771 -8.863 -27.980 1.00 95.88 730 ILE A CA 1
ATOM 5579 C C . ILE A 1 730 ? 0.335 -8.082 -26.739 1.00 95.88 730 ILE A C 1
ATOM 5581 O O . ILE A 1 730 ? 1.097 -7.258 -26.236 1.00 95.88 730 ILE A O 1
ATOM 5585 N N . GLN A 1 731 ? -0.893 -8.292 -26.253 1.00 95.88 731 GLN A N 1
ATOM 5586 C CA . GLN A 1 731 ? -1.402 -7.558 -25.093 1.00 95.88 731 GLN A CA 1
ATOM 5587 C C . GLN A 1 731 ? -0.736 -8.036 -23.810 1.00 95.88 731 GLN A C 1
ATOM 5589 O O . GLN A 1 731 ? -0.270 -7.223 -23.015 1.00 95.88 731 GLN A O 1
ATOM 5594 N N . PHE A 1 732 ? -0.629 -9.350 -23.657 1.00 96.81 732 PHE A N 1
ATOM 5595 C CA . PHE A 1 732 ? 0.018 -9.994 -22.525 1.00 96.81 732 PHE A CA 1
ATOM 5596 C C . PHE A 1 732 ? 1.009 -11.052 -23.027 1.00 96.81 732 PHE A C 1
ATOM 5598 O O . PHE A 1 732 ? 0.835 -11.551 -24.146 1.00 96.81 732 PHE A O 1
ATOM 5605 N N . PRO A 1 733 ? 2.016 -11.424 -22.218 1.00 96.81 733 PRO A N 1
ATOM 5606 C CA . PRO A 1 733 ? 2.983 -12.445 -22.599 1.00 96.81 733 PRO A CA 1
ATOM 5607 C C . PRO A 1 733 ? 2.325 -13.757 -23.057 1.00 96.81 733 PRO A C 1
ATOM 5609 O O . PRO A 1 733 ? 1.419 -14.279 -22.404 1.00 96.81 733 PRO A O 1
ATOM 5612 N N . LEU A 1 734 ? 2.802 -14.318 -24.164 1.00 96.38 734 LEU A N 1
ATOM 5613 C CA . LEU A 1 734 ? 2.489 -15.694 -24.559 1.00 96.38 734 LEU A CA 1
ATOM 5614 C C . LEU A 1 734 ? 3.293 -16.671 -23.704 1.00 96.38 734 LEU A C 1
ATOM 5616 O O . LEU A 1 734 ? 2.748 -17.636 -23.166 1.00 96.38 734 LEU A O 1
ATOM 5620 N N . GLU A 1 735 ? 4.568 -16.347 -23.509 1.00 96.19 735 GLU A N 1
ATOM 5621 C CA . GLU A 1 735 ? 5.465 -17.040 -22.598 1.00 96.19 735 GLU A CA 1
ATOM 5622 C C . GLU A 1 735 ? 5.833 -16.100 -21.455 1.00 96.19 735 GLU A C 1
ATOM 5624 O O . GLU A 1 735 ? 6.279 -14.970 -21.658 1.00 96.19 735 GLU A O 1
ATOM 5629 N N . ARG A 1 736 ? 5.612 -16.564 -20.228 1.00 94.75 736 ARG A N 1
ATOM 5630 C CA . ARG A 1 736 ? 5.894 -15.816 -19.001 1.00 94.75 736 ARG A CA 1
ATOM 5631 C C . ARG A 1 736 ? 7.232 -16.275 -18.429 1.00 94.75 736 ARG A C 1
ATOM 5633 O O . ARG A 1 736 ? 7.587 -17.440 -18.573 1.00 94.75 736 ARG A O 1
ATOM 5640 N N . ASN A 1 737 ? 7.905 -15.384 -17.703 1.00 93.75 737 ASN A N 1
ATOM 5641 C CA . ASN A 1 737 ? 9.085 -15.692 -16.885 1.00 93.75 737 ASN A CA 1
ATOM 5642 C C . ASN A 1 737 ? 10.281 -16.254 -17.678 1.00 93.75 737 ASN A C 1
ATOM 5644 O O . ASN A 1 737 ? 10.974 -17.149 -17.202 1.00 93.75 737 ASN A O 1
ATOM 5648 N N . GLN A 1 738 ? 10.521 -15.723 -18.876 1.00 96.56 738 GLN A N 1
ATOM 5649 C CA . GLN A 1 738 ? 11.642 -16.109 -19.733 1.00 96.56 738 GLN A CA 1
ATOM 5650 C C . GLN A 1 738 ? 12.854 -15.206 -19.500 1.00 96.56 738 GLN A C 1
ATOM 5652 O O . GLN A 1 738 ? 12.691 -14.028 -19.179 1.00 96.56 738 GLN A O 1
ATOM 5657 N N . GLN A 1 739 ? 14.063 -15.746 -19.678 1.00 97.75 739 GLN A N 1
ATOM 5658 C CA . GLN A 1 739 ? 15.272 -14.925 -19.776 1.00 97.75 739 GLN A CA 1
ATOM 5659 C C . GLN A 1 739 ? 15.306 -14.251 -21.146 1.00 97.75 739 GLN A C 1
ATOM 5661 O O . GLN A 1 739 ? 15.268 -14.938 -22.168 1.00 97.75 739 GLN A O 1
ATOM 5666 N N . VAL A 1 740 ? 15.383 -12.921 -21.168 1.00 97.94 740 VAL A N 1
ATOM 5667 C CA . VAL A 1 740 ? 15.338 -12.137 -22.406 1.00 97.94 740 VAL A CA 1
ATOM 5668 C C . VAL A 1 740 ? 16.444 -11.096 -22.481 1.00 97.94 740 VAL A C 1
ATOM 5670 O O . VAL A 1 740 ? 16.880 -10.571 -21.457 1.00 97.94 740 VAL A O 1
ATOM 5673 N N . TYR A 1 741 ? 16.833 -10.755 -23.706 1.00 98.06 741 TYR A N 1
ATOM 5674 C CA . TYR A 1 741 ? 17.466 -9.481 -24.026 1.00 98.06 741 TYR A CA 1
ATOM 5675 C C . TYR A 1 741 ? 16.438 -8.537 -24.643 1.00 98.06 741 TYR A C 1
ATOM 5677 O O . TYR A 1 741 ? 15.722 -8.917 -25.569 1.00 98.06 741 TYR A O 1
ATOM 5685 N N . SER A 1 742 ? 16.413 -7.290 -24.190 1.00 98.19 742 SER A N 1
ATOM 5686 C CA . SER A 1 742 ? 15.572 -6.248 -24.773 1.00 98.19 742 SER A CA 1
ATOM 5687 C C . SER A 1 742 ? 16.376 -5.388 -25.729 1.00 98.19 742 SER A C 1
ATOM 5689 O O . SER A 1 742 ? 17.392 -4.800 -25.355 1.00 98.19 742 SER A O 1
ATOM 5691 N N . VAL A 1 743 ? 15.899 -5.303 -26.968 1.00 98.50 743 VAL A N 1
ATOM 5692 C CA . VAL A 1 743 ? 16.442 -4.436 -28.016 1.00 98.50 743 VAL A CA 1
ATOM 5693 C C . VAL A 1 743 ? 15.536 -3.222 -28.123 1.00 98.50 743 VAL A C 1
ATOM 5695 O O . VAL A 1 743 ? 14.363 -3.364 -28.461 1.00 98.50 743 VAL A O 1
ATOM 5698 N N . MET A 1 744 ? 16.070 -2.039 -27.821 1.00 98.31 744 MET A N 1
ATOM 5699 C CA . MET A 1 744 ? 15.321 -0.783 -27.767 1.00 98.31 744 MET A CA 1
ATOM 5700 C C . MET A 1 744 ? 15.894 0.233 -28.753 1.00 98.31 744 MET A C 1
ATOM 5702 O O . MET A 1 744 ? 17.111 0.364 -28.880 1.00 98.31 744 MET A O 1
ATOM 5706 N N . ALA A 1 745 ? 15.024 0.987 -29.419 1.00 98.19 745 ALA A N 1
ATOM 5707 C CA . ALA A 1 745 ? 15.421 2.038 -30.346 1.00 98.19 745 ALA A CA 1
ATOM 5708 C C . ALA A 1 745 ? 14.531 3.277 -30.225 1.00 98.19 745 ALA A C 1
ATOM 5710 O O . ALA A 1 745 ? 13.329 3.173 -29.978 1.00 98.19 745 ALA A O 1
ATOM 5711 N N . SER A 1 746 ? 15.135 4.443 -30.447 1.00 97.69 746 SER A N 1
ATOM 5712 C CA . SER A 1 746 ? 14.458 5.728 -30.616 1.00 97.69 746 SER A CA 1
ATOM 5713 C C . SER A 1 746 ? 14.482 6.122 -32.093 1.00 97.69 746 SER A C 1
ATOM 5715 O O . SER A 1 746 ? 15.536 6.093 -32.731 1.00 97.69 746 SER A O 1
ATOM 5717 N N . VAL A 1 747 ? 13.313 6.479 -32.622 1.00 96.94 747 VAL A N 1
ATOM 5718 C CA . VAL A 1 747 ? 13.030 6.685 -34.043 1.00 96.94 747 VAL A CA 1
ATOM 5719 C C . VAL A 1 747 ? 12.332 8.028 -34.255 1.00 96.94 747 VAL A C 1
ATOM 5721 O O . VAL A 1 747 ? 11.307 8.309 -33.633 1.00 96.94 747 VAL A O 1
ATOM 5724 N N . SER A 1 748 ? 12.856 8.844 -35.163 1.00 96.38 748 SER A N 1
ATOM 5725 C CA . SER A 1 748 ? 12.251 10.087 -35.631 1.00 96.38 748 SER A CA 1
ATOM 5726 C C . SER A 1 748 ? 12.492 10.270 -37.126 1.00 96.38 748 SER A C 1
ATOM 5728 O O . SER A 1 748 ? 13.633 10.382 -37.578 1.00 96.38 748 SER A O 1
ATOM 5730 N N . GLY A 1 749 ? 11.403 10.358 -37.892 1.00 95.19 749 GLY A N 1
ATOM 5731 C CA . GLY A 1 749 ? 11.461 10.821 -39.279 1.00 95.19 749 GLY A CA 1
ATOM 5732 C C . GLY A 1 749 ? 11.631 12.339 -39.381 1.00 95.19 749 GLY A C 1
ATOM 5733 O O . GLY A 1 749 ? 12.272 12.820 -40.311 1.00 95.19 749 GLY A O 1
ATOM 5734 N N . ALA A 1 750 ? 11.083 13.093 -38.420 1.00 94.69 750 ALA A N 1
ATOM 5735 C CA . ALA A 1 750 ? 11.140 14.557 -38.376 1.00 94.69 750 ALA A CA 1
ATOM 5736 C C . ALA A 1 750 ? 12.539 15.091 -38.025 1.00 94.69 750 ALA A C 1
ATOM 5738 O O . ALA A 1 750 ? 12.932 16.163 -38.481 1.00 94.69 750 ALA A O 1
ATOM 5739 N N . ASN A 1 751 ? 13.304 14.338 -37.229 1.00 94.56 751 ASN A N 1
ATOM 5740 C CA . ASN A 1 751 ? 14.707 14.616 -36.940 1.00 94.56 751 ASN A CA 1
ATOM 5741 C C . ASN A 1 751 ? 15.555 13.332 -37.061 1.00 94.56 751 ASN A C 1
ATOM 5743 O O . ASN A 1 751 ? 15.905 12.721 -36.051 1.00 94.56 751 ASN A O 1
ATOM 5747 N N . PRO A 1 752 ? 15.930 12.911 -38.282 1.00 94.00 752 PRO A N 1
ATOM 5748 C CA . PRO A 1 752 ? 16.634 11.645 -38.486 1.00 94.00 752 PRO A CA 1
ATOM 5749 C C . PRO A 1 752 ? 17.993 11.527 -37.784 1.00 94.00 752 PRO A C 1
ATOM 5751 O O . PRO A 1 752 ? 18.471 10.414 -37.568 1.00 94.00 752 PRO A O 1
ATOM 5754 N N . ALA A 1 753 ? 18.618 12.649 -37.411 1.00 93.69 753 ALA A N 1
ATOM 5755 C CA . ALA A 1 753 ? 19.924 12.670 -36.752 1.00 93.69 753 ALA A CA 1
ATOM 5756 C C . ALA A 1 753 ? 19.900 12.090 -35.326 1.00 93.69 753 ALA A C 1
ATOM 5758 O O . ALA A 1 753 ? 20.944 11.692 -34.813 1.00 93.69 753 ALA A O 1
ATOM 5759 N N . VAL A 1 754 ? 18.725 12.016 -34.686 1.00 96.31 754 VAL A N 1
ATOM 5760 C CA . VAL A 1 754 ? 18.599 11.477 -33.321 1.00 96.31 754 VAL A CA 1
ATOM 5761 C C . VAL A 1 754 ? 18.303 9.981 -33.269 1.00 96.31 754 VAL A C 1
ATOM 5763 O O . VAL A 1 754 ? 18.239 9.420 -32.177 1.00 96.31 754 VAL A O 1
ATOM 5766 N N . ASN A 1 755 ? 18.129 9.326 -34.422 1.00 97.69 755 ASN A N 1
ATOM 5767 C CA . ASN A 1 755 ? 17.870 7.889 -34.479 1.00 97.69 755 ASN A CA 1
ATOM 5768 C C . ASN A 1 755 ? 18.999 7.106 -33.801 1.00 97.69 755 ASN A C 1
ATOM 5770 O O . ASN A 1 755 ? 20.185 7.370 -34.025 1.00 97.69 755 ASN A O 1
ATOM 5774 N N . MET A 1 756 ? 18.623 6.145 -32.958 1.00 97.19 756 MET A N 1
ATOM 5775 C CA . MET A 1 756 ? 19.581 5.373 -32.173 1.00 97.19 756 MET A CA 1
ATOM 5776 C C . MET A 1 756 ? 18.982 4.041 -31.725 1.00 97.19 756 MET A C 1
ATOM 5778 O O . MET A 1 756 ? 17.852 3.995 -31.242 1.00 97.19 756 MET A O 1
ATOM 5782 N N . ALA A 1 757 ? 19.769 2.972 -31.829 1.00 97.06 757 ALA A N 1
ATOM 5783 C CA . ALA A 1 757 ? 19.545 1.726 -31.104 1.00 97.06 757 ALA A CA 1
ATOM 5784 C C . ALA A 1 757 ? 20.378 1.755 -29.817 1.00 97.06 757 ALA A C 1
ATOM 5786 O O . ALA A 1 757 ? 21.564 2.084 -29.847 1.00 97.06 757 ALA A O 1
ATOM 5787 N N . TYR A 1 758 ? 19.755 1.441 -28.688 1.00 96.50 758 TYR A N 1
ATOM 5788 C CA . TYR A 1 758 ? 20.436 1.378 -27.398 1.00 96.50 758 TYR A CA 1
ATOM 5789 C C . TYR A 1 758 ? 21.219 0.067 -27.266 1.00 96.50 758 TYR A C 1
ATOM 5791 O O . TYR A 1 758 ? 20.869 -0.919 -27.925 1.00 96.50 758 TYR A O 1
ATOM 5799 N N . PRO A 1 759 ? 22.243 0.019 -26.392 1.00 94.81 759 PRO A N 1
ATOM 5800 C CA . PRO A 1 759 ? 22.828 -1.250 -25.983 1.00 94.81 759 PRO A CA 1
ATOM 5801 C C . PRO A 1 759 ? 21.736 -2.236 -25.523 1.00 94.81 759 PRO A C 1
ATOM 5803 O O . PRO A 1 759 ? 20.804 -1.809 -24.832 1.00 94.81 759 PRO A O 1
ATOM 5806 N N . PRO A 1 760 ? 21.824 -3.530 -25.884 1.00 95.62 760 PRO A N 1
ATOM 5807 C CA . PRO A 1 760 ? 20.883 -4.543 -25.429 1.00 95.62 760 PRO A CA 1
ATOM 5808 C C . PRO A 1 760 ? 20.806 -4.580 -23.904 1.00 95.62 760 PRO A C 1
ATOM 5810 O O . PRO A 1 760 ? 21.829 -4.531 -23.221 1.00 95.62 760 PRO A O 1
ATOM 5813 N N . ILE A 1 761 ? 19.594 -4.709 -23.372 1.00 96.88 761 ILE A N 1
ATOM 5814 C CA . ILE A 1 761 ? 19.346 -4.760 -21.929 1.00 96.88 761 ILE A CA 1
ATOM 5815 C C . ILE A 1 761 ? 19.063 -6.208 -21.540 1.00 96.88 761 ILE A C 1
ATOM 5817 O O . ILE A 1 761 ? 18.085 -6.785 -22.006 1.00 96.88 761 ILE A O 1
ATOM 5821 N N . GLY A 1 762 ? 19.901 -6.802 -20.694 1.00 94.06 762 GLY A N 1
ATOM 5822 C CA . GLY A 1 762 ? 19.705 -8.160 -20.189 1.00 94.06 762 GLY A CA 1
ATOM 5823 C C . GLY A 1 762 ? 20.986 -9.000 -20.143 1.00 94.06 762 GLY A C 1
ATOM 5824 O O . GLY A 1 762 ? 22.077 -8.468 -20.353 1.00 94.06 762 GLY A O 1
ATOM 5825 N N . PRO A 1 763 ? 20.864 -10.311 -19.872 1.00 95.44 763 PRO A N 1
ATOM 5826 C CA . PRO A 1 763 ? 19.602 -11.039 -19.754 1.00 95.44 763 PRO A CA 1
ATOM 5827 C C . PRO A 1 763 ? 18.830 -10.683 -18.471 1.00 95.44 763 PRO A C 1
ATOM 5829 O O . PRO A 1 763 ? 19.437 -10.371 -17.449 1.00 95.44 763 PRO A O 1
ATOM 5832 N N . TYR A 1 764 ? 17.497 -10.712 -18.519 1.00 96.56 764 TYR A N 1
ATOM 5833 C CA . TYR A 1 764 ? 16.634 -10.577 -17.336 1.00 96.56 764 TYR A CA 1
ATOM 5834 C C . TYR A 1 764 ? 15.300 -11.313 -17.508 1.00 96.56 764 TYR A C 1
ATOM 5836 O O . TYR A 1 764 ? 14.930 -11.700 -18.615 1.00 96.56 764 TYR A O 1
ATOM 5844 N N . THR A 1 765 ? 14.565 -11.519 -16.411 1.00 96.56 765 THR A N 1
ATOM 5845 C CA . THR A 1 765 ? 13.280 -12.235 -16.434 1.00 96.56 765 THR A CA 1
ATOM 5846 C C . THR A 1 765 ? 12.139 -11.331 -16.905 1.00 96.56 765 THR A C 1
ATOM 5848 O O . THR A 1 765 ? 11.752 -10.403 -16.195 1.00 96.56 765 THR A O 1
ATOM 5851 N N . ALA A 1 766 ? 11.526 -11.644 -18.046 1.00 95.56 766 ALA A N 1
ATOM 5852 C CA . ALA A 1 766 ? 10.365 -10.925 -18.573 1.00 95.56 766 ALA A CA 1
ATOM 5853 C C . ALA A 1 766 ? 9.397 -11.850 -19.331 1.00 95.56 766 ALA A C 1
ATOM 5855 O O . ALA A 1 766 ? 9.519 -13.075 -19.309 1.00 95.56 766 ALA A O 1
ATOM 5856 N N . GLY A 1 767 ? 8.379 -11.259 -19.956 1.00 94.62 767 GLY A N 1
ATOM 5857 C CA . GLY A 1 767 ? 7.483 -11.957 -20.874 1.00 94.62 767 GLY A CA 1
ATOM 5858 C C . GLY A 1 767 ? 7.935 -11.851 -22.329 1.00 94.62 767 GLY A C 1
ATOM 5859 O O . GLY A 1 767 ? 8.581 -10.871 -22.703 1.00 94.62 767 GLY A O 1
ATOM 5860 N N . LEU A 1 768 ? 7.556 -12.833 -23.145 1.00 97.62 768 LEU A N 1
ATOM 5861 C CA . LEU A 1 768 ? 7.673 -12.789 -24.603 1.00 97.62 768 LEU A CA 1
ATOM 5862 C C . LEU A 1 768 ? 6.285 -12.655 -25.229 1.00 97.62 768 LEU A C 1
ATOM 5864 O O . LEU A 1 768 ? 5.354 -13.385 -24.874 1.00 97.62 768 LEU A O 1
ATOM 5868 N N . ILE A 1 769 ? 6.161 -11.733 -26.178 1.00 97.56 769 ILE A N 1
ATOM 5869 C CA . ILE A 1 769 ? 4.984 -11.569 -27.036 1.00 97.56 769 ILE A CA 1
ATOM 5870 C C . ILE A 1 769 ? 5.296 -12.021 -28.463 1.00 97.56 769 ILE A C 1
ATOM 5872 O O . ILE A 1 769 ? 6.448 -12.281 -28.804 1.00 97.56 769 ILE A O 1
ATOM 5876 N N . GLN A 1 770 ? 4.271 -12.082 -29.312 1.00 97.69 770 GLN A N 1
ATOM 5877 C CA . GLN A 1 770 ? 4.459 -12.306 -30.742 1.00 97.69 770 GLN A CA 1
ATOM 5878 C C . GLN A 1 770 ? 5.382 -11.230 -31.339 1.00 97.69 770 GLN A C 1
ATOM 5880 O O . GLN A 1 770 ? 5.088 -10.035 -31.259 1.00 97.69 770 GLN A O 1
ATOM 5885 N N . LEU A 1 771 ? 6.469 -11.674 -31.972 1.00 97.31 771 LEU A N 1
ATOM 5886 C CA . LEU A 1 771 ? 7.343 -10.855 -32.813 1.00 97.31 771 LEU A CA 1
ATOM 5887 C C . LEU A 1 771 ? 6.993 -11.060 -34.288 1.00 97.31 771 LEU A C 1
ATOM 5889 O O . LEU A 1 771 ? 6.344 -12.044 -34.645 1.00 97.31 771 LEU A O 1
ATOM 5893 N N . PHE A 1 772 ? 7.420 -10.137 -35.146 1.00 98.12 772 PHE A N 1
ATOM 5894 C CA . PHE A 1 772 ? 7.034 -10.139 -36.556 1.00 98.12 772 PHE A CA 1
ATOM 5895 C C . PHE A 1 772 ? 8.260 -10.012 -37.457 1.00 98.12 772 PHE A C 1
ATOM 5897 O O . PHE A 1 772 ? 8.950 -8.990 -37.425 1.00 98.12 772 PHE A O 1
ATOM 5904 N N . ASP A 1 773 ? 8.516 -11.040 -38.267 1.00 97.94 773 ASP A N 1
ATOM 5905 C CA . ASP A 1 773 ? 9.545 -11.023 -39.307 1.00 97.94 773 ASP A CA 1
ATOM 5906 C C . ASP A 1 773 ? 8.996 -10.352 -40.585 1.00 97.94 773 ASP A C 1
ATOM 5908 O O . ASP A 1 773 ? 8.048 -10.867 -41.192 1.00 97.94 773 ASP A O 1
ATOM 5912 N N . PRO A 1 774 ? 9.582 -9.235 -41.065 1.00 97.69 774 PRO A N 1
ATOM 5913 C CA . PRO A 1 774 ? 9.129 -8.567 -42.287 1.00 97.69 774 PRO A CA 1
ATOM 5914 C C . PRO A 1 774 ? 9.261 -9.409 -43.559 1.00 97.69 774 PRO A C 1
ATOM 5916 O O . PRO A 1 774 ? 8.587 -9.131 -44.557 1.00 97.69 774 PRO A O 1
ATOM 5919 N N . MET A 1 775 ? 10.060 -10.473 -43.552 1.00 96.75 775 MET A N 1
ATOM 5920 C CA . MET A 1 775 ? 10.160 -11.412 -44.668 1.00 96.75 775 MET A CA 1
ATOM 5921 C C . MET A 1 775 ? 8.993 -12.419 -44.683 1.00 96.75 775 MET A C 1
ATOM 5923 O O . MET A 1 775 ? 8.585 -12.866 -45.762 1.00 96.75 775 MET A O 1
ATOM 5927 N N . SER A 1 776 ? 8.374 -12.713 -43.533 1.00 97.94 776 SER A N 1
ATOM 5928 C CA . SER A 1 776 ? 7.247 -13.649 -43.405 1.00 97.94 776 SER A CA 1
ATOM 5929 C C . SER A 1 776 ? 5.919 -13.006 -43.820 1.00 97.94 776 SER A C 1
ATOM 5931 O O . SER A 1 776 ? 5.436 -12.054 -43.214 1.00 97.94 776 SER A O 1
ATOM 5933 N N . ALA A 1 777 ? 5.273 -13.552 -44.857 1.00 97.06 777 ALA A N 1
ATOM 5934 C CA . ALA A 1 777 ? 3.963 -13.066 -45.307 1.00 97.06 777 ALA A CA 1
ATOM 5935 C C . ALA A 1 777 ? 2.855 -13.255 -44.259 1.00 97.06 777 ALA A C 1
ATOM 5937 O O . ALA A 1 777 ? 1.924 -12.453 -44.204 1.00 97.06 777 ALA A O 1
ATOM 5938 N N . ALA A 1 778 ? 2.959 -14.305 -43.440 1.00 97.81 778 ALA A N 1
ATOM 5939 C CA . ALA A 1 778 ? 2.018 -14.558 -42.357 1.00 97.81 778 ALA A CA 1
ATOM 5940 C C . ALA A 1 778 ? 2.190 -13.530 -41.231 1.00 97.81 778 ALA A C 1
ATOM 5942 O O . ALA A 1 778 ? 1.200 -12.962 -40.772 1.00 97.81 778 ALA A O 1
ATOM 5943 N N . ASP A 1 779 ? 3.435 -13.238 -40.850 1.00 97.94 779 ASP A N 1
ATOM 5944 C CA . ASP A 1 779 ? 3.748 -12.257 -39.809 1.00 97.94 779 ASP A CA 1
ATOM 5945 C C . ASP A 1 779 ? 3.332 -10.859 -40.248 1.00 97.94 779 ASP A C 1
ATOM 5947 O O . ASP A 1 779 ? 2.726 -10.144 -39.464 1.00 97.94 779 ASP A O 1
ATOM 5951 N N . ARG A 1 780 ? 3.564 -10.492 -41.513 1.00 97.56 780 ARG A N 1
ATOM 5952 C CA . ARG A 1 780 ? 3.070 -9.240 -42.106 1.00 97.56 780 ARG A CA 1
ATOM 5953 C C . ARG A 1 780 ? 1.558 -9.085 -41.985 1.00 97.56 780 ARG A C 1
ATOM 5955 O O . ARG A 1 780 ? 1.080 -8.090 -41.446 1.00 97.56 780 ARG A O 1
ATOM 5962 N N . ALA A 1 781 ? 0.805 -10.095 -42.423 1.00 96.81 781 ALA A N 1
ATOM 5963 C CA . ALA A 1 781 ? -0.652 -10.073 -42.337 1.00 96.81 781 ALA A CA 1
ATOM 5964 C C . ALA A 1 781 ? -1.145 -9.984 -40.882 1.00 96.81 781 ALA A C 1
ATOM 5966 O O . ALA A 1 781 ? -2.125 -9.294 -40.600 1.00 96.81 781 ALA A O 1
ATOM 5967 N N . LEU A 1 782 ? -0.464 -10.658 -39.948 1.00 97.06 782 LEU A N 1
ATOM 5968 C CA . LEU A 1 782 ? -0.800 -10.593 -38.530 1.00 97.06 782 LEU A CA 1
ATOM 5969 C C . LEU A 1 782 ? -0.425 -9.234 -37.921 1.00 97.06 782 LEU A C 1
ATOM 5971 O O . LEU A 1 782 ? -1.250 -8.642 -37.233 1.00 97.06 782 LEU A O 1
ATOM 5975 N N . ALA A 1 783 ? 0.761 -8.698 -38.214 1.00 96.81 783 ALA A N 1
ATOM 5976 C CA . ALA A 1 783 ? 1.209 -7.383 -37.764 1.00 96.81 783 ALA A CA 1
ATOM 5977 C C . ALA A 1 783 ? 0.235 -6.286 -38.212 1.00 96.81 783 ALA A C 1
ATOM 5979 O O . ALA A 1 783 ? -0.202 -5.486 -37.386 1.00 96.81 783 ALA A O 1
ATOM 5980 N N . GLN A 1 784 ? -0.203 -6.322 -39.474 1.00 95.69 784 GLN A N 1
ATOM 5981 C CA . GLN A 1 784 ? -1.232 -5.424 -40.000 1.00 95.69 784 GLN A CA 1
ATOM 5982 C C . GLN A 1 784 ? -2.593 -5.608 -39.307 1.00 95.69 784 GLN A C 1
ATOM 5984 O O . GLN A 1 784 ? -3.401 -4.691 -39.273 1.00 95.69 784 GLN A O 1
ATOM 5989 N N . ALA A 1 785 ? -2.893 -6.776 -38.741 1.00 95.25 785 ALA A N 1
ATOM 5990 C CA . ALA A 1 785 ? -4.150 -6.990 -38.030 1.00 95.25 785 ALA A CA 1
ATOM 5991 C C . ALA A 1 785 ? -4.095 -6.522 -36.567 1.00 95.25 785 ALA A C 1
ATOM 5993 O O . ALA A 1 785 ? -5.087 -5.996 -36.060 1.00 95.25 785 ALA A O 1
ATOM 5994 N N . ILE A 1 786 ? -2.973 -6.747 -35.870 1.00 94.50 786 ILE A N 1
ATOM 5995 C CA . ILE A 1 786 ? -2.917 -6.601 -34.407 1.00 94.50 786 ILE A CA 1
ATOM 5996 C C . ILE A 1 786 ? -1.846 -5.643 -33.886 1.00 94.50 786 ILE A C 1
ATOM 5998 O O . ILE A 1 786 ? -2.038 -5.097 -32.804 1.00 94.50 786 ILE A O 1
ATOM 6002 N N . PHE A 1 787 ? -0.744 -5.431 -34.606 1.00 93.75 787 PHE A N 1
ATOM 6003 C CA . PHE A 1 787 ? 0.434 -4.708 -34.111 1.00 93.75 787 PHE A CA 1
ATOM 6004 C C . PHE A 1 787 ? 0.499 -3.263 -34.620 1.00 93.75 787 PHE A C 1
ATOM 6006 O O . PHE A 1 787 ? 0.710 -2.348 -33.824 1.00 93.75 787 PHE A O 1
ATOM 6013 N N . ALA A 1 788 ? 0.240 -3.061 -35.914 1.00 90.00 788 ALA A N 1
ATOM 6014 C CA . ALA A 1 788 ? 0.217 -1.768 -36.597 1.00 90.00 788 ALA A CA 1
ATOM 6015 C C . ALA A 1 788 ? -0.986 -1.680 -37.567 1.00 90.00 788 ALA A C 1
ATOM 6017 O O . ALA A 1 788 ? -0.818 -1.660 -38.786 1.00 90.00 788 ALA A O 1
ATOM 6018 N N . PRO A 1 789 ? -2.234 -1.657 -37.052 1.00 85.62 789 PRO A N 1
ATOM 6019 C CA . PRO A 1 789 ? -3.434 -1.779 -37.886 1.00 85.62 789 PRO A CA 1
ATOM 6020 C C . PRO A 1 789 ? -3.732 -0.590 -38.801 1.00 85.62 789 PRO A C 1
ATOM 6022 O O . PRO A 1 789 ? -4.485 -0.729 -39.764 1.00 85.62 789 PRO A O 1
ATOM 6025 N N . SER A 1 790 ? -3.137 0.566 -38.521 1.00 82.81 790 SER A N 1
ATOM 6026 C CA . SER A 1 790 ? -3.241 1.768 -39.354 1.00 82.81 790 SER A CA 1
ATOM 6027 C C . SER A 1 790 ? -1.968 2.021 -40.167 1.00 82.81 790 SER A C 1
ATOM 6029 O O . SER A 1 790 ? -1.751 3.147 -40.604 1.00 82.81 790 SER A O 1
ATOM 6031 N N . GLY A 1 791 ? -1.131 0.996 -40.330 1.00 76.12 791 GLY A N 1
ATOM 6032 C CA . GLY A 1 791 ? 0.248 1.142 -40.776 1.00 76.12 791 GLY A CA 1
ATOM 6033 C C . GLY A 1 791 ? 1.190 1.562 -39.646 1.00 76.12 791 GLY A C 1
ATOM 6034 O O . GLY A 1 791 ? 0.759 1.747 -38.498 1.00 76.12 791 GLY A O 1
ATOM 6035 N N . GLY A 1 792 ? 2.475 1.703 -39.970 1.00 86.12 792 GLY A N 1
ATOM 6036 C CA . GLY A 1 792 ? 3.475 2.263 -39.058 1.00 86.12 792 GLY A CA 1
ATOM 6037 C C . GLY A 1 792 ? 4.521 1.286 -38.522 1.00 86.12 792 GLY A C 1
ATOM 6038 O O . GLY A 1 792 ? 5.115 1.579 -37.483 1.00 86.12 792 GLY A O 1
ATOM 6039 N N . CYS A 1 793 ? 4.784 0.157 -39.193 1.00 95.38 793 CYS A N 1
ATOM 6040 C CA . CYS A 1 793 ? 6.061 -0.552 -39.031 1.00 95.38 793 CYS A CA 1
ATOM 6041 C C . CYS A 1 793 ? 7.090 -0.057 -40.054 1.00 95.38 793 CYS A C 1
ATOM 6043 O O . CYS A 1 793 ? 7.648 -0.836 -40.825 1.00 95.38 793 CYS A O 1
ATOM 6045 N N . ASP A 1 794 ? 7.365 1.249 -40.041 1.00 96.94 794 ASP A N 1
ATOM 6046 C CA . ASP A 1 794 ? 8.285 1.899 -40.984 1.00 96.94 794 ASP A CA 1
ATOM 6047 C C . ASP A 1 794 ? 9.762 1.667 -40.663 1.00 96.94 794 ASP A C 1
ATOM 6049 O O . ASP A 1 794 ? 10.651 2.080 -41.412 1.00 96.94 794 ASP A O 1
ATOM 6053 N N . VAL A 1 795 ? 10.037 1.035 -39.525 1.00 97.62 795 VAL A N 1
ATOM 6054 C CA . VAL A 1 795 ? 11.384 0.750 -39.049 1.00 97.62 795 VAL A CA 1
ATOM 6055 C C . VAL A 1 795 ? 11.454 -0.672 -38.505 1.00 97.62 795 VAL A C 1
ATOM 6057 O O . VAL A 1 795 ? 10.582 -1.128 -37.762 1.00 97.62 795 VAL A O 1
ATOM 6060 N N . CYS A 1 796 ? 12.532 -1.366 -38.853 1.00 98.44 796 CYS A N 1
ATOM 6061 C CA . CYS A 1 796 ? 12.869 -2.685 -38.332 1.00 98.44 796 CYS A CA 1
ATOM 6062 C C . CYS A 1 796 ? 14.193 -2.637 -37.568 1.00 98.44 796 CYS A C 1
ATOM 6064 O O . CYS A 1 796 ? 15.038 -1.775 -37.808 1.00 98.44 796 CYS A O 1
ATOM 6066 N N . VAL A 1 797 ? 14.412 -3.620 -36.700 1.00 98.50 797 VAL A N 1
ATOM 6067 C CA . VAL A 1 797 ? 15.733 -3.918 -36.135 1.00 98.50 797 VAL A CA 1
ATOM 6068 C C . VAL A 1 797 ? 16.248 -5.224 -36.713 1.00 98.50 797 VAL A C 1
ATOM 6070 O O . VAL A 1 797 ? 15.561 -6.245 -36.677 1.00 98.50 797 VAL A O 1
ATOM 6073 N N . ARG A 1 798 ? 17.463 -5.201 -37.256 1.00 98.44 798 ARG A N 1
ATOM 6074 C CA . ARG A 1 798 ? 18.204 -6.401 -37.643 1.00 98.44 798 ARG A CA 1
ATOM 6075 C C . ARG A 1 798 ? 19.228 -6.702 -36.564 1.00 98.44 798 ARG A C 1
ATOM 6077 O O . ARG A 1 798 ? 20.073 -5.868 -36.264 1.00 98.44 798 ARG A O 1
ATOM 6084 N N . VAL A 1 799 ? 19.127 -7.881 -35.972 1.00 98.31 799 VAL A N 1
ATOM 6085 C CA . VAL A 1 799 ? 19.881 -8.274 -34.783 1.00 98.31 799 VAL A CA 1
ATOM 6086 C C . VAL A 1 799 ? 20.744 -9.479 -35.121 1.00 98.31 799 VAL A C 1
ATOM 6088 O O . VAL A 1 799 ? 20.239 -10.471 -35.649 1.00 98.31 799 VAL A O 1
ATOM 6091 N N . THR A 1 800 ? 22.033 -9.392 -34.797 1.00 96.81 800 THR A N 1
ATOM 6092 C CA . THR A 1 800 ? 22.945 -10.538 -34.789 1.00 96.81 800 THR A CA 1
ATOM 6093 C C . THR A 1 800 ? 23.022 -11.077 -33.367 1.00 96.81 800 THR A C 1
ATOM 6095 O O . THR A 1 800 ? 23.579 -10.418 -32.487 1.00 96.81 800 THR A O 1
ATOM 6098 N N . GLN A 1 801 ? 22.470 -12.269 -33.144 1.00 96.75 801 GLN A N 1
ATOM 6099 C CA . GLN A 1 801 ? 22.428 -12.940 -31.846 1.00 96.75 801 GLN A CA 1
ATOM 6100 C C . GLN A 1 801 ? 22.929 -14.378 -31.983 1.00 96.75 801 GLN A C 1
ATOM 6102 O O . GLN A 1 801 ? 22.468 -15.115 -32.852 1.00 96.75 801 GLN A O 1
ATOM 6107 N N . GLY A 1 802 ? 23.936 -14.761 -31.192 1.00 93.75 802 GLY A N 1
ATOM 6108 C CA . GLY A 1 802 ? 24.537 -16.102 -31.275 1.00 93.75 802 GLY A CA 1
ATOM 6109 C C . GLY A 1 802 ? 25.089 -16.462 -32.664 1.00 93.75 802 GLY A C 1
ATOM 6110 O O . GLY A 1 802 ? 25.162 -17.636 -33.019 1.00 93.75 802 GLY A O 1
ATOM 6111 N N . GLY A 1 803 ? 25.445 -15.458 -33.473 1.00 90.62 803 GLY A N 1
ATOM 6112 C CA . GLY A 1 803 ? 25.874 -15.628 -34.868 1.00 90.62 803 GLY A CA 1
ATOM 6113 C C . GLY A 1 803 ? 24.734 -15.774 -35.885 1.00 90.62 803 GLY A C 1
ATOM 6114 O O . GLY A 1 803 ? 25.001 -15.909 -37.077 1.00 90.62 803 GLY A O 1
ATOM 6115 N N . ILE A 1 804 ? 23.473 -15.725 -35.450 1.00 94.31 804 ILE A N 1
ATOM 6116 C CA . ILE A 1 804 ? 22.289 -15.752 -36.311 1.00 94.31 804 ILE A CA 1
ATOM 6117 C C . ILE A 1 804 ? 21.798 -14.320 -36.525 1.00 94.31 804 ILE A C 1
ATOM 6119 O O . ILE A 1 804 ? 21.666 -13.553 -35.575 1.00 94.31 804 ILE A O 1
ATOM 6123 N N . VAL A 1 805 ? 21.501 -13.966 -37.776 1.00 96.38 805 VAL A N 1
ATOM 6124 C CA . VAL A 1 805 ? 20.932 -12.662 -38.134 1.00 96.38 805 VAL A CA 1
ATOM 6125 C C . VAL A 1 805 ? 19.429 -12.804 -38.342 1.00 96.38 805 VAL A C 1
ATOM 6127 O O . VAL A 1 805 ? 18.993 -13.570 -39.202 1.00 96.38 805 VAL A O 1
ATOM 6130 N N . LYS A 1 806 ? 18.635 -12.047 -37.585 1.00 97.50 806 LYS A N 1
ATOM 6131 C CA . LYS A 1 806 ? 17.172 -11.967 -37.730 1.00 97.50 806 LYS A CA 1
ATOM 6132 C C . LYS A 1 806 ? 16.733 -10.513 -37.841 1.00 97.50 806 LYS A C 1
ATOM 6134 O O . LYS A 1 806 ? 17.411 -9.623 -37.338 1.00 97.50 806 LYS A O 1
ATOM 6139 N N . THR A 1 807 ? 15.618 -10.260 -38.521 1.00 98.44 807 THR A N 1
ATOM 6140 C CA . THR A 1 807 ? 15.036 -8.914 -38.635 1.00 98.44 807 THR A CA 1
ATOM 6141 C C . THR A 1 807 ? 13.638 -8.922 -38.035 1.00 98.44 807 THR A C 1
ATOM 6143 O O . THR A 1 807 ? 12.870 -9.840 -38.302 1.00 98.44 807 THR A O 1
ATOM 6146 N N . TYR A 1 808 ? 13.314 -7.904 -37.243 1.00 98.38 808 TYR A N 1
ATOM 6147 C CA . TYR A 1 808 ? 12.035 -7.775 -36.553 1.00 98.38 808 TYR A CA 1
ATOM 6148 C C . TYR A 1 808 ? 11.440 -6.389 -36.786 1.00 98.38 808 TYR A C 1
ATOM 6150 O O . TYR A 1 808 ? 12.158 -5.388 -36.735 1.00 98.38 808 TYR A O 1
ATOM 6158 N N . MET A 1 809 ? 10.130 -6.322 -37.016 1.00 98.31 809 MET A N 1
ATOM 6159 C CA . MET A 1 809 ? 9.410 -5.051 -37.113 1.00 98.31 809 MET A CA 1
ATOM 6160 C C . MET A 1 809 ? 9.314 -4.349 -35.756 1.00 98.31 809 MET A C 1
ATOM 6162 O O . MET A 1 809 ? 9.083 -4.992 -34.731 1.00 98.31 809 MET A O 1
ATOM 6166 N N . LEU A 1 810 ? 9.394 -3.017 -35.762 1.00 97.06 810 LEU A N 1
ATOM 6167 C CA . LEU A 1 810 ? 9.011 -2.170 -34.632 1.00 97.06 810 LEU A CA 1
ATOM 6168 C C . LEU A 1 810 ? 7.695 -1.452 -34.945 1.00 97.06 810 LEU A C 1
ATOM 6170 O O . LEU A 1 810 ? 7.450 -1.075 -36.085 1.00 97.06 810 LEU A O 1
ATOM 6174 N N . ALA A 1 811 ? 6.853 -1.210 -33.938 1.00 93.25 811 ALA A N 1
ATOM 6175 C CA . ALA A 1 811 ? 5.646 -0.388 -34.092 1.00 93.25 811 ALA A CA 1
ATOM 6176 C C . ALA A 1 811 ? 5.995 1.113 -34.035 1.00 93.25 811 ALA A C 1
ATOM 6178 O O . ALA A 1 811 ? 5.554 1.834 -33.137 1.00 93.25 811 ALA A O 1
ATOM 6179 N N . ALA A 1 812 ? 6.856 1.558 -34.948 1.00 93.56 812 ALA A N 1
ATOM 6180 C CA . ALA A 1 812 ? 7.370 2.917 -35.021 1.00 93.56 812 ALA A CA 1
ATOM 6181 C C . ALA A 1 812 ? 7.133 3.499 -36.420 1.00 93.56 812 ALA A C 1
ATOM 6183 O O . ALA A 1 812 ? 7.749 3.067 -37.394 1.00 93.56 812 ALA A O 1
ATOM 6184 N N . SER A 1 813 ? 6.260 4.506 -36.489 1.00 92.31 813 SER A N 1
ATOM 6185 C CA . SER A 1 813 ? 5.940 5.227 -37.720 1.00 92.31 813 SER A CA 1
ATOM 6186 C C . SER A 1 813 ? 7.047 6.207 -38.115 1.00 92.31 813 SER A C 1
ATOM 6188 O O . SER A 1 813 ? 7.622 6.885 -37.255 1.00 92.31 813 SER A O 1
ATOM 6190 N N . TRP A 1 814 ? 7.298 6.351 -39.414 1.00 93.56 814 TRP A N 1
ATOM 6191 C CA . TRP A 1 814 ? 8.276 7.284 -39.966 1.00 93.56 814 TRP A CA 1
ATOM 6192 C C . TRP A 1 814 ? 7.598 8.520 -40.557 1.00 93.56 814 TRP A C 1
ATOM 6194 O O . TRP A 1 814 ? 7.113 8.522 -41.685 1.00 93.56 814 TRP A O 1
ATOM 6204 N N . GLU A 1 815 ? 7.618 9.609 -39.793 1.00 90.75 815 GLU A N 1
ATOM 6205 C CA . GLU A 1 815 ? 6.835 10.812 -40.089 1.00 90.75 815 GLU A CA 1
ATOM 6206 C C . GLU A 1 815 ? 7.738 12.042 -40.322 1.00 90.75 815 GLU A C 1
ATOM 6208 O O . GLU A 1 815 ? 7.934 12.855 -39.414 1.00 90.75 815 GLU A O 1
ATOM 6213 N N . PRO A 1 816 ? 8.325 12.214 -41.524 1.00 91.88 816 PRO A N 1
ATOM 6214 C CA . PRO A 1 816 ? 9.280 13.291 -41.804 1.00 91.88 816 PRO A CA 1
ATOM 6215 C C . PRO A 1 816 ? 8.650 14.684 -41.899 1.00 91.88 816 PRO A C 1
ATOM 6217 O O . PRO A 1 816 ? 9.360 15.684 -41.847 1.00 91.88 816 PRO A O 1
ATOM 6220 N N . GLY A 1 817 ? 7.325 14.762 -42.053 1.00 91.50 817 GLY A N 1
ATOM 6221 C CA . GLY A 1 817 ? 6.585 16.023 -42.132 1.00 91.50 817 GLY A CA 1
ATOM 6222 C C . GLY A 1 817 ? 6.100 16.571 -40.788 1.00 91.50 817 GLY A C 1
ATOM 6223 O O . GLY A 1 817 ? 5.505 17.648 -40.775 1.00 91.50 817 GLY A O 1
ATOM 6224 N N . LEU A 1 818 ? 6.298 15.848 -39.678 1.00 92.56 818 LEU A N 1
ATOM 6225 C CA . LEU A 1 818 ? 5.893 16.332 -38.357 1.00 92.56 818 LEU A CA 1
ATOM 6226 C C . LEU A 1 818 ? 6.795 17.471 -37.887 1.00 92.56 818 LEU A C 1
ATOM 6228 O O . LEU A 1 818 ? 7.989 17.509 -38.173 1.00 92.56 818 LEU A O 1
ATOM 6232 N N . ASP A 1 819 ? 6.214 18.380 -37.108 1.00 92.50 819 ASP A N 1
ATOM 6233 C CA . ASP A 1 819 ? 6.983 19.389 -36.393 1.00 92.50 819 ASP A CA 1
ATOM 6234 C C . ASP A 1 819 ? 7.905 18.684 -35.374 1.00 92.50 819 ASP A C 1
ATOM 6236 O O . ASP A 1 819 ? 7.402 18.006 -34.469 1.00 92.50 819 ASP A O 1
ATOM 6240 N N . PRO A 1 820 ? 9.244 18.819 -35.489 1.00 91.81 820 PRO A N 1
ATOM 6241 C CA . PRO A 1 820 ? 10.193 18.127 -34.618 1.00 91.81 820 PRO A CA 1
ATOM 6242 C C . PRO A 1 820 ? 10.072 18.537 -33.143 1.00 91.81 820 PRO A C 1
ATOM 6244 O O . PRO A 1 820 ? 10.610 17.845 -32.280 1.00 91.81 820 PRO A O 1
ATOM 6247 N N . LEU A 1 821 ? 9.352 19.620 -32.836 1.00 92.75 821 LEU A N 1
ATOM 6248 C CA . LEU A 1 821 ? 9.089 20.084 -31.473 1.00 92.75 821 LEU A CA 1
ATOM 6249 C C . LEU A 1 821 ? 7.922 19.349 -30.793 1.00 92.75 821 LEU A C 1
ATOM 6251 O O . LEU A 1 821 ? 7.753 19.459 -29.577 1.00 92.75 821 LEU A O 1
ATOM 6255 N N . GLN A 1 822 ? 7.096 18.616 -31.545 1.00 90.56 822 GLN A N 1
ATOM 6256 C CA . GLN A 1 822 ? 5.961 17.883 -30.985 1.00 90.56 822 GLN A CA 1
ATOM 6257 C C . GLN A 1 822 ? 6.402 16.553 -30.371 1.00 90.56 822 GLN A C 1
ATOM 6259 O O . GLN A 1 822 ? 7.212 15.835 -30.942 1.00 90.56 822 GLN A O 1
ATOM 6264 N N . GLY A 1 823 ? 5.817 16.162 -29.236 1.00 86.81 823 GLY A N 1
ATOM 6265 C CA . GLY A 1 823 ? 6.198 14.921 -28.546 1.00 86.81 823 GLY A CA 1
ATOM 6266 C C . GLY A 1 823 ? 5.950 13.635 -29.350 1.00 86.81 823 GLY A C 1
ATOM 6267 O O . GLY A 1 823 ? 6.575 12.616 -29.083 1.00 86.81 823 GLY A O 1
ATOM 6268 N N . ASN A 1 824 ? 5.064 13.658 -30.352 1.00 89.00 824 ASN A N 1
ATOM 6269 C CA . ASN A 1 824 ? 4.841 12.535 -31.267 1.00 89.00 824 ASN A CA 1
ATOM 6270 C C . ASN A 1 824 ? 5.843 12.471 -32.435 1.00 89.00 824 ASN A C 1
ATOM 6272 O O . ASN A 1 824 ? 5.762 11.522 -33.210 1.00 89.00 824 ASN A O 1
ATOM 6276 N N . SER A 1 825 ? 6.772 13.426 -32.552 1.00 92.62 825 SER A N 1
ATOM 6277 C CA . SER A 1 825 ? 7.834 13.425 -33.570 1.00 92.62 825 SER A CA 1
ATOM 6278 C C . SER A 1 825 ? 8.941 12.400 -33.284 1.00 92.62 825 SER A C 1
ATOM 6280 O O . SER A 1 825 ? 9.742 12.095 -34.169 1.00 92.62 825 SER A O 1
ATOM 6282 N N . LEU A 1 826 ? 8.974 11.851 -32.064 1.00 95.06 826 LEU A N 1
ATOM 6283 C CA . LEU A 1 826 ? 9.863 10.780 -31.626 1.00 95.06 826 LEU A CA 1
ATOM 6284 C C . LEU A 1 826 ? 9.034 9.592 -31.115 1.00 95.06 826 LEU A C 1
ATOM 6286 O O . LEU A 1 826 ? 8.054 9.749 -30.378 1.00 95.06 826 LEU A O 1
ATOM 6290 N N . ARG A 1 827 ? 9.456 8.383 -31.477 1.00 95.00 827 ARG A N 1
ATOM 6291 C CA . ARG A 1 827 ? 8.936 7.121 -30.950 1.00 95.00 827 ARG A CA 1
ATOM 6292 C C . ARG A 1 827 ? 10.075 6.300 -30.382 1.00 95.00 827 ARG A C 1
ATOM 6294 O O . ARG A 1 827 ? 11.105 6.159 -31.025 1.00 95.00 827 ARG A O 1
ATOM 6301 N N . THR A 1 828 ? 9.872 5.728 -29.205 1.00 97.31 828 THR A N 1
ATOM 6302 C CA . THR A 1 828 ? 10.795 4.753 -28.623 1.00 97.31 828 THR A CA 1
ATOM 6303 C C . THR A 1 828 ? 10.056 3.433 -28.492 1.00 97.31 828 THR A C 1
ATOM 6305 O O . THR A 1 828 ? 9.000 3.381 -27.860 1.00 97.31 828 THR A O 1
ATOM 6308 N N . GLU A 1 829 ? 10.592 2.380 -29.097 1.00 97.19 829 GLU A N 1
ATOM 6309 C CA . GLU A 1 829 ? 10.023 1.031 -29.079 1.00 97.19 829 GLU A CA 1
ATOM 6310 C C . GLU A 1 829 ? 11.093 0.018 -28.673 1.00 97.19 829 GLU A C 1
ATOM 6312 O O . GLU A 1 829 ? 12.290 0.248 -28.856 1.00 97.19 829 GLU A O 1
ATOM 6317 N N . ALA A 1 830 ? 10.651 -1.106 -28.112 1.00 98.00 830 ALA A N 1
ATOM 6318 C CA . ALA A 1 830 ? 11.520 -2.213 -27.757 1.00 98.00 830 ALA A CA 1
ATOM 6319 C C . ALA A 1 830 ? 10.856 -3.558 -28.065 1.00 98.00 830 ALA A C 1
ATOM 6321 O O . ALA A 1 830 ? 9.627 -3.658 -28.124 1.00 98.00 830 ALA A O 1
ATOM 6322 N N . ILE A 1 831 ? 11.684 -4.586 -28.233 1.00 98.31 831 ILE A N 1
ATOM 6323 C CA . ILE A 1 831 ? 11.278 -5.990 -28.348 1.00 98.31 831 ILE A CA 1
ATOM 6324 C C . ILE A 1 831 ? 12.106 -6.850 -27.395 1.00 98.31 831 ILE A C 1
ATOM 6326 O O . ILE A 1 831 ? 13.290 -6.577 -27.195 1.00 98.31 831 ILE A O 1
ATOM 6330 N N . ASN A 1 832 ? 11.490 -7.895 -26.843 1.00 98.19 832 ASN A N 1
ATOM 6331 C CA . ASN A 1 832 ? 12.176 -8.901 -26.037 1.00 98.19 832 ASN A CA 1
ATOM 6332 C C . ASN A 1 832 ? 12.549 -10.090 -26.926 1.00 98.19 832 ASN A C 1
ATOM 6334 O O . ASN A 1 832 ? 11.685 -10.640 -27.607 1.00 98.19 832 ASN A O 1
ATOM 6338 N N . LEU A 1 833 ? 13.815 -10.494 -26.893 1.00 98.38 833 LEU A N 1
ATOM 6339 C CA . LEU A 1 833 ? 14.351 -11.661 -27.591 1.00 98.38 833 LEU A CA 1
ATOM 6340 C C . LEU A 1 833 ? 14.759 -12.733 -26.571 1.00 98.38 833 LEU A C 1
ATOM 6342 O O . LEU A 1 833 ? 15.327 -12.371 -25.538 1.00 98.38 833 LEU A O 1
ATOM 6346 N N . PRO A 1 834 ? 14.522 -14.031 -26.830 1.00 97.50 834 PRO A N 1
ATOM 6347 C CA . PRO A 1 834 ? 14.989 -15.103 -25.952 1.00 97.50 834 PRO A CA 1
ATOM 6348 C C . PRO A 1 834 ? 16.510 -15.050 -25.757 1.00 97.50 834 PRO A C 1
ATOM 6350 O O . PRO A 1 834 ? 17.266 -14.914 -26.718 1.00 97.50 834 PRO A O 1
ATOM 6353 N N . ALA A 1 835 ? 16.979 -15.138 -24.511 1.00 96.88 835 ALA A N 1
ATOM 6354 C CA . ALA A 1 835 ? 18.411 -15.069 -24.208 1.00 96.88 835 ALA A CA 1
ATOM 6355 C C . ALA A 1 835 ? 19.174 -16.365 -24.547 1.00 96.88 835 ALA A C 1
ATOM 6357 O O . ALA A 1 835 ? 20.400 -16.351 -24.664 1.00 96.88 835 ALA A O 1
ATOM 6358 N N . ASP A 1 836 ? 18.470 -17.485 -24.711 1.00 95.31 836 ASP A N 1
ATOM 6359 C CA . ASP A 1 836 ? 19.048 -18.793 -25.037 1.00 95.31 836 ASP A CA 1
ATOM 6360 C C . ASP A 1 836 ? 19.540 -18.905 -26.491 1.00 95.31 836 ASP A C 1
ATOM 6362 O O . ASP A 1 836 ? 20.338 -19.792 -26.798 1.00 95.31 836 ASP A O 1
ATOM 6366 N N . GLU A 1 837 ? 19.169 -17.960 -27.361 1.00 93.06 837 GLU A N 1
ATOM 6367 C CA . GLU A 1 837 ? 19.732 -17.811 -28.711 1.00 93.06 837 GLU A CA 1
ATOM 6368 C C . GLU A 1 837 ? 21.170 -17.256 -28.713 1.00 93.06 837 GLU A C 1
ATOM 6370 O O . GLU A 1 837 ? 21.789 -17.124 -29.767 1.00 93.06 837 GLU A O 1
ATOM 6375 N N . GLY A 1 838 ? 21.733 -16.959 -27.539 1.00 93.06 838 GLY A N 1
ATOM 6376 C CA . GLY A 1 838 ? 23.096 -16.470 -27.365 1.00 93.06 838 GLY A CA 1
ATOM 6377 C C . GLY A 1 838 ? 23.169 -14.954 -27.208 1.00 93.06 838 GLY A C 1
ATOM 6378 O O . GLY A 1 838 ? 22.165 -14.261 -27.055 1.00 93.06 838 GLY A O 1
ATOM 6379 N N . GLU A 1 839 ? 24.390 -14.427 -27.218 1.00 92.50 839 GLU A N 1
ATOM 6380 C CA . GLU A 1 839 ? 24.637 -13.004 -26.997 1.00 92.50 839 GLU A CA 1
ATOM 6381 C C . GLU A 1 839 ? 24.352 -12.162 -28.248 1.00 92.50 839 GLU A C 1
ATOM 6383 O O . GLU A 1 839 ? 24.673 -12.571 -29.367 1.00 92.50 839 GLU A O 1
ATOM 6388 N N . ILE A 1 840 ? 23.792 -10.965 -28.046 1.00 95.69 840 ILE A N 1
ATOM 6389 C CA . ILE A 1 840 ? 23.603 -9.966 -29.100 1.00 95.69 840 ILE A CA 1
ATOM 6390 C C . ILE A 1 840 ? 24.913 -9.205 -29.328 1.00 95.69 840 ILE A C 1
ATOM 6392 O O . ILE A 1 840 ? 25.444 -8.570 -28.416 1.00 95.69 840 ILE A O 1
ATOM 6396 N N . THR A 1 841 ? 25.421 -9.237 -30.560 1.00 94.06 841 THR A N 1
ATOM 6397 C CA . THR A 1 841 ? 26.691 -8.590 -30.932 1.00 94.06 841 THR A CA 1
ATOM 6398 C C . THR A 1 841 ? 26.522 -7.348 -31.800 1.00 94.06 841 THR A C 1
ATOM 6400 O O . THR A 1 841 ? 27.405 -6.487 -31.801 1.00 94.06 841 THR A O 1
ATOM 6403 N N . ARG A 1 842 ? 25.391 -7.237 -32.508 1.00 95.44 842 ARG A N 1
ATOM 6404 C CA . ARG A 1 842 ? 25.088 -6.138 -33.431 1.00 95.44 842 ARG A CA 1
ATOM 6405 C C . ARG A 1 842 ? 23.584 -5.898 -33.544 1.00 95.44 842 ARG A C 1
ATOM 6407 O O . ARG A 1 842 ? 22.808 -6.854 -33.579 1.00 95.44 842 ARG A O 1
ATOM 6414 N N . ILE A 1 843 ? 23.194 -4.628 -33.639 1.00 98.00 843 ILE A N 1
ATOM 6415 C CA . ILE A 1 843 ? 21.838 -4.168 -33.944 1.00 98.00 843 ILE A CA 1
ATOM 6416 C C . ILE A 1 843 ? 21.934 -3.092 -35.028 1.00 98.00 843 ILE A C 1
ATOM 6418 O O . ILE A 1 843 ? 22.497 -2.025 -34.790 1.00 98.00 843 ILE A O 1
ATOM 6422 N N . ASP A 1 844 ? 21.335 -3.342 -36.186 1.00 97.94 844 ASP A N 1
ATOM 6423 C CA . ASP A 1 844 ? 21.121 -2.332 -37.221 1.00 97.94 844 ASP A CA 1
ATOM 6424 C C . ASP A 1 844 ? 19.662 -1.860 -37.181 1.00 97.94 844 ASP A C 1
ATOM 6426 O O . ASP A 1 844 ? 18.728 -2.657 -37.300 1.00 97.94 844 ASP A O 1
ATOM 6430 N N . LEU A 1 845 ? 19.462 -0.554 -37.021 1.00 98.25 845 LEU A N 1
ATOM 6431 C CA . LEU A 1 845 ? 18.167 0.105 -37.140 1.00 98.25 845 LEU A CA 1
ATOM 6432 C C . LEU A 1 845 ? 17.926 0.430 -38.614 1.00 98.25 845 LEU A C 1
ATOM 6434 O O . LEU A 1 845 ? 18.685 1.190 -39.211 1.00 98.25 845 LEU A O 1
ATOM 6438 N N . LEU A 1 846 ? 16.891 -0.153 -39.206 1.00 98.38 846 LEU A N 1
ATOM 6439 C CA . LEU A 1 846 ? 16.652 -0.134 -40.645 1.00 98.38 846 LEU A CA 1
ATOM 6440 C C . LEU A 1 846 ? 15.418 0.687 -40.984 1.00 98.38 846 LEU A C 1
ATOM 6442 O O . LEU A 1 846 ? 14.360 0.470 -40.401 1.00 98.38 846 LEU A O 1
ATOM 6446 N N . PHE A 1 847 ? 15.521 1.548 -41.990 1.00 97.88 847 PHE A N 1
ATOM 6447 C CA . PHE A 1 847 ? 14.354 2.176 -42.592 1.00 97.88 847 PHE A CA 1
ATOM 6448 C C . PHE A 1 847 ? 13.645 1.187 -43.524 1.00 97.88 847 PHE A C 1
ATOM 6450 O O . PHE A 1 847 ? 14.219 0.712 -44.509 1.00 97.88 847 PHE A O 1
ATOM 6457 N N . THR A 1 848 ? 12.398 0.861 -43.199 1.00 97.31 848 THR A N 1
ATOM 6458 C CA . THR A 1 848 ? 11.581 -0.166 -43.856 1.00 97.31 848 THR A CA 1
ATOM 6459 C C . THR A 1 848 ? 10.124 0.304 -43.983 1.00 97.31 848 THR A C 1
ATOM 6461 O O . THR A 1 848 ? 9.278 -0.186 -43.242 1.00 97.31 848 THR A O 1
ATOM 6464 N N . PRO A 1 849 ? 9.815 1.253 -44.885 1.00 95.56 849 PRO A N 1
ATOM 6465 C CA . PRO A 1 849 ? 8.484 1.864 -44.985 1.00 95.56 849 PRO A CA 1
ATOM 6466 C C . PRO A 1 849 ? 7.352 0.842 -45.113 1.00 95.56 849 PRO A C 1
ATOM 6468 O O . PRO A 1 849 ? 7.385 0.007 -46.026 1.00 95.56 849 PRO A O 1
ATOM 6471 N N . ASP A 1 850 ? 6.366 0.932 -44.220 1.00 95.31 850 ASP A N 1
ATOM 6472 C CA . ASP A 1 850 ? 5.230 0.017 -44.075 1.00 95.31 850 ASP A CA 1
ATOM 6473 C C . ASP A 1 850 ? 5.638 -1.463 -44.227 1.00 95.31 850 ASP A C 1
ATOM 6475 O O . ASP A 1 850 ? 5.135 -2.177 -45.103 1.00 95.31 850 ASP A O 1
ATOM 6479 N N . ALA A 1 851 ? 6.607 -1.949 -43.440 1.00 97.12 851 ALA A N 1
ATOM 6480 C CA . ALA A 1 851 ? 7.141 -3.307 -43.586 1.00 97.12 851 ALA A CA 1
ATOM 6481 C C . ALA A 1 851 ? 6.069 -4.406 -43.437 1.00 97.12 851 ALA A C 1
ATOM 6483 O O . ALA A 1 851 ? 6.204 -5.489 -44.011 1.00 97.12 851 ALA A O 1
ATOM 6484 N N . GLU A 1 852 ? 4.985 -4.139 -42.712 1.00 96.19 852 GLU A N 1
ATOM 6485 C CA . GLU A 1 852 ? 3.819 -5.013 -42.590 1.00 96.19 852 GLU A CA 1
ATOM 6486 C C . GLU A 1 852 ? 3.018 -5.141 -43.899 1.00 96.19 852 GLU A C 1
ATOM 6488 O O . GLU A 1 852 ? 2.324 -6.135 -44.100 1.00 96.19 852 GLU A O 1
ATOM 6493 N N . ILE A 1 853 ? 3.162 -4.189 -44.825 1.00 95.00 853 ILE A N 1
ATOM 6494 C CA . ILE A 1 853 ? 2.541 -4.197 -46.157 1.00 95.00 853 ILE A CA 1
ATOM 6495 C C . ILE A 1 853 ? 3.569 -4.597 -47.224 1.00 95.00 853 ILE A C 1
ATOM 6497 O O . ILE A 1 853 ? 3.354 -5.544 -47.986 1.00 95.00 853 ILE A O 1
ATOM 6501 N N . ASN A 1 854 ? 4.696 -3.886 -47.269 1.00 95.12 854 ASN A N 1
ATOM 6502 C CA . ASN A 1 854 ? 5.695 -3.957 -48.335 1.00 95.12 854 ASN A CA 1
ATOM 6503 C C . ASN A 1 854 ? 6.735 -5.066 -48.119 1.00 95.12 854 ASN A C 1
ATOM 6505 O O . ASN A 1 854 ? 7.376 -5.508 -49.074 1.00 95.12 854 ASN A O 1
ATOM 6509 N N . GLY A 1 855 ? 6.891 -5.543 -46.881 1.00 95.56 855 GLY A N 1
ATOM 6510 C CA . GLY A 1 855 ? 7.984 -6.423 -46.482 1.00 95.56 855 GLY A CA 1
ATOM 6511 C C . GLY A 1 855 ? 9.335 -5.724 -46.420 1.00 95.56 855 GLY A C 1
ATOM 6512 O O . GLY A 1 855 ? 9.442 -4.504 -46.526 1.00 95.56 855 GLY A O 1
ATOM 6513 N N . LEU A 1 856 ? 10.386 -6.515 -46.203 1.00 96.25 856 LEU A N 1
ATOM 6514 C CA . LEU A 1 856 ? 11.746 -5.999 -46.083 1.00 96.25 856 LEU A CA 1
ATOM 6515 C C . LEU A 1 856 ? 12.269 -5.526 -47.458 1.00 96.25 856 LEU A C 1
ATOM 6517 O O . LEU A 1 856 ? 12.307 -6.339 -48.389 1.00 96.25 856 LEU A O 1
ATOM 6521 N N . PRO A 1 857 ? 12.718 -4.262 -47.605 1.00 95.75 857 PRO A N 1
ATOM 6522 C CA . PRO A 1 857 ? 13.389 -3.804 -48.819 1.00 95.75 857 PRO A CA 1
ATOM 6523 C C . PRO A 1 857 ? 14.646 -4.628 -49.123 1.00 95.75 857 PRO A C 1
ATOM 6525 O O . PRO A 1 857 ? 15.295 -5.142 -48.214 1.00 95.75 857 PRO A O 1
ATOM 6528 N N . THR A 1 858 ? 15.028 -4.729 -50.399 1.00 92.31 858 THR A N 1
ATOM 6529 C CA . THR A 1 858 ? 16.233 -5.478 -50.808 1.00 92.31 858 THR A CA 1
ATOM 6530 C C . THR A 1 858 ? 17.522 -4.870 -50.249 1.00 92.31 858 THR A C 1
ATOM 6532 O O . THR A 1 858 ? 18.432 -5.612 -49.895 1.00 92.31 858 THR A O 1
ATOM 6535 N N . ASP A 1 859 ? 17.578 -3.541 -50.148 1.00 92.94 859 ASP A N 1
ATOM 6536 C CA . ASP A 1 859 ? 18.705 -2.790 -49.588 1.00 92.94 859 ASP A CA 1
ATOM 6537 C C . ASP A 1 859 ? 18.166 -1.672 -48.676 1.00 92.94 859 ASP A C 1
ATOM 6539 O O . ASP A 1 859 ? 17.959 -0.540 -49.121 1.00 92.94 859 ASP A O 1
ATOM 6543 N N . PRO A 1 860 ? 17.769 -2.006 -47.434 1.00 96.19 860 PRO A N 1
ATOM 6544 C CA . PRO A 1 860 ? 17.192 -1.030 -46.525 1.00 96.19 860 PRO A CA 1
ATOM 6545 C C . PRO A 1 860 ? 18.281 -0.089 -46.002 1.00 96.19 860 PRO A C 1
ATOM 6547 O O . PRO A 1 860 ? 19.347 -0.533 -45.576 1.00 96.19 860 PRO A O 1
ATOM 6550 N N . GLN A 1 861 ? 17.986 1.212 -45.969 1.00 96.75 861 GLN A N 1
ATOM 6551 C CA . GLN A 1 861 ? 18.888 2.200 -45.384 1.00 96.75 861 GLN A CA 1
ATOM 6552 C C . GLN A 1 861 ? 19.109 1.892 -43.897 1.00 96.75 861 GLN A C 1
ATOM 6554 O O . GLN A 1 861 ? 18.154 1.823 -43.120 1.00 96.75 861 GLN A O 1
ATOM 6559 N N . ILE A 1 862 ? 20.373 1.773 -43.492 1.00 96.62 862 ILE A N 1
ATOM 6560 C CA . ILE A 1 862 ? 20.756 1.698 -42.082 1.00 96.62 862 ILE A CA 1
ATOM 6561 C C . ILE A 1 862 ? 20.708 3.114 -41.503 1.00 96.62 862 ILE A C 1
ATOM 6563 O O . ILE A 1 862 ? 21.447 4.002 -41.925 1.00 96.62 862 ILE A O 1
ATOM 6567 N N . LEU A 1 863 ? 19.807 3.328 -40.550 1.00 96.81 863 LEU A N 1
ATOM 6568 C CA . LEU A 1 863 ? 19.647 4.584 -39.819 1.00 96.81 863 LEU A CA 1
ATOM 6569 C C . LEU A 1 863 ? 20.666 4.704 -38.685 1.00 96.81 863 LEU A C 1
ATOM 6571 O O . LEU A 1 863 ? 21.117 5.803 -38.370 1.00 96.81 863 LEU A O 1
ATOM 6575 N N . TYR A 1 864 ? 21.006 3.578 -38.057 1.00 96.56 864 TYR A N 1
ATOM 6576 C CA . TYR A 1 864 ? 21.975 3.510 -36.974 1.00 96.56 864 TYR A CA 1
ATOM 6577 C C . TYR A 1 864 ? 22.478 2.079 -36.776 1.00 96.56 864 TYR A C 1
ATOM 6579 O O . TYR A 1 864 ? 21.710 1.134 -36.942 1.00 96.56 864 TYR A O 1
ATOM 6587 N N . THR A 1 865 ? 23.727 1.933 -36.337 1.00 95.38 865 THR A N 1
ATOM 6588 C CA . THR A 1 865 ? 24.304 0.650 -35.924 1.00 95.38 865 THR A CA 1
ATOM 6589 C C . THR A 1 865 ? 24.803 0.755 -34.492 1.00 95.38 865 THR A C 1
ATOM 6591 O O . THR A 1 865 ? 25.663 1.582 -34.185 1.00 95.38 865 THR A O 1
ATOM 6594 N N . TRP A 1 866 ? 24.307 -0.133 -33.636 1.00 95.06 866 TRP A N 1
ATOM 6595 C CA . TRP A 1 866 ? 24.971 -0.482 -32.389 1.00 95.06 866 TRP A CA 1
ATOM 6596 C C . TRP A 1 866 ? 25.750 -1.786 -32.583 1.00 95.06 866 TRP A C 1
ATOM 6598 O O . TRP A 1 866 ? 25.245 -2.742 -33.173 1.00 95.06 866 TRP A O 1
ATOM 6608 N N . SER A 1 867 ? 26.965 -1.846 -32.055 1.00 93.88 867 SER A N 1
ATOM 6609 C CA . SER A 1 867 ? 27.799 -3.044 -32.046 1.00 93.88 867 SER A CA 1
ATOM 6610 C C . SER A 1 867 ? 28.593 -3.105 -30.746 1.00 93.88 867 SER A C 1
ATOM 6612 O O . SER A 1 867 ? 28.897 -2.077 -30.137 1.00 93.88 867 SER A O 1
ATOM 6614 N N . LYS A 1 868 ? 28.950 -4.319 -30.319 1.00 91.00 868 LYS A N 1
ATOM 6615 C CA . LYS A 1 868 ? 29.752 -4.537 -29.104 1.00 91.00 868 LYS A CA 1
ATOM 6616 C C . LYS A 1 868 ? 31.106 -3.830 -29.127 1.00 91.00 868 LYS A C 1
ATOM 6618 O O . LYS A 1 868 ? 31.574 -3.370 -28.087 1.00 91.00 868 LYS A O 1
ATOM 6623 N N . VAL A 1 869 ? 31.716 -3.772 -30.307 1.00 92.69 869 VAL A N 1
ATOM 6624 C CA . VAL A 1 869 ? 32.906 -2.976 -30.612 1.00 92.69 869 VAL A CA 1
ATOM 6625 C C . VAL A 1 869 ? 32.525 -2.076 -31.774 1.00 92.69 869 VAL A C 1
ATOM 6627 O O . VAL A 1 869 ? 32.046 -2.573 -32.791 1.00 92.69 869 VAL A O 1
ATOM 6630 N N . SER A 1 870 ? 32.659 -0.766 -31.606 1.00 90.94 870 SER A N 1
ATOM 6631 C CA . SER A 1 870 ? 32.164 0.230 -32.561 1.00 90.94 870 SER A CA 1
ATOM 6632 C C . SER A 1 870 ? 33.283 1.200 -32.955 1.00 90.94 870 SER A C 1
ATOM 6634 O O . SER A 1 870 ? 34.071 1.549 -32.076 1.00 90.94 870 SER A O 1
ATOM 6636 N N . PRO A 1 871 ? 33.365 1.667 -34.219 1.00 92.38 871 PRO A N 1
ATOM 6637 C CA . PRO A 1 871 ? 32.492 1.307 -35.344 1.00 92.38 871 PRO A CA 1
ATOM 6638 C C . PRO A 1 871 ? 32.698 -0.133 -35.845 1.00 92.38 871 PRO A C 1
ATOM 6640 O O . PRO A 1 871 ? 33.777 -0.693 -35.724 1.00 92.38 871 PRO A O 1
ATOM 6643 N N . ASP A 1 872 ? 31.652 -0.735 -36.404 1.00 91.88 872 ASP A N 1
ATOM 6644 C CA . ASP A 1 872 ? 31.715 -2.045 -37.059 1.00 91.88 872 ASP A CA 1
ATOM 6645 C C . ASP A 1 872 ? 31.021 -1.946 -38.434 1.00 91.88 872 ASP A C 1
ATOM 6647 O O . ASP A 1 872 ? 29.806 -1.704 -38.465 1.00 91.88 872 ASP A O 1
ATOM 6651 N N . PRO A 1 873 ? 31.735 -2.079 -39.571 1.00 94.06 873 PRO A N 1
ATOM 6652 C CA . PRO A 1 873 ? 33.166 -2.379 -39.690 1.00 94.06 873 PRO A CA 1
ATOM 6653 C C . PRO A 1 873 ? 34.064 -1.274 -39.117 1.00 94.06 873 PRO A C 1
ATOM 6655 O O . PRO A 1 873 ? 33.650 -0.120 -38.972 1.00 94.06 873 PRO A O 1
ATOM 6658 N N . ALA A 1 874 ? 35.313 -1.627 -38.810 1.00 95.94 874 ALA A N 1
ATOM 6659 C CA . ALA A 1 874 ? 36.325 -0.641 -38.446 1.00 95.94 874 ALA A CA 1
ATOM 6660 C C . ALA A 1 874 ? 36.561 0.355 -39.597 1.00 95.94 874 ALA A C 1
ATOM 6662 O O . ALA A 1 874 ? 36.246 0.090 -40.756 1.00 95.94 874 ALA A O 1
ATOM 6663 N N . ALA A 1 875 ? 37.135 1.518 -39.298 1.00 96.19 875 ALA A N 1
ATOM 6664 C CA . ALA A 1 875 ? 37.368 2.555 -40.300 1.00 96.19 875 ALA A CA 1
ATOM 6665 C C . ALA A 1 875 ? 38.668 3.315 -40.039 1.00 96.19 875 ALA A C 1
ATOM 6667 O O . ALA A 1 875 ? 39.172 3.340 -38.915 1.00 96.19 875 ALA A O 1
ATOM 6668 N N . PHE A 1 876 ? 39.190 3.969 -41.075 1.00 96.38 876 PHE A N 1
ATOM 6669 C CA . PHE A 1 876 ? 40.313 4.892 -40.961 1.00 96.38 876 PHE A CA 1
ATOM 6670 C C . PHE A 1 876 ? 39.816 6.313 -40.657 1.00 96.38 876 PHE A C 1
ATOM 6672 O O . PHE A 1 876 ? 38.989 6.856 -41.382 1.00 96.38 876 PHE A O 1
ATOM 6679 N N . GLU A 1 877 ? 40.346 6.923 -39.597 1.00 96.31 877 GLU A N 1
ATOM 6680 C CA . GLU A 1 877 ? 40.264 8.371 -39.356 1.00 96.31 877 GLU A CA 1
ATOM 6681 C C . GLU A 1 877 ? 41.269 9.109 -40.249 1.00 96.31 877 GLU A C 1
ATOM 6683 O O . GLU A 1 877 ? 40.944 10.118 -40.868 1.00 96.31 877 GLU A O 1
ATOM 6688 N N . LEU A 1 878 ? 42.481 8.555 -40.366 1.00 94.50 878 LEU A N 1
ATOM 6689 C CA . LEU A 1 878 ? 43.478 8.947 -41.355 1.00 94.50 878 LEU A CA 1
ATOM 6690 C C . LEU A 1 878 ? 43.726 7.752 -42.267 1.00 94.50 878 LEU A C 1
ATOM 6692 O O . LEU A 1 878 ? 44.362 6.772 -41.857 1.00 94.50 878 LEU A O 1
ATOM 6696 N N . ASN A 1 879 ? 43.236 7.852 -43.502 1.00 96.62 879 ASN A N 1
ATOM 6697 C CA . ASN A 1 879 ? 43.550 6.893 -44.556 1.00 96.62 879 ASN A CA 1
ATOM 6698 C C . ASN A 1 879 ? 45.076 6.715 -44.682 1.00 96.62 879 ASN A C 1
ATOM 6700 O O . ASN A 1 879 ? 45.806 7.693 -44.490 1.00 96.62 879 ASN A O 1
ATOM 6704 N N . PRO A 1 880 ? 45.571 5.512 -45.037 1.00 96.62 880 PRO A N 1
ATOM 6705 C CA . PRO A 1 880 ? 46.977 5.281 -45.349 1.00 96.62 880 PRO A CA 1
ATOM 6706 C C . PRO A 1 880 ? 47.559 6.396 -46.218 1.00 96.62 880 PRO A C 1
ATOM 6708 O O . PRO A 1 880 ? 47.172 6.589 -47.371 1.00 96.62 880 PRO A O 1
ATOM 6711 N N . THR A 1 881 ? 48.488 7.150 -45.643 1.00 93.12 881 THR A N 1
ATOM 6712 C CA . THR A 1 881 ? 49.081 8.333 -46.264 1.00 93.12 881 THR A CA 1
ATOM 6713 C C . THR A 1 881 ? 50.594 8.179 -46.275 1.00 93.12 881 THR A C 1
ATOM 6715 O O . THR A 1 881 ? 51.218 7.974 -45.231 1.00 93.12 881 THR A O 1
ATOM 6718 N N . ALA A 1 882 ? 51.195 8.252 -47.464 1.00 88.62 882 ALA A N 1
ATOM 6719 C CA . ALA A 1 882 ? 52.644 8.235 -47.613 1.00 88.62 882 ALA A CA 1
ATOM 6720 C C . ALA A 1 882 ? 53.253 9.488 -46.972 1.00 88.62 882 ALA A C 1
ATOM 6722 O O . ALA A 1 882 ? 52.924 10.609 -47.351 1.00 88.62 882 ALA A O 1
ATOM 6723 N N . GLY A 1 883 ? 54.135 9.282 -45.995 1.00 77.38 883 GLY A N 1
ATOM 6724 C CA . GLY A 1 883 ? 54.900 10.357 -45.359 1.00 77.38 883 GLY A CA 1
ATOM 6725 C C . GLY A 1 883 ? 56.290 10.535 -45.969 1.00 77.38 883 GLY A C 1
ATOM 6726 O O . GLY A 1 883 ? 56.914 11.574 -45.788 1.00 77.38 883 GLY A O 1
ATOM 6727 N N . SER A 1 884 ? 56.790 9.525 -46.685 1.00 82.62 884 SER A N 1
ATOM 6728 C CA . SER A 1 884 ? 58.092 9.555 -47.352 1.00 82.62 884 SER A CA 1
ATOM 6729 C C . SER A 1 884 ? 58.152 8.532 -48.495 1.00 82.62 884 SER A C 1
ATOM 6731 O O . SER A 1 884 ? 57.164 7.876 -48.838 1.00 82.62 884 SER A O 1
ATOM 6733 N N . SER A 1 885 ? 59.337 8.360 -49.082 1.00 85.94 885 SER A N 1
ATOM 6734 C CA . SER A 1 885 ? 59.609 7.274 -50.030 1.00 85.94 885 SER A CA 1
ATOM 6735 C C . SER A 1 885 ? 59.689 5.884 -49.387 1.00 85.94 885 SER A C 1
ATOM 6737 O O . SER A 1 885 ? 59.764 4.892 -50.106 1.00 85.94 885 SER A O 1
ATOM 6739 N N . SER A 1 886 ? 59.653 5.791 -48.053 1.00 88.69 886 SER A N 1
ATOM 6740 C CA . SER A 1 886 ? 59.838 4.538 -47.313 1.00 88.69 886 SER A CA 1
ATOM 6741 C C . SER A 1 886 ? 58.900 4.346 -46.117 1.00 88.69 886 SER A C 1
ATOM 6743 O O . SER A 1 886 ? 59.094 3.396 -45.353 1.00 88.69 886 SER A O 1
ATOM 6745 N N . ALA A 1 887 ? 57.894 5.212 -45.942 1.00 91.75 887 ALA A N 1
ATOM 6746 C CA . ALA A 1 887 ? 56.950 5.126 -44.831 1.00 91.75 887 ALA A CA 1
ATOM 6747 C C . ALA A 1 887 ? 55.524 5.572 -45.193 1.00 91.75 887 ALA A C 1
ATOM 6749 O O . ALA A 1 887 ? 55.323 6.572 -45.890 1.00 91.75 887 ALA A O 1
ATOM 6750 N N . ILE A 1 888 ? 54.538 4.854 -44.654 1.00 94.62 888 ILE A N 1
ATOM 6751 C CA . ILE A 1 888 ? 53.106 5.170 -44.721 1.00 94.62 888 ILE A CA 1
ATOM 6752 C C . ILE A 1 888 ? 52.562 5.207 -43.295 1.00 94.62 888 ILE A C 1
ATOM 6754 O O . ILE A 1 888 ? 52.834 4.303 -42.512 1.00 94.62 888 ILE A O 1
ATOM 6758 N N . THR A 1 889 ? 51.777 6.231 -42.965 1.00 94.81 889 THR A N 1
ATOM 6759 C CA . THR A 1 889 ? 51.083 6.348 -41.675 1.00 94.81 889 THR A CA 1
ATOM 6760 C C . THR A 1 889 ? 49.578 6.272 -41.885 1.00 94.81 889 THR A C 1
ATOM 6762 O O . THR A 1 889 ? 49.044 6.864 -42.821 1.00 94.81 889 THR A O 1
ATOM 6765 N N . MET A 1 890 ? 48.893 5.571 -40.988 1.00 97.06 890 MET A N 1
ATOM 6766 C CA . MET A 1 890 ? 47.436 5.479 -40.925 1.00 97.06 890 MET A CA 1
ATOM 6767 C C . MET A 1 890 ? 46.947 5.587 -39.482 1.00 97.06 890 MET A C 1
ATOM 6769 O O . MET A 1 890 ? 47.665 5.263 -38.530 1.00 97.06 890 MET A O 1
ATOM 6773 N N . ARG A 1 891 ? 45.696 6.021 -39.322 1.00 97.69 891 ARG A N 1
ATOM 6774 C CA . ARG A 1 891 ? 45.008 6.082 -38.030 1.00 97.69 891 ARG A CA 1
ATOM 6775 C C . ARG A 1 891 ? 43.611 5.494 -38.161 1.00 97.69 891 ARG A C 1
ATOM 6777 O O . ARG A 1 891 ? 42.865 5.904 -39.042 1.00 97.69 891 ARG A O 1
ATOM 6784 N N . ALA A 1 892 ? 43.265 4.551 -37.299 1.00 97.25 892 ALA A N 1
ATOM 6785 C CA . ALA A 1 892 ? 41.911 4.041 -37.153 1.00 97.25 892 ALA A CA 1
ATOM 6786 C C . ALA A 1 892 ? 41.021 5.072 -36.458 1.00 97.25 892 ALA A C 1
ATOM 6788 O O . ALA A 1 892 ? 41.498 5.814 -35.600 1.00 97.25 892 ALA A O 1
ATOM 6789 N N . VAL A 1 893 ? 39.728 5.065 -36.770 1.00 96.12 893 VAL A N 1
ATOM 6790 C CA . VAL A 1 893 ? 38.723 5.736 -35.942 1.00 96.12 893 VAL A CA 1
ATOM 6791 C C . VAL A 1 893 ? 38.820 5.173 -34.521 1.00 96.12 893 VAL A C 1
ATOM 6793 O O . VAL A 1 893 ? 38.798 3.949 -34.368 1.00 96.12 893 VAL A O 1
ATOM 6796 N N . PRO A 1 894 ? 38.940 6.020 -33.481 1.00 93.44 894 PRO A N 1
ATOM 6797 C CA . PRO A 1 894 ? 38.951 5.552 -32.104 1.00 93.44 894 PRO A CA 1
ATOM 6798 C C . PRO A 1 894 ? 37.694 4.738 -31.791 1.00 93.44 894 PRO A C 1
ATOM 6800 O O . PRO A 1 894 ? 36.575 5.246 -31.880 1.00 93.44 894 PRO A O 1
ATOM 6803 N N . GLY A 1 895 ? 37.885 3.471 -31.435 1.00 89.94 895 GLY A N 1
ATOM 6804 C CA . GLY A 1 895 ? 36.797 2.557 -31.138 1.00 89.94 895 GLY A CA 1
ATOM 6805 C C . GLY A 1 895 ? 36.307 2.650 -29.695 1.00 89.94 895 GLY A C 1
ATOM 6806 O O . GLY A 1 895 ? 37.052 3.004 -28.777 1.00 89.94 895 GLY A O 1
ATOM 6807 N N . THR A 1 896 ? 35.050 2.271 -29.484 1.00 89.44 896 THR A N 1
ATOM 6808 C CA . THR A 1 896 ? 34.436 2.072 -28.166 1.00 89.44 896 THR A CA 1
ATOM 6809 C C . THR A 1 896 ? 34.034 0.609 -27.985 1.00 89.44 896 THR A C 1
ATOM 6811 O O . THR A 1 896 ? 33.808 -0.112 -28.959 1.00 89.44 896 THR A O 1
ATOM 6814 N N . SER A 1 897 ? 33.967 0.151 -26.732 1.00 88.62 897 SER A N 1
ATOM 6815 C CA . SER A 1 897 ? 33.519 -1.200 -26.385 1.00 88.62 897 SER A CA 1
ATOM 6816 C C . SER A 1 897 ? 32.463 -1.158 -25.290 1.00 88.62 897 SER A C 1
ATOM 6818 O O . SER A 1 897 ? 32.626 -0.449 -24.296 1.00 88.62 897 SER A O 1
ATOM 6820 N N . SER A 1 898 ? 31.415 -1.966 -25.442 1.00 84.62 898 SER A N 1
ATOM 6821 C CA . SER A 1 898 ? 30.424 -2.211 -24.391 1.00 84.62 898 SER A CA 1
ATOM 6822 C C . SER A 1 898 ? 30.801 -3.377 -23.464 1.00 84.62 898 SER A C 1
ATOM 6824 O O . SER A 1 898 ? 30.030 -3.709 -22.570 1.00 84.62 898 SER A O 1
ATOM 6826 N N . THR A 1 899 ? 31.951 -4.033 -23.672 1.00 79.00 899 THR A N 1
ATOM 6827 C CA . THR A 1 899 ? 32.395 -5.198 -22.875 1.00 79.00 899 THR A CA 1
ATOM 6828 C C . THR A 1 899 ? 33.152 -4.805 -21.607 1.00 79.00 899 THR A C 1
ATOM 6830 O O . THR A 1 899 ? 33.372 -5.644 -20.741 1.00 79.00 899 THR A O 1
ATOM 6833 N N . GLY A 1 900 ? 33.585 -3.543 -21.507 1.00 78.12 900 GLY A N 1
ATOM 6834 C CA . GLY A 1 900 ? 34.527 -3.078 -20.486 1.00 78.12 900 GLY A CA 1
ATOM 6835 C C . GLY A 1 900 ? 35.999 -3.373 -20.807 1.00 78.12 900 GLY A C 1
ATOM 6836 O O . GLY A 1 900 ? 36.879 -2.852 -20.124 1.00 78.12 900 GLY A O 1
ATOM 6837 N N . ASP A 1 901 ? 36.288 -4.148 -21.859 1.00 88.50 901 ASP A N 1
ATOM 6838 C CA . ASP A 1 901 ? 37.658 -4.395 -22.310 1.00 88.50 901 ASP A CA 1
ATOM 6839 C C . ASP A 1 901 ? 38.215 -3.204 -23.108 1.00 88.50 901 ASP A C 1
ATOM 6841 O O . ASP A 1 901 ? 37.478 -2.558 -23.863 1.00 88.50 901 ASP A O 1
ATOM 6845 N N . PRO A 1 902 ? 39.531 -2.932 -23.015 1.00 92.69 902 PRO A N 1
ATOM 6846 C CA . PRO A 1 902 ? 40.170 -1.921 -23.844 1.00 92.69 902 PRO A CA 1
ATOM 6847 C C . PRO A 1 902 ? 40.160 -2.338 -25.319 1.00 92.69 902 PRO A C 1
ATOM 6849 O O . PRO A 1 902 ? 40.476 -3.481 -25.661 1.00 92.69 902 PRO A O 1
ATOM 6852 N N . VAL A 1 903 ? 39.856 -1.381 -26.198 1.00 95.94 903 VAL A N 1
ATOM 6853 C CA . VAL A 1 903 ? 39.893 -1.589 -27.649 1.00 95.94 903 VAL A CA 1
ATOM 6854 C C . VAL A 1 903 ? 41.343 -1.689 -28.134 1.00 95.94 903 VAL A C 1
ATOM 6856 O O . VAL A 1 903 ? 42.209 -0.906 -27.738 1.00 95.94 903 VAL A O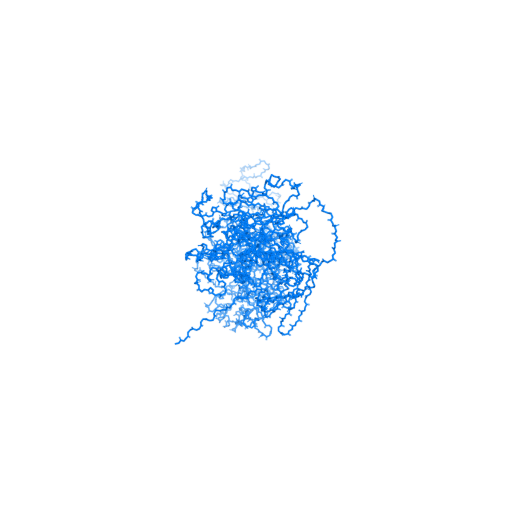 1
ATOM 6859 N N . GLN A 1 904 ? 41.603 -2.663 -29.002 1.00 97.62 904 GLN A N 1
ATOM 6860 C CA . GLN A 1 904 ? 42.863 -2.853 -29.718 1.00 97.62 904 GLN A CA 1
ATOM 6861 C C . GLN A 1 904 ? 42.624 -2.803 -31.228 1.00 97.62 904 GLN A C 1
ATOM 6863 O O . GLN A 1 904 ? 41.535 -3.132 -31.690 1.00 97.62 904 GLN A O 1
ATOM 6868 N N . TYR A 1 905 ? 43.662 -2.452 -31.982 1.00 98.12 905 TYR A N 1
ATOM 6869 C CA . TYR A 1 905 ? 43.642 -2.255 -33.430 1.00 98.12 905 TYR A CA 1
ATOM 6870 C C . TYR A 1 905 ? 44.663 -3.170 -34.105 1.00 98.12 905 TYR A C 1
ATOM 6872 O O . TYR A 1 905 ? 45.773 -3.345 -33.590 1.00 98.12 905 TYR A O 1
ATOM 6880 N N . LEU A 1 906 ? 44.298 -3.723 -35.258 1.00 98.12 906 LEU A N 1
ATOM 6881 C CA . LEU A 1 906 ? 45.171 -4.504 -36.129 1.00 98.12 906 LEU A CA 1
ATOM 6882 C C . LEU A 1 906 ? 45.155 -3.894 -37.527 1.00 98.12 906 LEU A C 1
ATOM 6884 O O . LEU A 1 906 ? 44.110 -3.855 -38.165 1.00 98.12 906 LEU A O 1
ATOM 6888 N N . PHE A 1 907 ? 46.311 -3.445 -38.005 1.00 98.25 907 PHE A N 1
ATOM 6889 C CA . PHE A 1 907 ? 46.484 -2.928 -39.357 1.00 98.25 907 PHE A CA 1
ATOM 6890 C C . PHE A 1 907 ? 47.116 -4.010 -40.223 1.00 98.25 907 PHE A C 1
ATOM 6892 O O . PHE A 1 907 ? 48.256 -4.411 -39.981 1.00 98.25 907 PHE A O 1
ATOM 6899 N N . THR A 1 908 ? 46.383 -4.476 -41.226 1.00 98.12 908 THR A N 1
ATOM 6900 C CA . THR A 1 908 ? 46.823 -5.564 -42.101 1.00 98.12 908 THR A CA 1
ATOM 6901 C C . THR A 1 908 ? 47.256 -4.998 -43.446 1.00 98.12 908 THR A C 1
ATOM 6903 O O . THR A 1 908 ? 46.456 -4.367 -44.134 1.00 98.12 908 THR A O 1
ATOM 6906 N N . GLU A 1 909 ? 48.513 -5.232 -43.817 1.00 97.44 909 GLU A N 1
ATOM 6907 C CA . GLU A 1 909 ? 49.063 -4.948 -45.148 1.00 97.44 909 GLU A CA 1
ATOM 6908 C C . GLU A 1 909 ? 48.673 -6.086 -46.103 1.00 97.44 909 GLU A C 1
ATOM 6910 O O . GLU A 1 909 ? 48.832 -7.264 -45.778 1.00 97.44 909 GLU A O 1
ATOM 6915 N N . LEU A 1 910 ? 48.135 -5.737 -47.270 1.00 97.25 910 LEU A N 1
ATOM 6916 C CA . LEU A 1 910 ? 47.510 -6.666 -48.213 1.00 97.25 910 LEU A CA 1
ATOM 6917 C C . LEU A 1 910 ? 48.128 -6.637 -49.618 1.00 97.25 910 LEU A C 1
ATOM 6919 O O . LEU A 1 910 ? 47.750 -7.456 -50.455 1.00 97.25 910 LEU A O 1
ATOM 6923 N N . SER A 1 911 ? 49.044 -5.712 -49.925 1.00 95.69 911 SER A N 1
ATOM 6924 C CA . SER A 1 911 ? 49.652 -5.633 -51.261 1.00 95.69 911 SER A CA 1
ATOM 6925 C C . SER A 1 911 ? 50.662 -6.749 -51.522 1.00 95.69 911 SER A C 1
ATOM 6927 O O . SER A 1 911 ? 50.864 -7.122 -52.678 1.00 95.69 911 SER A O 1
ATOM 6929 N N . GLY A 1 912 ? 51.312 -7.271 -50.473 1.00 91.38 912 GLY A N 1
ATOM 6930 C CA . GLY A 1 912 ? 52.378 -8.269 -50.597 1.00 91.38 912 GLY A CA 1
ATOM 6931 C C . GLY A 1 912 ? 53.681 -7.712 -51.185 1.00 91.38 912 GLY A C 1
ATOM 6932 O O . GLY A 1 912 ? 54.578 -8.481 -51.542 1.00 91.38 912 GLY A O 1
ATOM 6933 N N . ASN A 1 913 ? 53.800 -6.387 -51.305 1.00 94.56 913 ASN A N 1
ATOM 6934 C CA . ASN A 1 913 ? 54.996 -5.735 -51.820 1.00 94.56 913 ASN A CA 1
ATOM 6935 C C . ASN A 1 913 ? 56.140 -5.774 -50.800 1.00 94.56 913 ASN A C 1
ATOM 6937 O O . ASN A 1 913 ? 55.946 -5.713 -49.587 1.00 94.56 913 ASN A O 1
ATOM 6941 N N . THR A 1 9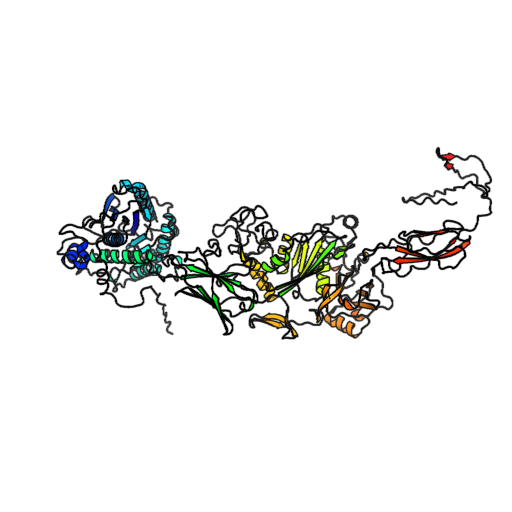14 ? 57.374 -5.871 -51.303 1.00 91.50 914 THR A N 1
ATOM 6942 C CA . THR A 1 914 ? 58.567 -5.978 -50.449 1.00 91.50 914 THR A CA 1
ATOM 6943 C C . THR A 1 914 ? 58.673 -4.775 -49.512 1.00 91.50 914 THR A C 1
ATOM 6945 O O . THR A 1 914 ? 58.493 -3.638 -49.940 1.00 91.50 914 THR A O 1
ATOM 6948 N N . GLY A 1 915 ? 58.973 -5.025 -48.239 1.00 88.50 915 GLY A N 1
ATOM 6949 C CA . GLY A 1 915 ? 59.093 -3.987 -47.213 1.00 88.50 915 GLY A CA 1
ATOM 6950 C C . GLY A 1 915 ? 57.791 -3.640 -46.489 1.00 88.50 915 GLY A C 1
ATOM 6951 O O . GLY A 1 915 ? 57.886 -3.054 -45.421 1.00 88.50 915 GLY A O 1
ATOM 6952 N N . GLY A 1 916 ? 56.618 -4.024 -47.011 1.00 93.62 916 GLY A N 1
ATOM 6953 C CA . GLY A 1 916 ? 55.336 -3.841 -46.319 1.00 93.62 916 GLY A CA 1
ATOM 6954 C C . GLY A 1 916 ? 55.164 -4.808 -45.145 1.00 93.62 916 GLY A C 1
ATOM 6955 O O . GLY A 1 916 ? 55.576 -5.971 -45.224 1.00 93.62 916 GLY A O 1
ATOM 6956 N N . SER A 1 917 ? 54.564 -4.339 -44.053 1.00 95.19 917 SER A N 1
ATOM 6957 C CA . SER A 1 917 ? 54.341 -5.112 -42.836 1.00 95.19 917 SER A CA 1
ATOM 6958 C C . SER A 1 917 ? 52.989 -4.812 -42.182 1.00 95.19 917 SER A C 1
ATOM 6960 O O . SER A 1 917 ? 52.511 -3.683 -42.138 1.00 95.19 917 SER A O 1
ATOM 6962 N N . SER A 1 918 ? 52.353 -5.859 -41.651 1.00 97.56 918 SER A N 1
ATOM 6963 C CA . SER A 1 918 ? 51.162 -5.713 -40.806 1.00 97.56 918 SER A CA 1
ATOM 6964 C C . SER A 1 918 ? 51.572 -5.412 -39.366 1.00 97.56 918 SER A C 1
ATOM 6966 O O . SER A 1 918 ? 52.608 -5.894 -38.897 1.00 97.56 918 SER A O 1
ATOM 6968 N N . SER A 1 919 ? 50.740 -4.675 -38.634 1.00 97.38 919 SER A N 1
ATOM 6969 C CA . SER A 1 919 ? 50.930 -4.501 -37.195 1.00 97.38 919 SER A CA 1
ATOM 6970 C C . SER A 1 919 ? 50.604 -5.797 -36.435 1.00 97.38 919 SER A C 1
ATOM 6972 O O . SER A 1 919 ? 49.959 -6.709 -36.952 1.00 97.38 919 SER A O 1
ATOM 6974 N N . SER A 1 920 ? 51.012 -5.886 -35.167 1.00 96.38 920 SER A N 1
ATOM 6975 C CA . SER A 1 920 ? 50.318 -6.745 -34.200 1.00 96.38 920 SER A CA 1
ATOM 6976 C C . SER A 1 920 ? 49.082 -6.018 -33.652 1.00 96.38 920 SER A C 1
ATOM 6978 O O . SER A 1 920 ? 48.907 -4.819 -33.884 1.00 96.38 920 SER A O 1
ATOM 6980 N N . TRP A 1 921 ? 48.231 -6.723 -32.900 1.00 97.06 921 TRP A N 1
ATOM 6981 C CA . TRP A 1 921 ? 47.189 -6.070 -32.103 1.00 97.06 921 TRP A CA 1
ATOM 6982 C C . TRP A 1 921 ? 47.820 -5.096 -31.106 1.00 97.06 921 TRP A C 1
ATOM 6984 O O . TRP A 1 921 ? 48.635 -5.496 -30.271 1.00 97.06 921 TRP A O 1
ATOM 6994 N N . GLN A 1 922 ? 47.419 -3.831 -31.174 1.00 96.50 922 GLN A N 1
ATOM 6995 C CA . GLN A 1 922 ? 47.985 -2.747 -30.372 1.00 96.50 922 GLN A CA 1
ATOM 6996 C C . GLN A 1 922 ? 46.896 -1.829 -29.814 1.00 96.50 922 GLN A C 1
ATOM 6998 O O . GLN A 1 922 ? 45.818 -1.724 -30.382 1.00 96.50 922 GLN A O 1
ATOM 7003 N N . SER A 1 923 ? 47.165 -1.142 -28.703 1.00 95.50 923 SER A N 1
ATOM 7004 C CA . SER A 1 923 ? 46.236 -0.150 -28.135 1.00 95.50 923 SER A CA 1
ATOM 7005 C C . SER A 1 923 ? 46.245 1.183 -28.887 1.00 95.50 923 SER A C 1
ATOM 7007 O O . SER A 1 923 ? 45.287 1.947 -28.806 1.00 95.50 923 SER A O 1
ATOM 7009 N N . SER A 1 924 ? 47.331 1.480 -29.607 1.00 95.69 924 SER A N 1
ATOM 7010 C CA . SER A 1 924 ? 47.437 2.680 -30.434 1.00 95.69 924 SER A CA 1
ATOM 7011 C C . SER A 1 924 ? 46.517 2.567 -31.645 1.00 95.69 924 SER A C 1
ATOM 7013 O O . SER A 1 924 ? 46.645 1.636 -32.438 1.00 95.69 924 SER A O 1
ATOM 7015 N N . ALA A 1 925 ? 45.658 3.568 -31.832 1.00 96.44 925 ALA A N 1
ATOM 7016 C CA . ALA A 1 925 ? 44.878 3.729 -33.055 1.00 96.44 925 ALA A CA 1
ATOM 7017 C C . ALA A 1 925 ? 45.730 4.224 -34.240 1.00 96.44 925 ALA A C 1
ATOM 7019 O O . ALA A 1 925 ? 45.200 4.414 -35.322 1.00 96.44 925 ALA A O 1
ATOM 7020 N N . THR A 1 926 ? 47.034 4.465 -34.074 1.00 97.00 926 THR A N 1
ATOM 7021 C CA . THR A 1 926 ? 47.951 4.863 -35.156 1.00 97.00 926 THR A CA 1
ATOM 7022 C C . THR A 1 926 ? 48.982 3.781 -35.424 1.00 97.00 926 THR A C 1
ATOM 7024 O O . THR A 1 926 ? 49.575 3.241 -34.486 1.00 97.00 926 THR A O 1
ATOM 7027 N N . PHE A 1 927 ? 49.235 3.524 -36.705 1.00 96.69 927 PHE A N 1
ATOM 7028 C CA . PHE A 1 927 ? 50.308 2.663 -37.187 1.00 96.69 927 PHE A CA 1
ATOM 7029 C C . PHE A 1 927 ? 51.103 3.390 -38.277 1.00 96.69 927 PHE A C 1
ATOM 7031 O O . PHE A 1 927 ? 50.527 4.078 -39.119 1.00 96.69 927 PHE A O 1
ATOM 7038 N N . THR A 1 928 ? 52.424 3.229 -38.258 1.00 96.38 928 THR A N 1
ATOM 7039 C CA . THR A 1 928 ? 53.319 3.692 -39.321 1.00 96.38 928 THR A CA 1
ATOM 7040 C C . THR A 1 928 ? 54.114 2.493 -39.809 1.00 96.38 928 THR A C 1
ATOM 7042 O O . THR A 1 928 ? 54.914 1.941 -39.053 1.00 96.38 928 THR A O 1
ATOM 7045 N N . ASP A 1 929 ? 53.892 2.101 -41.060 1.00 95.81 929 ASP A N 1
ATOM 7046 C CA . ASP A 1 929 ? 54.666 1.056 -41.721 1.00 95.81 929 ASP A CA 1
ATOM 7047 C C . ASP A 1 929 ? 55.913 1.682 -42.357 1.00 95.81 929 ASP A C 1
ATOM 7049 O O . ASP A 1 929 ? 55.832 2.735 -42.994 1.00 95.81 929 ASP A O 1
ATOM 7053 N N . THR A 1 930 ? 57.081 1.079 -42.139 1.00 93.19 930 THR A N 1
ATOM 7054 C CA . THR A 1 930 ? 58.390 1.652 -42.499 1.00 93.19 930 THR A CA 1
ATOM 7055 C C . THR A 1 930 ? 59.284 0.612 -43.164 1.00 93.19 930 THR A C 1
ATOM 7057 O O . THR A 1 930 ? 59.129 -0.583 -42.943 1.00 93.19 930 THR A O 1
ATOM 7060 N N . GLY A 1 931 ? 60.261 1.059 -43.959 1.00 89.94 931 GLY A N 1
ATOM 7061 C CA . GLY A 1 931 ? 61.086 0.154 -44.774 1.00 89.94 931 GLY A CA 1
ATOM 7062 C C . GLY A 1 931 ? 60.452 -0.177 -46.129 1.00 89.94 931 GLY A C 1
ATOM 7063 O O . GLY A 1 931 ? 60.885 -1.108 -46.813 1.00 89.94 931 GLY A O 1
ATOM 7064 N N . LEU A 1 932 ? 59.453 0.615 -46.521 1.00 94.31 932 LEU A N 1
ATOM 7065 C CA . LEU A 1 932 ? 58.743 0.506 -47.785 1.00 94.31 932 LEU A CA 1
ATOM 7066 C C . LEU A 1 932 ? 59.647 0.879 -48.965 1.00 94.31 932 LEU A C 1
ATOM 7068 O O . LEU A 1 932 ? 60.622 1.620 -48.823 1.00 94.31 932 LEU A O 1
ATOM 7072 N N . GLN A 1 933 ? 59.313 0.367 -50.146 1.00 93.69 933 GLN A N 1
ATOM 7073 C CA . GLN A 1 933 ? 60.001 0.710 -51.383 1.00 93.69 933 GLN A CA 1
ATOM 7074 C C . GLN A 1 933 ? 59.454 2.019 -51.964 1.00 93.69 933 GLN A C 1
ATOM 7076 O O . GLN A 1 933 ? 58.247 2.244 -51.889 1.00 93.69 933 GLN A O 1
ATOM 7081 N N . PRO A 1 934 ? 60.296 2.858 -52.589 1.00 88.38 934 PRO A N 1
ATOM 7082 C CA . PRO A 1 934 ? 59.860 4.082 -53.257 1.00 88.38 934 PRO A CA 1
ATOM 7083 C C . PRO A 1 934 ? 58.893 3.836 -54.419 1.00 88.38 934 PRO A C 1
ATOM 7085 O O . PRO A 1 934 ? 58.985 2.811 -55.097 1.00 88.38 934 PRO A O 1
ATOM 7088 N N . ALA A 1 935 ? 57.999 4.795 -54.682 1.00 89.25 935 ALA A N 1
ATOM 7089 C CA . ALA A 1 935 ? 57.014 4.759 -55.773 1.00 89.25 935 ALA A CA 1
ATOM 7090 C C . ALA A 1 935 ? 56.205 3.444 -55.859 1.00 89.25 935 ALA A C 1
ATOM 7092 O O . ALA A 1 935 ? 55.823 3.013 -56.949 1.00 89.25 935 ALA A O 1
ATOM 7093 N N . THR A 1 936 ? 55.964 2.793 -54.719 1.00 94.12 936 THR A N 1
ATOM 7094 C CA . THR A 1 936 ? 55.337 1.467 -54.642 1.00 94.12 936 THR A CA 1
ATOM 7095 C C . THR A 1 936 ? 53.985 1.567 -53.927 1.00 94.12 936 THR A C 1
ATOM 7097 O O . THR A 1 936 ? 53.910 2.201 -52.870 1.00 94.12 936 THR A O 1
ATOM 7100 N N . PRO A 1 937 ? 52.901 0.995 -54.486 1.00 96.44 937 PRO A N 1
ATOM 7101 C CA . PRO A 1 937 ? 51.590 1.002 -53.846 1.00 96.44 937 PRO A CA 1
ATOM 7102 C C . PRO A 1 937 ? 51.519 -0.027 -52.711 1.00 96.44 937 PRO A C 1
ATOM 7104 O O . PRO A 1 937 ? 51.900 -1.176 -52.895 1.00 96.44 937 PRO A O 1
ATOM 7107 N N . TYR A 1 938 ? 50.962 0.352 -51.567 1.00 97.50 938 TYR A N 1
ATOM 7108 C CA . TYR A 1 938 ? 50.661 -0.539 -50.444 1.00 97.50 938 TYR A CA 1
ATOM 7109 C C . TYR A 1 938 ? 49.186 -0.414 -50.080 1.00 97.50 938 TYR A C 1
ATOM 7111 O O . TYR A 1 938 ? 48.616 0.673 -50.194 1.00 97.50 938 TYR A O 1
ATOM 7119 N N . SER A 1 939 ? 48.560 -1.524 -49.689 1.00 97.81 939 SER A N 1
ATOM 7120 C CA . SER A 1 939 ? 47.122 -1.578 -49.398 1.00 97.81 939 SER A CA 1
ATOM 7121 C C . SER A 1 939 ? 46.913 -2.030 -47.969 1.00 97.81 939 SER A C 1
ATOM 7123 O O . SER A 1 939 ? 47.459 -3.059 -47.587 1.00 97.81 939 SER A O 1
ATOM 7125 N N . TYR A 1 940 ? 46.122 -1.289 -47.201 1.00 98.12 940 TYR A N 1
ATOM 7126 C CA . TYR A 1 940 ? 45.881 -1.593 -45.795 1.00 98.12 940 TYR A CA 1
ATOM 7127 C C . TYR A 1 940 ? 44.391 -1.664 -45.494 1.00 98.12 940 TYR A C 1
ATOM 7129 O O . TYR A 1 940 ? 43.592 -0.935 -46.081 1.00 98.12 940 TYR A O 1
ATOM 7137 N N . GLN A 1 941 ? 44.049 -2.500 -44.522 1.00 97.88 941 GLN A N 1
ATOM 7138 C CA . GLN A 1 941 ? 42.777 -2.461 -43.808 1.00 97.88 941 GLN A CA 1
ATOM 7139 C C . GLN A 1 941 ? 43.045 -2.435 -42.304 1.00 97.88 941 GLN A C 1
ATOM 7141 O O . GLN A 1 941 ? 44.132 -2.820 -41.859 1.00 97.88 941 GLN A O 1
ATOM 7146 N N . VAL A 1 942 ? 42.064 -2.003 -41.522 1.00 98.00 942 VAL A N 1
ATOM 7147 C CA . VAL A 1 942 ? 42.118 -2.061 -40.062 1.00 98.00 942 VAL A CA 1
ATOM 7148 C C . VAL A 1 942 ? 40.964 -2.883 -39.505 1.00 98.00 942 VAL A C 1
ATOM 7150 O O . VAL A 1 942 ? 39.859 -2.838 -40.029 1.00 98.00 942 VAL A O 1
ATOM 7153 N N . GLU A 1 943 ? 41.229 -3.622 -38.435 1.00 97.69 943 GLU A N 1
ATOM 7154 C CA . GLU A 1 943 ? 40.239 -4.313 -37.609 1.00 97.69 943 GLU A CA 1
ATOM 7155 C C . GLU A 1 943 ? 40.361 -3.832 -36.162 1.00 97.69 943 GLU A C 1
ATOM 7157 O O . GLU A 1 943 ? 41.444 -3.439 -35.712 1.00 97.69 943 GLU A O 1
ATOM 7162 N N . MET A 1 944 ? 39.261 -3.892 -35.415 1.00 96.88 944 MET A N 1
ATOM 7163 C CA . MET A 1 944 ? 39.242 -3.605 -33.985 1.00 96.88 944 MET A CA 1
ATOM 7164 C C . MET A 1 944 ? 38.793 -4.823 -33.197 1.00 96.88 944 MET A C 1
ATOM 7166 O O . MET A 1 944 ? 37.999 -5.631 -33.674 1.00 96.88 944 MET A O 1
ATOM 7170 N N . ARG A 1 945 ? 39.267 -4.938 -31.957 1.00 95.44 945 ARG A N 1
ATOM 7171 C CA . ARG A 1 945 ? 38.746 -5.924 -31.011 1.00 95.44 945 ARG A CA 1
ATOM 7172 C C . ARG A 1 945 ? 38.685 -5.390 -29.593 1.00 95.44 945 ARG A C 1
ATOM 7174 O O . ARG A 1 945 ? 39.499 -4.555 -29.206 1.00 95.44 945 ARG A O 1
ATOM 7181 N N . ALA A 1 946 ? 37.786 -5.959 -28.806 1.00 95.06 946 ALA A N 1
ATOM 7182 C CA . ALA A 1 946 ? 37.739 -5.816 -27.361 1.00 95.06 946 ALA A CA 1
ATOM 7183 C C . ALA A 1 946 ? 37.450 -7.198 -26.756 1.00 95.06 946 ALA A C 1
ATOM 7185 O O . ALA A 1 946 ? 36.419 -7.815 -27.037 1.00 95.06 946 ALA A O 1
ATOM 7186 N N . GLY A 1 947 ? 38.412 -7.728 -25.997 1.00 91.69 947 GLY A N 1
ATOM 7187 C CA . GLY A 1 947 ? 38.356 -9.106 -25.509 1.00 91.69 947 GLY A CA 1
ATOM 7188 C C . GLY A 1 947 ? 38.286 -10.117 -26.662 1.00 91.69 947 GLY A C 1
ATOM 7189 O O . GLY A 1 947 ? 39.200 -10.197 -27.485 1.00 91.69 947 GLY A O 1
ATOM 7190 N N . VAL A 1 948 ? 37.200 -10.894 -26.707 1.00 90.19 948 VAL A N 1
ATOM 7191 C CA . VAL A 1 948 ? 36.929 -11.905 -27.750 1.00 90.19 948 VAL A CA 1
ATOM 7192 C C . VAL A 1 948 ? 36.120 -11.369 -28.934 1.00 90.19 948 VAL A C 1
ATOM 7194 O O . VAL A 1 948 ? 35.933 -12.086 -29.914 1.00 90.19 948 VAL A O 1
ATOM 7197 N N . HIS A 1 949 ? 35.617 -10.137 -28.847 1.00 91.69 949 HIS A N 1
ATOM 7198 C CA . HIS A 1 949 ? 34.773 -9.540 -29.878 1.00 91.69 949 HIS A CA 1
ATOM 7199 C C . HIS A 1 949 ? 35.629 -8.742 -30.853 1.00 91.69 949 HIS A C 1
ATOM 7201 O O . HIS A 1 949 ? 36.424 -7.906 -30.426 1.00 91.69 949 HIS A O 1
ATOM 7207 N N . GLN A 1 950 ? 35.453 -8.991 -32.146 1.00 93.12 950 GLN A N 1
ATOM 7208 C CA . GLN A 1 950 ? 36.203 -8.369 -33.233 1.00 93.12 950 GLN A CA 1
ATOM 7209 C C . GLN A 1 950 ? 35.222 -7.782 -34.251 1.00 93.12 950 GLN A C 1
ATOM 7211 O O . GLN A 1 950 ? 34.143 -8.341 -34.448 1.00 93.12 950 GLN A O 1
ATOM 7216 N N . THR A 1 951 ? 35.576 -6.644 -34.840 1.00 94.06 951 THR A N 1
ATOM 7217 C CA . THR A 1 951 ? 34.800 -5.996 -35.904 1.00 94.06 951 THR A CA 1
ATOM 7218 C C . THR A 1 951 ? 35.079 -6.648 -37.249 1.00 94.06 951 THR A C 1
ATOM 7220 O O . THR A 1 951 ? 36.132 -7.256 -37.441 1.00 94.06 951 THR A O 1
ATOM 7223 N N . GLU A 1 952 ? 34.199 -6.420 -38.216 1.00 93.50 952 GLU A N 1
ATOM 7224 C CA . GLU A 1 952 ? 34.553 -6.606 -39.617 1.00 93.50 952 GLU A CA 1
ATOM 7225 C C . GLU A 1 952 ? 35.706 -5.653 -40.010 1.00 93.50 952 GLU A C 1
ATOM 7227 O O . GLU A 1 952 ? 35.830 -4.551 -39.440 1.00 93.50 952 GLU A O 1
ATOM 7232 N N . PRO A 1 953 ? 36.574 -6.054 -40.960 1.00 95.88 953 PRO A N 1
ATOM 7233 C CA . PRO A 1 953 ? 37.636 -5.193 -41.462 1.00 95.88 953 PRO A CA 1
ATOM 7234 C C . PRO A 1 953 ? 37.095 -3.937 -42.143 1.00 95.88 953 PRO A C 1
ATOM 7236 O O . PRO A 1 953 ? 36.035 -3.953 -42.770 1.00 95.88 953 PRO A O 1
ATOM 7239 N N . SER A 1 954 ? 37.867 -2.855 -42.069 1.00 97.12 954 SER A N 1
ATOM 7240 C CA . SER A 1 954 ? 37.614 -1.656 -42.864 1.00 97.12 954 SER A CA 1
ATOM 7241 C C . SER A 1 954 ? 37.678 -1.937 -44.363 1.00 97.12 954 SER A C 1
ATOM 7243 O O . SER A 1 954 ? 38.264 -2.926 -44.807 1.00 97.12 954 SER A O 1
ATOM 7245 N N . GLU A 1 955 ? 37.188 -0.992 -45.169 1.00 95.94 955 GLU A N 1
ATOM 7246 C CA . GLU A 1 955 ? 37.529 -0.978 -46.591 1.00 95.94 955 GLU A CA 1
ATOM 7247 C C . GLU A 1 955 ? 39.054 -0.961 -46.784 1.00 95.94 955 GLU A C 1
ATOM 7249 O O . GLU A 1 955 ? 39.803 -0.369 -45.995 1.00 95.94 955 GLU A O 1
ATOM 7254 N N . ILE A 1 956 ? 39.509 -1.627 -47.846 1.00 97.38 956 ILE A N 1
ATOM 7255 C CA . ILE A 1 956 ? 40.920 -1.668 -48.223 1.00 97.38 956 ILE A CA 1
ATOM 7256 C C . ILE A 1 956 ? 41.282 -0.330 -48.865 1.00 97.38 956 ILE A C 1
ATOM 7258 O O . ILE A 1 956 ? 40.713 0.044 -49.892 1.00 97.38 956 ILE A O 1
ATOM 7262 N N . VAL A 1 957 ? 42.276 0.359 -48.307 1.00 97.69 957 VAL A N 1
ATOM 7263 C CA . VAL A 1 957 ? 42.771 1.631 -48.840 1.00 97.69 957 VAL A CA 1
ATOM 7264 C C . VAL A 1 957 ? 44.193 1.462 -49.360 1.00 97.69 957 VAL A C 1
ATOM 7266 O O . VAL A 1 957 ? 45.088 1.019 -48.638 1.00 97.69 957 VAL A O 1
ATOM 7269 N N . THR A 1 958 ? 44.408 1.842 -50.620 1.00 96.81 958 THR A N 1
ATOM 7270 C CA . THR A 1 958 ? 45.718 1.798 -51.281 1.00 96.81 958 THR A CA 1
ATOM 7271 C C . THR A 1 958 ? 46.338 3.187 -51.353 1.00 96.81 958 THR A C 1
ATOM 7273 O O . THR A 1 958 ? 45.690 4.145 -51.770 1.00 96.81 958 THR A O 1
ATOM 7276 N N . THR A 1 959 ? 47.625 3.290 -51.029 1.00 94.94 959 THR A N 1
ATOM 7277 C CA . THR A 1 959 ? 48.415 4.518 -51.184 1.00 94.94 959 THR A CA 1
ATOM 7278 C C . THR A 1 959 ? 49.801 4.194 -51.732 1.00 94.94 959 THR A C 1
ATOM 7280 O O . THR A 1 959 ? 50.280 3.075 -51.578 1.00 94.94 959 THR A O 1
ATOM 7283 N N . THR A 1 960 ? 50.447 5.141 -52.411 1.00 93.81 960 THR A N 1
ATOM 7284 C CA . THR A 1 960 ? 51.765 4.931 -53.041 1.00 93.81 960 THR A CA 1
ATOM 7285 C C . THR A 1 960 ? 52.813 5.776 -52.333 1.00 93.81 960 THR A C 1
ATOM 7287 O O . THR A 1 960 ? 52.619 6.981 -52.181 1.00 93.81 960 THR A O 1
ATOM 7290 N N . THR A 1 961 ? 53.919 5.160 -51.911 1.00 88.75 961 THR A N 1
ATOM 7291 C CA . THR A 1 961 ? 55.070 5.882 -51.345 1.00 88.75 961 THR A CA 1
ATOM 7292 C C . THR A 1 961 ? 55.651 6.879 -52.342 1.00 88.75 961 THR A C 1
ATOM 7294 O O . THR A 1 961 ? 55.535 6.719 -53.561 1.00 88.75 961 THR A O 1
ATOM 7297 N N . PHE A 1 962 ? 56.324 7.916 -51.848 1.00 83.38 962 PHE A N 1
ATOM 7298 C CA . PHE A 1 962 ? 56.965 8.873 -52.745 1.00 83.38 962 PHE A CA 1
ATOM 7299 C C . PHE A 1 962 ? 58.115 8.223 -53.543 1.00 83.38 962 PHE A C 1
ATOM 7301 O O . PHE A 1 962 ? 58.724 7.249 -53.091 1.00 83.38 962 PHE A O 1
ATOM 7308 N N . PRO A 1 963 ? 58.445 8.726 -54.743 1.00 77.31 963 PRO A N 1
ATOM 7309 C CA . PRO A 1 963 ? 59.656 8.320 -55.452 1.00 77.31 963 PRO A CA 1
ATOM 7310 C C . PRO A 1 963 ? 60.921 8.594 -54.626 1.00 77.31 963 PRO A C 1
ATOM 7312 O O . PRO A 1 963 ? 60.953 9.504 -53.797 1.00 77.31 963 PRO A O 1
ATOM 7315 N N . SER A 1 964 ? 61.994 7.834 -54.861 1.00 66.50 964 SER A N 1
ATOM 7316 C CA . SER A 1 964 ? 63.291 8.084 -54.225 1.00 66.50 964 SER A CA 1
ATOM 7317 C C . SER A 1 964 ? 63.930 9.323 -54.844 1.00 66.50 964 SER A C 1
ATOM 7319 O O . SER A 1 964 ? 64.617 9.217 -55.859 1.00 66.50 964 SER A O 1
ATOM 7321 N N . GLY A 1 965 ? 63.687 10.481 -54.235 1.00 59.53 965 GLY A N 1
ATOM 7322 C CA . GLY A 1 965 ? 64.259 11.759 -54.640 1.00 59.53 965 GLY A CA 1
ATOM 7323 C C . GLY A 1 965 ? 63.682 12.310 -55.947 1.00 59.53 965 GLY A C 1
ATOM 7324 O O . GLY A 1 965 ? 63.498 11.611 -56.943 1.00 59.53 965 GLY A O 1
ATOM 7325 N N . VAL A 1 966 ? 63.445 13.618 -55.970 1.00 46.16 966 VAL A N 1
ATOM 7326 C CA . VAL A 1 966 ? 63.375 14.360 -57.228 1.00 46.16 966 VAL A CA 1
ATOM 7327 C C . VAL A 1 966 ? 64.821 14.559 -57.678 1.00 46.16 966 VAL A C 1
ATOM 7329 O O . VAL A 1 966 ? 65.557 15.324 -57.064 1.00 46.16 966 VAL A O 1
ATOM 7332 N N . SER A 1 967 ? 65.270 13.876 -58.732 1.00 43.06 967 SER A N 1
ATOM 7333 C CA . SER A 1 967 ? 66.507 14.296 -59.398 1.00 43.06 967 SER A CA 1
ATOM 7334 C C . SER A 1 967 ? 66.171 15.515 -60.255 1.00 43.06 967 SER A C 1
ATOM 7336 O O . SER A 1 967 ? 65.629 15.383 -61.352 1.00 43.06 967 SER A O 1
ATOM 7338 N N . GLY A 1 968 ? 66.402 16.714 -59.720 1.00 48.28 968 GLY A N 1
ATOM 7339 C CA . GLY A 1 968 ? 66.136 17.954 -60.442 1.00 48.28 968 GLY A CA 1
ATOM 7340 C C . GLY A 1 968 ? 66.455 19.206 -59.634 1.00 48.28 968 GLY A C 1
ATOM 7341 O O . GLY A 1 968 ? 66.080 19.333 -58.475 1.00 48.28 968 GLY A O 1
ATOM 7342 N N . THR A 1 969 ? 67.145 20.144 -60.273 1.00 43.12 969 THR A N 1
ATOM 7343 C CA . THR A 1 969 ? 67.466 21.469 -59.739 1.00 43.12 969 THR A CA 1
ATOM 7344 C C . THR A 1 969 ? 66.193 22.311 -59.598 1.00 43.12 969 THR A C 1
ATOM 7346 O O . THR A 1 969 ? 65.490 22.523 -60.587 1.00 43.12 969 THR A O 1
ATOM 7349 N N . ILE A 1 970 ? 65.898 22.833 -58.405 1.00 45.62 970 ILE A N 1
ATOM 7350 C CA . ILE A 1 970 ? 64.821 23.819 -58.212 1.00 45.62 970 ILE A CA 1
ATOM 7351 C C . ILE A 1 970 ? 65.374 25.209 -58.554 1.00 45.62 970 ILE A C 1
ATOM 7353 O O . ILE A 1 970 ? 66.382 25.631 -57.993 1.00 45.62 970 ILE A O 1
ATOM 7357 N N . THR A 1 971 ? 64.727 25.922 -59.481 1.00 44.75 971 THR A N 1
ATOM 7358 C CA . THR A 1 971 ? 65.033 27.331 -59.798 1.00 44.75 971 THR A CA 1
ATOM 7359 C C . THR A 1 971 ? 63.897 28.202 -59.273 1.00 44.75 971 THR A C 1
ATOM 7361 O O . THR A 1 971 ? 62.738 27.931 -59.582 1.00 44.75 971 THR A O 1
ATOM 7364 N N . VAL A 1 972 ? 64.213 29.231 -58.484 1.00 46.88 972 VAL A N 1
ATOM 7365 C CA . VAL A 1 972 ? 63.230 30.161 -57.907 1.00 46.88 972 VAL A CA 1
ATOM 7366 C C . VAL A 1 972 ? 63.406 31.538 -58.557 1.00 46.88 972 VAL A C 1
ATOM 7368 O O . VAL A 1 972 ? 64.530 32.030 -58.633 1.00 46.88 972 VAL A O 1
ATOM 7371 N N . ASP A 1 973 ? 62.318 32.124 -59.066 1.00 46.97 973 ASP A N 1
ATOM 7372 C CA . ASP A 1 973 ? 62.302 33.423 -59.765 1.00 46.97 973 ASP A CA 1
ATOM 7373 C C . ASP A 1 973 ? 62.313 34.612 -58.774 1.00 46.97 973 ASP A C 1
ATOM 7375 O O . ASP A 1 973 ? 61.846 34.501 -57.639 1.00 46.97 973 ASP A O 1
ATOM 7379 N N . GLU A 1 974 ? 62.848 35.756 -59.208 1.00 45.97 974 GLU A N 1
ATOM 7380 C CA . GLU A 1 974 ? 63.318 36.909 -58.418 1.00 45.97 974 GLU A CA 1
ATOM 7381 C C . GLU A 1 974 ? 62.242 37.649 -57.591 1.00 45.97 974 GLU A C 1
ATOM 7383 O O . GLU A 1 974 ? 62.570 38.580 -56.853 1.00 45.97 974 GLU A O 1
ATOM 7388 N N . SER A 1 975 ? 60.963 37.266 -57.660 1.00 44.38 975 SER A N 1
ATOM 7389 C CA . SER A 1 975 ? 59.871 37.987 -56.987 1.00 44.38 975 SER A CA 1
ATOM 7390 C C . SER A 1 975 ? 59.409 37.403 -55.646 1.00 44.38 975 SER A C 1
ATOM 7392 O O . SER A 1 975 ? 58.477 37.950 -55.056 1.00 44.38 975 SER A O 1
ATOM 7394 N N . ALA A 1 976 ? 60.005 36.318 -55.144 1.00 44.84 976 ALA A N 1
ATOM 7395 C CA . ALA A 1 976 ? 59.573 35.681 -53.895 1.00 44.84 976 ALA A CA 1
ATOM 7396 C C . ALA A 1 976 ? 60.580 35.896 -52.745 1.00 44.84 976 ALA A C 1
ATOM 7398 O O . ALA A 1 976 ? 61.752 35.539 -52.851 1.00 44.84 976 ALA A O 1
ATOM 7399 N N . GLN A 1 977 ? 60.125 36.488 -51.633 1.00 44.97 977 GLN A N 1
ATOM 7400 C CA . GLN A 1 977 ? 60.914 36.630 -50.403 1.00 44.97 977 GLN A CA 1
ATOM 7401 C C . GLN A 1 977 ? 60.712 35.407 -49.499 1.00 44.97 977 GLN A C 1
ATOM 7403 O O . GLN A 1 977 ? 59.579 35.092 -49.147 1.00 44.97 977 GLN A O 1
ATOM 7408 N N . PHE A 1 978 ? 61.802 34.766 -49.066 1.00 50.47 978 PHE A N 1
ATOM 7409 C CA . PHE A 1 978 ? 61.775 33.685 -48.072 1.00 50.47 978 PHE A CA 1
ATOM 7410 C C . PHE A 1 978 ? 62.710 34.012 -46.900 1.00 50.47 978 PHE A C 1
ATOM 7412 O O . PHE A 1 978 ? 63.726 34.696 -47.064 1.00 50.47 978 PHE A O 1
ATOM 7419 N N . SER A 1 979 ? 62.379 33.514 -45.710 1.00 46.16 979 SER A N 1
ATOM 7420 C CA . SER A 1 979 ? 63.201 33.625 -44.502 1.00 46.16 979 SER A CA 1
ATOM 7421 C C . SER A 1 979 ? 63.476 32.240 -43.910 1.00 46.16 979 SER A C 1
ATOM 7423 O O . SER A 1 979 ? 62.604 31.376 -43.890 1.00 46.16 979 SER A O 1
ATOM 7425 N N . LEU A 1 980 ? 64.711 32.022 -43.448 1.00 44.84 980 LEU A N 1
ATOM 7426 C CA . LEU A 1 980 ? 65.153 30.781 -42.800 1.00 44.84 980 LEU A CA 1
ATOM 7427 C C . LEU A 1 980 ? 65.067 30.940 -41.279 1.00 44.84 980 LEU A C 1
ATOM 7429 O O . LEU A 1 980 ? 65.517 31.951 -40.727 1.00 44.84 980 LEU A O 1
ATOM 7433 N N . GLN A 1 981 ? 64.519 29.939 -40.589 1.00 39.53 981 GLN A N 1
ATOM 7434 C CA . GLN A 1 981 ? 64.483 29.910 -39.129 1.00 39.53 981 GLN A CA 1
ATOM 7435 C C . GLN A 1 981 ? 65.703 29.156 -38.589 1.00 39.53 981 GLN A C 1
ATOM 7437 O O . GLN A 1 981 ? 65.857 27.958 -38.795 1.00 39.53 981 GLN A O 1
ATOM 7442 N N . SER A 1 982 ? 66.563 29.867 -37.864 1.00 42.91 982 SER A N 1
ATOM 7443 C CA . SER A 1 982 ? 67.631 29.296 -37.036 1.00 42.91 982 SER A CA 1
ATOM 7444 C C . SER A 1 982 ? 67.434 29.793 -35.606 1.00 42.91 982 SER A C 1
ATOM 7446 O O . SER A 1 982 ? 66.767 30.806 -35.407 1.00 42.91 982 SER A O 1
ATOM 7448 N N . GLY A 1 983 ? 67.969 29.084 -34.608 1.00 44.72 983 GLY A N 1
ATOM 7449 C CA . GLY A 1 983 ? 67.655 29.180 -33.169 1.00 44.72 983 GLY A CA 1
ATOM 7450 C C . GLY A 1 983 ? 67.781 30.545 -32.459 1.00 44.72 983 GLY A C 1
ATOM 7451 O O . GLY A 1 983 ? 67.754 30.577 -31.234 1.00 44.72 983 GLY A O 1
ATOM 7452 N N . GLY A 1 984 ? 67.896 31.663 -33.182 1.00 44.06 984 GLY A N 1
ATOM 7453 C CA . GLY A 1 984 ? 67.753 33.037 -32.691 1.00 44.06 984 GLY A CA 1
ATOM 7454 C C . GLY A 1 984 ? 66.664 33.887 -33.380 1.00 44.06 984 GLY A C 1
ATOM 7455 O O . GLY A 1 984 ? 66.589 35.077 -33.090 1.00 44.06 984 GLY A O 1
ATOM 7456 N N . GLY A 1 985 ? 65.838 33.330 -34.279 1.00 47.47 985 GLY A N 1
ATOM 7457 C CA . GLY A 1 985 ? 64.774 34.045 -35.013 1.00 47.47 985 GLY A CA 1
ATOM 7458 C C . GLY A 1 985 ? 64.900 33.956 -36.543 1.00 47.47 985 GLY A C 1
ATOM 7459 O O . GLY A 1 985 ? 65.848 33.369 -37.062 1.00 47.47 985 GLY A O 1
ATOM 7460 N N . LEU A 1 986 ? 63.927 34.522 -37.272 1.00 42.47 986 LEU A N 1
ATOM 7461 C CA . LEU A 1 986 ? 63.877 34.515 -38.744 1.00 42.47 986 LEU A CA 1
ATOM 7462 C C . LEU A 1 986 ? 64.962 35.427 -39.347 1.00 42.47 986 LEU A C 1
ATOM 7464 O O . LEU A 1 986 ? 65.013 36.615 -39.028 1.00 42.47 986 LEU A O 1
ATOM 7468 N N . GLN A 1 987 ? 65.797 34.890 -40.242 1.00 44.88 987 GLN A N 1
ATOM 7469 C CA . GLN A 1 987 ? 66.788 35.654 -41.014 1.00 44.88 987 GLN A CA 1
ATOM 7470 C C . GLN A 1 987 ? 66.336 35.775 -42.485 1.00 44.88 987 GLN A C 1
ATOM 7472 O O . GLN A 1 987 ? 65.985 34.757 -43.089 1.00 44.88 987 GLN A O 1
ATOM 7477 N N . PRO A 1 988 ? 66.326 36.980 -43.089 1.00 46.25 988 PRO A N 1
ATOM 7478 C CA . PRO A 1 988 ? 66.030 37.152 -44.512 1.00 46.25 988 PRO A CA 1
ATOM 7479 C C . PRO A 1 988 ? 67.209 36.698 -45.386 1.00 46.25 988 PRO A C 1
ATOM 7481 O O . PRO A 1 988 ? 68.358 37.055 -45.122 1.00 46.25 988 PRO A O 1
ATOM 7484 N N . VAL A 1 989 ? 66.928 35.940 -46.450 1.00 51.53 989 VAL A N 1
ATOM 7485 C CA . VAL A 1 989 ? 67.935 35.524 -47.441 1.00 51.53 989 VAL A CA 1
ATOM 7486 C C . VAL A 1 989 ? 67.985 36.555 -48.570 1.00 51.53 989 VAL A C 1
ATOM 7488 O O . VAL A 1 989 ? 66.957 36.884 -49.156 1.00 51.53 989 VAL A O 1
ATOM 7491 N N . ILE A 1 990 ? 69.177 37.069 -48.889 1.00 43.91 990 ILE A N 1
ATOM 7492 C CA . ILE A 1 990 ? 69.392 37.999 -50.007 1.00 43.91 990 ILE A CA 1
ATOM 7493 C C . ILE A 1 990 ? 70.486 37.414 -50.915 1.00 43.91 990 ILE A C 1
ATOM 7495 O O . ILE A 1 990 ? 71.668 37.514 -50.591 1.00 43.91 990 ILE A O 1
ATOM 7499 N N . GLY A 1 991 ? 70.096 36.798 -52.040 1.00 45.00 991 GLY A N 1
ATOM 7500 C CA . GLY A 1 991 ? 71.007 36.336 -53.104 1.00 45.00 991 GLY A CA 1
ATOM 7501 C C . GLY A 1 991 ? 70.751 34.903 -53.602 1.00 45.00 991 GLY A C 1
ATOM 7502 O O . GLY A 1 991 ? 70.609 33.986 -52.802 1.00 45.00 991 GLY A O 1
ATOM 7503 N N . LEU A 1 992 ? 70.702 34.732 -54.931 1.00 44.12 992 LEU A N 1
ATOM 7504 C CA . LEU A 1 992 ? 70.460 33.476 -55.663 1.00 44.12 992 LEU A CA 1
ATOM 7505 C C . LEU A 1 992 ? 71.513 32.387 -55.370 1.00 44.12 992 LEU A C 1
ATOM 7507 O O . LEU A 1 992 ? 72.711 32.674 -55.349 1.00 44.12 992 LEU A O 1
ATOM 7511 N N . GLY A 1 993 ? 71.075 31.128 -55.260 1.00 50.75 993 GLY A N 1
ATOM 7512 C CA . GLY A 1 993 ? 71.945 29.951 -55.181 1.00 50.75 993 GLY A CA 1
ATOM 7513 C C . GLY A 1 993 ? 71.257 28.678 -55.686 1.00 50.75 993 GLY A C 1
ATOM 7514 O O . GLY A 1 993 ? 70.047 28.523 -55.541 1.00 50.75 993 GLY A O 1
ATOM 7515 N N . THR A 1 994 ? 72.036 27.786 -56.302 1.00 43.06 994 THR A N 1
ATOM 7516 C CA . THR A 1 994 ? 71.627 26.434 -56.712 1.00 43.06 994 THR A CA 1
ATOM 7517 C C . THR A 1 994 ? 71.816 25.480 -55.533 1.00 43.06 994 THR A C 1
ATOM 7519 O O . THR A 1 994 ? 72.916 25.424 -54.985 1.00 43.06 994 THR A O 1
ATOM 7522 N N . PHE A 1 995 ? 70.782 24.727 -55.151 1.00 51.00 995 PHE A N 1
ATOM 7523 C CA . PHE A 1 995 ? 70.837 23.769 -54.038 1.00 51.00 995 PHE A CA 1
ATOM 7524 C C . PHE A 1 995 ? 70.933 22.334 -54.577 1.00 51.00 995 PHE A C 1
ATOM 7526 O O . PHE A 1 995 ? 70.160 21.964 -55.463 1.00 51.00 995 PHE A O 1
ATOM 7533 N N . ASP A 1 996 ? 71.885 21.549 -54.065 1.00 44.75 996 ASP A N 1
ATOM 7534 C CA . ASP A 1 996 ? 72.094 20.137 -54.415 1.00 44.75 996 ASP A CA 1
ATOM 7535 C C . ASP A 1 996 ? 71.713 19.262 -53.211 1.00 44.75 996 ASP A C 1
ATOM 7537 O O . ASP A 1 996 ? 72.245 19.437 -52.117 1.00 44.75 996 ASP A O 1
ATOM 7541 N N . ALA A 1 997 ? 70.748 18.361 -53.387 1.00 49.19 997 ALA A N 1
ATOM 7542 C CA . ALA A 1 997 ? 70.022 17.701 -52.295 1.00 49.19 997 ALA A CA 1
ATOM 7543 C C . ALA A 1 997 ? 70.728 16.450 -51.727 1.00 49.19 997 ALA A C 1
ATOM 7545 O O . ALA A 1 997 ? 70.061 15.535 -51.245 1.00 49.19 997 ALA A O 1
ATOM 7546 N N . VAL A 1 998 ? 72.059 16.361 -51.821 1.00 44.81 998 VAL A N 1
ATOM 7547 C CA . VAL A 1 998 ? 72.802 15.120 -51.506 1.00 44.81 998 VAL A CA 1
ATOM 7548 C C . VAL A 1 998 ? 73.625 15.184 -50.213 1.00 44.81 998 VAL A C 1
ATOM 7550 O O . VAL A 1 998 ? 74.153 14.159 -49.799 1.00 44.81 998 VAL A O 1
ATOM 7553 N N . ASP A 1 999 ? 73.668 16.318 -49.510 1.00 41.41 999 ASP A N 1
ATOM 7554 C CA . ASP A 1 999 ? 74.283 16.419 -48.180 1.00 41.41 999 ASP A CA 1
ATOM 7555 C C . ASP A 1 999 ? 73.354 17.154 -47.204 1.00 41.41 999 ASP A C 1
ATOM 7557 O O . ASP A 1 999 ? 72.849 18.219 -47.530 1.00 41.41 999 ASP A O 1
ATOM 7561 N N . THR A 1 1000 ? 73.149 16.531 -46.035 1.00 43.09 1000 THR A N 1
ATOM 7562 C CA . THR A 1 1000 ? 72.527 16.894 -44.729 1.00 43.09 1000 THR A CA 1
ATOM 7563 C C . THR A 1 1000 ? 71.700 18.176 -44.473 1.00 43.09 1000 THR A C 1
ATOM 7565 O O . THR A 1 1000 ? 71.241 18.336 -43.342 1.00 43.09 1000 THR A O 1
ATOM 7568 N N . ASP A 1 1001 ? 71.410 19.041 -45.437 1.00 38.69 1001 ASP A N 1
ATOM 7569 C CA . ASP A 1 1001 ? 70.594 20.242 -45.253 1.00 38.69 1001 ASP A CA 1
ATOM 7570 C C . ASP A 1 1001 ? 69.188 20.051 -45.847 1.00 38.69 1001 ASP A C 1
ATOM 7572 O O . ASP A 1 1001 ? 69.007 19.837 -47.045 1.00 38.69 1001 ASP A O 1
ATOM 7576 N N . LYS A 1 1002 ? 68.166 20.143 -44.988 1.00 43.28 1002 LYS A N 1
ATOM 7577 C CA . LYS A 1 1002 ? 66.747 20.117 -45.377 1.00 43.28 1002 LYS A CA 1
ATOM 7578 C C . LYS A 1 1002 ? 66.330 21.494 -45.894 1.00 43.28 1002 LYS A C 1
ATOM 7580 O O . LYS A 1 1002 ? 66.385 22.474 -45.150 1.00 43.28 1002 LYS A O 1
ATOM 7585 N N . LEU A 1 1003 ? 65.873 21.577 -47.143 1.00 41.94 1003 LEU A N 1
ATOM 7586 C CA . LEU A 1 1003 ? 65.253 22.787 -47.685 1.00 41.94 1003 LEU A CA 1
ATOM 7587 C C . LEU A 1 1003 ? 63.769 22.818 -47.286 1.00 41.94 1003 LEU A C 1
ATOM 7589 O O . LEU A 1 1003 ? 62.951 22.128 -47.881 1.00 41.94 1003 LEU A O 1
ATOM 7593 N N . VAL A 1 1004 ? 63.406 23.641 -46.300 1.00 43.56 1004 VAL A N 1
ATOM 7594 C CA . VAL A 1 1004 ? 61.999 23.845 -45.913 1.00 43.56 1004 VAL A CA 1
ATOM 7595 C C . VAL A 1 1004 ? 61.400 24.974 -46.754 1.00 43.56 1004 VAL A C 1
ATOM 7597 O O . VAL A 1 1004 ? 61.709 26.146 -46.536 1.00 43.56 1004 VAL A O 1
ATOM 7600 N N . VAL A 1 1005 ? 60.526 24.638 -47.707 1.00 41.50 1005 VAL A N 1
ATOM 7601 C CA . VAL A 1 1005 ? 59.716 25.619 -48.451 1.00 41.50 1005 VAL A CA 1
ATOM 7602 C C . VAL A 1 1005 ? 58.336 25.715 -47.799 1.00 41.50 1005 VAL A C 1
ATOM 7604 O O . VAL A 1 1005 ? 57.494 24.839 -47.977 1.00 41.50 1005 VAL A O 1
ATOM 7607 N N . ALA A 1 1006 ? 58.087 26.787 -47.045 1.00 38.09 1006 ALA A N 1
ATOM 7608 C CA . ALA A 1 1006 ? 56.760 27.095 -46.515 1.00 38.09 1006 ALA A CA 1
ATOM 7609 C C . ALA A 1 1006 ? 55.975 27.941 -47.533 1.00 38.09 1006 ALA A C 1
ATOM 7611 O O . ALA A 1 1006 ? 56.244 29.132 -47.691 1.00 38.09 1006 ALA A O 1
ATOM 7612 N N . ILE A 1 1007 ? 54.999 27.342 -48.223 1.00 37.44 1007 ILE A N 1
ATOM 7613 C CA . ILE A 1 1007 ? 54.018 28.094 -49.020 1.00 37.44 1007 ILE A CA 1
ATOM 7614 C C . ILE A 1 1007 ? 52.828 28.403 -48.112 1.00 37.44 1007 ILE A C 1
ATOM 7616 O O . ILE A 1 1007 ? 51.950 27.568 -47.910 1.00 37.44 1007 ILE A O 1
ATOM 7620 N N . GLY A 1 1008 ? 52.805 29.605 -47.541 1.00 31.19 1008 GLY A N 1
ATOM 7621 C CA . GLY A 1 1008 ? 51.610 30.126 -46.888 1.00 31.19 1008 GLY A CA 1
ATOM 7622 C C . GLY A 1 1008 ? 50.619 30.598 -47.947 1.00 31.19 1008 GLY A C 1
ATOM 7623 O O . GLY A 1 1008 ? 50.928 31.516 -48.701 1.00 31.19 1008 GLY A O 1
ATOM 7624 N N . THR A 1 1009 ? 49.429 30.003 -47.997 1.00 28.86 1009 THR A N 1
ATOM 7625 C CA . THR A 1 1009 ? 48.260 30.714 -48.527 1.00 28.86 1009 THR A CA 1
ATOM 7626 C C . THR A 1 1009 ? 47.228 30.889 -47.426 1.00 28.86 1009 THR A C 1
ATOM 7628 O O . THR A 1 1009 ? 47.059 30.059 -46.536 1.00 28.86 1009 THR A O 1
ATOM 7631 N N . GLU A 1 1010 ? 46.645 32.076 -47.453 1.00 37.97 1010 GLU A N 1
ATOM 7632 C CA . GLU A 1 1010 ? 45.840 32.703 -46.424 1.00 37.97 1010 GLU A CA 1
ATOM 7633 C C . GLU A 1 1010 ? 44.447 32.060 -46.359 1.00 37.97 1010 GLU A C 1
ATOM 7635 O O . GLU A 1 1010 ? 43.693 32.134 -47.322 1.00 37.97 1010 GLU A O 1
ATOM 7640 N N . HIS A 1 1011 ? 44.126 31.401 -45.244 1.00 32.59 1011 HIS A N 1
ATOM 7641 C CA . HIS A 1 1011 ? 42.888 31.503 -44.449 1.00 32.59 1011 HIS A CA 1
ATOM 7642 C C . HIS A 1 1011 ? 42.768 30.273 -43.533 1.00 32.59 1011 HIS A C 1
ATOM 7644 O O . HIS A 1 1011 ? 42.980 29.137 -43.941 1.00 32.59 1011 HIS A O 1
ATOM 7650 N N . GLY A 1 1012 ? 42.533 30.540 -42.248 1.00 36.84 1012 GLY A N 1
ATOM 7651 C CA . GLY A 1 1012 ? 42.929 29.662 -41.153 1.00 36.84 1012 GLY A CA 1
ATOM 7652 C C . GLY A 1 1012 ? 42.021 28.479 -40.845 1.00 36.84 1012 GLY A C 1
ATOM 7653 O O . GLY A 1 1012 ? 40.812 28.548 -41.017 1.00 36.84 1012 GLY A O 1
ATOM 7654 N N . PHE A 1 1013 ? 42.643 27.470 -40.236 1.00 28.61 1013 PHE A N 1
ATOM 7655 C CA . PHE A 1 1013 ? 42.070 26.627 -39.192 1.00 28.61 1013 PHE A CA 1
ATOM 7656 C C . PHE A 1 1013 ? 43.175 26.296 -38.176 1.00 28.61 1013 PHE A C 1
ATOM 7658 O O . PHE A 1 1013 ? 44.249 25.814 -38.529 1.00 28.61 1013 PHE A O 1
ATOM 7665 N N . ASN A 1 1014 ? 42.914 26.599 -36.903 1.00 36.31 1014 ASN A N 1
ATOM 7666 C CA . ASN A 1 1014 ? 43.668 26.054 -35.780 1.00 36.31 1014 ASN A CA 1
ATOM 7667 C C . ASN A 1 1014 ? 43.365 24.557 -35.703 1.00 36.31 1014 ASN A C 1
ATOM 7669 O O . ASN A 1 1014 ? 42.228 24.197 -35.412 1.00 36.31 1014 ASN A O 1
ATOM 7673 N N . ASN A 1 1015 ? 44.361 23.721 -35.992 1.00 31.98 1015 ASN A N 1
ATOM 7674 C CA . ASN A 1 1015 ? 44.785 22.578 -35.176 1.00 31.98 1015 ASN A CA 1
ATOM 7675 C C . ASN A 1 1015 ? 45.899 21.817 -35.914 1.00 31.98 1015 ASN A C 1
ATOM 7677 O O . ASN A 1 1015 ? 45.651 20.880 -36.655 1.00 31.98 1015 ASN A O 1
ATOM 7681 N N . GLY A 1 1016 ? 47.141 22.253 -35.684 1.00 41.25 1016 GLY A N 1
ATOM 7682 C CA . GLY A 1 1016 ? 48.291 21.359 -35.529 1.00 41.25 1016 GLY A CA 1
ATOM 7683 C C . GLY A 1 1016 ? 48.644 20.377 -36.648 1.00 41.25 1016 GLY A C 1
ATOM 7684 O O . GLY A 1 1016 ? 48.878 19.220 -36.335 1.00 41.25 1016 GLY A O 1
ATOM 7685 N N . GLU A 1 1017 ? 48.824 20.830 -37.888 1.00 33.47 1017 GLU A N 1
ATOM 7686 C CA . GLU A 1 1017 ? 49.636 20.100 -38.874 1.00 33.47 1017 GLU A CA 1
ATOM 7687 C C . GLU A 1 1017 ? 50.624 21.057 -39.548 1.00 33.47 1017 GLU A C 1
ATOM 7689 O O . GLU A 1 1017 ? 50.324 21.756 -40.512 1.00 33.47 1017 GLU A O 1
ATOM 7694 N N . GLY A 1 1018 ? 51.837 21.125 -38.996 1.00 30.27 1018 GLY A N 1
ATOM 7695 C CA . GLY A 1 1018 ? 52.983 21.627 -39.742 1.00 30.27 1018 GLY A CA 1
ATOM 7696 C C . GLY A 1 1018 ? 53.465 20.511 -40.657 1.00 30.27 1018 GLY A C 1
ATOM 7697 O O . GLY A 1 1018 ? 54.106 19.575 -40.183 1.00 30.27 1018 GLY A O 1
ATOM 7698 N N . HIS A 1 1019 ? 53.162 20.587 -41.951 1.00 30.30 1019 HIS A N 1
ATOM 7699 C CA . HIS A 1 1019 ? 53.787 19.696 -42.920 1.00 30.30 1019 HIS A CA 1
ATOM 7700 C C . HIS A 1 1019 ? 55.270 20.055 -43.040 1.00 30.30 1019 HIS A C 1
ATOM 7702 O O . HIS A 1 1019 ? 55.636 21.091 -43.595 1.00 30.30 1019 HIS A O 1
ATOM 7708 N N . VAL A 1 1020 ? 56.129 19.184 -42.516 1.00 30.50 1020 VAL A N 1
ATOM 7709 C CA . VAL A 1 1020 ? 57.530 19.122 -42.928 1.00 30.50 1020 VAL A CA 1
ATOM 7710 C C . VAL A 1 1020 ? 57.552 18.258 -44.184 1.00 30.50 1020 VAL A C 1
ATOM 7712 O O . VAL A 1 1020 ? 57.408 17.042 -44.102 1.00 30.50 1020 VAL A O 1
ATOM 7715 N N . LEU A 1 1021 ? 57.666 18.890 -45.351 1.00 32.22 1021 LEU A N 1
ATOM 7716 C CA . LEU A 1 1021 ? 58.168 18.198 -46.533 1.00 32.22 1021 LEU A CA 1
ATOM 7717 C C . LEU A 1 1021 ? 59.683 18.070 -46.341 1.00 32.22 1021 LEU A C 1
ATOM 7719 O O . LEU A 1 1021 ? 60.372 19.089 -46.266 1.00 32.22 1021 LEU A O 1
ATOM 7723 N N . GLU A 1 1022 ? 60.162 16.836 -46.177 1.00 32.00 1022 GLU A N 1
ATOM 7724 C CA . GLU A 1 1022 ? 61.584 16.495 -46.329 1.00 32.00 1022 GLU A CA 1
ATOM 7725 C C . GLU A 1 1022 ? 61.923 16.196 -47.785 1.00 32.00 1022 GLU A C 1
ATOM 7727 O O . GLU A 1 1022 ? 61.135 15.468 -48.437 1.00 32.00 1022 GLU A O 1
#

Solvent-accessible surface area (backbone atoms only — not comparable to full-atom values): 55254 Å² total; per-residue (Å²): 134,88,84,84,84,81,78,80,78,82,81,57,104,74,87,76,81,93,58,94,78,62,78,77,64,73,85,76,77,83,84,93,70,94,71,92,75,82,88,72,92,62,65,44,32,42,30,33,39,39,32,31,11,43,65,38,23,5,53,10,26,40,61,55,55,89,38,48,30,11,41,38,21,42,32,72,76,39,40,92,79,42,36,81,53,38,61,88,94,41,67,36,70,37,88,53,21,36,34,40,33,49,48,90,82,76,44,79,44,62,40,59,37,45,84,32,72,14,74,40,75,61,12,28,18,23,62,56,33,26,46,55,55,48,37,75,73,41,96,51,45,27,36,38,45,41,50,36,42,70,88,44,26,56,74,37,31,42,23,26,72,91,69,59,50,95,41,84,79,44,86,47,94,85,33,34,17,25,54,38,52,46,43,55,51,51,52,54,49,49,70,74,39,39,55,80,61,35,76,86,55,84,82,42,59,69,42,84,60,34,37,40,40,29,52,48,68,58,18,34,77,32,71,75,32,36,75,45,39,41,62,41,49,57,38,30,57,53,46,51,19,57,77,68,73,35,85,73,53,31,36,26,36,41,41,65,25,53,70,21,90,76,58,75,55,66,48,51,56,49,39,36,48,37,51,54,48,57,54,34,40,92,82,37,56,93,27,60,75,31,41,43,62,41,78,35,30,84,47,50,58,59,47,94,55,22,68,34,90,36,60,95,50,49,6,23,18,19,58,33,28,36,51,52,10,43,48,43,34,51,51,45,44,48,52,76,58,61,71,89,92,62,46,41,71,84,43,60,32,38,28,45,55,37,53,38,34,77,84,43,98,56,51,66,44,46,10,56,31,53,30,39,38,38,35,38,48,28,23,76,82,44,47,73,45,61,73,35,35,36,39,38,36,43,96,91,44,76,49,80,44,73,36,51,48,42,74,44,28,42,53,68,75,68,76,56,76,59,60,45,75,83,62,68,67,76,20,30,35,41,73,46,55,22,88,62,35,39,69,68,30,25,40,36,40,38,39,72,91,26,72,52,74,48,74,73,50,53,40,50,61,60,38,65,45,40,37,41,33,38,33,36,14,52,46,41,81,72,89,80,58,68,64,90,63,56,65,64,52,49,46,46,70,41,73,48,42,42,71,48,79,44,73,45,75,77,44,62,36,51,58,46,59,39,62,29,50,99,83,33,51,57,45,61,33,60,44,60,65,51,39,26,70,76,67,75,42,82,72,73,48,55,60,64,28,54,51,40,50,43,54,12,54,42,42,17,26,17,60,51,68,30,60,45,33,38,36,32,25,42,35,77,54,67,53,67,65,51,43,41,69,28,25,33,31,23,28,40,69,37,60,18,46,42,55,26,24,51,38,18,15,43,67,48,65,51,51,92,80,40,93,79,60,83,37,58,54,63,56,70,92,33,44,52,52,81,90,51,55,53,37,24,43,60,57,31,34,24,40,61,91,79,70,40,75,39,70,30,41,23,48,86,77,19,68,54,72,62,69,61,62,14,40,25,42,18,21,52,59,62,59,10,36,42,51,24,51,74,95,49,82,45,34,58,63,17,58,64,56,43,40,51,36,37,53,42,43,47,74,50,38,37,43,80,30,79,92,75,73,41,40,12,26,53,25,83,90,74,71,41,57,68,44,72,51,90,65,89,38,43,36,41,44,75,44,71,76,36,55,21,31,34,48,36,35,38,44,23,40,33,46,58,87,44,34,39,51,53,81,69,46,64,75,40,78,38,28,34,37,71,80,34,37,34,82,38,69,67,34,12,58,47,34,37,66,75,68,26,65,87,56,28,24,17,27,29,42,37,36,31,30,56,87,43,78,50,52,34,58,34,83,36,59,70,44,58,86,44,60,39,44,40,66,82,25,52,43,51,45,34,42,49,39,66,39,88,59,42,63,75,50,36,36,35,33,28,51,21,69,37,16,44,78,71,22,64,58,96,79,51,53,74,67,31,77,36,46,47,41,29,61,66,47,20,49,62,68,38,61,61,37,53,79,36,30,31,30,34,38,32,23,42,50,84,58,51,49,77,78,78,40,72,52,29,30,32,41,43,56,69,58,83,47,75,47,67,61,53,59,67,80,32,73,57,50,59,53,69,43,59,65,32,46,47,61,36,67,44,27,36,31,36,32,36,32,31,83,92,48,67,34,50,60,20,76,77,42,73,32,53,21,37,57,79,68,81,91,71,80,74,82,83,70,96,86,70,90,60,65,51,80,51,104,88,53,78,43,79,70,86,80,92,78,84,69,72,91,85,61,100,69,82,76,77,81,85,82,84,76,95,79,90,77,97,76,93,76,83,83,80,67,126

pLDDT: mean 88.42, std 17.63, range [21.67, 98.81]

Sequence (1022 aa):
MMISTSAAKPYSRHDRHPWGFLVLTILLSSITGSLTHAQTGSDPVKVFLLAGQSNMEGHGELSPVGTPGTLQYHVNNNPSVYGHLVNGSTWTERDDVWIYYERGGSTVLSGSLTAGYGSSATTMGPELQIGHALGDLYDEPVLLIKTAWGGKSLAVDFRPPSSGWSTNPPTAPGDQGFYYQEILNTVSDVLTNLQTHFPEYNGQGYELVGFAWHQGWNDRVNQSFNDEYEQNLENFIQDIRSDLATPNLPFVIATTGMSGWSETHPRALSLMAAQLAMENFSVYPQFEGNVAVVDTRDFWRDAAVSPADQSYHWNRNAETYFLIGASMAQEMNLLLNPPSGSETIDAVYFGQTHVQKSTDPYFGLISQRAALIKAHVVDPAIPASPAVTAELNLNGQSMTLTLSGPATLPASIADGPGVVQHNFADSFTATIPAEWVQPGLQVTINAGSATTSVTNLQIGAPNRMIMTMFDVQYFSATTGDYPAGTFEELESKWPLSDLEMRRLENVVFPELVIPPRANLPAARVKSQAEYLEQTGQPFDGEQAAALAWNGALRRAGGRSSCYSLSYINIYGVNAGGQAGGCAGVGNGTSQGVLIHELGHALSLPHWANDPNYPYVGSMFGISIPGTNNFHAGPTWAFDAPSQTFIPPTVQPNNVGNHPVGTYKVDPMQGGGNGFQEPPFLMNHFSDYSMNQMRNYLEGNLVVWNDSLGQYATWNQGTADYTNIVSNNGIQFPLERNQQVYSVMASVSGANPAVNMAYPPIGPYTAGLIQLFDPMSAADRALAQAIFAPSGGCDVCVRVTQGGIVKTYMLAASWEPGLDPLQGNSLRTEAINLPADEGEITRIDLLFTPDAEINGLPTDPQILYTWSKVSPDPAAFELNPTAGSSSAITMRAVPGTSSTGDPVQYLFTELSGNTGGSSSSWQSSATFTDTGLQPATPYSYQVEMRAGVHQTEPSEIVTTTTFPSGVSGTITVDESAQFSLQSGGGLQPVIGLGTFDAVDTDKLVVAIGTEHGFNNGEGHVLE

Foldseek 3Di:
DDDDDDDDDFDFPPPDDDCLDVVLPPVPPDDPDPDPDDDPQQAAAEEEEQEAEQQSLWLAFQDDLVAFQHLNVCCVPPVSVNVQQDDVPHGDWDQLEWEWDDAPVHDTDTHTAHPQSHNGNRTDFLVNLLRVLVSVVDPHRYYYYYLYYHPDALQAACQFPVNPWPDVPDDDPRTRRVSVVVSVVSVVVCQVCVCVRYVPRPPSHHDHAAYEYEYCLNLLVDPVSLVCQLVRVVNSVQRVCVSVVNRLHAYEYEAQLQVAPPDDDPSNVSNRVSQQCLSSCVVVVSCPLRYYYHDLSSLADDCVRAPANDRSNSNSRRSSSSVSSNVSSVVSCCSRPPDPPPKEFPAKWKAQFFTDGQPDPLAEAEALAKIKIKTQIAALVFAFWAFKWKWKDAPNDIDIDTWDEERTAHNDADDDFLRHDDDRHRITMDIDHRNSQAPQIKMWMDTRPYIDIDGHHHYAYQAEAEAAEEAEEQQDWDDAAEDPCLVVLLVSQANHSYYHYFYDPGRYFQWFWQPFDDQRFIDIDRDQVVVCVRGVDGDQLSCVRVVQVQQFVVLQQANAFAQHQYEYAYPPHHWAKAAARSYIYGHRRASLRVSQRVLRNLPDAQVVPPPPQPAFADDSNAGAWDPFGGAQGRIWTARPVVRDTHGQFQDPPFQQPTDGRHGHHASSHDRFGRRGHPVDPGDHHHSVSNSSSSVSQQVGHWYQDPVVNAIFGHDPVVSDRDHGDDDPQRRHFPAFFAFWWKWKWKDALQDLVSTDITDIRDRTTGGAGDWAALQDLVSLLSCCVPPAVVFALQKWKWWQFLNDTGITTWNHHNDNPDDSNDSNRMHMHMHIDGCVSHHTFKIFIWGHGRSSPPGRDPDTDGSDMDGQKPDFVKEWPAFFDALAQWKTKTFTDQIDGPPPFQKWKKKDKDPPAPQFDIDDTGNGRMDMRGRHHGQAKIKIWMKMDGDPDIHRIYPIGIDTHHHPDDPDKDDDDDPDWDWDDDPPGTDTDDDDDIDDPPDDDQDADDDDDDDDDDDDDDDDDD

Nearest PDB structures (foldseek):
  4bq8-assembly1_A  TM=7.595E-01  e=9.039E-04  Mus musculus
  6tpv-assembly1_A  TM=7.452E-01  e=2.888E-03  Homo sapiens
  2dju-assembly1_A  TM=7.282E-01  e=2.586E-03  Homo sapiens
  1x5g-assembly1_A  TM=6.817E-01  e=1.572E-03  Homo sapiens
  4yfe-assembly2_B  TM=4.029E-01  e=3.809E-03  Mus musculus